Protein AF-0000000067246098 (afdb_homodimer)

pLDDT: mean 90.81, std 18.47, range [18.12, 98.94]

Radius of gyration: 33.05 Å; Cα contacts (8 Å, |Δi|>4): 2380; chains: 2; bounding box: 106×114×96 Å

Secondary structure (DSSP, 8-state):
-----------------------------------EEE---TTSPEEEE-SS--SS--SEEEHHHHHHHHT-SS--SEEEEEEETTS-TTSPPPPGGGTEEEEETTEEEEETHHHH-GGG-EEEEEEEEETTEEEE--TTSS-SSSEEHHHHHHHTTPEEEEES-STTBTBTT-HHHHHHHHT--SS-SEEEEE--TT----HHHHTS-TT----PPS-TT-HHHHHHHHHHHHHHHHHHHTT-EEEEE---GGGT-TTTT-GGGTEEEE-TTHHHHS-SS-EEEE---SSHHHHTT--HHHHHHHHTT--SEEEEGGGGGGGT--B-HHHH-EEETTTTEEEEE-BTTB-HHHHHHHHHHHT-SEEEEE--B-TTSPBPS-HHHHEEE-SSEEEE-GGG---HHHHHHHHHHHHHHSEEEE--HHHHHTTTT--EEEE-TTS-EEEEEEHHHHHHS-HHHHHHHHTT-SEEEEE--HHHHHHH---TGGG-EEE-/-----------------------------------EEE---TTSPEEEE-SS--SS--SEEEHHHHHHHHT-SS--SEEEEEEETTS-TTSPPPPGGGTEEEEETTEEEEETHHHH-GGG-EEEEEEEEETTEEEE--TTSS-SSSEEHHHHHHHTTPEEEEES-STTBTTB--HHHHHHHHT--SS-SEEEEE--TT----HHHHTS-TT----PPS-TT-HHHHHHHHHHHHHHHHHHHTT-EEEEE---GGGT-TTTT-GGGTEEEE-TTHHHHS-SS-EEEE---SSHHHHTT--HHHHHHHHTT--SEEEEGGGGGGGT--B-HHHH-EEETTTTEEEEE-BTTB-HHHHHHHHHHHT-SEEEEE--B-TTSPBPS-HHHHEEE-SSEEEE-GGG---HHHHHHHHHHHHHHSEEEE--HHHHHTTTT--EEEE-TTS-EEEEEEHHHHHHS-HHHHHHHHTT-SEEEEE--HHHHHHH---TGGG-EEE-

Sequence (992 aa):
MMLSANSAVAAAAPMLGAAWASGTLRALSSSAAVMESVSLGSDAPLLVRLSSRPWGASASLSKAEVLAAAGVKSAPSRIAVVRDCFASFDQPQRPLAQIVKPLGGSAVAVASELASAAEARAVVDSYKLAGDSYQLDKSGGLPAVAADLLSFLRAQQQRVALVSDVAAAGVDSATPVVGATKGVRQSTNEVLMVAPTAFGFNEQAAQDNSFMHAAAKPGEGSGLTREVLREFAGLHRALTDKGVQVHLFEHSLSHGTPDACFPNNWFSTHPAGEAAGGVSTSTLVLYPMKCPNRAAERRDDIKRVLATRGYGSVYDMTVHEPAKKYFEGTGVLVNDRVNGVAYVDISERADRGLAEEWTQRMGYKELVAFRSTDLRGKSVYHTNVMMAIGTGVAIVCADSVKDAKERQHLLSSLRRTHEVVEISLAQMDALCGNALEVEDGRGLPVMAMSTQAYNAFTEDQKRVMRRHVADLVHAPIDTLERVGGGGVRCTLAELFMMLSANSAVAAAAPMLGAAWASGTLRALSSSAAVMESVSLGSDAPLLVRLSSRPWGASASLSKAEVLAAAGVKSAPSRIAVVRDCFASFDQPQRPLAQIVKPLGGSAVAVASELASAAEARAVVDSYKLAGDSYQLDKSGGLPAVAADLLSFLRAQQQRVALVSDVAAAGVDSATPVVGATKGVRQSTNEVLMVAPTAFGFNEQAAQDNSFMHAAAKPGEGSGLTREVLREFAGLHRALTDKGVQVHLFEHSLSHGTPDACFPNNWFSTHPAGEAAGGVSTSTLVLYPMKCPNRAAERRDDIKRVLATRGYGSVYDMTVHEPAKKYFEGTGVLVNDRVNGVAYVDISERADRGLAEEWTQRMGYKELVAFRSTDLRGKSVYHTNVMMAIGTGVAIVCADSVKDAKERQHLLSSLRRTHEVVEISLAQMDALCGNALEVEDGRGLPVMAMSTQAYNAFTEDQKRVMRRHVADLVHAPIDTLERVGGGGVRCTLAELF

Organism: Chlamydomonas reinhardtii (NCBI:txid3055)

InterPro domains:
  IPR014541 Predicted amidinotransferase, FN0238 type [PTHR43224] (94-496)

Structure (mmCIF, N/CA/C/O backbone):
data_AF-0000000067246098-model_v1
#
loop_
_entity.id
_entity.type
_entity.pdbx_description
1 polymer Amidinotransferase
#
loop_
_atom_site.group_PDB
_atom_site.id
_atom_site.type_symbol
_atom_site.label_atom_id
_atom_site.label_alt_id
_atom_site.label_comp_id
_atom_site.label_asym_id
_atom_site.label_entity_id
_atom_site.label_seq_id
_atom_site.pdbx_PDB_ins_code
_atom_site.Cartn_x
_atom_site.Cartn_y
_atom_site.Cartn_z
_atom_site.occupancy
_atom_site.B_iso_or_equiv
_atom_site.auth_seq_id
_atom_site.auth_comp_id
_atom_site.auth_asym_id
_atom_site.auth_atom_id
_atom_site.pdbx_PDB_model_num
ATOM 1 N N . MET A 1 1 ? 65 14.531 66.188 1 18.3 1 MET A N 1
ATOM 2 C CA . MET A 1 1 ? 64.25 15.789 66.188 1 18.3 1 MET A CA 1
ATOM 3 C C . MET A 1 1 ? 63.906 16.203 64.75 1 18.3 1 MET A C 1
ATOM 5 O O . MET A 1 1 ? 64.625 15.828 63.812 1 18.3 1 MET A O 1
ATOM 9 N N . MET A 1 2 ? 62.906 17.156 64.438 1 18.12 2 MET A N 1
ATOM 10 C CA . MET A 1 2 ? 61.781 17.672 63.688 1 18.12 2 MET A CA 1
ATOM 11 C C . MET A 1 2 ? 62.25 18.531 62.531 1 18.12 2 MET A C 1
ATOM 13 O O . MET A 1 2 ? 61.562 18.688 61.531 1 18.12 2 MET A O 1
ATOM 17 N N . LEU A 1 3 ? 63.25 19.406 62.75 1 19.2 3 LEU A N 1
ATOM 18 C CA . LEU A 1 3 ? 63 20.766 62.281 1 19.2 3 LEU A CA 1
ATOM 19 C C . LEU A 1 3 ? 63.094 20.828 60.75 1 19.2 3 LEU A C 1
ATOM 21 O O . LEU A 1 3 ? 63.812 20.016 60.156 1 19.2 3 LEU A O 1
ATOM 25 N N . SER A 1 4 ? 62.406 21.844 60 1 18.95 4 SER A N 1
ATOM 26 C CA . SER A 1 4 ? 61.438 22.359 59.062 1 18.95 4 SER A CA 1
ATOM 27 C C . SER A 1 4 ? 62.125 23.031 57.875 1 18.95 4 SER A C 1
ATOM 29 O O . SER A 1 4 ? 61.469 23.578 57 1 18.95 4 SER A O 1
ATOM 31 N N . ALA A 1 5 ? 63.531 23.234 57.75 1 19.38 5 ALA A N 1
ATOM 32 C CA . ALA A 1 5 ? 63.906 24.516 57.188 1 19.38 5 ALA A CA 1
ATOM 33 C C . ALA A 1 5 ? 63.531 24.578 55.688 1 19.38 5 ALA A C 1
ATOM 35 O O . ALA A 1 5 ? 63.5 23.547 55 1 19.38 5 ALA A O 1
ATOM 36 N N . ASN A 1 6 ? 63.188 25.766 55.062 1 18.89 6 ASN A N 1
ATOM 37 C CA . ASN A 1 6 ? 62.438 26.688 54.25 1 18.89 6 ASN A CA 1
ATOM 38 C C . ASN A 1 6 ? 63 26.797 52.844 1 18.89 6 ASN A C 1
ATOM 40 O O . ASN A 1 6 ? 62.5 27.547 52 1 18.89 6 ASN A O 1
ATOM 44 N N . SER A 1 7 ? 64.312 26.297 52.5 1 20.12 7 SER A N 1
ATOM 45 C CA . SER A 1 7 ? 65 27.172 51.531 1 20.12 7 SER A CA 1
ATOM 46 C C . SER A 1 7 ? 64.25 27.172 50.188 1 20.12 7 SER A C 1
ATOM 48 O O . SER A 1 7 ? 63.688 26.156 49.812 1 20.12 7 SER A O 1
ATOM 50 N N . ALA A 1 8 ? 64 28.359 49.5 1 20.38 8 ALA A N 1
ATOM 51 C CA . ALA A 1 8 ? 63.344 29.203 48.5 1 20.38 8 ALA A CA 1
ATOM 52 C C . ALA A 1 8 ? 63.719 28.828 47.094 1 20.38 8 ALA A C 1
ATOM 54 O O . ALA A 1 8 ? 64.812 29.188 46.625 1 20.38 8 ALA A O 1
ATOM 55 N N . VAL A 1 9 ? 63.75 27.5 46.688 1 19.28 9 VAL A N 1
ATOM 56 C CA . VAL A 1 9 ? 64.375 27.219 45.406 1 19.28 9 VAL A CA 1
ATOM 57 C C . VAL A 1 9 ? 63.656 27.953 44.281 1 19.28 9 VAL A C 1
ATOM 59 O O . VAL A 1 9 ? 62.438 27.906 44.219 1 19.28 9 VAL A O 1
ATOM 62 N N . ALA A 1 10 ? 64.312 28.906 43.594 1 19.77 10 ALA A N 1
ATOM 63 C CA . ALA A 1 10 ? 64.125 29.891 42.531 1 19.77 10 ALA A CA 1
ATOM 64 C C . ALA A 1 10 ? 63.625 29.25 41.25 1 19.77 10 ALA A C 1
ATOM 66 O O . ALA A 1 10 ? 64.375 28.531 40.562 1 19.77 10 ALA A O 1
ATOM 67 N N . ALA A 1 11 ? 62.469 28.594 41.188 1 18.56 11 ALA A N 1
ATOM 68 C CA . ALA A 1 11 ? 62 27.844 40.031 1 18.56 11 ALA A CA 1
ATOM 69 C C . ALA A 1 11 ? 61.875 28.766 38.812 1 18.56 11 ALA A C 1
ATOM 71 O O . ALA A 1 11 ? 61.125 29.75 38.844 1 18.56 11 ALA A O 1
ATOM 72 N N . ALA A 1 12 ? 63 28.938 38.125 1 19.05 12 ALA A N 1
ATOM 73 C CA . ALA A 1 12 ? 63.125 29.766 36.906 1 19.05 12 ALA A CA 1
ATOM 74 C C . ALA A 1 12 ? 61.969 29.5 35.969 1 19.05 12 ALA A C 1
ATOM 76 O O . ALA A 1 12 ? 61.438 28.391 35.906 1 19.05 12 ALA A O 1
ATOM 77 N N . ALA A 1 13 ? 61.312 30.562 35.438 1 20.86 13 ALA A N 1
ATOM 78 C CA . ALA A 1 13 ? 60.156 30.984 34.625 1 20.86 13 ALA A CA 1
ATOM 79 C C . ALA A 1 13 ? 60.281 30.469 33.219 1 20.86 13 ALA A C 1
ATOM 81 O O . ALA A 1 13 ? 61.219 30.812 32.469 1 20.86 13 ALA A O 1
ATOM 82 N N . PRO A 1 14 ? 60.219 29.078 32.875 1 21.86 14 PRO A N 1
ATOM 83 C CA . PRO A 1 14 ? 60.5 28.75 31.484 1 21.86 14 PRO A CA 1
ATOM 84 C C . PRO A 1 14 ? 59.719 29.609 30.5 1 21.86 14 PRO A C 1
ATOM 86 O O . PRO A 1 14 ? 58.656 30.125 30.844 1 21.86 14 PRO A O 1
ATOM 89 N N . MET A 1 15 ? 60.406 30.25 29.547 1 22.28 15 MET A N 1
ATOM 90 C CA . MET A 1 15 ? 60.062 31.109 28.406 1 22.28 15 MET A CA 1
ATOM 91 C C . MET A 1 15 ? 59 30.453 27.547 1 22.28 15 MET A C 1
ATOM 93 O O . MET A 1 15 ? 59.094 29.266 27.219 1 22.28 15 MET A O 1
ATOM 97 N N . LEU A 1 16 ? 57.719 30.859 27.641 1 22.38 16 LEU A N 1
ATOM 98 C CA . LEU A 1 16 ? 56.5 30.531 26.891 1 22.38 16 LEU A CA 1
ATOM 99 C C . LEU A 1 16 ? 56.688 30.781 25.406 1 22.38 16 LEU A C 1
ATOM 101 O O . LEU A 1 16 ? 56.875 31.922 24.984 1 22.38 16 LEU A O 1
ATOM 105 N N . GLY A 1 17 ? 57.625 30 24.719 1 20.75 17 GLY A N 1
ATOM 106 C CA . GLY A 1 17 ? 57.75 30.219 23.281 1 20.75 17 GLY A CA 1
ATOM 107 C C . GLY A 1 17 ? 56.406 30.312 22.578 1 20.75 17 GLY A C 1
ATOM 108 O O . GLY A 1 17 ? 55.469 29.562 22.891 1 20.75 17 GLY A O 1
ATOM 109 N N . ALA A 1 18 ? 56.062 31.5 21.984 1 22.44 18 ALA A N 1
ATOM 110 C CA . ALA A 1 18 ? 54.938 31.953 21.172 1 22.44 18 ALA A CA 1
ATOM 111 C C . ALA A 1 18 ? 54.75 31.078 19.938 1 22.44 18 ALA A C 1
ATOM 113 O O . ALA A 1 18 ? 55.562 31.109 19.016 1 22.44 18 ALA A O 1
ATOM 114 N N . ALA A 1 19 ? 54.562 29.812 20.094 1 21.91 19 ALA A N 1
ATOM 115 C CA . ALA A 1 19 ? 54.344 29.094 18.828 1 21.91 19 ALA A CA 1
ATOM 116 C C . ALA A 1 19 ? 53.25 29.781 17.984 1 21.91 19 ALA A C 1
ATOM 118 O O . ALA A 1 19 ? 52.156 30 18.453 1 21.91 19 ALA A O 1
ATOM 119 N N . TRP A 1 20 ? 53.688 30.641 17.047 1 21.84 20 TRP A N 1
ATOM 120 C CA . TRP A 1 20 ? 52.875 31.219 15.984 1 21.84 20 TRP A CA 1
ATOM 121 C C . TRP A 1 20 ? 52.062 30.156 15.266 1 21.84 20 TRP A C 1
ATOM 123 O O . TRP A 1 20 ? 52.594 29.109 14.875 1 21.84 20 TRP A O 1
ATOM 133 N N . ALA A 1 21 ? 50.781 30.031 15.633 1 21.61 21 ALA A N 1
ATOM 134 C CA . ALA A 1 21 ? 49.688 29.266 15.031 1 21.61 21 ALA A CA 1
ATOM 135 C C . ALA A 1 21 ? 49.625 29.484 13.523 1 21.61 21 ALA A C 1
ATOM 137 O O . ALA A 1 21 ? 49.312 30.578 13.055 1 21.61 21 ALA A O 1
ATOM 138 N N . SER A 1 22 ? 50.656 29.016 12.773 1 25.3 22 SER A N 1
ATOM 139 C CA . SER A 1 22 ? 50.438 29.062 11.328 1 25.3 22 SER A CA 1
ATOM 140 C C . SER A 1 22 ? 49.062 28.484 10.961 1 25.3 22 SER A C 1
ATOM 142 O O . SER A 1 22 ? 48.781 27.312 11.219 1 25.3 22 SER A O 1
ATOM 144 N N . GLY A 1 23 ? 48 29.266 11.086 1 22.53 23 GLY A N 1
ATOM 145 C CA . GLY A 1 23 ? 46.656 28.969 10.609 1 22.53 23 GLY A CA 1
ATOM 146 C C . GLY A 1 23 ? 46.656 28.469 9.18 1 22.53 23 GLY A C 1
ATOM 147 O O . GLY A 1 23 ? 47 29.203 8.25 1 22.53 23 GLY A O 1
ATOM 148 N N . THR A 1 24 ? 47.188 27.266 8.891 1 26.39 24 THR A N 1
ATOM 149 C CA . THR A 1 24 ? 46.969 26.797 7.527 1 26.39 24 THR A CA 1
ATOM 150 C C . THR A 1 24 ? 45.5 26.953 7.133 1 26.39 24 THR A C 1
ATOM 152 O O . THR A 1 24 ? 44.625 26.422 7.805 1 26.39 24 THR A O 1
ATOM 155 N N . LEU A 1 25 ? 45.156 27.984 6.492 1 26.31 25 LEU A N 1
ATOM 156 C CA . LEU A 1 25 ? 43.906 28.125 5.738 1 26.31 25 LEU A CA 1
ATOM 157 C C . LEU A 1 25 ? 43.688 26.906 4.836 1 26.31 25 LEU A C 1
ATOM 159 O O . LEU A 1 25 ? 44.469 26.672 3.912 1 26.31 25 LEU A O 1
ATOM 163 N N . ARG A 1 26 ? 43.281 25.812 5.363 1 26.83 26 ARG A N 1
ATOM 164 C CA . ARG A 1 26 ? 42.781 24.844 4.387 1 26.83 26 ARG A CA 1
ATOM 165 C C . ARG A 1 26 ? 41.875 25.516 3.348 1 26.83 26 ARG A C 1
ATOM 167 O O . ARG A 1 26 ? 40.875 26.109 3.691 1 26.83 26 ARG A O 1
ATOM 174 N N . ALA A 1 27 ? 42.469 25.859 2.264 1 27.62 27 ALA A N 1
ATOM 175 C CA . ALA A 1 27 ? 41.719 26.234 1.065 1 27.62 27 ALA A CA 1
ATOM 176 C C . ALA A 1 27 ? 40.5 25.328 0.872 1 27.62 27 ALA A C 1
ATOM 178 O O . ALA A 1 27 ? 40.656 24.094 0.878 1 27.62 27 ALA A O 1
ATOM 179 N N . LEU A 1 28 ? 39.375 25.797 1.178 1 29.45 28 LEU A N 1
ATOM 180 C CA . LEU A 1 28 ? 38.125 25.188 0.692 1 29.45 28 LEU A CA 1
ATOM 181 C C . LEU A 1 28 ? 38.281 24.766 -0.764 1 29.45 28 LEU A C 1
ATOM 183 O O . LEU A 1 28 ? 38.562 25.594 -1.636 1 29.45 28 LEU A O 1
ATOM 187 N N . SER A 1 29 ? 39.031 23.688 -1.018 1 29.31 29 SER A N 1
ATOM 188 C CA . SER A 1 29 ? 39 23.156 -2.381 1 29.31 29 SER A CA 1
ATOM 189 C C . SER A 1 29 ? 37.656 23.469 -3.051 1 29.31 29 SER A C 1
ATOM 191 O O . SER A 1 29 ? 36.594 23.219 -2.475 1 29.31 29 SER A O 1
ATOM 193 N N . SER A 1 30 ? 37.625 24.5 -3.838 1 33.25 30 SER A N 1
ATOM 194 C CA . SER A 1 30 ? 36.562 24.688 -4.824 1 33.25 30 SER A CA 1
ATOM 195 C C . SER A 1 30 ? 36.156 23.359 -5.473 1 33.25 30 SER A C 1
ATOM 197 O O . SER A 1 30 ? 36.906 22.828 -6.309 1 33.25 30 SER A O 1
ATOM 199 N N . SER A 1 31 ? 35.781 22.375 -4.84 1 34.16 31 SER A N 1
ATOM 200 C CA . SER A 1 31 ? 35.281 21.188 -5.539 1 34.16 31 SER A CA 1
ATOM 201 C C . SER A 1 31 ? 34.469 21.578 -6.781 1 34.16 31 SER A C 1
ATOM 203 O O . SER A 1 31 ? 33.531 22.359 -6.695 1 34.16 31 SER A O 1
ATOM 205 N N . ALA A 1 32 ? 35.031 21.672 -7.93 1 37.69 32 ALA A N 1
ATOM 206 C CA . ALA A 1 32 ? 34.375 21.797 -9.219 1 37.69 32 ALA A CA 1
ATOM 207 C C . ALA A 1 32 ? 32.969 21.172 -9.172 1 37.69 32 ALA A C 1
ATOM 209 O O . ALA A 1 32 ? 32.812 20.078 -8.648 1 37.69 32 ALA A O 1
ATOM 210 N N . ALA A 1 33 ? 32 21.953 -9.312 1 47.5 33 ALA A N 1
ATOM 211 C CA . ALA A 1 33 ? 30.609 21.531 -9.375 1 47.5 33 ALA A CA 1
ATOM 212 C C . ALA A 1 33 ? 30.453 20.297 -10.258 1 47.5 33 ALA A C 1
ATOM 214 O O . ALA A 1 33 ? 30.812 20.312 -11.438 1 47.5 33 ALA A O 1
ATOM 215 N N . VAL A 1 34 ? 30.719 19.031 -9.797 1 57.12 34 VAL A N 1
ATOM 216 C CA . VAL A 1 34 ? 30.5 17.797 -10.539 1 57.12 34 VAL A CA 1
ATOM 217 C C . VAL A 1 34 ? 29.125 17.812 -11.18 1 57.12 34 VAL A C 1
ATOM 219 O O . VAL A 1 34 ? 28.109 18 -10.492 1 57.12 34 VAL A O 1
ATOM 222 N N . MET A 1 35 ? 29.156 18.062 -12.5 1 64.62 35 MET A N 1
ATOM 223 C CA . MET A 1 35 ? 27.953 17.938 -13.32 1 64.62 35 MET A CA 1
ATOM 224 C C . MET A 1 35 ? 27.328 16.562 -13.172 1 64.62 35 MET A C 1
ATOM 226 O O . MET A 1 35 ? 28.016 15.547 -13.328 1 64.62 35 MET A O 1
ATOM 230 N N . GLU A 1 36 ? 26.109 16.531 -12.641 1 87.94 36 GLU A N 1
ATOM 231 C CA . GLU A 1 36 ? 25.5 15.234 -12.367 1 87.94 36 GLU A CA 1
ATOM 232 C C . GLU A 1 36 ? 24.125 15.117 -13.008 1 87.94 36 GLU A C 1
ATOM 234 O O . GLU A 1 36 ? 23.141 15.648 -12.484 1 87.94 36 GLU A O 1
ATOM 239 N N . SER A 1 37 ? 24.109 14.594 -14.211 1 94.62 37 SER A N 1
ATOM 240 C CA . SER A 1 37 ? 22.828 14.281 -14.828 1 94.62 37 SER A CA 1
ATOM 241 C C . SER A 1 37 ? 22.828 12.883 -15.43 1 94.62 37 SER A C 1
ATOM 243 O O . SER A 1 37 ? 23.891 12.305 -15.68 1 94.62 37 SER A O 1
ATOM 245 N N . VAL A 1 38 ? 21.656 12.32 -15.539 1 94.94 38 VAL A N 1
ATOM 246 C CA . VAL A 1 38 ? 21.453 11.008 -16.141 1 94.94 38 VAL A CA 1
ATOM 247 C C . VAL A 1 38 ? 20.281 11.062 -17.125 1 94.94 38 VAL A C 1
ATOM 249 O O . VAL A 1 38 ? 19.188 11.484 -16.75 1 94.94 38 VAL A O 1
ATOM 252 N N . SER A 1 39 ? 20.516 10.703 -18.375 1 94.38 39 SER A N 1
ATOM 253 C CA . SER A 1 39 ? 19.453 10.602 -19.375 1 94.38 39 SER A CA 1
ATOM 254 C C . SER A 1 39 ? 18.828 9.203 -19.391 1 94.38 39 SER A C 1
ATOM 256 O O . SER A 1 39 ? 19.547 8.211 -19.5 1 94.38 39 SER A O 1
ATOM 258 N N . LEU A 1 40 ? 17.531 9.133 -19.328 1 93.44 40 LEU A N 1
ATOM 259 C CA . LEU A 1 40 ? 16.812 7.859 -19.359 1 93.44 40 LEU A CA 1
ATOM 260 C C . LEU A 1 40 ? 16.312 7.555 -20.766 1 93.44 40 LEU A C 1
ATOM 262 O O . LEU A 1 40 ? 15.664 6.523 -20.984 1 93.44 40 LEU A O 1
ATOM 266 N N . GLY A 1 41 ? 16.547 8.367 -21.672 1 88.06 41 GLY A N 1
ATOM 267 C CA . GLY A 1 41 ? 16.016 8.266 -23.016 1 88.06 41 GLY A CA 1
ATOM 268 C C . GLY A 1 41 ? 15.352 9.539 -23.5 1 88.06 41 GLY A C 1
ATOM 269 O O . GLY A 1 41 ? 15.172 10.484 -22.719 1 88.06 41 GLY A O 1
ATOM 270 N N . SER A 1 42 ? 14.93 9.602 -24.719 1 80.44 42 SER A N 1
ATOM 271 C CA . SER A 1 42 ? 14.547 10.852 -25.391 1 80.44 42 SER A CA 1
ATOM 272 C C . SER A 1 42 ? 13.219 11.375 -24.859 1 80.44 42 SER A C 1
ATOM 274 O O . SER A 1 42 ? 13 12.586 -24.812 1 80.44 42 SER A O 1
ATOM 276 N N . ASP A 1 43 ? 12.367 10.578 -24.375 1 87.44 43 ASP A N 1
ATOM 277 C CA . ASP A 1 43 ? 11.031 11.039 -24.016 1 87.44 43 ASP A CA 1
ATOM 278 C C . ASP A 1 43 ? 10.914 11.266 -22.516 1 87.44 43 ASP A C 1
ATOM 280 O O . ASP A 1 43 ? 9.93 11.844 -22.031 1 87.44 43 ASP A O 1
ATOM 284 N N . ALA A 1 44 ? 11.906 10.891 -21.781 1 92.75 44 ALA A N 1
ATOM 285 C CA . ALA A 1 44 ? 11.859 11.023 -20.328 1 92.75 44 ALA A CA 1
ATOM 286 C C . ALA A 1 44 ? 12.578 12.289 -19.859 1 92.75 44 ALA A C 1
ATOM 288 O O . ALA A 1 44 ? 13.492 12.773 -20.547 1 92.75 44 ALA A O 1
ATOM 289 N N . PRO A 1 45 ? 12.148 12.891 -18.75 1 95.94 45 PRO A N 1
ATOM 290 C CA . PRO A 1 45 ? 12.883 14.031 -18.203 1 95.94 45 PRO A CA 1
ATOM 291 C C . PRO A 1 45 ? 14.336 13.695 -17.859 1 95.94 45 PRO A C 1
ATOM 293 O O . PRO A 1 45 ? 14.625 12.562 -17.469 1 95.94 45 PRO A O 1
ATOM 296 N N . LEU A 1 46 ? 15.18 14.664 -18.047 1 96.56 46 LEU A N 1
ATOM 297 C CA . LEU A 1 46 ? 16.562 14.508 -17.625 1 96.56 46 LEU A CA 1
ATOM 298 C C . LEU A 1 46 ? 16.688 14.508 -16.109 1 96.56 46 LEU A C 1
ATOM 300 O O . LEU A 1 46 ? 16.203 15.43 -15.445 1 96.56 46 LEU A O 1
ATOM 304 N N . LEU A 1 47 ? 17.219 13.43 -15.539 1 97.44 47 LEU A N 1
ATOM 305 C CA . LEU A 1 47 ? 17.531 13.438 -14.109 1 97.44 47 LEU A CA 1
ATOM 306 C C . LEU A 1 47 ? 18.703 14.359 -13.812 1 97.44 47 LEU A C 1
ATOM 308 O O . LEU A 1 47 ? 19.734 14.297 -14.484 1 97.44 47 LEU A O 1
ATOM 312 N N . VAL A 1 48 ? 18.531 15.203 -12.781 1 96.69 48 VAL A N 1
ATOM 313 C CA . VAL A 1 48 ? 19.562 16.203 -12.5 1 96.69 48 VAL A CA 1
ATOM 314 C C . VAL A 1 48 ? 19.812 16.266 -10.992 1 96.69 48 VAL A C 1
ATOM 316 O O . VAL A 1 48 ? 18.891 16.156 -10.195 1 96.69 48 VAL A O 1
ATOM 319 N N . ARG A 1 49 ? 21.047 16.359 -10.633 1 94.5 49 ARG A N 1
ATOM 320 C CA . ARG A 1 49 ? 21.469 16.797 -9.305 1 94.5 49 ARG A CA 1
ATOM 321 C C . ARG A 1 49 ? 21.953 18.234 -9.336 1 94.5 49 ARG A C 1
ATOM 323 O O . ARG A 1 49 ? 22.906 18.562 -10.062 1 94.5 49 ARG A O 1
ATOM 330 N N . LEU A 1 50 ? 21.266 19.016 -8.562 1 92.94 50 LEU A N 1
ATOM 331 C CA . LEU A 1 50 ? 21.703 20.406 -8.531 1 92.94 50 LEU A CA 1
ATOM 332 C C . LEU A 1 50 ? 23.047 20.547 -7.836 1 92.94 50 LEU A C 1
ATOM 334 O O . LEU A 1 50 ? 23.422 19.703 -7.008 1 92.94 50 LEU A O 1
ATOM 338 N N . SER A 1 51 ? 23.734 21.594 -8.148 1 88.19 51 SER A N 1
ATOM 339 C CA . SER A 1 51 ? 25.078 21.812 -7.645 1 88.19 51 SER A CA 1
ATOM 340 C C . SER A 1 51 ? 25.078 22.047 -6.141 1 88.19 51 SER A C 1
ATOM 342 O O . SER A 1 51 ? 25.984 21.594 -5.434 1 88.19 51 SER A O 1
ATOM 344 N N . SER A 1 52 ? 24.109 22.766 -5.738 1 89.5 52 SER A N 1
ATOM 345 C CA . SER A 1 52 ? 23.891 22.953 -4.309 1 89.5 52 SER A CA 1
ATOM 346 C C . SER A 1 52 ? 22.688 22.156 -3.818 1 89.5 52 SER A C 1
ATOM 348 O O . SER A 1 52 ? 21.672 22.047 -4.52 1 89.5 52 SER A O 1
ATOM 350 N N . ARG A 1 53 ? 22.906 21.625 -2.646 1 89.81 53 ARG A N 1
ATOM 351 C CA . ARG A 1 53 ? 21.797 20.844 -2.078 1 89.81 53 ARG A CA 1
ATOM 352 C C . ARG A 1 53 ? 20.578 21.719 -1.883 1 89.81 53 ARG A C 1
ATOM 354 O O . ARG A 1 53 ? 20.625 22.719 -1.158 1 89.81 53 ARG A O 1
ATOM 361 N N . PRO A 1 54 ? 19.578 21.297 -2.549 1 91.31 54 PRO A N 1
ATOM 362 C CA . PRO A 1 54 ? 18.312 21.969 -2.24 1 91.31 54 PRO A CA 1
ATOM 363 C C . PRO A 1 54 ? 17.656 21.438 -0.973 1 91.31 54 PRO A C 1
ATOM 365 O O . PRO A 1 54 ? 17.797 20.266 -0.643 1 91.31 54 PRO A O 1
ATOM 368 N N . TRP A 1 55 ? 17 22.25 -0.18 1 95.88 55 TRP A N 1
ATOM 369 C CA . TRP A 1 55 ? 16.281 21.828 1.022 1 95.88 55 TRP A CA 1
ATOM 370 C C . TRP A 1 55 ? 14.797 21.672 0.747 1 95.88 55 TRP A C 1
ATOM 372 O O . TRP A 1 55 ? 13.961 22.016 1.586 1 95.88 55 TRP A O 1
ATOM 382 N N . GLY A 1 56 ? 14.43 21.297 -0.467 1 96.81 56 GLY A N 1
ATOM 383 C CA . GLY A 1 56 ? 13.086 21.109 -1.001 1 96.81 56 GLY A CA 1
ATOM 384 C C . GLY A 1 56 ? 12.945 21.578 -2.438 1 96.81 56 GLY A C 1
ATOM 385 O O . GLY A 1 56 ? 13.898 22.094 -3.027 1 96.81 56 GLY A O 1
ATOM 386 N N . ALA A 1 57 ? 11.805 21.328 -2.965 1 96.94 57 ALA A N 1
ATOM 387 C CA . ALA A 1 57 ? 11.523 21.797 -4.316 1 96.94 57 ALA A CA 1
ATOM 388 C C . ALA A 1 57 ? 11.445 23.328 -4.355 1 96.94 57 ALA A C 1
ATOM 390 O O . ALA A 1 57 ? 11.031 23.953 -3.381 1 96.94 57 ALA A O 1
ATOM 391 N N . SER A 1 58 ? 11.891 23.859 -5.457 1 96.62 58 SER A N 1
ATOM 392 C CA . SER A 1 58 ? 11.641 25.266 -5.766 1 96.62 58 SER A CA 1
ATOM 393 C C . SER A 1 58 ? 10.445 25.438 -6.691 1 96.62 58 SER A C 1
ATOM 395 O O . SER A 1 58 ? 10.141 24.547 -7.488 1 96.62 58 SER A O 1
ATOM 397 N N . ALA A 1 59 ? 9.844 26.594 -6.547 1 96.25 59 ALA A N 1
ATOM 398 C CA . ALA A 1 59 ? 8.719 26.859 -7.434 1 96.25 59 ALA A CA 1
ATOM 399 C C . ALA A 1 59 ? 9.172 26.953 -8.891 1 96.25 59 ALA A C 1
ATOM 401 O O . ALA A 1 59 ? 8.422 26.594 -9.805 1 96.25 59 ALA A O 1
ATOM 402 N N . SER A 1 60 ? 10.383 27.438 -9.008 1 96.31 60 SER A N 1
ATOM 403 C CA . SER A 1 60 ? 10.984 27.547 -10.336 1 96.31 60 SER A CA 1
ATOM 404 C C . SER A 1 60 ? 12.508 27.453 -10.258 1 96.31 60 SER A C 1
ATOM 406 O O . SER A 1 60 ? 13.102 27.688 -9.203 1 96.31 60 SER A O 1
ATOM 408 N N . LEU A 1 61 ? 13.062 27.031 -11.336 1 96.56 61 LEU A N 1
ATOM 409 C CA . LEU A 1 61 ? 14.508 26.984 -11.5 1 96.56 61 LEU A CA 1
ATOM 410 C C . LEU A 1 61 ? 14.938 27.734 -12.758 1 96.56 61 LEU A C 1
ATOM 412 O O . LEU A 1 61 ? 14.25 27.672 -13.781 1 96.56 61 LEU A O 1
ATOM 416 N N . SER A 1 62 ? 16.078 28.375 -12.664 1 94.81 62 SER A N 1
ATOM 417 C CA . SER A 1 62 ? 16.562 29.078 -13.852 1 94.81 62 SER A CA 1
ATOM 418 C C . SER A 1 62 ? 17.203 28.109 -14.836 1 94.81 62 SER A C 1
ATOM 420 O O . SER A 1 62 ? 17.781 27.109 -14.438 1 94.81 62 SER A O 1
ATOM 422 N N . LYS A 1 63 ? 17 28.469 -16.078 1 94.62 63 LYS A N 1
ATOM 423 C CA . LYS A 1 63 ? 17.656 27.703 -17.125 1 94.62 63 LYS A CA 1
ATOM 424 C C . LYS A 1 63 ? 19.156 27.594 -16.875 1 94.62 63 LYS A C 1
ATOM 426 O O . LYS A 1 63 ? 19.734 26.516 -17.047 1 94.62 63 LYS A O 1
ATOM 431 N N . ALA A 1 64 ? 19.75 28.625 -16.484 1 91.81 64 ALA A N 1
ATOM 432 C CA . ALA A 1 64 ? 21.188 28.688 -16.25 1 91.81 64 ALA A CA 1
ATOM 433 C C . ALA A 1 64 ? 21.609 27.719 -15.148 1 91.81 64 ALA A C 1
ATOM 435 O O . ALA A 1 64 ? 22.609 27.016 -15.289 1 91.81 64 ALA A O 1
ATOM 436 N N . GLU A 1 65 ? 20.891 27.688 -14.094 1 91.88 65 GLU A N 1
ATOM 437 C CA . GLU A 1 65 ? 21.188 26.797 -12.977 1 91.88 65 GLU A CA 1
ATOM 438 C C . GLU A 1 65 ? 21.125 25.328 -13.406 1 91.88 65 GLU A C 1
ATOM 440 O O . GLU A 1 65 ? 21.984 24.531 -13.016 1 91.88 65 GLU A O 1
ATOM 445 N N . VAL A 1 66 ? 20.125 25.031 -14.203 1 93.88 66 VAL A N 1
ATOM 446 C CA . VAL A 1 66 ? 19.938 23.656 -14.656 1 93.88 66 VAL A CA 1
ATOM 447 C C . VAL A 1 66 ? 21.047 23.266 -15.617 1 93.88 66 VAL A C 1
ATOM 449 O O . VAL A 1 66 ? 21.625 22.172 -15.508 1 93.88 66 VAL A O 1
ATOM 452 N N . LEU A 1 67 ? 21.344 24.141 -16.547 1 93.06 67 LEU A N 1
ATOM 453 C CA . LEU A 1 67 ? 22.406 23.859 -17.5 1 93.06 67 LEU A CA 1
ATOM 454 C C . LEU A 1 67 ? 23.734 23.672 -16.812 1 93.06 67 LEU A C 1
ATOM 456 O O . LEU A 1 67 ? 24.5 22.766 -17.156 1 93.06 67 LEU A O 1
ATOM 460 N N . ALA A 1 68 ? 23.969 24.406 -15.844 1 90.44 68 ALA A N 1
ATOM 461 C CA . ALA A 1 68 ? 25.219 24.312 -15.094 1 90.44 68 ALA A CA 1
ATOM 462 C C . ALA A 1 68 ? 25.297 22.984 -14.328 1 90.44 68 ALA A C 1
ATOM 464 O O . ALA A 1 68 ? 26.359 22.344 -14.305 1 90.44 68 ALA A O 1
ATOM 465 N N . ALA A 1 69 ? 24.281 22.625 -13.75 1 91.44 69 ALA A N 1
ATOM 466 C CA . ALA A 1 69 ? 24.234 21.422 -12.938 1 91.44 69 ALA A CA 1
ATOM 467 C C . ALA A 1 69 ? 24.281 20.172 -13.828 1 91.44 69 ALA A C 1
ATOM 469 O O . ALA A 1 69 ? 24.953 19.188 -13.492 1 91.44 69 ALA A O 1
ATOM 470 N N . ALA A 1 70 ? 23.562 20.219 -14.914 1 91 70 ALA A N 1
ATOM 471 C CA . ALA A 1 70 ? 23.391 19.047 -15.781 1 91 70 ALA A CA 1
ATOM 472 C C . ALA A 1 70 ? 24.594 18.859 -16.688 1 91 70 ALA A C 1
ATOM 474 O O . ALA A 1 70 ? 24.844 17.75 -17.188 1 91 70 ALA A O 1
ATOM 475 N N . GLY A 1 71 ? 25.281 19.891 -16.969 1 89.44 71 GLY A N 1
ATOM 476 C CA . GLY A 1 71 ? 26.406 19.812 -17.891 1 89.44 71 GLY A CA 1
ATOM 477 C C . GLY A 1 71 ? 26 19.578 -19.328 1 89.44 71 GLY A C 1
ATOM 478 O O . GLY A 1 71 ? 26.625 18.812 -20.047 1 89.44 71 GLY A O 1
ATOM 479 N N . VAL A 1 72 ? 24.891 20.109 -19.703 1 88.19 72 VAL A N 1
ATOM 480 C CA . VAL A 1 72 ? 24.391 19.953 -21.062 1 88.19 72 VAL A CA 1
ATOM 481 C C . VAL A 1 72 ? 24.391 21.297 -21.781 1 88.19 72 VAL A C 1
ATOM 483 O O . VAL A 1 72 ? 24.312 22.344 -21.141 1 88.19 72 VAL A O 1
ATOM 486 N N . LYS A 1 73 ? 24.438 21.25 -23.062 1 85.5 73 LYS A N 1
ATOM 487 C CA . LYS A 1 73 ? 24.547 22.453 -23.891 1 85.5 73 LYS A CA 1
ATOM 488 C C . LYS A 1 73 ? 23.172 23.016 -24.203 1 85.5 73 LYS A C 1
ATOM 490 O O . LYS A 1 73 ? 23 24.234 -24.328 1 85.5 73 LYS A O 1
ATOM 495 N N . SER A 1 74 ? 22.234 22.109 -24.406 1 90.31 74 SER A N 1
ATOM 496 C CA . SER A 1 74 ? 20.875 22.531 -24.719 1 90.31 74 SER A CA 1
ATOM 497 C C . SER A 1 74 ? 19.922 22.219 -23.562 1 90.31 74 SER A C 1
ATOM 499 O O . SER A 1 74 ? 20.031 21.172 -22.922 1 90.31 74 SER A O 1
ATOM 501 N N . ALA A 1 75 ? 19.047 23.156 -23.422 1 92.31 75 ALA A N 1
ATOM 502 C CA . ALA A 1 75 ? 18.125 23.031 -22.297 1 92.31 75 ALA A CA 1
ATOM 503 C C . ALA A 1 75 ? 17.109 21.922 -22.562 1 92.31 75 ALA A C 1
ATOM 505 O O . ALA A 1 75 ? 16.344 21.984 -23.531 1 92.31 75 ALA A O 1
ATOM 506 N N . PRO A 1 76 ? 17.031 20.953 -21.703 1 94.56 76 PRO A N 1
ATOM 507 C CA . PRO A 1 76 ? 15.992 19.938 -21.859 1 94.56 76 PRO A CA 1
ATOM 508 C C . PRO A 1 76 ? 14.594 20.5 -21.625 1 94.56 76 PRO A C 1
ATOM 510 O O . PRO A 1 76 ? 14.414 21.453 -20.859 1 94.56 76 PRO A O 1
ATOM 513 N N . SER A 1 77 ? 13.625 19.906 -22.266 1 95.31 77 SER A N 1
ATOM 514 C CA . SER A 1 77 ? 12.25 20.375 -22.125 1 95.31 77 SER A CA 1
ATOM 515 C C . SER A 1 77 ? 11.68 20.031 -20.75 1 95.31 77 SER A C 1
ATOM 517 O O . SER A 1 77 ? 10.828 20.75 -20.219 1 95.31 77 SER A O 1
ATOM 519 N N . ARG A 1 78 ? 12.07 18.906 -20.266 1 96.62 78 ARG A N 1
ATOM 520 C CA . ARG A 1 78 ? 11.656 18.453 -18.938 1 96.62 78 ARG A CA 1
ATOM 521 C C . ARG A 1 78 ? 12.844 17.953 -18.141 1 96.62 78 ARG A C 1
ATOM 523 O O . ARG A 1 78 ? 13.75 17.328 -18.688 1 96.62 78 ARG A O 1
ATOM 530 N N . ILE A 1 79 ? 12.836 18.234 -16.844 1 97.19 79 ILE A N 1
ATOM 531 C CA . ILE A 1 79 ? 13.875 17.719 -15.961 1 97.19 79 ILE A CA 1
ATOM 532 C C . ILE A 1 79 ? 13.242 17.188 -14.68 1 97.19 79 ILE A C 1
ATOM 534 O O . ILE A 1 79 ? 12.109 17.531 -14.344 1 97.19 79 ILE A O 1
ATOM 538 N N . ALA A 1 80 ? 13.906 16.312 -14.016 1 97.19 80 ALA A N 1
ATOM 539 C CA . ALA A 1 80 ? 13.57 15.781 -12.703 1 97.19 80 ALA A CA 1
ATOM 540 C C . ALA A 1 80 ? 14.75 15.906 -11.742 1 97.19 80 ALA A C 1
ATOM 542 O O . ALA A 1 80 ? 15.789 15.273 -11.93 1 97.19 80 ALA A O 1
ATOM 543 N N . VAL A 1 81 ? 14.625 16.766 -10.773 1 97.62 81 VAL A N 1
ATOM 544 C CA . VAL A 1 81 ? 15.688 16.969 -9.789 1 97.62 81 VAL A CA 1
ATOM 545 C C . VAL A 1 81 ? 15.617 15.883 -8.719 1 97.62 81 VAL A C 1
ATOM 547 O O . VAL A 1 81 ? 14.609 15.75 -8.023 1 97.62 81 VAL A O 1
ATOM 550 N N . VAL A 1 82 ? 16.703 15.109 -8.57 1 97.69 82 VAL A N 1
ATOM 551 C CA . VAL A 1 82 ? 16.766 14.008 -7.613 1 97.69 82 VAL A CA 1
ATOM 552 C C . VAL A 1 82 ? 17.312 14.516 -6.277 1 97.69 82 VAL A C 1
ATOM 554 O O . VAL A 1 82 ? 18.328 15.211 -6.234 1 97.69 82 VAL A O 1
ATOM 557 N N . ARG A 1 83 ? 16.641 14.133 -5.145 1 97 83 ARG A N 1
ATOM 558 C CA . ARG A 1 83 ? 17.078 14.555 -3.816 1 97 83 ARG A CA 1
ATOM 559 C C . ARG A 1 83 ? 17.141 13.367 -2.861 1 97 83 ARG A C 1
ATOM 561 O O . ARG A 1 83 ? 16.297 12.477 -2.9 1 97 83 ARG A O 1
ATOM 568 N N . ASP A 1 84 ? 18.188 13.359 -2.041 1 95.19 84 ASP A N 1
ATOM 569 C CA . ASP A 1 84 ? 18.234 12.547 -0.832 1 95.19 84 ASP A CA 1
ATOM 570 C C . ASP A 1 84 ? 17.609 13.289 0.353 1 95.19 84 ASP A C 1
ATOM 572 O O . ASP A 1 84 ? 18.219 14.211 0.901 1 95.19 84 ASP A O 1
ATOM 576 N N . CYS A 1 85 ? 16.469 12.828 0.773 1 94.88 85 CYS A N 1
ATOM 577 C CA . CYS A 1 85 ? 15.75 13.656 1.728 1 94.88 85 CYS A CA 1
ATOM 578 C C . CYS A 1 85 ? 15.953 13.156 3.152 1 94.88 85 CYS A C 1
ATOM 580 O O . CYS A 1 85 ? 15.555 13.82 4.113 1 94.88 85 CYS A O 1
ATOM 582 N N . PHE A 1 86 ? 16.609 12.023 3.332 1 97.19 86 PHE A N 1
ATOM 583 C CA . PHE A 1 86 ? 16.734 11.469 4.672 1 97.19 86 PHE A CA 1
ATOM 584 C C . PHE A 1 86 ? 18.203 11.375 5.078 1 97.19 86 PHE A C 1
ATOM 586 O O . PHE A 1 86 ? 18.594 10.484 5.836 1 97.19 86 PHE A O 1
ATOM 593 N N . ALA A 1 87 ? 19 12.258 4.512 1 95.25 87 ALA A N 1
ATOM 594 C CA . ALA A 1 87 ? 20.375 12.516 4.949 1 95.25 87 ALA A CA 1
ATOM 595 C C . ALA A 1 87 ? 20.453 13.781 5.789 1 95.25 87 ALA A C 1
ATOM 597 O O . ALA A 1 87 ? 19.812 14.789 5.469 1 95.25 87 ALA A O 1
ATOM 598 N N . SER A 1 88 ? 21.219 13.664 6.855 1 96.75 88 SER A N 1
ATOM 599 C CA . SER A 1 88 ? 21.391 14.844 7.691 1 96.75 88 SER A CA 1
ATOM 600 C C . SER A 1 88 ? 22.016 15.992 6.902 1 96.75 88 SER A C 1
ATOM 602 O O . SER A 1 88 ? 22.641 15.773 5.863 1 96.75 88 SER A O 1
ATOM 604 N N . PHE A 1 89 ? 21.828 17.188 7.414 1 96.62 89 PHE A N 1
ATOM 605 C CA . PHE A 1 89 ? 22.219 18.391 6.699 1 96.62 89 PHE A CA 1
ATOM 606 C C . PHE A 1 89 ? 23.719 18.375 6.379 1 96.62 89 PHE A C 1
ATOM 608 O O . PHE A 1 89 ? 24.156 19 5.418 1 96.62 89 PHE A O 1
ATOM 615 N N . ASP A 1 90 ? 24.5 17.625 7.133 1 95.62 90 ASP A N 1
ATOM 616 C CA . ASP A 1 90 ? 25.969 17.625 7 1 95.62 90 ASP A CA 1
ATOM 617 C C . ASP A 1 90 ? 26.438 16.453 6.141 1 95.62 90 ASP A C 1
ATOM 619 O O . ASP A 1 90 ? 27.641 16.281 5.918 1 95.62 90 ASP A O 1
ATOM 623 N N . GLN A 1 91 ? 25.547 15.703 5.711 1 94.12 91 GLN A N 1
ATOM 624 C CA . GLN A 1 91 ? 25.891 14.594 4.836 1 94.12 91 GLN A CA 1
ATOM 625 C C . GLN A 1 91 ? 25.703 14.961 3.367 1 94.12 91 GLN A C 1
ATOM 627 O O . GLN A 1 91 ? 24.688 15.578 3.006 1 94.12 91 GLN A O 1
ATOM 632 N N . PRO A 1 92 ? 26.703 14.656 2.6 1 91.19 92 PRO A N 1
ATOM 633 C CA . PRO A 1 92 ? 26.531 14.938 1.172 1 91.19 92 PRO A CA 1
ATOM 634 C C . PRO A 1 92 ? 25.453 14.078 0.522 1 91.19 92 PRO A C 1
ATOM 636 O O . PRO A 1 92 ? 25.141 12.992 1.015 1 91.19 92 PRO A O 1
ATOM 639 N N . GLN A 1 93 ? 24.859 14.625 -0.522 1 92.12 93 GLN A N 1
ATOM 640 C CA . GLN A 1 93 ? 23.969 13.812 -1.334 1 92.12 93 GLN A CA 1
ATOM 641 C C . GLN A 1 93 ? 24.734 12.742 -2.105 1 92.12 93 GLN A C 1
ATOM 643 O O . GLN A 1 93 ? 25.875 12.977 -2.529 1 92.12 93 GLN A O 1
ATOM 648 N N . ARG A 1 94 ? 24.141 11.688 -2.266 1 94.25 94 ARG A N 1
ATOM 649 C CA . ARG A 1 94 ? 24.781 10.625 -3.041 1 94.25 94 ARG A CA 1
ATOM 650 C C . ARG A 1 94 ? 24.891 11.016 -4.512 1 94.25 94 ARG A C 1
ATOM 652 O O . ARG A 1 94 ? 23.969 11.594 -5.082 1 94.25 94 ARG A O 1
ATOM 659 N N . PRO A 1 95 ? 26.062 10.633 -5.137 1 93.12 95 PRO A N 1
ATOM 660 C CA . PRO A 1 95 ? 26.141 10.844 -6.586 1 93.12 95 PRO A CA 1
ATOM 661 C C . PRO A 1 95 ? 25.078 10.047 -7.348 1 93.12 95 PRO A C 1
ATOM 663 O O . PRO A 1 95 ? 24.75 8.922 -6.969 1 93.12 95 PRO A O 1
ATOM 666 N N . LEU A 1 96 ? 24.547 10.648 -8.445 1 94.44 96 LEU A N 1
ATOM 667 C CA . LEU A 1 96 ? 23.516 9.977 -9.234 1 94.44 96 LEU A CA 1
ATOM 668 C C . LEU A 1 96 ? 24.016 8.633 -9.758 1 94.44 96 LEU A C 1
ATOM 670 O O . LEU A 1 96 ? 23.266 7.66 -9.805 1 94.44 96 LEU A O 1
ATOM 674 N N . ALA A 1 97 ? 25.297 8.57 -10.047 1 91.62 97 ALA A N 1
ATOM 675 C CA . ALA A 1 97 ? 25.891 7.363 -10.617 1 91.62 97 ALA A CA 1
ATOM 676 C C . ALA A 1 97 ? 25.875 6.215 -9.609 1 91.62 97 ALA A C 1
ATOM 678 O O . ALA A 1 97 ? 26.016 5.051 -9.984 1 91.62 97 ALA A O 1
ATOM 679 N N . GLN A 1 98 ? 25.656 6.566 -8.398 1 93.88 98 GLN A N 1
ATOM 680 C CA . GLN A 1 98 ? 25.609 5.539 -7.367 1 93.88 98 GLN A CA 1
ATOM 681 C C . GLN A 1 98 ? 24.172 5.047 -7.16 1 93.88 98 GLN A C 1
ATOM 683 O O . GLN A 1 98 ? 23.953 4.031 -6.504 1 93.88 98 GLN A O 1
ATOM 688 N N . ILE A 1 99 ? 23.234 5.766 -7.75 1 95.06 99 ILE A N 1
ATOM 689 C CA . ILE A 1 99 ? 21.875 5.391 -7.398 1 95.06 99 ILE A CA 1
ATOM 690 C C . ILE A 1 99 ? 21.125 4.934 -8.648 1 95.06 99 ILE A C 1
ATOM 692 O O . ILE A 1 99 ? 20.188 4.145 -8.562 1 95.06 99 ILE A O 1
ATOM 696 N N . VAL A 1 100 ? 21.547 5.438 -9.828 1 96.19 100 VAL A N 1
ATOM 697 C CA . VAL A 1 100 ? 20.828 5.094 -11.055 1 96.19 100 VAL A CA 1
ATOM 698 C C . VAL A 1 100 ? 21.812 5.039 -12.227 1 96.19 100 VAL A C 1
ATOM 700 O O . VAL A 1 100 ? 22.719 5.879 -12.328 1 96.19 100 VAL A O 1
ATOM 703 N N . LYS A 1 101 ? 21.656 4.074 -13.078 1 95.62 101 LYS A N 1
ATOM 704 C CA . LYS A 1 101 ? 22.484 3.922 -14.273 1 95.62 101 LYS A CA 1
ATOM 705 C C . LYS A 1 101 ? 21.672 3.391 -15.445 1 95.62 101 LYS A C 1
ATOM 707 O O . LYS A 1 101 ? 21.188 2.26 -15.406 1 95.62 101 LYS A O 1
ATOM 712 N N . PRO A 1 102 ? 21.5 4.188 -16.516 1 95.12 102 PRO A N 1
ATOM 713 C CA . PRO A 1 102 ? 20.844 3.654 -17.703 1 95.12 102 PRO A CA 1
ATOM 714 C C . PRO A 1 102 ? 21.594 2.459 -18.297 1 95.12 102 PRO A C 1
ATOM 716 O O . PRO A 1 102 ? 22.812 2.436 -18.312 1 95.12 102 PRO A O 1
ATOM 719 N N . LEU A 1 103 ? 20.844 1.492 -18.734 1 93.5 103 LEU A N 1
ATOM 720 C CA . LEU A 1 103 ? 21.422 0.272 -19.297 1 93.5 103 LEU A CA 1
ATOM 721 C C . LEU A 1 103 ? 21.156 0.186 -20.781 1 93.5 103 LEU A C 1
ATOM 723 O O . LEU A 1 103 ? 21.547 -0.788 -21.438 1 93.5 103 LEU A O 1
ATOM 727 N N . GLY A 1 104 ? 20.578 1.157 -21.359 1 89.75 104 GLY A N 1
ATOM 728 C CA . GLY A 1 104 ? 20.141 1.131 -22.734 1 89.75 104 GLY A CA 1
ATOM 729 C C . GLY A 1 104 ? 18.656 0.803 -22.891 1 89.75 104 GLY A C 1
ATOM 730 O O . GLY A 1 104 ? 18.094 0.056 -22.094 1 89.75 104 GLY A O 1
ATOM 731 N N . GLY A 1 105 ? 18.062 1.433 -23.922 1 88.81 105 GLY A N 1
ATOM 732 C CA . GLY A 1 105 ? 16.625 1.284 -24.094 1 88.81 105 GLY A CA 1
ATOM 733 C C . GLY A 1 105 ? 15.828 1.857 -22.938 1 88.81 105 GLY A C 1
ATOM 734 O O . GLY A 1 105 ? 16.062 2.99 -22.5 1 88.81 105 GLY A O 1
ATOM 735 N N . SER A 1 106 ? 14.828 1.135 -22.469 1 93.12 106 SER A N 1
ATOM 736 C CA . SER A 1 106 ? 13.992 1.562 -21.344 1 93.12 106 SER A CA 1
ATOM 737 C C . SER A 1 106 ? 14.344 0.797 -20.078 1 93.12 106 SER A C 1
ATOM 739 O O . SER A 1 106 ? 13.453 0.467 -19.281 1 93.12 106 SER A O 1
ATOM 741 N N . ALA A 1 107 ? 15.672 0.426 -19.984 1 95.25 107 ALA A N 1
ATOM 742 C CA . ALA A 1 107 ? 16.141 -0.297 -18.812 1 95.25 107 ALA A CA 1
ATOM 743 C C . ALA A 1 107 ? 17.078 0.565 -17.969 1 95.25 107 ALA A C 1
ATOM 745 O O . ALA A 1 107 ? 17.891 1.318 -18.516 1 95.25 107 ALA A O 1
ATOM 746 N N . VAL A 1 108 ? 16.984 0.438 -16.672 1 96.62 108 VAL A N 1
ATOM 747 C CA . VAL A 1 108 ? 17.828 1.22 -15.758 1 96.62 108 VAL A CA 1
ATOM 748 C C . VAL A 1 108 ? 18.203 0.375 -14.547 1 96.62 108 VAL A C 1
ATOM 750 O O . VAL A 1 108 ? 17.391 -0.396 -14.039 1 96.62 108 VAL A O 1
ATOM 753 N N . ALA A 1 109 ? 19.453 0.397 -14.141 1 96.88 109 ALA A N 1
ATOM 754 C CA . ALA A 1 109 ? 19.891 -0.175 -12.867 1 96.88 109 ALA A CA 1
ATOM 755 C C . ALA A 1 109 ? 19.719 0.825 -11.727 1 96.88 109 ALA A C 1
ATOM 757 O O . ALA A 1 109 ? 20.047 2.006 -11.875 1 96.88 109 ALA A O 1
ATOM 758 N N . VAL A 1 110 ? 19.156 0.41 -10.656 1 97.62 110 VAL A N 1
ATOM 759 C CA . VAL A 1 110 ? 18.938 1.265 -9.5 1 97.62 110 VAL A CA 1
ATOM 760 C C . VAL A 1 110 ? 19.438 0.565 -8.234 1 97.62 110 VAL A C 1
ATOM 762 O O . VAL A 1 110 ? 19.312 -0.656 -8.102 1 97.62 110 VAL A O 1
ATOM 765 N N . ALA A 1 111 ? 19.984 1.3 -7.355 1 97.25 111 ALA A N 1
ATOM 766 C CA . ALA A 1 111 ? 20.438 0.749 -6.082 1 97.25 111 ALA A CA 1
ATOM 767 C C . ALA A 1 111 ? 19.266 0.134 -5.309 1 97.25 111 ALA A C 1
ATOM 769 O O . ALA A 1 111 ? 18.266 0.803 -5.051 1 97.25 111 ALA A O 1
ATOM 770 N N . SER A 1 112 ? 19.438 -1.105 -4.836 1 97.19 112 SER A N 1
ATOM 771 C CA . SER A 1 112 ? 18.359 -1.857 -4.207 1 97.19 112 SER A CA 1
ATOM 772 C C . SER A 1 112 ? 17.906 -1.204 -2.9 1 97.19 112 SER A C 1
ATOM 774 O O . SER A 1 112 ? 16.75 -1.295 -2.52 1 97.19 112 SER A O 1
ATOM 776 N N . GLU A 1 113 ? 18.812 -0.553 -2.25 1 96.62 113 GLU A N 1
ATOM 777 C CA . GLU A 1 113 ? 18.5 0.048 -0.957 1 96.62 113 GLU A CA 1
ATOM 778 C C . GLU A 1 113 ? 17.453 1.148 -1.102 1 96.62 113 GLU A C 1
ATOM 780 O O . GLU A 1 113 ? 16.719 1.451 -0.15 1 96.62 113 GLU A O 1
ATOM 785 N N . LEU A 1 114 ? 17.375 1.798 -2.268 1 97.56 114 LEU A N 1
ATOM 786 C CA . LEU A 1 114 ? 16.359 2.818 -2.486 1 97.56 114 LEU A CA 1
ATOM 787 C C . LEU A 1 114 ? 14.961 2.234 -2.318 1 97.56 114 LEU A C 1
ATOM 789 O O . LEU A 1 114 ? 14.016 2.957 -1.99 1 97.56 114 LEU A O 1
ATOM 793 N N . ALA A 1 115 ? 14.859 0.922 -2.59 1 97.44 115 ALA A N 1
ATOM 794 C CA . ALA A 1 115 ? 13.57 0.245 -2.514 1 97.44 115 ALA A CA 1
ATOM 795 C C . ALA A 1 115 ? 13.359 -0.393 -1.144 1 97.44 115 ALA A C 1
ATOM 797 O O . ALA A 1 115 ? 12.266 -0.322 -0.577 1 97.44 115 ALA A O 1
ATOM 798 N N . SER A 1 116 ? 14.375 -0.942 -0.569 1 96.38 116 SER A N 1
ATOM 799 C CA . SER A 1 116 ? 14.219 -1.816 0.588 1 96.38 116 SER A CA 1
ATOM 800 C C . SER A 1 116 ? 14.375 -1.04 1.893 1 96.38 116 SER A C 1
ATOM 802 O O . SER A 1 116 ? 13.828 -1.438 2.926 1 96.38 116 SER A O 1
ATOM 804 N N . ALA A 1 117 ? 15.117 0.019 1.853 1 96.38 117 ALA A N 1
ATOM 805 C CA . ALA A 1 117 ? 15.383 0.792 3.062 1 96.38 117 ALA A CA 1
ATOM 806 C C . ALA A 1 117 ? 14.695 2.154 3.002 1 96.38 117 ALA A C 1
ATOM 808 O O . ALA A 1 117 ? 15.008 2.977 2.139 1 96.38 117 ALA A O 1
ATOM 809 N N . ALA A 1 118 ? 13.914 2.449 4.016 1 96.88 118 ALA A N 1
ATOM 810 C CA . ALA A 1 118 ? 13.156 3.695 4.035 1 96.88 118 ALA A CA 1
ATOM 811 C C . ALA A 1 118 ? 14.086 4.906 4.066 1 96.88 118 ALA A C 1
ATOM 813 O O . ALA A 1 118 ? 13.828 5.914 3.404 1 96.88 118 ALA A O 1
ATOM 814 N N . GLU A 1 119 ? 15.148 4.816 4.777 1 96.81 119 GLU A N 1
ATOM 815 C CA . GLU A 1 119 ? 16.047 5.949 4.98 1 96.81 119 GLU A CA 1
ATOM 816 C C . GLU A 1 119 ? 16.922 6.191 3.756 1 96.81 119 GLU A C 1
ATOM 818 O O . GLU A 1 119 ? 17.578 7.227 3.652 1 96.81 119 GLU A O 1
ATOM 823 N N . ALA A 1 120 ? 16.906 5.234 2.816 1 96.81 120 ALA A N 1
ATOM 824 C CA . ALA A 1 120 ? 17.734 5.375 1.624 1 96.81 120 ALA A CA 1
ATOM 825 C C . ALA A 1 120 ? 16.922 5.91 0.448 1 96.81 120 ALA A C 1
ATOM 827 O O . ALA A 1 120 ? 17.469 6.168 -0.627 1 96.81 120 ALA A O 1
ATOM 828 N N . ARG A 1 121 ? 15.641 6.109 0.637 1 96.94 121 ARG A N 1
ATOM 829 C CA . ARG A 1 121 ? 14.75 6.523 -0.439 1 96.94 121 ARG A CA 1
ATOM 830 C C . ARG A 1 121 ? 15.188 7.855 -1.037 1 96.94 121 ARG A C 1
ATOM 832 O O . ARG A 1 121 ? 15.641 8.742 -0.316 1 96.94 121 ARG A O 1
ATOM 839 N N . ALA A 1 122 ? 15.094 7.953 -2.361 1 97.44 122 ALA A N 1
ATOM 840 C CA . ALA A 1 122 ? 15.297 9.203 -3.086 1 97.44 122 ALA A CA 1
ATOM 841 C C . ALA A 1 122 ? 13.992 9.695 -3.709 1 97.44 122 ALA A C 1
ATOM 843 O O . ALA A 1 122 ? 13.109 8.891 -4.031 1 97.44 122 ALA A O 1
ATOM 844 N N . VAL A 1 123 ? 13.859 11.008 -3.811 1 97.94 123 VAL A N 1
ATOM 845 C CA . VAL A 1 123 ? 12.656 11.594 -4.395 1 97.94 123 VAL A CA 1
ATOM 846 C C . VAL A 1 123 ? 13.031 12.453 -5.598 1 97.94 123 VAL A C 1
ATOM 848 O O . VAL A 1 123 ? 14.211 12.75 -5.816 1 97.94 123 VAL A O 1
ATOM 851 N N . VAL A 1 124 ? 12.039 12.859 -6.395 1 97.5 124 VAL A N 1
ATOM 852 C CA . VAL A 1 124 ? 12.258 13.688 -7.578 1 97.5 124 VAL A CA 1
ATOM 853 C C . VAL A 1 124 ? 11.281 14.859 -7.582 1 97.5 124 VAL A C 1
ATOM 855 O O . VAL A 1 124 ? 10.117 14.703 -7.219 1 97.5 124 VAL A O 1
ATOM 858 N N . ASP A 1 125 ? 11.758 15.984 -7.867 1 98.06 125 ASP A N 1
ATOM 859 C CA . ASP A 1 125 ? 10.961 17.156 -8.211 1 98.06 125 ASP A CA 1
ATOM 860 C C . ASP A 1 125 ? 10.906 17.359 -9.727 1 98.06 125 ASP A C 1
ATOM 862 O O . ASP A 1 125 ? 11.953 17.5 -10.367 1 98.06 125 ASP A O 1
ATOM 866 N N . SER A 1 126 ? 9.734 17.406 -10.305 1 97.94 126 SER A N 1
ATOM 867 C CA . SER A 1 126 ? 9.578 17.438 -11.758 1 97.94 126 SER A CA 1
ATOM 868 C C . SER A 1 126 ? 9.32 18.859 -12.258 1 97.94 126 SER A C 1
ATOM 870 O O . SER A 1 126 ? 8.508 19.578 -11.688 1 97.94 126 SER A O 1
ATOM 872 N N . TYR A 1 127 ? 10.023 19.219 -13.336 1 97.62 127 TYR A N 1
ATOM 873 C CA . TYR A 1 127 ? 9.922 20.562 -13.906 1 97.62 127 TYR A CA 1
ATOM 874 C C . TYR A 1 127 ? 9.773 20.5 -15.414 1 97.62 127 TYR A C 1
ATOM 876 O O . TYR A 1 127 ? 10.25 19.562 -16.062 1 97.62 127 TYR A O 1
ATOM 884 N N . LYS A 1 128 ? 9.117 21.469 -16 1 97.25 128 LYS A N 1
ATOM 885 C CA . LYS A 1 128 ? 9 21.688 -17.438 1 97.25 128 LYS A CA 1
ATOM 886 C C . LYS A 1 128 ? 9.484 23.094 -17.812 1 97.25 128 LYS A C 1
ATOM 888 O O . LYS A 1 128 ? 9.25 24.047 -17.078 1 97.25 128 LYS A O 1
ATOM 893 N N . LEU A 1 129 ? 10.117 23.156 -18.953 1 96.69 129 LEU A N 1
ATOM 894 C CA . LEU A 1 129 ? 10.648 24.438 -19.422 1 96.69 129 LEU A CA 1
ATOM 895 C C . LEU A 1 129 ? 9.523 25.344 -19.906 1 96.69 129 LEU A C 1
ATOM 897 O O . LEU A 1 129 ? 8.68 24.922 -20.703 1 96.69 129 LEU A O 1
ATOM 901 N N . ALA A 1 130 ? 9.453 26.453 -19.359 1 94.94 130 ALA A N 1
ATOM 902 C CA . ALA A 1 130 ? 8.531 27.516 -19.766 1 94.94 130 ALA A CA 1
ATOM 903 C C . ALA A 1 130 ? 9.273 28.844 -19.938 1 94.94 130 ALA A C 1
ATOM 905 O O . ALA A 1 130 ? 9.555 29.531 -18.969 1 94.94 130 ALA A O 1
ATOM 906 N N . GLY A 1 131 ? 9.547 29.172 -21.219 1 92.62 131 GLY A N 1
ATOM 907 C CA . GLY A 1 131 ? 10.375 30.344 -21.453 1 92.62 131 GLY A CA 1
ATOM 908 C C . GLY A 1 131 ? 11.812 30.156 -21.016 1 92.62 131 GLY A C 1
ATOM 909 O O . GLY A 1 131 ? 12.5 29.25 -21.484 1 92.62 131 GLY A O 1
ATOM 910 N N . ASP A 1 132 ? 12.234 30.984 -20 1 92.69 132 ASP A N 1
ATOM 911 C CA . ASP A 1 132 ? 13.625 30.953 -19.562 1 92.69 132 ASP A CA 1
ATOM 912 C C . ASP A 1 132 ? 13.75 30.312 -18.188 1 92.69 132 ASP A C 1
ATOM 914 O O . ASP A 1 132 ? 14.766 30.469 -17.516 1 92.69 132 ASP A O 1
ATOM 918 N N . SER A 1 133 ? 12.672 29.656 -17.797 1 96.75 133 SER A N 1
ATOM 919 C CA . SER A 1 133 ? 12.703 29.031 -16.484 1 96.75 133 SER A CA 1
ATOM 920 C C . SER A 1 133 ? 11.977 27.688 -16.5 1 96.75 133 SER A C 1
ATOM 922 O O . SER A 1 133 ? 11.211 27.391 -17.422 1 96.75 133 SER A O 1
ATOM 924 N N . TYR A 1 134 ? 12.375 26.906 -15.617 1 97.31 134 TYR A N 1
ATOM 925 C CA . TYR A 1 134 ? 11.68 25.656 -15.367 1 97.31 134 TYR A CA 1
ATOM 926 C C . TYR A 1 134 ? 10.617 25.828 -14.289 1 97.31 134 TYR A C 1
ATOM 928 O O . TYR A 1 134 ? 10.891 26.359 -13.211 1 97.31 134 TYR A O 1
ATOM 936 N N . GLN A 1 135 ? 9.398 25.406 -14.609 1 97.44 135 GLN A N 1
ATOM 937 C CA . GLN A 1 135 ? 8.289 25.422 -13.664 1 97.44 135 GLN A CA 1
ATOM 938 C C . GLN A 1 135 ? 7.914 24.016 -13.227 1 97.44 135 GLN A C 1
ATOM 940 O O . GLN A 1 135 ? 8.133 23.047 -13.961 1 97.44 135 GLN A O 1
ATOM 945 N N . LEU A 1 136 ? 7.402 23.891 -12.008 1 97.25 136 LEU A N 1
ATOM 946 C CA . LEU A 1 136 ? 6.941 22.594 -11.531 1 97.25 136 LEU A CA 1
ATOM 947 C C . LEU A 1 136 ? 5.961 21.969 -12.523 1 97.25 136 LEU A C 1
ATOM 949 O O . LEU A 1 136 ? 5.055 22.656 -13.008 1 97.25 136 LEU A O 1
ATOM 953 N N . ASP A 1 137 ? 6.125 20.688 -12.844 1 95.5 137 ASP A N 1
ATOM 954 C CA . ASP A 1 137 ? 5.34 19.969 -13.836 1 95.5 137 ASP A CA 1
ATOM 955 C C . ASP A 1 137 ? 4.344 19.031 -13.164 1 95.5 137 ASP A C 1
ATOM 957 O O . ASP A 1 137 ? 4.715 17.953 -12.688 1 95.5 137 ASP A O 1
ATOM 961 N N . LYS A 1 138 ? 3.098 19.266 -13.234 1 88.75 138 LYS A N 1
ATOM 962 C CA . LYS A 1 138 ? 2.064 18.484 -12.562 1 88.75 138 LYS A CA 1
ATOM 963 C C . LYS A 1 138 ? 1.389 17.516 -13.539 1 88.75 138 LYS A C 1
ATOM 965 O O . LYS A 1 138 ? 0.362 16.922 -13.211 1 88.75 138 LYS A O 1
ATOM 970 N N . SER A 1 139 ? 1.868 17.359 -14.695 1 82.62 139 SER A N 1
ATOM 971 C CA . SER A 1 139 ? 1.167 16.641 -15.75 1 82.62 139 SER A CA 1
ATOM 972 C C . SER A 1 139 ? 1.48 15.156 -15.711 1 82.62 139 SER A C 1
ATOM 974 O O . SER A 1 139 ? 0.827 14.359 -16.391 1 82.62 139 SER A O 1
ATOM 976 N N . GLY A 1 140 ? 2.309 14.625 -14.977 1 75.88 140 GLY A N 1
ATOM 977 C CA . GLY A 1 140 ? 2.785 13.25 -15.086 1 75.88 140 GLY A CA 1
ATOM 978 C C . GLY A 1 140 ? 2.037 12.289 -14.188 1 75.88 140 GLY A C 1
ATOM 979 O O . GLY A 1 140 ? 2.436 11.125 -14.047 1 75.88 140 GLY A O 1
ATOM 980 N N . GLY A 1 141 ? 0.929 12.633 -13.555 1 80.44 141 GLY A N 1
ATOM 981 C CA . GLY A 1 141 ? 0.149 11.734 -12.719 1 80.44 141 GLY A CA 1
ATOM 982 C C . GLY A 1 141 ? 0.741 11.539 -11.336 1 80.44 141 GLY A C 1
ATOM 983 O O . GLY A 1 141 ? 0.141 10.883 -10.484 1 80.44 141 GLY A O 1
ATOM 984 N N . LEU A 1 142 ? 1.975 11.906 -11.156 1 89.19 142 LEU A N 1
ATOM 985 C CA . LEU A 1 142 ? 2.639 11.922 -9.859 1 89.19 142 LEU A CA 1
ATOM 986 C C . LEU A 1 142 ? 2.766 13.344 -9.328 1 89.19 142 LEU A C 1
ATOM 988 O O . LEU A 1 142 ? 2.688 14.312 -10.094 1 89.19 142 LEU A O 1
ATOM 992 N N . PRO A 1 143 ? 2.955 13.453 -8.016 1 92.38 143 PRO A N 1
ATOM 993 C CA . PRO A 1 143 ? 3.23 14.797 -7.504 1 92.38 143 PRO A CA 1
ATOM 994 C C . PRO A 1 143 ? 4.492 15.414 -8.109 1 92.38 143 PRO A C 1
ATOM 996 O O . PRO A 1 143 ? 5.484 14.719 -8.32 1 92.38 143 PRO A O 1
ATOM 999 N N . ALA A 1 144 ? 4.387 16.672 -8.398 1 95.5 144 ALA A N 1
ATOM 1000 C CA . ALA A 1 144 ? 5.555 17.359 -8.938 1 95.5 144 ALA A CA 1
ATOM 1001 C C . ALA A 1 144 ? 6.645 17.5 -7.875 1 95.5 144 ALA A C 1
ATOM 1003 O O . ALA A 1 144 ? 7.824 17.641 -8.203 1 95.5 144 ALA A O 1
ATOM 1004 N N . VAL A 1 145 ? 6.23 17.516 -6.625 1 97.88 145 VAL A N 1
ATOM 1005 C CA . VAL A 1 145 ? 7.145 17.734 -5.512 1 97.88 145 VAL A CA 1
ATOM 1006 C C . VAL A 1 145 ? 7.371 16.422 -4.766 1 97.88 145 VAL A C 1
ATOM 1008 O O . VAL A 1 145 ? 6.445 15.883 -4.156 1 97.88 145 VAL A O 1
ATOM 1011 N N . ALA A 1 146 ? 8.586 15.914 -4.836 1 98.12 146 ALA A N 1
ATOM 1012 C CA . ALA A 1 146 ? 9.102 14.82 -4.016 1 98.12 146 ALA A CA 1
ATOM 1013 C C . ALA A 1 146 ? 8.391 13.508 -4.34 1 98.12 146 ALA A C 1
ATOM 1015 O O . ALA A 1 146 ? 7.973 12.781 -3.436 1 98.12 146 ALA A O 1
ATOM 1016 N N . ALA A 1 147 ? 8.164 13.234 -5.605 1 97.5 147 ALA A N 1
ATOM 1017 C CA . ALA A 1 147 ? 7.707 11.906 -5.988 1 97.5 147 ALA A CA 1
ATOM 1018 C C . ALA A 1 147 ? 8.789 10.859 -5.723 1 97.5 147 ALA A C 1
ATOM 1020 O O . ALA A 1 147 ? 9.977 11.125 -5.891 1 97.5 147 ALA A O 1
ATOM 1021 N N . ASP A 1 148 ? 8.375 9.719 -5.246 1 97.31 148 ASP A N 1
ATOM 1022 C CA . ASP A 1 148 ? 9.312 8.609 -5.09 1 97.31 148 ASP A CA 1
ATOM 1023 C C . ASP A 1 148 ? 10.039 8.32 -6.402 1 97.31 148 ASP A C 1
ATOM 1025 O O . ASP A 1 148 ? 9.398 8.164 -7.445 1 97.31 148 ASP A O 1
ATOM 1029 N N . LEU A 1 149 ? 11.359 8.234 -6.359 1 97.94 149 LEU A N 1
ATOM 1030 C CA . LEU A 1 149 ? 12.156 8.039 -7.566 1 97.94 149 LEU A CA 1
ATOM 1031 C C . LEU A 1 149 ? 11.734 6.762 -8.289 1 97.94 149 LEU A C 1
ATOM 1033 O O . LEU A 1 149 ? 11.609 6.75 -9.516 1 97.94 149 LEU A O 1
ATOM 1037 N N . LEU A 1 150 ? 11.508 5.723 -7.559 1 97.94 150 LEU A N 1
ATOM 1038 C CA . LEU A 1 150 ? 11.164 4.445 -8.172 1 97.94 150 LEU A CA 1
ATOM 1039 C C . LEU A 1 150 ? 9.789 4.504 -8.812 1 97.94 150 LEU A C 1
ATOM 1041 O O . LEU A 1 150 ? 9.578 3.961 -9.898 1 97.94 150 LEU A O 1
ATOM 1045 N N . SER A 1 151 ? 8.852 5.16 -8.172 1 96.94 151 SER A N 1
ATOM 1046 C CA . SER A 1 151 ? 7.551 5.391 -8.789 1 96.94 151 SER A CA 1
ATOM 1047 C C . SER A 1 151 ? 7.68 6.242 -10.047 1 96.94 151 SER A C 1
ATOM 1049 O O . SER A 1 151 ? 6.984 6.004 -11.039 1 96.94 151 SER A O 1
ATOM 1051 N N . PHE A 1 152 ? 8.57 7.195 -9.961 1 97.38 152 PHE A N 1
ATOM 1052 C CA . PHE A 1 152 ? 8.828 8.062 -11.109 1 97.38 152 PHE A CA 1
ATOM 1053 C C . PHE A 1 152 ? 9.359 7.254 -12.281 1 97.38 152 PHE A C 1
ATOM 1055 O O . PHE A 1 152 ? 8.883 7.402 -13.414 1 97.38 152 PHE A O 1
ATOM 1062 N N . LEU A 1 153 ? 10.32 6.414 -12.039 1 97.25 153 LEU A N 1
ATOM 1063 C CA . LEU A 1 153 ? 10.891 5.586 -13.094 1 97.25 153 LEU A CA 1
ATOM 1064 C C . LEU A 1 153 ? 9.828 4.688 -13.719 1 97.25 153 LEU A C 1
ATOM 1066 O O . LEU A 1 153 ? 9.805 4.512 -14.938 1 97.25 153 LEU A O 1
ATOM 1070 N N . ARG A 1 154 ? 8.945 4.145 -12.922 1 96.06 154 ARG A N 1
ATOM 1071 C CA . ARG A 1 154 ? 7.836 3.342 -13.43 1 96.06 154 ARG A CA 1
ATOM 1072 C C . ARG A 1 154 ? 6.938 4.168 -14.344 1 96.06 154 ARG A C 1
ATOM 1074 O O . ARG A 1 154 ? 6.555 3.711 -15.422 1 96.06 154 ARG A O 1
ATOM 1081 N N . ALA A 1 155 ? 6.625 5.352 -13.898 1 95 155 ALA A N 1
ATOM 1082 C CA . ALA A 1 155 ? 5.766 6.242 -14.68 1 95 155 ALA A CA 1
ATOM 1083 C C . ALA A 1 155 ? 6.414 6.598 -16.016 1 95 155 ALA A C 1
ATOM 1085 O O . ALA A 1 155 ? 5.715 6.855 -17 1 95 155 ALA A O 1
ATOM 1086 N N . GLN A 1 156 ? 7.711 6.609 -16.016 1 95.12 156 GLN A N 1
ATOM 1087 C CA . GLN A 1 156 ? 8.445 6.875 -17.25 1 95.12 156 GLN A CA 1
ATOM 1088 C C . GLN A 1 156 ? 8.656 5.598 -18.062 1 95.12 156 GLN A C 1
ATOM 1090 O O . GLN A 1 156 ? 9.469 5.57 -18.984 1 95.12 156 GLN A O 1
ATOM 1095 N N . GLN A 1 157 ? 8.055 4.512 -17.688 1 93.75 157 GLN A N 1
ATOM 1096 C CA . GLN A 1 157 ? 8.031 3.225 -18.375 1 93.75 157 GLN A CA 1
ATOM 1097 C C . GLN A 1 157 ? 9.43 2.613 -18.438 1 93.75 157 GLN A C 1
ATOM 1099 O O . GLN A 1 157 ? 9.805 2.025 -19.453 1 93.75 157 GLN A O 1
ATOM 1104 N N . GLN A 1 158 ? 10.211 2.887 -17.359 1 95.75 158 GLN A N 1
ATOM 1105 C CA . GLN A 1 158 ? 11.523 2.258 -17.25 1 95.75 158 GLN A CA 1
ATOM 1106 C C . GLN A 1 158 ? 11.422 0.877 -16.609 1 95.75 158 GLN A C 1
ATOM 1108 O O . GLN A 1 158 ? 10.656 0.68 -15.664 1 95.75 158 GLN A O 1
ATOM 1113 N N . ARG A 1 159 ? 12.102 -0.14 -17.141 1 95.94 159 ARG A N 1
ATOM 1114 C CA . ARG A 1 159 ? 12.297 -1.424 -16.469 1 95.94 159 ARG A CA 1
ATOM 1115 C C . ARG A 1 159 ? 13.461 -1.362 -15.5 1 95.94 159 ARG A C 1
ATOM 1117 O O . ARG A 1 159 ? 14.617 -1.203 -15.906 1 95.94 159 ARG A O 1
ATOM 1124 N N . VAL A 1 160 ? 13.195 -1.525 -14.273 1 97.38 160 VAL A N 1
ATOM 1125 C CA . VAL A 1 160 ? 14.18 -1.289 -13.219 1 97.38 160 VAL A CA 1
ATOM 1126 C C . VAL A 1 160 ? 14.852 -2.605 -12.836 1 97.38 160 VAL A C 1
ATOM 1128 O O . VAL A 1 160 ? 14.172 -3.598 -12.555 1 97.38 160 VAL A O 1
ATOM 1131 N N . ALA A 1 161 ? 16.156 -2.662 -12.898 1 97.12 161 ALA A N 1
ATOM 1132 C CA . ALA A 1 161 ? 16.969 -3.711 -12.297 1 97.12 161 ALA A CA 1
ATOM 1133 C C . ALA A 1 161 ? 17.5 -3.275 -10.93 1 97.12 161 ALA A C 1
ATOM 1135 O O . ALA A 1 161 ? 18.328 -2.365 -10.844 1 97.12 161 ALA A O 1
ATOM 1136 N N . LEU A 1 162 ? 17.078 -3.893 -9.891 1 96.94 162 LEU A N 1
ATOM 1137 C CA . LEU A 1 162 ? 17.641 -3.621 -8.57 1 96.94 162 LEU A CA 1
ATOM 1138 C C . LEU A 1 162 ? 19 -4.297 -8.414 1 96.94 162 LEU A C 1
ATOM 1140 O O . LEU A 1 162 ? 19.125 -5.512 -8.609 1 96.94 162 LEU A O 1
ATOM 1144 N N . VAL A 1 163 ? 19.938 -3.467 -8.055 1 95.69 163 VAL A N 1
ATOM 1145 C CA . VAL A 1 163 ? 21.297 -3.994 -7.891 1 95.69 163 VAL A CA 1
ATOM 1146 C C . VAL A 1 163 ? 21.938 -3.398 -6.637 1 95.69 163 VAL A C 1
ATOM 1148 O O . VAL A 1 163 ? 21.578 -2.297 -6.215 1 95.69 163 VAL A O 1
ATOM 1151 N N . SER A 1 164 ? 22.891 -4.117 -6.047 1 92.25 164 SER A N 1
ATOM 1152 C CA . SER A 1 164 ? 23.578 -3.627 -4.859 1 92.25 164 SER A CA 1
ATOM 1153 C C . SER A 1 164 ? 24.641 -2.605 -5.227 1 92.25 164 SER A C 1
ATOM 1155 O O . SER A 1 164 ? 24.953 -1.706 -4.441 1 92.25 164 SER A O 1
ATOM 1157 N N . ASP A 1 165 ? 25.188 -2.756 -6.395 1 91.88 165 ASP A N 1
ATOM 1158 C CA . ASP A 1 165 ? 26.219 -1.863 -6.895 1 91.88 165 ASP A CA 1
ATOM 1159 C C . ASP A 1 165 ? 25.875 -1.327 -8.281 1 91.88 165 ASP A C 1
ATOM 1161 O O . ASP A 1 165 ? 26.109 -1.995 -9.289 1 91.88 165 ASP A O 1
ATOM 1165 N N . VAL A 1 166 ? 25.453 -0.124 -8.305 1 94.25 166 VAL A N 1
ATOM 1166 C CA . VAL A 1 166 ? 24.953 0.485 -9.531 1 94.25 166 VAL A CA 1
ATOM 1167 C C . VAL A 1 166 ? 26.109 0.732 -10.5 1 94.25 166 VAL A C 1
ATOM 1169 O O . VAL A 1 166 ? 25.969 0.505 -11.703 1 94.25 166 VAL A O 1
ATOM 1172 N N . ALA A 1 167 ? 27.203 1.148 -9.984 1 88.75 167 ALA A N 1
ATOM 1173 C CA . ALA A 1 167 ? 28.359 1.459 -10.82 1 88.75 167 ALA A CA 1
ATOM 1174 C C . ALA A 1 167 ? 28.844 0.226 -11.586 1 88.75 167 ALA A C 1
ATOM 1176 O O . ALA A 1 167 ? 29.281 0.331 -12.727 1 88.75 167 ALA A O 1
ATOM 1177 N N . ALA A 1 168 ? 28.641 -0.825 -11 1 86.75 168 ALA A N 1
ATOM 1178 C CA . ALA A 1 168 ? 29.109 -2.072 -11.594 1 86.75 168 ALA A CA 1
ATOM 1179 C C . ALA A 1 168 ? 28.062 -2.662 -12.531 1 86.75 168 ALA A C 1
ATOM 1181 O O . ALA A 1 168 ? 28.328 -3.652 -13.219 1 86.75 168 ALA A O 1
ATOM 1182 N N . ALA A 1 169 ? 26.922 -1.841 -12.484 1 85.12 169 ALA A N 1
ATOM 1183 C CA . ALA A 1 169 ? 25.828 -2.375 -13.297 1 85.12 169 ALA A CA 1
ATOM 1184 C C . ALA A 1 169 ? 26.125 -2.207 -14.789 1 85.12 169 ALA A C 1
ATOM 1186 O O . ALA A 1 169 ? 26.438 -1.105 -15.242 1 85.12 169 ALA A O 1
ATOM 1187 N N . GLY A 1 170 ? 26.344 -2.949 -15.641 1 71.94 170 GLY A N 1
ATOM 1188 C CA . GLY A 1 170 ? 26.641 -2.961 -17.062 1 71.94 170 GLY A CA 1
ATOM 1189 C C . GLY A 1 170 ? 27.406 -4.195 -17.5 1 71.94 170 GLY A C 1
ATOM 1190 O O . GLY A 1 170 ? 27.297 -4.617 -18.656 1 71.94 170 GLY A O 1
ATOM 1191 N N . VAL A 1 171 ? 28.562 -4.148 -16.75 1 57.53 171 VAL A N 1
ATOM 1192 C CA . VAL A 1 171 ? 29.391 -5.293 -17.125 1 57.53 171 VAL A CA 1
ATOM 1193 C C . VAL A 1 171 ? 28.547 -6.57 -17.094 1 57.53 171 VAL A C 1
ATOM 1195 O O . VAL A 1 171 ? 27.5 -6.617 -16.438 1 57.53 171 VAL A O 1
ATOM 1198 N N . ASP A 1 172 ? 28.828 -7.613 -17.281 1 54.91 172 ASP A N 1
ATOM 1199 C CA . ASP A 1 172 ? 28.156 -8.844 -17.688 1 54.91 172 ASP A CA 1
ATOM 1200 C C . ASP A 1 172 ? 27.031 -9.195 -16.719 1 54.91 172 ASP A C 1
ATOM 1202 O O . ASP A 1 172 ? 26.812 -8.492 -15.727 1 54.91 172 ASP A O 1
ATOM 1206 N N . SER A 1 173 ? 26.781 -10.188 -15.852 1 61.12 173 SER A N 1
ATOM 1207 C CA . SER A 1 173 ? 26.094 -11.469 -15.75 1 61.12 173 SER A CA 1
ATOM 1208 C C . SER A 1 173 ? 25.062 -11.453 -14.625 1 61.12 173 SER A C 1
ATOM 1210 O O . SER A 1 173 ? 24.453 -12.484 -14.312 1 61.12 173 SER A O 1
ATOM 1212 N N . ALA A 1 174 ? 24.672 -9.906 -14.273 1 87.62 174 ALA A N 1
ATOM 1213 C CA . ALA A 1 174 ? 23.719 -10.156 -13.188 1 87.62 174 ALA A CA 1
ATOM 1214 C C . ALA A 1 174 ? 22.312 -10.359 -13.719 1 87.62 174 ALA A C 1
ATOM 1216 O O . ALA A 1 174 ? 21.875 -9.648 -14.633 1 87.62 174 ALA A O 1
ATOM 1217 N N . THR A 1 175 ? 21.641 -11.203 -13.156 1 93 175 THR A N 1
ATOM 1218 C CA . THR A 1 175 ? 20.344 -11.648 -13.656 1 93 175 THR A CA 1
ATOM 1219 C C . THR A 1 175 ? 19.344 -10.492 -13.703 1 93 175 THR A C 1
ATOM 1221 O O . THR A 1 175 ? 18.609 -10.336 -14.68 1 93 175 THR A O 1
ATOM 1224 N N . PRO A 1 176 ? 19.359 -9.547 -12.719 1 94.69 176 PRO A N 1
ATOM 1225 C CA . PRO A 1 176 ? 18.422 -8.422 -12.805 1 94.69 176 PRO A CA 1
ATOM 1226 C C . PRO A 1 176 ? 18.703 -7.527 -14.016 1 94.69 176 PRO A C 1
ATOM 1228 O O . PRO A 1 176 ? 17.75 -7.047 -14.656 1 94.69 176 PRO A O 1
ATOM 1231 N N . VAL A 1 177 ? 19.906 -7.316 -14.344 1 94.69 177 VAL A N 1
ATOM 1232 C CA . VAL A 1 177 ? 20.297 -6.465 -15.469 1 94.69 177 VAL A CA 1
ATOM 1233 C C . VAL A 1 177 ? 19.906 -7.141 -16.781 1 94.69 177 VAL A C 1
ATOM 1235 O O . VAL A 1 177 ? 19.344 -6.5 -17.672 1 94.69 177 VAL A O 1
ATOM 1238 N N . VAL A 1 178 ? 20.172 -8.438 -16.828 1 92.56 178 VAL A N 1
ATOM 1239 C CA . VAL A 1 178 ? 19.828 -9.203 -18.031 1 92.56 178 VAL A CA 1
ATOM 1240 C C . VAL A 1 178 ? 18.312 -9.148 -18.25 1 92.56 178 VAL A C 1
ATOM 1242 O O . VAL A 1 1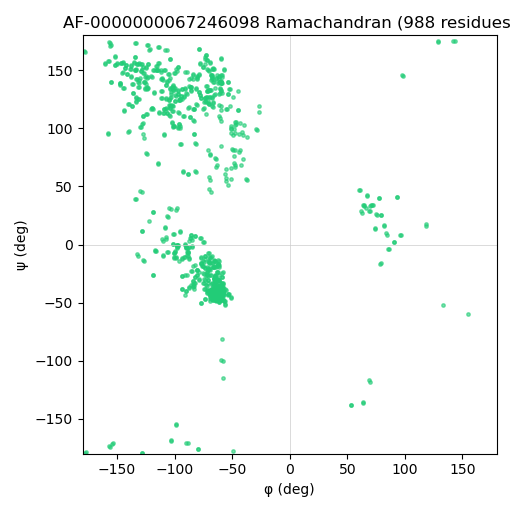78 ? 17.844 -8.867 -19.344 1 92.56 178 VAL A O 1
ATOM 1245 N N . GLY A 1 179 ? 17.578 -9.383 -17.203 1 93.44 179 GLY A N 1
ATOM 1246 C CA . GLY A 1 179 ? 16.125 -9.328 -17.297 1 93.44 179 GLY A CA 1
ATOM 1247 C C . GLY A 1 179 ? 15.617 -7.988 -17.781 1 93.44 179 GLY A C 1
ATOM 1248 O O . GLY A 1 179 ? 14.789 -7.926 -18.688 1 93.44 179 GLY A O 1
ATOM 1249 N N . ALA A 1 180 ? 16.109 -6.945 -17.234 1 93.56 180 ALA A N 1
ATOM 1250 C CA . ALA A 1 180 ? 15.648 -5.598 -17.562 1 93.56 180 ALA A CA 1
ATOM 1251 C C . ALA A 1 180 ? 16.016 -5.238 -19 1 93.56 180 ALA A C 1
ATOM 1253 O O . ALA A 1 180 ? 15.211 -4.648 -19.734 1 93.56 180 ALA A O 1
ATOM 1254 N N . THR A 1 181 ? 17.219 -5.555 -19.453 1 92.44 181 THR A N 1
ATOM 1255 C CA . THR A 1 181 ? 17.703 -5.141 -20.766 1 92.44 181 THR A CA 1
ATOM 1256 C C . THR A 1 181 ? 17.062 -5.969 -21.859 1 92.44 181 THR A C 1
ATOM 1258 O O . THR A 1 181 ? 16.766 -5.449 -22.938 1 92.44 181 THR A O 1
ATOM 1261 N N . LYS A 1 182 ? 16.781 -7.227 -21.562 1 90.62 182 LYS A N 1
ATOM 1262 C CA . LYS A 1 182 ? 16.219 -8.109 -22.594 1 90.62 182 LYS A CA 1
ATOM 1263 C C . LYS A 1 182 ? 14.688 -8.109 -22.531 1 90.62 182 LYS A C 1
ATOM 1265 O O . LYS A 1 182 ? 14.031 -8.648 -23.422 1 90.62 182 LYS A O 1
ATOM 1270 N N . GLY A 1 183 ? 14.18 -7.559 -21.469 1 90.44 183 GLY A N 1
ATOM 1271 C CA . GLY A 1 183 ? 12.734 -7.547 -21.328 1 90.44 183 GLY A CA 1
ATOM 1272 C C . GLY A 1 183 ? 12.164 -8.898 -20.922 1 90.44 183 GLY A C 1
ATOM 1273 O O . GLY A 1 183 ? 11.062 -9.258 -21.344 1 90.44 183 GLY A O 1
ATOM 1274 N N . VAL A 1 184 ? 12.922 -9.773 -20.266 1 92.75 184 VAL A N 1
ATOM 1275 C CA . VAL A 1 184 ? 12.461 -11.055 -19.766 1 92.75 184 VAL A CA 1
ATOM 1276 C C . VAL A 1 184 ? 12.102 -10.93 -18.281 1 92.75 184 VAL A C 1
ATOM 1278 O O . VAL A 1 184 ? 12.914 -10.484 -17.484 1 92.75 184 VAL A O 1
ATOM 1281 N N . ARG A 1 185 ? 10.961 -11.383 -17.953 1 94.31 185 ARG A N 1
ATOM 1282 C CA . ARG A 1 185 ? 10.461 -11.211 -16.594 1 94.31 185 ARG A CA 1
ATOM 1283 C C . ARG A 1 185 ? 10.609 -12.5 -15.797 1 94.31 185 ARG A C 1
ATOM 1285 O O . ARG A 1 185 ? 10.25 -13.578 -16.266 1 94.31 185 ARG A O 1
ATOM 1292 N N . GLN A 1 186 ? 11.094 -12.336 -14.57 1 97.56 186 GLN A N 1
ATOM 1293 C CA . GLN A 1 186 ? 11.133 -13.453 -13.625 1 97.56 186 GLN A CA 1
ATOM 1294 C C . GLN A 1 186 ? 9.797 -13.617 -12.906 1 97.56 186 GLN A C 1
ATOM 1296 O O . GLN A 1 186 ? 9.414 -14.734 -12.555 1 97.56 186 GLN A O 1
ATOM 1301 N N . SER A 1 187 ? 9.195 -12.531 -12.633 1 98.06 187 SER A N 1
ATOM 1302 C CA . SER A 1 187 ? 7.945 -12.5 -11.875 1 98.06 187 SER A CA 1
ATOM 1303 C C . SER A 1 187 ? 6.926 -11.57 -12.523 1 98.06 187 SER A C 1
ATOM 1305 O O . SER A 1 187 ? 7.215 -10.945 -13.547 1 98.06 187 SER A O 1
ATOM 1307 N N . THR A 1 188 ? 5.75 -11.555 -12.039 1 98.12 188 THR A N 1
ATOM 1308 C CA . THR A 1 188 ? 4.652 -10.766 -12.586 1 98.12 188 THR A CA 1
ATOM 1309 C C . THR A 1 188 ? 3.891 -10.055 -11.477 1 98.12 188 THR A C 1
ATOM 1311 O O . THR A 1 188 ? 4.059 -10.375 -10.297 1 98.12 188 THR A O 1
ATOM 1314 N N . ASN A 1 189 ? 3.156 -9.062 -11.875 1 97.94 189 ASN A N 1
ATOM 1315 C CA . ASN A 1 189 ? 2.336 -8.297 -10.938 1 97.94 189 ASN A CA 1
ATOM 1316 C C . ASN A 1 189 ? 0.929 -8.875 -10.828 1 97.94 189 ASN A C 1
ATOM 1318 O O . ASN A 1 189 ? 0.118 -8.398 -10.031 1 97.94 189 ASN A O 1
ATOM 1322 N N . GLU A 1 190 ? 0.62 -9.969 -11.555 1 98.25 190 GLU A N 1
ATOM 1323 C CA . GLU A 1 190 ? -0.719 -10.547 -11.57 1 98.25 190 GLU A CA 1
ATOM 1324 C C . GLU A 1 190 ? -0.689 -12.016 -11.156 1 98.25 190 GLU A C 1
ATOM 1326 O O . GLU A 1 190 ? 0.151 -12.781 -11.633 1 98.25 190 GLU A O 1
ATOM 1331 N N . VAL A 1 191 ? -1.651 -12.344 -10.289 1 98.75 191 VAL A N 1
ATOM 1332 C CA . VAL A 1 191 ? -1.75 -13.734 -9.852 1 98.75 191 VAL A CA 1
ATOM 1333 C C . VAL A 1 191 ? -3.215 -14.156 -9.805 1 98.75 191 VAL A C 1
ATOM 1335 O O . VAL A 1 191 ? -4.109 -13.32 -9.695 1 98.75 191 VAL A O 1
ATOM 1338 N N . LEU A 1 192 ? -3.441 -15.414 -10.008 1 98.88 192 LEU A N 1
ATOM 1339 C CA . LEU A 1 192 ? -4.734 -16.031 -9.742 1 98.88 192 LEU A CA 1
ATOM 1340 C C . LEU A 1 192 ? -4.723 -16.75 -8.398 1 98.88 192 LEU A C 1
ATOM 1342 O O . LEU A 1 192 ? -3.797 -17.516 -8.102 1 98.88 192 LEU A O 1
ATOM 1346 N N . MET A 1 193 ? -5.691 -16.453 -7.578 1 98.88 193 MET A N 1
ATOM 1347 C CA . MET A 1 193 ? -5.906 -17.125 -6.297 1 98.88 193 MET A CA 1
ATOM 1348 C C . MET A 1 193 ? -7.312 -17.719 -6.223 1 98.88 193 MET A C 1
ATOM 1350 O O . MET A 1 193 ? -8.211 -17.266 -6.934 1 98.88 193 MET A O 1
ATOM 1354 N N . VAL A 1 194 ? -7.496 -18.719 -5.422 1 98.88 194 VAL A N 1
ATOM 1355 C CA . VAL A 1 194 ? -8.797 -19.312 -5.141 1 98.88 194 VAL A CA 1
ATOM 1356 C C . VAL A 1 194 ? -9.047 -19.312 -3.635 1 98.88 194 VAL A C 1
ATOM 1358 O O . VAL A 1 194 ? -8.367 -20.016 -2.883 1 98.88 194 VAL A O 1
ATOM 1361 N N . ALA A 1 195 ? -10 -18.516 -3.238 1 98.75 195 ALA A N 1
ATOM 1362 C CA . ALA A 1 195 ? -10.328 -18.453 -1.817 1 98.75 195 ALA A CA 1
ATOM 1363 C C . ALA A 1 195 ? -10.789 -19.812 -1.305 1 98.75 195 ALA A C 1
ATOM 1365 O O . ALA A 1 195 ? -11.539 -20.516 -1.985 1 98.75 195 ALA A O 1
ATOM 1366 N N . PRO A 1 196 ? -10.383 -20.188 -0.111 1 98.38 196 PRO A N 1
ATOM 1367 C CA . PRO A 1 196 ? -10.695 -21.516 0.432 1 98.38 196 PRO A CA 1
ATOM 1368 C C . PRO A 1 196 ? -12.086 -21.578 1.048 1 98.38 196 PRO A C 1
ATOM 1370 O O . PRO A 1 196 ? -12.234 -21.969 2.211 1 98.38 196 PRO A O 1
ATOM 1373 N N . THR A 1 197 ? -13.07 -21.391 0.272 1 98.31 197 THR A N 1
ATOM 1374 C CA . THR A 1 197 ? -14.453 -21.25 0.718 1 98.31 197 THR A CA 1
ATOM 1375 C C . THR A 1 197 ? -15.055 -22.594 1.072 1 98.31 197 THR A C 1
ATOM 1377 O O . THR A 1 197 ? -16.094 -22.672 1.72 1 98.31 197 THR A O 1
ATOM 1380 N N . ALA A 1 198 ? -14.461 -23.688 0.676 1 98 198 ALA A N 1
ATOM 1381 C CA . ALA A 1 198 ? -14.844 -25.047 1.051 1 98 198 ALA A CA 1
ATOM 1382 C C . ALA A 1 198 ? -13.617 -25.875 1.438 1 98 198 ALA A C 1
ATOM 1384 O O . ALA A 1 198 ? -13.523 -27.047 1.087 1 98 198 ALA A O 1
ATOM 1385 N N . PHE A 1 199 ? -12.75 -25.266 2.096 1 97.69 199 PHE A N 1
ATOM 1386 C CA . PHE A 1 199 ? -11.492 -25.875 2.518 1 97.69 199 PHE A CA 1
ATOM 1387 C C . PHE A 1 199 ? -11.727 -26.906 3.621 1 97.69 199 PHE A C 1
ATOM 1389 O O . PHE A 1 199 ? -12.609 -26.719 4.465 1 97.69 199 PHE A O 1
ATOM 1396 N N . GLY A 1 200 ? -10.883 -27.891 3.643 1 95.5 200 GLY A N 1
ATOM 1397 C CA . GLY A 1 200 ? -10.789 -28.891 4.691 1 95.5 200 GLY A CA 1
ATOM 1398 C C . GLY A 1 200 ? -9.656 -29.875 4.473 1 95.5 200 GLY A C 1
ATOM 1399 O O . GLY A 1 200 ? -8.938 -29.797 3.475 1 95.5 200 GLY A O 1
ATOM 1400 N N . PHE A 1 201 ? -9.617 -30.766 5.414 1 95.12 201 PHE A N 1
ATOM 1401 C CA . PHE A 1 201 ? -8.555 -31.75 5.336 1 95.12 201 PHE A CA 1
ATOM 1402 C C . PHE A 1 201 ? -8.75 -32.688 4.133 1 95.12 201 PHE A C 1
ATOM 1404 O O . PHE A 1 201 ? -9.828 -33.25 3.949 1 95.12 201 PHE A O 1
ATOM 1411 N N . ASN A 1 202 ? -7.75 -32.781 3.316 1 93.94 202 ASN A N 1
ATOM 1412 C CA . ASN A 1 202 ? -7.758 -33.625 2.125 1 93.94 202 ASN A CA 1
ATOM 1413 C C . ASN A 1 202 ? -7.008 -34.938 2.359 1 93.94 202 ASN A C 1
ATOM 1415 O O . ASN A 1 202 ? -5.793 -35 2.16 1 93.94 202 ASN A O 1
ATOM 1419 N N . GLU A 1 203 ? -7.711 -35.969 2.572 1 89.44 203 GLU A N 1
ATOM 1420 C CA . GLU A 1 203 ? -7.129 -37.25 2.896 1 89.44 203 GLU A CA 1
ATOM 1421 C C . GLU A 1 203 ? -6.332 -37.812 1.718 1 89.44 203 GLU A C 1
ATOM 1423 O O . GLU A 1 203 ? -5.293 -38.438 1.908 1 89.44 203 GLU A O 1
ATOM 1428 N N . GLN A 1 204 ? -6.812 -37.562 0.556 1 88.56 204 GLN A N 1
ATOM 1429 C CA . GLN A 1 204 ? -6.133 -38.062 -0.63 1 88.56 204 GLN A CA 1
ATOM 1430 C C . GLN A 1 204 ? -4.746 -37.438 -0.776 1 88.56 204 GLN A C 1
ATOM 1432 O O . GLN A 1 204 ? -3.77 -38.156 -1.044 1 88.56 204 GLN A O 1
ATOM 1437 N N . ALA A 1 205 ? -4.613 -36.219 -0.55 1 86.19 205 ALA A N 1
ATOM 1438 C CA . ALA A 1 205 ? -3.357 -35.5 -0.75 1 86.19 205 ALA A CA 1
ATOM 1439 C C . ALA A 1 205 ? -2.402 -35.75 0.419 1 86.19 205 ALA A C 1
ATOM 1441 O O . ALA A 1 205 ? -1.184 -35.625 0.263 1 86.19 205 ALA A O 1
ATOM 1442 N N . ALA A 1 206 ? -2.924 -36.094 1.547 1 88.31 206 ALA A N 1
ATOM 1443 C CA . ALA A 1 206 ? -2.127 -36.25 2.766 1 88.31 206 ALA A CA 1
ATOM 1444 C C . ALA A 1 206 ? -1.245 -37.469 2.715 1 88.31 206 ALA A C 1
ATOM 1446 O O . ALA A 1 206 ? -0.304 -37.625 3.502 1 88.31 206 ALA A O 1
ATOM 1447 N N . GLN A 1 207 ? -1.468 -38.312 1.829 1 84.88 207 GLN A N 1
ATOM 1448 C CA . GLN A 1 207 ? -0.784 -39.594 1.78 1 84.88 207 GLN A CA 1
ATOM 1449 C C . GLN A 1 207 ? 0.712 -39.438 1.538 1 84.88 207 GLN A C 1
ATOM 1451 O O . GLN A 1 207 ? 1.528 -40.188 2.08 1 84.88 207 GLN A O 1
ATOM 1456 N N . ASP A 1 208 ? 1.092 -38.438 0.772 1 84.31 208 ASP A N 1
ATOM 1457 C CA . ASP A 1 208 ? 2.508 -38.25 0.469 1 84.31 208 ASP A CA 1
ATOM 1458 C C . ASP A 1 208 ? 2.959 -36.812 0.775 1 84.31 208 ASP A C 1
ATOM 1460 O O . ASP A 1 208 ? 3.982 -36.375 0.262 1 84.31 208 ASP A O 1
ATOM 1464 N N . ASN A 1 209 ? 2.156 -36.094 1.422 1 85.88 209 ASN A N 1
ATOM 1465 C CA . ASN A 1 209 ? 2.498 -34.75 1.871 1 85.88 209 ASN A CA 1
ATOM 1466 C C . ASN A 1 209 ? 2.68 -34.688 3.385 1 85.88 209 ASN A C 1
ATOM 1468 O O . ASN A 1 209 ? 1.724 -34.438 4.121 1 85.88 209 ASN A O 1
ATOM 1472 N N . SER A 1 210 ? 3.857 -34.812 3.82 1 83.5 210 SER A N 1
ATOM 1473 C CA . SER A 1 210 ? 4.18 -34.906 5.238 1 83.5 210 SER A CA 1
ATOM 1474 C C . SER A 1 210 ? 3.965 -33.594 5.961 1 83.5 210 SER A C 1
ATOM 1476 O O . SER A 1 210 ? 4.023 -33.531 7.191 1 83.5 210 SER A O 1
ATOM 1478 N N . PHE A 1 211 ? 3.693 -32.594 5.266 1 83.81 211 PHE A N 1
ATOM 1479 C CA . PHE A 1 211 ? 3.518 -31.266 5.859 1 83.81 211 PHE A CA 1
ATOM 1480 C C . PHE A 1 211 ? 2.074 -31.062 6.301 1 83.81 211 PHE A C 1
ATOM 1482 O O . PHE A 1 211 ? 1.762 -30.094 6.984 1 83.81 211 PHE A O 1
ATOM 1489 N N . MET A 1 212 ? 1.247 -31.891 5.895 1 85.31 212 MET A N 1
ATOM 1490 C CA . MET A 1 212 ? -0.166 -31.797 6.254 1 85.31 212 MET A CA 1
ATOM 1491 C C . MET A 1 212 ? -0.424 -32.438 7.613 1 85.31 212 MET A C 1
ATOM 1493 O O . MET A 1 212 ? 0.168 -33.469 7.941 1 85.31 212 MET A O 1
ATOM 1497 N N . HIS A 1 213 ? -1.369 -31.891 8.352 1 86.5 213 HIS A N 1
ATOM 1498 C CA . HIS A 1 213 ? -1.821 -32.438 9.625 1 86.5 213 HIS A CA 1
ATOM 1499 C C . HIS A 1 213 ? -3.33 -32.656 9.625 1 86.5 213 HIS A C 1
ATOM 1501 O O . HIS A 1 213 ? -4.086 -31.797 9.172 1 86.5 213 HIS A O 1
ATOM 1507 N N . ALA A 1 214 ? -3.711 -33.75 10.195 1 88.62 214 ALA A N 1
ATOM 1508 C CA . ALA A 1 214 ? -5.113 -34.156 10.164 1 88.62 214 ALA A CA 1
ATOM 1509 C C . ALA A 1 214 ? -6 -33.156 10.859 1 88.62 214 ALA A C 1
ATOM 1511 O O . ALA A 1 214 ? -5.621 -32.594 11.891 1 88.62 214 ALA A O 1
ATOM 1512 N N . ALA A 1 215 ? -7.18 -32.906 10.219 1 91.12 215 ALA A N 1
ATOM 1513 C CA . ALA A 1 215 ? -8.188 -31.953 10.703 1 91.12 215 ALA A CA 1
ATOM 1514 C C . ALA A 1 215 ? -9.57 -32.312 10.148 1 91.12 215 ALA A C 1
ATOM 1516 O O . ALA A 1 215 ? -9.766 -33.375 9.586 1 91.12 215 ALA A O 1
ATOM 1517 N N . ALA A 1 216 ? -10.523 -31.422 10.438 1 90.19 216 ALA A N 1
ATOM 1518 C CA . ALA A 1 216 ? -11.891 -31.672 10 1 90.19 216 ALA A CA 1
ATOM 1519 C C . ALA A 1 216 ? -12.008 -31.594 8.477 1 90.19 216 ALA A C 1
ATOM 1521 O O . ALA A 1 216 ? -11.359 -30.766 7.844 1 90.19 216 ALA A O 1
ATOM 1522 N N . LYS A 1 217 ? -12.859 -32.469 7.965 1 91.75 217 LYS A N 1
ATOM 1523 C CA . LYS A 1 217 ? -13.195 -32.406 6.543 1 91.75 217 LYS A CA 1
ATOM 1524 C C . LYS A 1 217 ? -14.109 -31.234 6.238 1 91.75 217 LYS A C 1
ATOM 1526 O O . LYS A 1 217 ? -14.734 -30.672 7.141 1 91.75 217 LYS A O 1
ATOM 1531 N N . PRO A 1 218 ? -14.133 -30.891 4.953 1 91.38 218 PRO A N 1
ATOM 1532 C CA . PRO A 1 218 ? -15.031 -29.781 4.613 1 91.38 218 PRO A CA 1
ATOM 1533 C C . PRO A 1 218 ? -16.5 -30.109 4.934 1 91.38 218 PRO A C 1
ATOM 1535 O O . PRO A 1 218 ? -16.922 -31.25 4.785 1 91.38 218 PRO A O 1
ATOM 1538 N N . GLY A 1 219 ? -17.188 -29.062 5.348 1 92.75 219 GLY A N 1
ATOM 1539 C CA . GLY A 1 219 ? -18.594 -29.219 5.656 1 92.75 219 GLY A CA 1
ATOM 1540 C C . GLY A 1 219 ? -19.266 -27.938 6.09 1 92.75 219 GLY A C 1
ATOM 1541 O O . GLY A 1 219 ? -18.594 -26.938 6.332 1 92.75 219 GLY A O 1
ATOM 1542 N N . GLU A 1 220 ? -20.578 -28.047 6.082 1 93.88 220 GLU A N 1
ATOM 1543 C CA . GLU A 1 220 ? -21.359 -26.891 6.527 1 93.88 220 GLU A CA 1
ATOM 1544 C C . GLU A 1 220 ? -21.016 -26.516 7.969 1 93.88 220 GLU A C 1
ATOM 1546 O O . GLU A 1 220 ? -20.828 -27.391 8.812 1 93.88 220 GLU A O 1
ATOM 1551 N N . GLY A 1 221 ? -20.922 -25.234 8.172 1 94.12 221 GLY A N 1
ATOM 1552 C CA . GLY A 1 221 ? -20.688 -24.75 9.516 1 94.12 221 GLY A CA 1
ATOM 1553 C C . GLY A 1 221 ? -19.266 -24.984 10 1 94.12 221 GLY A C 1
ATOM 1554 O O . GLY A 1 221 ? -18.984 -24.844 11.188 1 94.12 221 GLY A O 1
ATOM 1555 N N . SER A 1 222 ? -18.375 -25.297 9.172 1 95.69 222 SER A N 1
ATOM 1556 C CA . SER A 1 222 ? -17.016 -25.656 9.539 1 95.69 222 SER A CA 1
ATOM 1557 C C . SER A 1 222 ? -16.266 -24.453 10.109 1 95.69 222 SER A C 1
ATOM 1559 O O . SER A 1 222 ? -16 -23.484 9.398 1 95.69 222 SER A O 1
ATOM 1561 N N . GLY A 1 223 ? -15.836 -24.625 11.383 1 96.62 223 GLY A N 1
ATOM 1562 C CA . GLY A 1 223 ? -14.992 -23.609 11.992 1 96.62 223 GLY A CA 1
ATOM 1563 C C . GLY A 1 223 ? -13.617 -23.516 11.359 1 96.62 223 GLY A C 1
ATOM 1564 O O . GLY A 1 223 ? -13.047 -22.438 11.258 1 96.62 223 GLY A O 1
ATOM 1565 N N . LEU A 1 224 ? -13.109 -24.609 10.914 1 97.38 224 LEU A N 1
ATOM 1566 C CA . LEU A 1 224 ? -11.82 -24.656 10.234 1 97.38 224 LEU A CA 1
ATOM 1567 C C . LEU A 1 224 ? -11.844 -23.828 8.961 1 97.38 224 LEU A C 1
ATOM 1569 O O . LEU A 1 224 ? -10.953 -23.016 8.727 1 97.38 224 LEU A O 1
ATOM 1573 N N . THR A 1 225 ? -12.891 -24.047 8.172 1 97.75 225 THR A N 1
ATOM 1574 C CA . THR A 1 225 ? -13.023 -23.312 6.918 1 97.75 225 THR A CA 1
ATOM 1575 C C . THR A 1 225 ? -13.062 -21.812 7.18 1 97.75 225 THR A C 1
ATOM 1577 O O . THR A 1 225 ? -12.375 -21.031 6.504 1 97.75 225 THR A O 1
ATOM 1580 N N . ARG A 1 226 ? -13.742 -21.406 8.156 1 97.44 226 ARG A N 1
ATOM 1581 C CA . ARG A 1 226 ? -13.891 -19.984 8.469 1 97.44 226 ARG A CA 1
ATOM 1582 C C . ARG A 1 226 ? -12.578 -19.391 8.961 1 97.44 226 ARG A C 1
ATOM 1584 O O . ARG A 1 226 ? -12.227 -18.266 8.602 1 97.44 226 ARG A O 1
ATOM 1591 N N . GLU A 1 227 ? -11.891 -20.141 9.727 1 97.75 227 GLU A N 1
ATOM 1592 C CA . GLU A 1 227 ? -10.594 -19.688 10.211 1 97.75 227 GLU A CA 1
ATOM 1593 C C . GLU A 1 227 ? -9.609 -19.5 9.062 1 97.75 227 GLU A C 1
ATOM 1595 O O . GLU A 1 227 ? -8.93 -18.484 8.969 1 97.75 227 GLU A O 1
ATOM 1600 N N . VAL A 1 228 ? -9.523 -20.438 8.234 1 98.38 228 VAL A N 1
ATOM 1601 C CA . VAL A 1 228 ? -8.609 -20.406 7.094 1 98.38 228 VAL A CA 1
ATOM 1602 C C . VAL A 1 228 ? -8.992 -19.25 6.172 1 98.38 228 VAL A C 1
ATOM 1604 O O . VAL A 1 228 ? -8.117 -18.578 5.613 1 98.38 228 VAL A O 1
ATOM 1607 N N . LEU A 1 229 ? -10.258 -19.031 6.035 1 98.06 229 LEU A N 1
ATOM 1608 C CA . LEU A 1 229 ? -10.727 -17.938 5.199 1 98.06 229 LEU A CA 1
ATOM 1609 C C . LEU A 1 229 ? -10.266 -16.594 5.758 1 98.06 229 LEU A C 1
ATOM 1611 O O . LEU A 1 229 ? -9.867 -15.711 5.004 1 98.06 229 LEU A O 1
ATOM 1615 N N . ARG A 1 230 ? -10.289 -16.422 7.031 1 98 230 ARG A N 1
ATOM 1616 C CA . ARG A 1 230 ? -9.805 -15.203 7.656 1 98 230 ARG A CA 1
ATOM 1617 C C . ARG A 1 230 ? -8.312 -15.008 7.395 1 98 230 ARG A C 1
ATOM 1619 O O . ARG A 1 230 ? -7.875 -13.906 7.059 1 98 230 ARG A O 1
ATOM 1626 N N . GLU A 1 231 ? -7.57 -16.047 7.547 1 98.69 231 GLU A N 1
ATOM 1627 C CA . GLU A 1 231 ? -6.141 -16 7.258 1 98.69 231 GLU A CA 1
ATOM 1628 C C . GLU A 1 231 ? -5.879 -15.625 5.805 1 98.69 231 GLU A C 1
ATOM 1630 O O . GLU A 1 231 ? -5.062 -14.742 5.523 1 98.69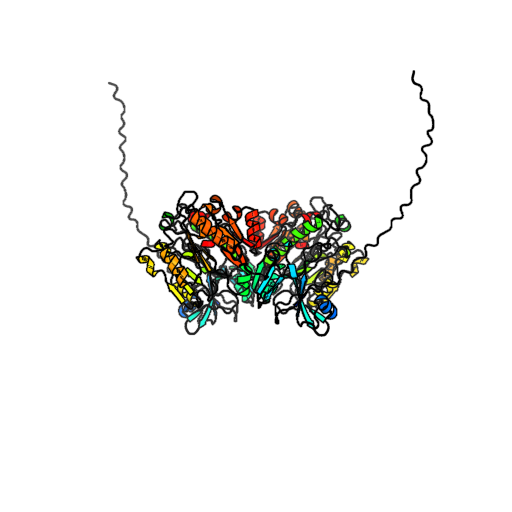 231 GLU A O 1
ATOM 1635 N N . PHE A 1 232 ? -6.656 -16.266 4.992 1 98.75 232 PHE A N 1
ATOM 1636 C CA . PHE A 1 232 ? -6.504 -16.062 3.553 1 98.75 232 PHE A CA 1
ATOM 1637 C C . PHE A 1 232 ? -6.871 -14.641 3.158 1 98.75 232 PHE A C 1
ATOM 1639 O O . PHE A 1 232 ? -6.215 -14.031 2.307 1 98.75 232 PHE A O 1
ATOM 1646 N N . ALA A 1 233 ? -7.875 -14.133 3.762 1 98.69 233 ALA A N 1
ATOM 1647 C CA . ALA A 1 233 ? -8.266 -12.742 3.525 1 98.69 233 ALA A CA 1
ATOM 1648 C C . ALA A 1 233 ? -7.137 -11.781 3.9 1 98.69 233 ALA A C 1
ATOM 1650 O O . ALA A 1 233 ? -6.887 -10.805 3.197 1 98.69 233 ALA A O 1
ATOM 1651 N N . GLY A 1 234 ? -6.473 -12.07 4.965 1 98.5 234 GLY A N 1
ATOM 1652 C CA . GLY A 1 234 ? -5.316 -11.281 5.359 1 98.5 234 GLY A CA 1
ATOM 1653 C C . GLY A 1 234 ? -4.188 -11.32 4.348 1 98.5 234 GLY A C 1
ATOM 1654 O O . GLY A 1 234 ? -3.553 -10.305 4.074 1 98.5 234 GLY A O 1
ATOM 1655 N N . LEU A 1 235 ? -3.971 -12.453 3.812 1 98.81 235 LEU A N 1
ATOM 1656 C CA . LEU A 1 235 ? -2.953 -12.609 2.779 1 98.81 235 LEU A CA 1
ATOM 1657 C C . LEU A 1 235 ? -3.322 -11.82 1.529 1 98.81 235 LEU A C 1
ATOM 1659 O O . LEU A 1 235 ? -2.482 -11.109 0.969 1 98.81 235 LEU A O 1
ATOM 1663 N N . HIS A 1 236 ? -4.566 -11.992 1.132 1 98.75 236 HIS A N 1
ATOM 1664 C CA . HIS A 1 236 ? -5.066 -11.234 -0.009 1 98.75 236 HIS A CA 1
ATOM 1665 C C . HIS A 1 236 ? -4.84 -9.742 0.178 1 98.75 236 HIS A C 1
ATOM 1667 O O . HIS A 1 236 ? -4.352 -9.062 -0.73 1 98.75 236 HIS A O 1
ATOM 1673 N N . ARG A 1 237 ? -5.094 -9.258 1.315 1 97.75 237 ARG A N 1
ATOM 1674 C CA . ARG A 1 237 ? -4.914 -7.844 1.625 1 97.75 237 ARG A CA 1
ATOM 1675 C C . ARG A 1 237 ? -3.441 -7.457 1.572 1 97.75 237 ARG A C 1
ATOM 1677 O O . ARG A 1 237 ? -3.086 -6.418 1.01 1 97.75 237 ARG A O 1
ATOM 1684 N N . ALA A 1 238 ? -2.627 -8.273 2.139 1 98.06 238 ALA A N 1
ATOM 1685 C CA . ALA A 1 238 ? -1.196 -7.98 2.158 1 98.06 238 ALA A CA 1
ATOM 1686 C C . ALA A 1 238 ? -0.647 -7.832 0.742 1 98.06 238 ALA A C 1
ATOM 1688 O O . ALA A 1 238 ? 0.17 -6.945 0.476 1 98.06 238 ALA A O 1
ATOM 1689 N N . LEU A 1 239 ? -1.1 -8.633 -0.122 1 98.5 239 LEU A N 1
ATOM 1690 C CA . LEU A 1 239 ? -0.634 -8.609 -1.505 1 98.5 239 LEU A CA 1
ATOM 1691 C C . LEU A 1 239 ? -1.195 -7.406 -2.246 1 98.5 239 LEU A C 1
ATOM 1693 O O . LEU A 1 239 ? -0.454 -6.684 -2.916 1 98.5 239 LEU A O 1
ATOM 1697 N N . THR A 1 240 ? -2.469 -7.176 -2.102 1 97.25 240 THR A N 1
ATOM 1698 C CA . THR A 1 240 ? -3.111 -6.105 -2.857 1 97.25 240 THR A CA 1
ATOM 1699 C C . THR A 1 240 ? -2.668 -4.738 -2.346 1 97.25 240 THR A C 1
ATOM 1701 O O . THR A 1 240 ? -2.566 -3.781 -3.117 1 97.25 240 THR A O 1
ATOM 1704 N N . ASP A 1 241 ? -2.35 -4.648 -1.071 1 95.31 241 ASP A N 1
ATOM 1705 C CA . ASP A 1 241 ? -1.823 -3.404 -0.515 1 95.31 241 ASP A CA 1
ATOM 1706 C C . ASP A 1 241 ? -0.488 -3.037 -1.157 1 95.31 241 ASP A C 1
ATOM 1708 O O . ASP A 1 241 ? -0.104 -1.865 -1.176 1 95.31 241 ASP A O 1
ATOM 1712 N N . LYS A 1 242 ? 0.195 -4.051 -1.683 1 96.62 242 LYS A N 1
ATOM 1713 C CA . LYS A 1 242 ? 1.469 -3.797 -2.35 1 96.62 242 LYS A CA 1
ATOM 1714 C C . LYS A 1 242 ? 1.267 -3.533 -3.838 1 96.62 242 LYS A C 1
ATOM 1716 O O . LYS A 1 242 ? 2.232 -3.314 -4.57 1 96.62 242 LYS A O 1
ATOM 1721 N N . GLY A 1 243 ? 0.078 -3.613 -4.281 1 96 243 GLY A N 1
ATOM 1722 C CA . GLY A 1 243 ? -0.226 -3.324 -5.676 1 96 243 GLY A CA 1
ATOM 1723 C C . GLY A 1 243 ? -0.281 -4.566 -6.543 1 96 243 GLY A C 1
ATOM 1724 O O . GLY A 1 243 ? -0.368 -4.469 -7.77 1 96 243 GLY A O 1
ATOM 1725 N N . VAL A 1 244 ? -0.227 -5.727 -5.957 1 98.06 244 VAL A N 1
ATOM 1726 C CA . VAL A 1 244 ? -0.399 -6.961 -6.711 1 98.06 244 VAL A CA 1
ATOM 1727 C C . VAL A 1 244 ? -1.853 -7.098 -7.156 1 98.06 244 VAL A C 1
ATOM 1729 O O . VAL A 1 244 ? -2.773 -6.871 -6.367 1 98.06 244 VAL A O 1
ATOM 1732 N N . GLN A 1 245 ? -2.027 -7.418 -8.414 1 97.75 245 GLN A N 1
ATOM 1733 C CA . GLN A 1 245 ? -3.369 -7.656 -8.938 1 97.75 245 GLN A CA 1
ATOM 1734 C C . GLN A 1 245 ? -3.777 -9.117 -8.758 1 97.75 245 GLN A C 1
ATOM 1736 O O . GLN A 1 245 ? -3.152 -10.016 -9.32 1 97.75 245 GLN A O 1
ATOM 1741 N N . VAL A 1 246 ? -4.797 -9.297 -8.008 1 98.5 246 VAL A N 1
ATOM 1742 C CA . VAL A 1 246 ? -5.207 -10.656 -7.691 1 98.5 246 VAL A CA 1
ATOM 1743 C C . VAL A 1 246 ? -6.512 -10.984 -8.414 1 98.5 246 VAL A C 1
ATOM 1745 O O . VAL A 1 246 ? -7.535 -10.344 -8.188 1 98.5 246 VAL A O 1
ATOM 1748 N N . HIS A 1 247 ? -6.496 -11.938 -9.312 1 98.44 247 HIS A N 1
ATOM 1749 C CA . HIS A 1 247 ? -7.68 -12.547 -9.898 1 98.44 247 HIS A CA 1
ATOM 1750 C C . HIS A 1 247 ? -8.242 -13.648 -9 1 98.44 247 HIS A C 1
ATOM 1752 O O . HIS A 1 247 ? -7.805 -14.797 -9.07 1 98.44 247 HIS A O 1
ATOM 1758 N N . LEU A 1 248 ? -9.219 -13.227 -8.203 1 98.75 248 LEU A N 1
ATOM 1759 C CA . LEU A 1 248 ? -9.68 -14.062 -7.102 1 98.75 248 LEU A CA 1
ATOM 1760 C C . LEU A 1 248 ? -10.898 -14.891 -7.516 1 98.75 248 LEU A C 1
ATOM 1762 O O . LEU A 1 248 ? -11.875 -14.344 -8.023 1 98.75 248 LEU A O 1
ATOM 1766 N N . PHE A 1 249 ? -10.812 -16.219 -7.352 1 98.75 249 PHE A N 1
ATOM 1767 C CA . PHE A 1 249 ? -11.906 -17.172 -7.516 1 98.75 249 PHE A CA 1
ATOM 1768 C C . PHE A 1 249 ? -12.25 -17.828 -6.184 1 98.75 249 PHE A C 1
ATOM 1770 O O . PHE A 1 249 ? -11.609 -17.562 -5.168 1 98.75 249 PHE A O 1
ATOM 1777 N N . GLU A 1 250 ? -13.312 -18.516 -6.168 1 98.25 250 GLU A N 1
ATOM 1778 C CA . GLU A 1 250 ? -13.758 -19.312 -5.023 1 98.25 250 GLU A CA 1
ATOM 1779 C C . GLU A 1 250 ? -14.07 -20.75 -5.434 1 98.25 250 GLU A C 1
ATOM 1781 O O . GLU A 1 250 ? -13.828 -21.141 -6.578 1 98.25 250 GLU A O 1
ATOM 1786 N N . HIS A 1 251 ? -14.508 -21.594 -4.469 1 97.88 251 HIS A N 1
ATOM 1787 C CA . HIS A 1 251 ? -14.977 -22.938 -4.77 1 97.88 251 HIS A CA 1
ATOM 1788 C C . HIS A 1 251 ? -16.031 -23.391 -3.768 1 97.88 251 HIS A C 1
ATOM 1790 O O . HIS A 1 251 ? -16.125 -22.844 -2.666 1 97.88 251 HIS A O 1
ATOM 1796 N N . SER A 1 252 ? -16.844 -24.312 -4.23 1 96.69 252 SER A N 1
ATOM 1797 C CA . SER A 1 252 ? -17.922 -24.859 -3.414 1 96.69 252 SER A CA 1
ATOM 1798 C C . SER A 1 252 ? -17.609 -26.281 -2.959 1 96.69 252 SER A C 1
ATOM 1800 O O . SER A 1 252 ? -16.672 -26.891 -3.459 1 96.69 252 SER A O 1
ATOM 1802 N N . LEU A 1 253 ? -18.422 -26.688 -2.021 1 96.69 253 LEU A N 1
ATOM 1803 C CA . LEU A 1 253 ? -18.297 -28.062 -1.564 1 96.69 253 LEU A CA 1
ATOM 1804 C C . LEU A 1 253 ? -18.562 -29.031 -2.707 1 96.69 253 LEU A C 1
ATOM 1806 O O . LEU A 1 253 ? -17.953 -30.109 -2.773 1 96.69 253 LEU A O 1
ATOM 1810 N N . SER A 1 254 ? -19.469 -28.703 -3.58 1 96.19 254 SER A N 1
ATOM 1811 C CA . SER A 1 254 ? -19.906 -29.578 -4.66 1 96.19 254 SER A CA 1
ATOM 1812 C C . SER A 1 254 ? -18.766 -29.828 -5.648 1 96.19 254 SER A C 1
ATOM 1814 O O . SER A 1 254 ? -18.812 -30.797 -6.418 1 96.19 254 SER A O 1
ATOM 1816 N N . HIS A 1 255 ? -17.75 -29.016 -5.688 1 96.88 255 HIS A N 1
ATOM 1817 C CA . HIS A 1 255 ? -16.609 -29.219 -6.562 1 96.88 255 HIS A CA 1
ATOM 1818 C C . HIS A 1 255 ? -15.75 -30.375 -6.086 1 96.88 255 HIS A C 1
ATOM 1820 O O . HIS A 1 255 ? -14.961 -30.938 -6.859 1 96.88 255 HIS A O 1
ATOM 1826 N N . GLY A 1 256 ? -15.805 -30.672 -4.781 1 97.06 256 GLY A N 1
ATOM 1827 C CA . GLY A 1 256 ? -15.039 -31.781 -4.227 1 97.06 256 GLY A CA 1
ATOM 1828 C C . GLY A 1 256 ? -13.547 -31.531 -4.23 1 97.06 256 GLY A C 1
ATOM 1829 O O . GLY A 1 256 ? -12.758 -32.438 -4.43 1 97.06 256 GLY A O 1
ATOM 1830 N N . THR A 1 257 ? -13.133 -30.312 -4.137 1 97.88 257 THR A N 1
ATOM 1831 C CA . THR A 1 257 ? -11.719 -29.938 -4.23 1 97.88 257 THR A CA 1
ATOM 1832 C C . THR A 1 257 ? -11.289 -29.156 -2.998 1 97.88 257 THR A C 1
ATOM 1834 O O . THR A 1 257 ? -11.062 -27.938 -3.078 1 97.88 257 THR A O 1
ATOM 1837 N N . PRO A 1 258 ? -11.031 -29.812 -1.866 1 97 258 PRO A N 1
ATOM 1838 C CA . PRO A 1 258 ? -10.727 -29.109 -0.623 1 97 258 PRO A CA 1
ATOM 1839 C C . PRO A 1 258 ? -9.43 -28.297 -0.708 1 97 258 PRO A C 1
ATOM 1841 O O . PRO A 1 258 ? -9.234 -27.344 0.06 1 97 258 PRO A O 1
ATOM 1844 N N . ASP A 1 259 ? -8.547 -28.625 -1.705 1 97.38 259 ASP A N 1
ATOM 1845 C CA . ASP A 1 259 ? -7.25 -27.969 -1.833 1 97.38 259 ASP A CA 1
ATOM 1846 C C . ASP A 1 259 ? -7.242 -26.984 -3.004 1 97.38 259 ASP A C 1
ATOM 1848 O O . ASP A 1 259 ? -6.18 -26.641 -3.52 1 97.38 259 ASP A O 1
ATOM 1852 N N . ALA A 1 260 ? -8.422 -26.5 -3.4 1 98.19 260 ALA A N 1
ATOM 1853 C CA . ALA A 1 260 ? -8.531 -25.641 -4.578 1 98.19 260 ALA A CA 1
ATOM 1854 C C . ALA A 1 260 ? -7.738 -24.344 -4.395 1 98.19 260 ALA A C 1
ATOM 1856 O O . ALA A 1 260 ? -7.418 -23.656 -5.367 1 98.19 260 ALA A O 1
ATOM 1857 N N . CYS A 1 261 ? -7.379 -24.016 -3.199 1 98.56 261 CYS A N 1
ATOM 1858 C CA . CYS A 1 261 ? -6.676 -22.766 -2.908 1 98.56 261 CYS A CA 1
ATOM 1859 C C . CYS A 1 261 ? -5.215 -22.844 -3.34 1 98.56 261 CYS A C 1
ATOM 1861 O O . CYS A 1 261 ? -4.465 -21.891 -3.184 1 98.56 261 CYS A O 1
ATOM 1863 N N . PHE A 1 262 ? -4.781 -23.953 -3.945 1 98.5 262 PHE A N 1
ATOM 1864 C CA . PHE A 1 262 ? -3.434 -24.094 -4.48 1 98.5 262 PHE A CA 1
ATOM 1865 C C . PHE A 1 262 ? -3.465 -24.234 -5.996 1 98.5 262 PHE A C 1
ATOM 1867 O O . PHE A 1 262 ? -3.023 -25.25 -6.539 1 98.5 262 PHE A O 1
ATOM 1874 N N . PRO A 1 263 ? -3.805 -23.172 -6.66 1 98.75 263 PRO A N 1
ATOM 1875 C CA . PRO A 1 263 ? -4.047 -23.266 -8.102 1 98.75 263 PRO A CA 1
ATOM 1876 C C . PRO A 1 263 ? -2.758 -23.391 -8.914 1 98.75 263 PRO A C 1
ATOM 1878 O O . PRO A 1 263 ? -2.797 -23.75 -10.086 1 98.75 263 PRO A O 1
ATOM 1881 N N . ASN A 1 264 ? -1.626 -23.125 -8.359 1 98.75 264 ASN A N 1
ATOM 1882 C CA . ASN A 1 264 ? -0.354 -23.125 -9.07 1 98.75 264 ASN A CA 1
ATOM 1883 C C . ASN A 1 264 ? 0.015 -24.531 -9.555 1 98.75 264 ASN A C 1
ATOM 1885 O O . ASN A 1 264 ? 0.882 -24.672 -10.422 1 98.75 264 ASN A O 1
ATOM 1889 N N . ASN A 1 265 ? -0.682 -25.531 -9.055 1 98.62 265 ASN A N 1
ATOM 1890 C CA . ASN A 1 265 ? -0.267 -26.906 -9.32 1 98.62 265 ASN A CA 1
ATOM 1891 C C . ASN A 1 265 ? -0.84 -27.422 -10.633 1 98.62 265 ASN A C 1
ATOM 1893 O O . ASN A 1 265 ? -0.325 -28.391 -11.203 1 98.62 265 ASN A O 1
ATOM 1897 N N . TRP A 1 266 ? -1.91 -26.828 -11.07 1 98.75 266 TRP A N 1
ATOM 1898 C CA . TRP A 1 266 ? -2.539 -27.484 -12.211 1 98.75 266 TRP A CA 1
ATOM 1899 C C . TRP A 1 266 ? -2.379 -26.656 -13.484 1 98.75 266 TRP A C 1
ATOM 1901 O O . TRP A 1 266 ? -2.662 -27.125 -14.586 1 98.75 266 TRP A O 1
ATOM 1911 N N . PHE A 1 267 ? -1.896 -25.406 -13.383 1 98.81 267 PHE A N 1
ATOM 1912 C CA . PHE A 1 267 ? -1.585 -24.656 -14.602 1 98.81 267 PHE A CA 1
ATOM 1913 C C . PHE A 1 267 ? -0.472 -23.656 -14.344 1 98.81 267 PHE A C 1
ATOM 1915 O O . PHE A 1 267 ? -0.167 -23.328 -13.195 1 98.81 267 PHE A O 1
ATOM 1922 N N . SER A 1 268 ? 0.177 -23.156 -15.344 1 98.69 268 SER A N 1
ATOM 1923 C CA . SER A 1 268 ? 1.097 -22.031 -15.367 1 98.69 268 SER A CA 1
ATOM 1924 C C . SER A 1 268 ? 0.981 -21.25 -16.672 1 98.69 268 SER A C 1
ATOM 1926 O O . SER A 1 268 ? 0.417 -21.75 -17.656 1 98.69 268 SER A O 1
ATOM 1928 N N . THR A 1 269 ? 1.368 -20 -16.656 1 98.56 269 THR A N 1
ATOM 1929 C CA . THR A 1 269 ? 1.366 -19.172 -17.859 1 98.56 269 THR A CA 1
ATOM 1930 C C . THR A 1 269 ? 2.773 -18.656 -18.172 1 98.56 269 THR A C 1
ATOM 1932 O O . THR A 1 269 ? 3.568 -18.422 -17.266 1 98.56 269 THR A O 1
ATOM 1935 N N . HIS A 1 270 ? 3.062 -18.562 -19.469 1 97.75 270 HIS A N 1
ATOM 1936 C CA . HIS A 1 270 ? 4.406 -18.25 -19.938 1 97.75 270 HIS A CA 1
ATOM 1937 C C . HIS A 1 270 ? 4.363 -17.234 -21.078 1 97.75 270 HIS A C 1
ATOM 1939 O O . HIS A 1 270 ? 3.732 -17.484 -22.109 1 97.75 270 HIS A O 1
ATOM 1945 N N . PRO A 1 271 ? 4.977 -16.062 -20.922 1 96.25 271 PRO A N 1
ATOM 1946 C CA . PRO A 1 271 ? 4.988 -15.062 -21.984 1 96.25 271 PRO A CA 1
ATOM 1947 C C . PRO A 1 271 ? 5.898 -15.461 -23.156 1 96.25 271 PRO A C 1
ATOM 1949 O O . PRO A 1 271 ? 6.816 -16.266 -22.969 1 96.25 271 PRO A O 1
ATOM 1952 N N . ALA A 1 272 ? 5.605 -14.836 -24.281 1 94.56 272 ALA A N 1
ATOM 1953 C CA . ALA A 1 272 ? 6.504 -15.016 -25.422 1 94.56 272 ALA A CA 1
ATOM 1954 C C . ALA A 1 272 ? 7.906 -14.523 -25.094 1 94.56 272 ALA A C 1
ATOM 1956 O O . ALA A 1 272 ? 8.07 -13.477 -24.453 1 94.56 272 ALA A O 1
ATOM 1957 N N . GLY A 1 273 ? 8.898 -15.305 -25.438 1 92 273 GLY A N 1
ATOM 1958 C CA . GLY A 1 273 ? 10.281 -14.898 -25.234 1 92 273 GLY A CA 1
ATOM 1959 C C . GLY A 1 273 ? 10.836 -15.312 -23.891 1 92 273 GLY A C 1
ATOM 1960 O O . GLY A 1 273 ? 12 -15.047 -23.578 1 92 273 GLY A O 1
ATOM 1961 N N . GLU A 1 274 ? 10.023 -16.031 -23.094 1 93 274 GLU A N 1
ATOM 1962 C CA . GLU A 1 274 ? 10.5 -16.516 -21.812 1 93 274 GLU A CA 1
ATOM 1963 C C . GLU A 1 274 ? 11.75 -17.375 -21.984 1 93 274 GLU A C 1
ATOM 1965 O O . GLU A 1 274 ? 11.969 -17.969 -23.047 1 93 274 GLU A O 1
ATOM 1970 N N . ALA A 1 275 ? 12.633 -17.391 -20.969 1 89.19 275 ALA A N 1
ATOM 1971 C CA . ALA A 1 275 ? 13.875 -18.172 -20.969 1 89.19 275 ALA A CA 1
ATOM 1972 C C . ALA A 1 275 ? 14.805 -17.719 -22.094 1 89.19 275 ALA A C 1
ATOM 1974 O O . ALA A 1 275 ? 15.602 -18.5 -22.609 1 89.19 275 ALA A O 1
ATOM 1975 N N . ALA A 1 276 ? 14.703 -16.406 -22.484 1 78.88 276 ALA A N 1
ATOM 1976 C CA . ALA A 1 276 ? 15.531 -15.75 -23.5 1 78.88 276 ALA A CA 1
ATOM 1977 C C . ALA A 1 276 ? 15.383 -16.438 -24.859 1 78.88 276 ALA A C 1
ATOM 1979 O O . ALA A 1 276 ? 16.375 -16.766 -25.5 1 78.88 276 ALA A O 1
ATOM 1980 N N . GLY A 1 277 ? 14.188 -16.672 -25.188 1 77.88 277 GLY A N 1
ATOM 1981 C CA . GLY A 1 277 ? 13.891 -17.234 -26.484 1 77.88 277 GLY A CA 1
ATOM 1982 C C . GLY A 1 277 ? 13.211 -18.594 -26.422 1 77.88 277 GLY A C 1
ATOM 1983 O O . GLY A 1 277 ? 13.258 -19.375 -27.375 1 77.88 277 GLY A O 1
ATOM 1984 N N . GLY A 1 278 ? 12.711 -18.875 -25.328 1 81.12 278 GLY A N 1
ATOM 1985 C CA . GLY A 1 278 ? 12 -20.141 -25.172 1 81.12 278 GLY A CA 1
ATOM 1986 C C . GLY A 1 278 ? 10.82 -20.266 -26.125 1 81.12 278 GLY A C 1
ATOM 1987 O O . GLY A 1 278 ? 11.008 -20.359 -27.344 1 81.12 278 GLY A O 1
ATOM 1988 N N . VAL A 1 279 ? 9.68 -20 -25.625 1 85.25 279 VAL A N 1
ATOM 1989 C CA . VAL A 1 279 ? 8.508 -20.172 -26.484 1 85.25 279 VAL A CA 1
ATOM 1990 C C . VAL A 1 279 ? 8.281 -18.906 -27.312 1 85.25 279 VAL A C 1
ATOM 1992 O O . VAL A 1 279 ? 8.477 -17.797 -26.812 1 85.25 279 VAL A O 1
ATOM 1995 N N . SER A 1 280 ? 7.863 -18.984 -28.547 1 90.56 280 SER A N 1
ATOM 1996 C CA . SER A 1 280 ? 7.652 -17.875 -29.469 1 90.56 280 SER A CA 1
ATOM 1997 C C . SER A 1 280 ? 6.312 -17.188 -29.203 1 90.56 280 SER A C 1
ATOM 1999 O O . SER A 1 280 ? 6.109 -16.047 -29.594 1 90.56 280 SER A O 1
ATOM 2001 N N . THR A 1 281 ? 5.473 -17.891 -28.609 1 94.88 281 THR A N 1
ATOM 2002 C CA . THR A 1 281 ? 4.164 -17.344 -28.297 1 94.88 281 THR A CA 1
ATOM 2003 C C . THR A 1 281 ? 3.816 -17.562 -26.828 1 94.88 281 THR A C 1
ATOM 2005 O O . THR A 1 281 ? 4.301 -18.5 -26.203 1 94.88 281 THR A O 1
ATOM 2008 N N . SER A 1 282 ? 3.041 -16.625 -26.281 1 96.56 282 SER A N 1
ATOM 2009 C CA . SER A 1 282 ? 2.551 -16.828 -24.922 1 96.56 282 SER A CA 1
ATOM 2010 C C . SER A 1 282 ? 1.835 -18.172 -24.797 1 96.56 282 SER A C 1
ATOM 2012 O O . SER A 1 282 ? 1.111 -18.578 -25.703 1 96.56 282 SER A O 1
ATOM 2014 N N . THR A 1 283 ? 2.057 -18.891 -23.656 1 98 283 THR A N 1
ATOM 2015 C CA . THR A 1 283 ? 1.614 -20.266 -23.562 1 98 283 THR A CA 1
ATOM 2016 C C . THR A 1 283 ? 0.957 -20.547 -22.219 1 98 283 THR A C 1
ATOM 2018 O O . THR A 1 283 ? 1.463 -20.125 -21.172 1 98 283 THR A O 1
ATOM 2021 N N . LEU A 1 284 ? -0.193 -21.141 -22.266 1 98.56 284 LEU A N 1
ATOM 2022 C CA . LEU A 1 284 ? -0.842 -21.734 -21.094 1 98.56 284 LEU A CA 1
ATOM 2023 C C . LEU A 1 284 ? -0.525 -23.234 -21 1 98.56 284 LEU A C 1
ATOM 2025 O O . LEU A 1 284 ? -0.716 -23.969 -21.953 1 98.56 284 LEU A O 1
ATOM 2029 N N . VAL A 1 285 ? 0.001 -23.703 -19.875 1 98.75 285 VAL A N 1
ATOM 2030 C CA . VAL A 1 285 ? 0.302 -25.109 -19.688 1 98.75 285 VAL A CA 1
ATOM 2031 C C . VAL A 1 285 ? -0.646 -25.703 -18.641 1 98.75 285 VAL A C 1
ATOM 2033 O O . VAL A 1 285 ? -0.871 -25.109 -17.578 1 98.75 285 VAL A O 1
ATOM 2036 N N . LEU A 1 286 ? -1.229 -26.828 -18.938 1 98.81 286 LEU A N 1
ATOM 2037 C CA . LEU A 1 286 ? -2.053 -27.594 -18.016 1 98.81 286 LEU A CA 1
ATOM 2038 C C . LEU A 1 286 ? -1.326 -28.859 -17.562 1 98.81 286 LEU A C 1
ATOM 2040 O O . LEU A 1 286 ? -0.731 -29.562 -18.391 1 98.81 286 LEU A O 1
ATOM 2044 N N . TYR A 1 287 ? -1.369 -29.203 -16.344 1 98.88 287 TYR A N 1
ATOM 2045 C CA . TYR A 1 287 ? -0.466 -30.203 -15.805 1 98.88 287 TYR A CA 1
ATOM 2046 C C . TYR A 1 287 ? -1.24 -31.438 -15.336 1 98.88 287 TYR A C 1
ATOM 2048 O O . TYR A 1 287 ? -2.385 -31.328 -14.891 1 98.88 287 TYR A O 1
ATOM 2056 N N . PRO A 1 288 ? -0.622 -32.625 -15.398 1 98.69 288 PRO A N 1
ATOM 2057 C CA . PRO A 1 288 ? -1.199 -33.844 -14.844 1 98.69 288 PRO A CA 1
ATOM 2058 C C . PRO A 1 288 ? -1.048 -33.938 -13.32 1 98.69 288 PRO A C 1
ATOM 2060 O O . PRO A 1 288 ? 0.055 -33.781 -12.797 1 98.69 288 PRO A O 1
ATOM 2063 N N . MET A 1 289 ? -2.145 -34.188 -12.672 1 98.31 289 MET A N 1
ATOM 2064 C CA . MET A 1 289 ? -2.201 -34.25 -11.211 1 98.31 289 MET A CA 1
ATOM 2065 C C . MET A 1 289 ? -2.301 -35.688 -10.711 1 98.31 289 MET A C 1
ATOM 2067 O O . MET A 1 289 ? -2.982 -36.5 -11.32 1 98.31 289 MET A O 1
ATOM 2071 N N . LYS A 1 290 ? -1.74 -36 -9.586 1 97.5 290 LYS A N 1
ATOM 2072 C CA . LYS A 1 290 ? -1.725 -37.344 -9.039 1 97.5 290 LYS A CA 1
ATOM 2073 C C . LYS A 1 290 ? -3.076 -37.688 -8.43 1 97.5 290 LYS A C 1
ATOM 2075 O O . LYS A 1 290 ? -3.627 -38.781 -8.711 1 97.5 290 LYS A O 1
ATOM 2080 N N . CYS A 1 291 ? -3.58 -36.812 -7.59 1 95.5 291 CYS A N 1
ATOM 2081 C CA . CYS A 1 291 ? -4.82 -37.094 -6.875 1 95.5 291 CYS A CA 1
ATOM 2082 C C . CYS A 1 291 ? -6.031 -36.656 -7.699 1 95.5 291 CYS A C 1
ATOM 2084 O O . CYS A 1 291 ? -6.07 -35.562 -8.234 1 95.5 291 CYS A O 1
ATOM 2086 N N . PRO A 1 292 ? -7.062 -37.531 -7.73 1 95.94 292 PRO A N 1
ATOM 2087 C CA . PRO A 1 292 ? -8.242 -37.219 -8.531 1 95.94 292 PRO A CA 1
ATOM 2088 C C . PRO A 1 292 ? -8.922 -35.906 -8.102 1 95.94 292 PRO A C 1
ATOM 2090 O O . PRO A 1 292 ? -9.367 -35.125 -8.945 1 95.94 292 PRO A O 1
ATOM 2093 N N . ASN A 1 293 ? -9 -35.625 -6.832 1 95.94 293 ASN A N 1
ATOM 2094 C CA . ASN A 1 293 ? -9.672 -34.406 -6.398 1 95.94 293 ASN A CA 1
ATOM 2095 C C . ASN A 1 293 ? -8.828 -33.188 -6.676 1 95.94 293 ASN A C 1
ATOM 2097 O O . ASN A 1 293 ? -9.359 -32.062 -6.781 1 95.94 293 ASN A O 1
ATOM 2101 N N . ARG A 1 294 ? -7.527 -33.375 -6.75 1 97.25 294 ARG A N 1
ATOM 2102 C CA . ARG A 1 294 ? -6.684 -32.281 -7.184 1 97.25 294 ARG A CA 1
ATOM 2103 C C . ARG A 1 294 ? -6.816 -32.031 -8.688 1 97.25 294 ARG A C 1
ATOM 2105 O O . ARG A 1 294 ? -6.793 -30.891 -9.148 1 97.25 294 ARG A O 1
ATOM 2112 N N . ALA A 1 295 ? -6.934 -33.094 -9.461 1 97.88 295 ALA A N 1
ATOM 2113 C CA . ALA A 1 295 ? -7.164 -32.969 -10.891 1 97.88 295 ALA A CA 1
ATOM 2114 C C . ALA A 1 295 ? -8.461 -32.219 -11.18 1 97.88 295 ALA A C 1
ATOM 2116 O O . ALA A 1 295 ? -8.547 -31.469 -12.141 1 97.88 295 ALA A O 1
ATOM 2117 N N . ALA A 1 296 ? -9.43 -32.406 -10.312 1 97.94 296 ALA A N 1
ATOM 2118 C CA . ALA A 1 296 ? -10.75 -31.797 -10.461 1 97.94 296 ALA A CA 1
ATOM 2119 C C . ALA A 1 296 ? -10.68 -30.281 -10.258 1 97.94 296 ALA A C 1
ATOM 2121 O O . ALA A 1 296 ? -11.633 -29.562 -10.578 1 97.94 296 ALA A O 1
ATOM 2122 N N . GLU A 1 297 ? -9.594 -29.781 -9.781 1 98.31 297 GLU A N 1
ATOM 2123 C CA . GLU A 1 297 ? -9.414 -28.344 -9.586 1 98.31 297 GLU A CA 1
ATOM 2124 C C . GLU A 1 297 ? -9.312 -27.609 -10.922 1 98.31 297 GLU A C 1
ATOM 2126 O O . GLU A 1 297 ? -9.469 -26.391 -10.984 1 98.31 297 GLU A O 1
ATOM 2131 N N . ARG A 1 298 ? -8.977 -28.359 -11.977 1 98.25 298 ARG A N 1
ATOM 2132 C CA . ARG A 1 298 ? -8.938 -27.797 -13.32 1 98.25 298 ARG A CA 1
ATOM 2133 C C . ARG A 1 298 ? -10.336 -27.453 -13.82 1 98.25 298 ARG A C 1
ATOM 2135 O O . ARG A 1 298 ? -10.844 -28.078 -14.75 1 98.25 298 ARG A O 1
ATOM 2142 N N . ARG A 1 299 ? -10.82 -26.406 -13.352 1 97.56 299 ARG A N 1
ATOM 2143 C CA . ARG A 1 299 ? -12.211 -26.031 -13.625 1 97.56 299 ARG A CA 1
ATOM 2144 C C . ARG A 1 299 ? -12.336 -25.375 -15 1 97.56 299 ARG A C 1
ATOM 2146 O O . ARG A 1 299 ? -11.516 -24.531 -15.375 1 97.56 299 ARG A O 1
ATOM 2153 N N . ASP A 1 300 ? -13.398 -25.656 -15.656 1 97.06 300 ASP A N 1
ATOM 2154 C CA . ASP A 1 300 ? -13.641 -25.125 -17 1 97.06 300 ASP A CA 1
ATOM 2155 C C . ASP A 1 300 ? -13.914 -23.625 -16.953 1 97.06 300 ASP A C 1
ATOM 2157 O O . ASP A 1 300 ? -13.531 -22.891 -17.875 1 97.06 300 ASP A O 1
ATOM 2161 N N . ASP A 1 301 ? -14.633 -23.172 -15.984 1 96.69 301 ASP A N 1
ATOM 2162 C CA . ASP A 1 301 ? -14.938 -21.75 -15.891 1 96.69 301 ASP A CA 1
ATOM 2163 C C . ASP A 1 301 ? -13.656 -20.922 -15.734 1 96.69 301 ASP A C 1
ATOM 2165 O O . ASP A 1 301 ? -13.516 -19.859 -16.344 1 96.69 301 ASP A O 1
ATOM 2169 N N . ILE A 1 302 ? -12.711 -21.406 -14.984 1 98.31 302 ILE A N 1
ATOM 2170 C CA . ILE A 1 302 ? -11.438 -20.703 -14.812 1 98.31 302 ILE A CA 1
ATOM 2171 C C . ILE A 1 302 ? -10.656 -20.734 -16.125 1 98.31 302 ILE A C 1
ATOM 2173 O O . ILE A 1 302 ? -10.102 -19.719 -16.547 1 98.31 302 ILE A O 1
ATOM 2177 N N . LYS A 1 303 ? -10.68 -21.922 -16.781 1 98.19 303 LYS A N 1
ATOM 2178 C CA . LYS A 1 303 ? -9.992 -22.047 -18.062 1 98.19 303 LYS A CA 1
ATOM 2179 C C . LYS A 1 303 ? -10.523 -21.031 -19.078 1 98.19 303 LYS A C 1
ATOM 2181 O O . LYS A 1 303 ? -9.758 -20.438 -19.844 1 98.19 303 LYS A O 1
ATOM 2186 N N . ARG A 1 304 ? -11.805 -20.875 -19.094 1 97.56 304 ARG A N 1
ATOM 2187 C CA . ARG A 1 304 ? -12.422 -19.938 -20.031 1 97.56 304 ARG A CA 1
ATOM 2188 C C . ARG A 1 304 ? -11.992 -18.5 -19.734 1 97.56 304 ARG A C 1
ATOM 2190 O O . ARG A 1 304 ? -11.766 -17.719 -20.656 1 97.56 304 ARG A O 1
ATOM 2197 N N . VAL A 1 305 ? -11.914 -18.156 -18.484 1 97.81 305 VAL A N 1
ATOM 2198 C CA . VAL A 1 305 ? -11.453 -16.828 -18.109 1 97.81 305 VAL A CA 1
ATOM 2199 C C . VAL A 1 305 ? -9.992 -16.656 -18.5 1 97.81 305 VAL A C 1
ATOM 2201 O O . VAL A 1 305 ? -9.609 -15.617 -19.047 1 97.81 305 VAL A O 1
ATOM 2204 N N . LEU A 1 306 ? -9.172 -17.672 -18.266 1 97.94 306 LEU A N 1
ATOM 2205 C CA . LEU A 1 306 ? -7.77 -17.625 -18.656 1 97.94 306 LEU A CA 1
ATOM 2206 C C . LEU A 1 306 ? -7.633 -17.438 -20.172 1 97.94 306 LEU A C 1
ATOM 2208 O O . LEU A 1 306 ? -6.75 -16.719 -20.641 1 97.94 306 LEU A O 1
ATOM 2212 N N . ALA A 1 307 ? -8.5 -18.031 -20.891 1 96.94 307 ALA A N 1
ATOM 2213 C CA . ALA A 1 307 ? -8.461 -17.953 -22.344 1 96.94 307 ALA A CA 1
ATOM 2214 C C . ALA A 1 307 ? -8.664 -16.531 -22.828 1 96.94 307 ALA A C 1
ATOM 2216 O O . ALA A 1 307 ? -8.148 -16.141 -23.891 1 96.94 307 ALA A O 1
ATOM 2217 N N . THR A 1 308 ? -9.398 -15.727 -22.094 1 95.56 308 THR A N 1
ATOM 2218 C CA . THR A 1 308 ? -9.664 -14.352 -22.484 1 95.56 308 THR A CA 1
ATOM 2219 C C . THR A 1 308 ? -8.391 -13.516 -22.422 1 95.56 308 THR A C 1
ATOM 2221 O O . THR A 1 308 ? -8.344 -12.406 -22.969 1 95.56 308 THR A O 1
ATOM 2224 N N . ARG A 1 309 ? -7.348 -14.039 -21.875 1 95 309 ARG A N 1
ATOM 2225 C CA . ARG A 1 309 ? -6.09 -13.305 -21.766 1 95 309 ARG A CA 1
ATOM 2226 C C . ARG A 1 309 ? -5.285 -13.422 -23.062 1 95 309 ARG A C 1
ATOM 2228 O O . ARG A 1 309 ? -4.312 -12.695 -23.266 1 95 309 ARG A O 1
ATOM 2235 N N . GLY A 1 310 ? -5.574 -14.359 -23.875 1 95.38 310 GLY A N 1
ATOM 2236 C CA . GLY A 1 310 ? -5.035 -14.375 -25.234 1 95.38 310 GLY A CA 1
ATOM 2237 C C . GLY A 1 310 ? -3.75 -15.164 -25.359 1 95.38 310 GLY A C 1
ATOM 2238 O O . GLY A 1 310 ? -2.824 -14.75 -26.062 1 95.38 310 GLY A O 1
ATOM 2239 N N . TYR A 1 311 ? -3.666 -16.312 -24.703 1 96.56 311 TYR A N 1
ATOM 2240 C CA . TYR A 1 311 ? -2.508 -17.188 -24.891 1 96.56 311 TYR A CA 1
ATOM 2241 C C . TYR A 1 311 ? -2.51 -17.812 -26.281 1 96.56 311 TYR A C 1
ATOM 2243 O O . TYR A 1 311 ? -3.477 -18.469 -26.672 1 96.56 311 TYR A O 1
ATOM 2251 N N . GLY A 1 312 ? -1.42 -17.672 -27.016 1 95.31 312 GLY A N 1
ATOM 2252 C CA . GLY A 1 312 ? -1.322 -18.141 -28.375 1 95.31 312 GLY A CA 1
ATOM 2253 C C . GLY A 1 312 ? -1.208 -19.656 -28.484 1 95.31 312 GLY A C 1
ATOM 2254 O O . GLY A 1 312 ? -1.443 -20.219 -29.562 1 95.31 312 GLY A O 1
ATOM 2255 N N . SER A 1 313 ? -0.814 -20.266 -27.406 1 96.31 313 SER A N 1
ATOM 2256 C CA . SER A 1 313 ? -0.668 -21.719 -27.391 1 96.31 313 SER A CA 1
ATOM 2257 C C . SER A 1 313 ? -1.13 -22.312 -26.062 1 96.31 313 SER A C 1
ATOM 2259 O O . SER A 1 313 ? -1.054 -21.641 -25.031 1 96.31 313 SER A O 1
ATOM 2261 N N . VAL A 1 314 ? -1.683 -23.516 -26.156 1 97.69 314 VAL A N 1
ATOM 2262 C CA . VAL A 1 314 ? -1.999 -24.297 -24.969 1 97.69 314 VAL A CA 1
ATOM 2263 C C . VAL A 1 314 ? -1.232 -25.625 -25 1 97.69 314 VAL A C 1
ATOM 2265 O O . VAL A 1 314 ? -1.354 -26.391 -25.953 1 97.69 314 VAL A O 1
ATOM 2268 N N . TYR A 1 315 ? -0.371 -25.844 -24.062 1 98.06 315 TYR A N 1
ATOM 2269 C CA . TYR A 1 315 ? 0.331 -27.109 -23.875 1 98.06 315 TYR A CA 1
ATOM 2270 C C . TYR A 1 315 ? -0.363 -27.969 -22.812 1 98.06 315 TYR A C 1
ATOM 2272 O O . TYR A 1 315 ? -0.187 -27.766 -21.609 1 98.06 315 TYR A O 1
ATOM 2280 N N . ASP A 1 316 ? -1.102 -28.922 -23.266 1 98.5 316 ASP A N 1
ATOM 2281 C CA . ASP A 1 316 ? -1.899 -29.75 -22.375 1 98.5 316 ASP A CA 1
ATOM 2282 C C . ASP A 1 316 ? -1.155 -31.047 -22 1 98.5 316 ASP A C 1
ATOM 2284 O O . ASP A 1 316 ? -1.225 -32.031 -22.734 1 98.5 316 ASP A O 1
ATOM 2288 N N . MET A 1 317 ? -0.563 -31.094 -20.859 1 98.75 317 MET A N 1
ATOM 2289 C CA . MET A 1 317 ? 0.202 -32.25 -20.422 1 98.75 317 MET A CA 1
ATOM 2290 C C . MET A 1 317 ? -0.692 -33.25 -19.688 1 98.75 317 MET A C 1
ATOM 2292 O O . MET A 1 317 ? -0.241 -34.344 -19.297 1 98.75 317 MET A O 1
ATOM 2296 N N . THR A 1 318 ? -1.938 -32.938 -19.5 1 98.31 318 THR A N 1
ATOM 2297 C CA . THR A 1 318 ? -2.842 -33.781 -18.75 1 98.31 318 THR A CA 1
ATOM 2298 C C . THR A 1 318 ? -3.049 -35.125 -19.453 1 98.31 318 THR A C 1
ATOM 2300 O O . THR A 1 318 ? -3.533 -36.094 -18.844 1 98.31 318 THR A O 1
ATOM 2303 N N . VAL A 1 319 ? -2.686 -35.25 -20.641 1 97.62 319 VAL A N 1
ATOM 2304 C CA . VAL A 1 319 ? -2.832 -36.469 -21.438 1 97.62 319 VAL A CA 1
ATOM 2305 C C . VAL A 1 319 ? -2.016 -37.594 -20.812 1 97.62 319 VAL A C 1
ATOM 2307 O O . VAL A 1 319 ? -2.229 -38.781 -21.125 1 97.62 319 VAL A O 1
ATOM 2310 N N . HIS A 1 320 ? -1.094 -37.25 -19.938 1 98.12 320 HIS A N 1
ATOM 2311 C CA . HIS A 1 320 ? -0.195 -38.25 -19.359 1 98.12 320 HIS A CA 1
ATOM 2312 C C . HIS A 1 320 ? -0.795 -38.875 -18.094 1 98.12 320 HIS A C 1
ATOM 2314 O O . HIS A 1 320 ? -0.296 -39.875 -17.594 1 98.12 320 HIS A O 1
ATOM 2320 N N . GLU A 1 321 ? -1.855 -38.344 -17.594 1 96.81 321 GLU A N 1
ATOM 2321 C CA . GLU A 1 321 ? -2.445 -38.781 -16.328 1 96.81 321 GLU A CA 1
ATOM 2322 C C . GLU A 1 321 ? -2.859 -40.25 -16.359 1 96.81 321 GLU A C 1
ATOM 2324 O O . GLU A 1 321 ? -2.602 -40.969 -15.414 1 96.81 321 GLU A O 1
ATOM 2329 N N . PRO A 1 322 ? -3.482 -40.719 -17.469 1 96.19 322 PRO A N 1
ATOM 2330 C CA . PRO A 1 322 ? -3.883 -42.125 -17.5 1 96.19 322 PRO A CA 1
ATOM 2331 C C . PRO A 1 322 ? -2.695 -43.062 -17.391 1 96.19 322 PRO A C 1
ATOM 2333 O O . PRO A 1 322 ? -2.85 -44.219 -16.938 1 96.19 322 PRO A O 1
ATOM 2336 N N . ALA A 1 323 ? -1.564 -42.625 -17.797 1 97.5 323 ALA A N 1
ATOM 2337 C CA . ALA A 1 323 ? -0.354 -43.438 -17.719 1 97.5 323 ALA A CA 1
ATOM 2338 C C . ALA A 1 323 ? 0.3 -43.312 -16.344 1 97.5 323 ALA A C 1
ATOM 2340 O O . ALA A 1 323 ? 1.423 -43.781 -16.141 1 97.5 323 ALA A O 1
ATOM 2341 N N . LYS A 1 324 ? -0.322 -42.594 -15.461 1 97.19 324 LYS A N 1
ATOM 2342 C CA . LYS A 1 324 ? 0.128 -42.406 -14.086 1 97.19 324 LYS A CA 1
ATOM 2343 C C . LYS A 1 324 ? 1.454 -41.625 -14.039 1 97.19 324 LYS A C 1
ATOM 2345 O O . LYS A 1 324 ? 2.344 -41.969 -13.258 1 97.19 324 LYS A O 1
ATOM 2350 N N . LYS A 1 325 ? 1.652 -40.781 -14.93 1 98.31 325 LYS A N 1
ATOM 2351 C CA . LYS A 1 325 ? 2.75 -39.812 -14.922 1 98.31 325 LYS A CA 1
ATOM 2352 C C . LYS A 1 325 ? 2.258 -38.438 -14.523 1 98.31 325 LYS A C 1
ATOM 2354 O O . LYS A 1 325 ? 1.353 -37.875 -15.156 1 98.31 325 LYS A O 1
ATOM 2359 N N . TYR A 1 326 ? 2.932 -37.906 -13.523 1 98.56 326 TYR A N 1
ATOM 2360 C CA . TYR A 1 326 ? 2.422 -36.656 -12.961 1 98.56 326 TYR A CA 1
ATOM 2361 C C . TYR A 1 326 ? 3.494 -35.562 -12.977 1 98.56 326 TYR A C 1
ATOM 2363 O O . TYR A 1 326 ? 4.691 -35.875 -13.008 1 98.56 326 TYR A O 1
ATOM 2371 N N . PHE A 1 327 ? 3.057 -34.344 -13.047 1 98.81 327 PHE A N 1
ATOM 2372 C CA . PHE A 1 327 ? 3.865 -33.125 -13.055 1 98.81 327 PHE A CA 1
ATOM 2373 C C . PHE A 1 327 ? 3.043 -31.938 -12.609 1 98.81 327 PHE A C 1
ATOM 2375 O O . PHE A 1 327 ? 2.4 -31.281 -13.438 1 98.81 327 PHE A O 1
ATOM 2382 N N . GLU A 1 328 ? 3.133 -31.625 -11.367 1 98.56 328 GLU A N 1
ATOM 2383 C CA . GLU A 1 328 ? 2.135 -30.75 -10.75 1 98.56 328 GLU A CA 1
ATOM 2384 C C . GLU A 1 328 ? 2.576 -29.297 -10.797 1 98.56 328 GLU A C 1
ATOM 2386 O O . GLU A 1 328 ? 2.777 -28.672 -9.758 1 98.56 328 GLU A O 1
ATOM 2391 N N . GLY A 1 329 ? 2.723 -28.734 -11.938 1 98.5 329 GLY A N 1
ATOM 2392 C CA . GLY A 1 329 ? 2.916 -27.328 -12.219 1 98.5 329 GLY A CA 1
ATOM 2393 C C . GLY A 1 329 ? 4.062 -26.719 -11.438 1 98.5 329 GLY A C 1
ATOM 2394 O O . GLY A 1 329 ? 5.141 -27.297 -11.344 1 98.5 329 GLY A O 1
ATOM 2395 N N . THR A 1 330 ? 3.834 -25.484 -10.922 1 98.75 330 THR A N 1
ATOM 2396 C CA . THR A 1 330 ? 4.906 -24.766 -10.242 1 98.75 330 THR A CA 1
ATOM 2397 C C . THR A 1 330 ? 5.023 -25.234 -8.789 1 98.75 330 THR A C 1
ATOM 2399 O O . THR A 1 330 ? 5.723 -24.609 -7.988 1 98.75 330 THR A O 1
ATOM 2402 N N . GLY A 1 331 ? 4.297 -26.266 -8.43 1 98.56 331 GLY A N 1
ATOM 2403 C CA . GLY A 1 331 ? 4.676 -27.031 -7.246 1 98.56 331 GLY A CA 1
ATOM 2404 C C . GLY A 1 331 ? 5.988 -27.766 -7.41 1 98.56 331 GLY A C 1
ATOM 2405 O O . GLY A 1 331 ? 6.891 -27.641 -6.578 1 98.56 331 GLY A O 1
ATOM 2406 N N . VAL A 1 332 ? 6.062 -28.438 -8.57 1 98.69 332 VAL A N 1
ATOM 2407 C CA . VAL A 1 332 ? 7.238 -29.266 -8.789 1 98.69 332 VAL A CA 1
ATOM 2408 C C . VAL A 1 332 ? 8.227 -28.547 -9.695 1 98.69 332 VAL A C 1
ATOM 2410 O O . VAL A 1 332 ? 9.375 -28.969 -9.852 1 98.69 332 VAL A O 1
ATOM 2413 N N . LEU A 1 333 ? 7.805 -27.453 -10.289 1 98.44 333 LEU A N 1
ATOM 2414 C CA . LEU A 1 333 ? 8.633 -26.641 -11.172 1 98.44 333 LEU A CA 1
ATOM 2415 C C . LEU A 1 333 ? 9.023 -25.328 -10.508 1 98.44 333 LEU A C 1
ATOM 2417 O O . LEU A 1 333 ? 8.156 -24.531 -10.156 1 98.44 333 LEU A O 1
ATOM 2421 N N . VAL A 1 334 ? 10.258 -25.078 -10.289 1 98.81 334 VAL A N 1
ATOM 2422 C CA . VAL A 1 334 ? 10.781 -23.766 -9.945 1 98.81 334 VAL A CA 1
ATOM 2423 C C . VAL A 1 334 ? 11.594 -23.203 -11.109 1 98.81 334 VAL A C 1
ATOM 2425 O O . VAL A 1 334 ? 12.648 -23.75 -11.453 1 98.81 334 VAL A O 1
ATOM 2428 N N . ASN A 1 335 ? 11.117 -22.141 -11.719 1 98.25 335 ASN A N 1
ATOM 2429 C CA . ASN A 1 335 ? 11.633 -21.672 -13 1 98.25 335 ASN A CA 1
ATOM 2430 C C . ASN A 1 335 ? 12.516 -20.438 -12.828 1 98.25 335 ASN A C 1
ATOM 2432 O O . ASN A 1 335 ? 12.07 -19.406 -12.305 1 98.25 335 ASN A O 1
ATOM 2436 N N . ASP A 1 336 ? 13.742 -20.578 -13.188 1 97.75 336 ASP A N 1
ATOM 2437 C CA . ASP A 1 336 ? 14.602 -19.422 -13.461 1 97.75 336 ASP A CA 1
ATOM 2438 C C . ASP A 1 336 ? 14.375 -18.906 -14.875 1 97.75 336 ASP A C 1
ATOM 2440 O O . ASP A 1 336 ? 15.125 -19.234 -15.797 1 97.75 336 ASP A O 1
ATOM 2444 N N . ARG A 1 337 ? 13.461 -18.094 -14.977 1 97.12 337 ARG A N 1
ATOM 2445 C CA . ARG A 1 337 ? 12.914 -17.719 -16.281 1 97.12 337 ARG A CA 1
ATOM 2446 C C . ARG A 1 337 ? 13.922 -16.906 -17.078 1 97.12 337 ARG A C 1
ATOM 2448 O O . ARG A 1 337 ? 14.023 -17.062 -18.297 1 97.12 337 ARG A O 1
ATOM 2455 N N . VAL A 1 338 ? 14.648 -16 -16.422 1 95.56 338 VAL A N 1
ATOM 2456 C CA . VAL A 1 338 ? 15.578 -15.109 -17.109 1 95.56 338 VAL A CA 1
ATOM 2457 C C . VAL A 1 338 ? 16.75 -15.922 -17.672 1 95.56 338 VAL A C 1
ATOM 2459 O O . VAL A 1 338 ? 17.172 -15.695 -18.812 1 95.56 338 VAL A O 1
ATOM 2462 N N . ASN A 1 339 ? 17.156 -16.891 -16.922 1 95.38 339 ASN A N 1
ATOM 2463 C CA . ASN A 1 339 ? 18.344 -17.625 -17.312 1 95.38 339 ASN A CA 1
ATOM 2464 C C . ASN A 1 339 ? 18 -18.938 -18.031 1 95.38 339 ASN A C 1
ATOM 2466 O O . ASN A 1 339 ? 18.875 -19.609 -18.578 1 95.38 339 ASN A O 1
ATOM 2470 N N . GLY A 1 340 ? 16.75 -19.359 -18 1 96.12 340 GLY A N 1
ATOM 2471 C CA . GLY A 1 340 ? 16.281 -20.531 -18.734 1 96.12 340 GLY A CA 1
ATOM 2472 C C . GLY A 1 340 ? 16.656 -21.844 -18.078 1 96.12 340 GLY A C 1
ATOM 2473 O O . GLY A 1 340 ? 17.078 -22.781 -18.75 1 96.12 340 GLY A O 1
ATOM 2474 N N . VAL A 1 341 ? 16.578 -21.906 -16.766 1 97.94 341 VAL A N 1
ATOM 2475 C CA . VAL A 1 341 ? 16.859 -23.125 -16.031 1 97.94 341 VAL A CA 1
ATOM 2476 C C . VAL A 1 341 ? 15.609 -23.578 -15.281 1 97.94 341 VAL A C 1
ATOM 2478 O O . VAL A 1 341 ? 14.953 -22.766 -14.617 1 97.94 341 VAL A O 1
ATOM 2481 N N . ALA A 1 342 ? 15.234 -24.828 -15.398 1 98.44 342 ALA A N 1
ATOM 2482 C CA . ALA A 1 342 ? 14.141 -25.438 -14.641 1 98.44 342 ALA A CA 1
ATOM 2483 C C . ALA A 1 342 ? 14.672 -26.344 -13.539 1 98.44 342 ALA A C 1
ATOM 2485 O O . ALA A 1 342 ? 15.5 -27.219 -13.789 1 98.44 342 ALA A O 1
ATOM 2486 N N . TYR A 1 343 ? 14.266 -26.094 -12.32 1 98.94 343 TYR A N 1
ATOM 2487 C CA . TYR A 1 343 ? 14.633 -26.938 -11.18 1 98.94 343 TYR A CA 1
ATOM 2488 C C . TYR A 1 343 ? 13.484 -27.844 -10.773 1 98.94 343 TYR A C 1
ATOM 2490 O O . TYR A 1 343 ? 12.352 -27.375 -10.578 1 98.94 343 TYR A O 1
ATOM 2498 N N . VAL A 1 344 ? 13.797 -29.156 -10.633 1 98.88 344 VAL A N 1
ATOM 2499 C CA . VAL A 1 344 ? 12.734 -30.125 -10.336 1 98.88 344 VAL A CA 1
ATOM 2500 C C . VAL A 1 344 ? 13.234 -31.141 -9.312 1 98.88 344 VAL A C 1
ATOM 2502 O O . VAL A 1 344 ? 14.234 -31.828 -9.555 1 98.88 344 VAL A O 1
ATOM 2505 N N . ASP A 1 345 ? 12.586 -31.234 -8.219 1 98.75 345 ASP A N 1
ATOM 2506 C CA . ASP A 1 345 ? 12.734 -32.312 -7.254 1 98.75 345 ASP A CA 1
ATOM 2507 C C . ASP A 1 345 ? 11.883 -33.531 -7.648 1 98.75 345 ASP A C 1
ATOM 2509 O O . ASP A 1 345 ? 10.656 -33.5 -7.508 1 98.75 345 ASP A O 1
ATOM 2513 N N . ILE A 1 346 ? 12.539 -34.531 -8.109 1 98.5 346 ILE A N 1
ATOM 2514 C CA . ILE A 1 346 ? 11.82 -35.719 -8.578 1 98.5 346 ILE A CA 1
ATOM 2515 C C . ILE A 1 346 ? 11.117 -36.406 -7.406 1 98.5 346 ILE A C 1
ATOM 2517 O O . ILE A 1 346 ? 11.711 -36.625 -6.352 1 98.5 346 ILE A O 1
ATOM 2521 N N . SER A 1 347 ? 9.836 -36.656 -7.582 1 97.56 347 SER A N 1
ATOM 2522 C CA . SER A 1 347 ? 8.969 -37.25 -6.57 1 97.56 347 SER A CA 1
ATOM 2523 C C . SER A 1 347 ? 7.805 -38 -7.207 1 97.56 347 SER A C 1
ATOM 2525 O O . SER A 1 347 ? 7.789 -38.219 -8.422 1 97.56 347 SER A O 1
ATOM 2527 N N . GLU A 1 348 ? 6.855 -38.406 -6.375 1 96.31 348 GLU A N 1
ATOM 2528 C CA . GLU A 1 348 ? 5.664 -39.062 -6.902 1 96.31 348 GLU A CA 1
ATOM 2529 C C . GLU A 1 348 ? 4.824 -38.094 -7.738 1 96.31 348 GLU A C 1
ATOM 2531 O O . GLU A 1 348 ? 4.016 -38.531 -8.562 1 96.31 348 GLU A O 1
ATOM 2536 N N . ARG A 1 349 ? 5.09 -36.812 -7.508 1 97.75 349 ARG A N 1
ATOM 2537 C CA . ARG A 1 349 ? 4.281 -35.781 -8.18 1 97.75 349 ARG A CA 1
ATOM 2538 C C . ARG A 1 349 ? 5.082 -35.094 -9.273 1 97.75 349 ARG A C 1
ATOM 2540 O O . ARG A 1 349 ? 4.617 -34.094 -9.852 1 97.75 349 ARG A O 1
ATOM 2547 N N . ALA A 1 350 ? 6.297 -35.562 -9.531 1 98.56 350 ALA A N 1
ATOM 2548 C CA . ALA A 1 350 ? 7.188 -35 -10.547 1 98.56 350 ALA A CA 1
ATOM 2549 C C . ALA A 1 350 ? 7.93 -36.094 -11.305 1 98.56 350 ALA A C 1
ATOM 2551 O O . ALA A 1 350 ? 9.023 -36.5 -10.906 1 98.56 350 ALA A O 1
ATOM 2552 N N . ASP A 1 351 ? 7.398 -36.406 -12.414 1 98.56 351 ASP A N 1
ATOM 2553 C CA . ASP A 1 351 ? 8.008 -37.438 -13.258 1 98.56 351 ASP A CA 1
ATOM 2554 C C . ASP A 1 351 ? 9.211 -36.875 -14.023 1 98.56 351 ASP A C 1
ATOM 2556 O O . ASP A 1 351 ? 9.117 -35.812 -14.633 1 98.56 351 ASP A O 1
ATOM 2560 N N . ARG A 1 352 ? 10.32 -37.562 -14 1 98.31 352 ARG A N 1
ATOM 2561 C CA . ARG A 1 352 ? 11.547 -37.094 -14.641 1 98.31 352 ARG A CA 1
ATOM 2562 C C . ARG A 1 352 ? 11.359 -36.938 -16.141 1 98.31 352 ARG A C 1
ATOM 2564 O O . ARG A 1 352 ? 11.852 -35.969 -16.734 1 98.31 352 ARG A O 1
ATOM 2571 N N . GLY A 1 353 ? 10.734 -37.906 -16.766 1 98.62 353 GLY A N 1
ATOM 2572 C CA . GLY A 1 353 ? 10.477 -37.812 -18.188 1 98.62 353 GLY A CA 1
ATOM 2573 C C . GLY A 1 353 ? 9.656 -36.594 -18.578 1 98.62 353 GLY A C 1
ATOM 2574 O O . GLY A 1 353 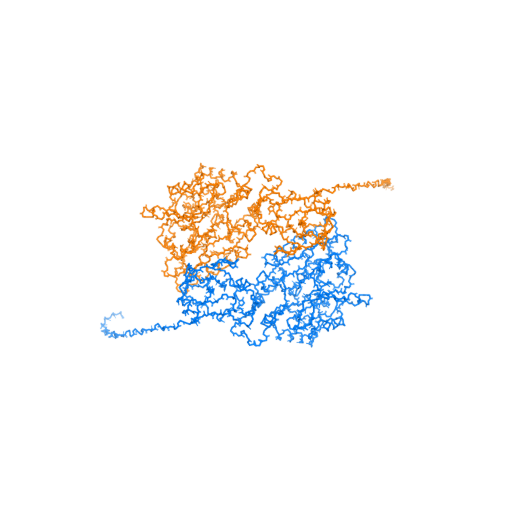? 9.945 -35.938 -19.578 1 98.62 353 GLY A O 1
ATOM 2575 N N . LEU A 1 354 ? 8.664 -36.312 -17.797 1 98.81 354 LEU A N 1
ATOM 2576 C CA . LEU A 1 354 ? 7.824 -35.125 -18.062 1 98.81 354 LEU A CA 1
ATOM 2577 C C . LEU A 1 354 ? 8.594 -33.844 -17.828 1 98.81 354 LEU A C 1
ATOM 2579 O O . LEU A 1 354 ? 8.383 -32.844 -18.531 1 98.81 354 LEU A O 1
ATOM 2583 N N . ALA A 1 355 ? 9.492 -33.875 -16.844 1 98.81 355 ALA A N 1
ATOM 2584 C CA . ALA A 1 355 ? 10.359 -32.719 -16.625 1 98.81 355 ALA A CA 1
ATOM 2585 C C . ALA A 1 355 ? 11.211 -32.438 -17.859 1 98.81 355 ALA A C 1
ATOM 2587 O O . ALA A 1 355 ? 11.344 -31.281 -18.281 1 98.81 355 ALA A O 1
ATOM 2588 N N . GLU A 1 356 ? 11.75 -33.438 -18.406 1 98.62 356 GLU A N 1
ATOM 2589 C CA . GLU A 1 356 ? 12.57 -33.344 -19.609 1 98.62 356 GLU A CA 1
ATOM 2590 C C . GLU A 1 356 ? 11.742 -32.844 -20.797 1 98.62 356 GLU A C 1
ATOM 2592 O O . GLU A 1 356 ? 12.172 -31.953 -21.531 1 98.62 356 GLU A O 1
ATOM 2597 N N . GLU A 1 357 ? 10.633 -33.438 -20.938 1 98.31 357 GLU A N 1
ATOM 2598 C CA . GLU A 1 357 ? 9.734 -33.031 -22.016 1 98.31 357 GLU A CA 1
ATOM 2599 C C . GLU A 1 357 ? 9.344 -31.578 -21.891 1 98.31 357 GLU A C 1
ATOM 2601 O O . GLU A 1 357 ? 9.367 -30.828 -22.875 1 98.31 357 GLU A O 1
ATOM 2606 N N . TRP A 1 358 ? 8.945 -31.172 -20.703 1 98.38 358 TRP A N 1
ATOM 2607 C CA . TRP A 1 358 ? 8.547 -29.797 -20.453 1 98.38 358 TRP A CA 1
ATOM 2608 C C . TRP A 1 358 ? 9.688 -28.828 -20.781 1 98.38 358 TRP A C 1
ATOM 2610 O O . TRP A 1 358 ? 9.484 -27.828 -21.469 1 98.38 358 TRP A O 1
ATOM 2620 N N . THR A 1 359 ? 10.883 -29.125 -20.312 1 98.06 359 THR A N 1
ATOM 2621 C CA . THR A 1 359 ? 12.062 -28.297 -20.516 1 98.06 359 THR A CA 1
ATOM 2622 C C . THR A 1 359 ? 12.328 -28.094 -22 1 98.06 359 THR A C 1
ATOM 2624 O O . THR A 1 359 ? 12.578 -26.969 -22.438 1 98.06 359 THR A O 1
ATOM 2627 N N . GLN A 1 360 ? 12.203 -29.141 -22.719 1 96.75 360 GLN A N 1
ATOM 2628 C CA . GLN A 1 360 ? 12.43 -29.094 -24.156 1 96.75 360 GLN A CA 1
ATOM 2629 C C . GLN A 1 360 ? 11.328 -28.281 -24.859 1 96.75 360 GLN A C 1
ATOM 2631 O O . GLN A 1 360 ? 11.617 -27.375 -25.641 1 96.75 360 GLN A O 1
ATOM 2636 N N . ARG A 1 361 ? 10.117 -28.578 -24.531 1 96.44 361 ARG A N 1
ATOM 2637 C CA . ARG A 1 361 ? 8.977 -27.953 -25.188 1 96.44 361 ARG A CA 1
ATOM 2638 C C . ARG A 1 361 ? 8.93 -26.469 -24.891 1 96.44 361 ARG A C 1
ATOM 2640 O O . ARG A 1 361 ? 8.555 -25.672 -25.75 1 96.44 361 ARG A O 1
ATOM 2647 N N . MET A 1 362 ? 9.297 -26.094 -23.703 1 97.31 362 MET A N 1
ATOM 2648 C CA . MET A 1 362 ? 9.188 -24.703 -23.281 1 97.31 362 MET A CA 1
ATOM 2649 C C . MET A 1 362 ? 10.453 -23.938 -23.625 1 97.31 362 MET A C 1
ATOM 2651 O O . MET A 1 362 ? 10.523 -22.719 -23.422 1 97.31 362 MET A O 1
ATOM 2655 N N . GLY A 1 363 ? 11.453 -24.641 -24.109 1 95.81 363 GLY A N 1
ATOM 2656 C CA . GLY A 1 363 ? 12.656 -24 -24.625 1 95.81 363 GLY A CA 1
ATOM 2657 C C . GLY A 1 363 ? 13.609 -23.562 -23.531 1 95.81 363 GLY A C 1
ATOM 2658 O O . GLY A 1 363 ? 14.32 -22.562 -23.688 1 95.81 363 GLY A O 1
ATOM 2659 N N . TYR A 1 364 ? 13.539 -24.203 -22.422 1 97.19 364 TYR A N 1
ATOM 2660 C CA . TYR A 1 364 ? 14.516 -23.922 -21.375 1 97.19 364 TYR A CA 1
ATOM 2661 C C . TYR A 1 364 ? 15.867 -24.547 -21.703 1 97.19 364 TYR A C 1
ATOM 2663 O O . TYR A 1 364 ? 15.938 -25.578 -22.375 1 97.19 364 TYR A O 1
ATOM 2671 N N . LYS A 1 365 ? 16.969 -23.969 -21.203 1 95.94 365 LYS A N 1
ATOM 2672 C CA . LYS A 1 365 ? 18.328 -24.328 -21.562 1 95.94 365 LYS A CA 1
ATOM 2673 C C . LYS A 1 365 ? 18.812 -25.516 -20.734 1 95.94 365 LYS A C 1
ATOM 2675 O O . LYS A 1 365 ? 19.656 -26.297 -21.188 1 95.94 365 LYS A O 1
ATOM 2680 N N . GLU A 1 366 ? 18.312 -25.562 -19.562 1 97.25 366 GLU A N 1
ATOM 2681 C CA . GLU A 1 366 ? 18.844 -26.578 -18.656 1 97.25 366 GLU A CA 1
ATOM 2682 C C . GLU A 1 366 ? 17.781 -27.078 -17.703 1 97.25 366 GLU A C 1
ATOM 2684 O O . GLU A 1 366 ? 16.953 -26.297 -17.219 1 97.25 366 GLU A O 1
ATOM 2689 N N . LEU A 1 367 ? 17.781 -28.391 -17.5 1 98.56 367 LEU A N 1
ATOM 2690 C CA . LEU A 1 367 ? 17.031 -29.016 -16.422 1 98.56 367 LEU A CA 1
ATOM 2691 C C . LEU A 1 367 ? 17.969 -29.453 -15.297 1 98.56 367 LEU A C 1
ATOM 2693 O O . LEU A 1 367 ? 18.906 -30.203 -15.523 1 98.56 367 LEU A O 1
ATOM 2697 N N . VAL A 1 368 ? 17.766 -28.922 -14.117 1 98.88 368 VAL A N 1
ATOM 2698 C CA . VAL A 1 368 ? 18.438 -29.391 -12.914 1 98.88 368 VAL A CA 1
ATOM 2699 C C . VAL A 1 368 ? 17.5 -30.266 -12.094 1 98.88 368 VAL A C 1
ATOM 2701 O O . VAL A 1 368 ? 16.625 -29.75 -11.383 1 98.88 368 VAL A O 1
ATOM 2704 N N . ALA A 1 369 ? 17.672 -31.578 -12.203 1 98.75 369 ALA A N 1
ATOM 2705 C CA . ALA A 1 369 ? 16.844 -32.531 -11.492 1 98.75 369 ALA A CA 1
ATOM 2706 C C . ALA A 1 369 ? 17.578 -33.125 -10.297 1 98.75 369 ALA A C 1
ATOM 2708 O O . ALA A 1 369 ? 18.781 -33.406 -10.375 1 98.75 369 ALA A O 1
ATOM 2709 N N . PHE A 1 370 ? 16.922 -33.375 -9.203 1 98.81 370 PHE A N 1
ATOM 2710 C CA . PHE A 1 370 ? 17.469 -33.938 -7.977 1 98.81 370 PHE A CA 1
ATOM 2711 C C . PHE A 1 370 ? 16.375 -34.594 -7.148 1 98.81 370 PHE A C 1
ATOM 2713 O O . PHE A 1 370 ? 15.203 -34.562 -7.543 1 98.81 370 PHE A O 1
ATOM 2720 N N . ARG A 1 371 ? 16.766 -35.219 -6.109 1 98.31 371 ARG A N 1
ATOM 2721 C CA . ARG A 1 371 ? 15.859 -35.781 -5.113 1 98.31 371 ARG A CA 1
ATOM 2722 C C . ARG A 1 371 ? 16.172 -35.25 -3.721 1 98.31 371 ARG A C 1
ATOM 2724 O O . ARG A 1 371 ? 17.344 -35.094 -3.357 1 98.31 371 ARG A O 1
ATOM 2731 N N . SER A 1 372 ? 15.094 -34.844 -3.01 1 97.81 372 SER A N 1
ATOM 2732 C CA . SER A 1 372 ? 15.289 -34.312 -1.67 1 97.81 372 SER A CA 1
ATOM 2733 C C . SER A 1 372 ? 14.398 -35 -0.651 1 97.81 372 SER A C 1
ATOM 2735 O O . SER A 1 372 ? 13.438 -35.688 -1.021 1 97.81 372 SER A O 1
ATOM 2737 N N . THR A 1 373 ? 14.82 -34.969 0.585 1 97.06 373 THR A N 1
ATOM 2738 C CA . THR A 1 373 ? 14.062 -35.5 1.702 1 97.06 373 THR A CA 1
ATOM 2739 C C . THR A 1 373 ? 13.914 -34.469 2.82 1 97.06 373 THR A C 1
ATOM 2741 O O . THR A 1 373 ? 14.742 -33.594 2.951 1 97.06 373 THR A O 1
ATOM 2744 N N . ASP A 1 374 ? 12.805 -34.656 3.559 1 93.94 374 ASP A N 1
ATOM 2745 C CA . ASP A 1 374 ? 12.562 -33.719 4.66 1 93.94 374 ASP A CA 1
ATOM 2746 C C . ASP A 1 374 ? 13.195 -34.219 5.953 1 93.94 374 ASP A C 1
ATOM 2748 O O . ASP A 1 374 ? 14.016 -35.156 5.93 1 93.94 374 ASP A O 1
ATOM 2752 N N . LEU A 1 375 ? 12.883 -33.562 7.062 1 90.88 375 LEU A N 1
ATOM 2753 C CA . LEU A 1 375 ? 13.469 -33.844 8.367 1 90.88 375 LEU A CA 1
ATOM 2754 C C . LEU A 1 375 ? 13.141 -35.25 8.812 1 90.88 375 LEU A C 1
ATOM 2756 O O . LEU A 1 375 ? 13.875 -35.844 9.609 1 90.88 375 LEU A O 1
ATOM 2760 N N . ARG A 1 376 ? 12.18 -35.781 8.219 1 90.88 376 ARG A N 1
ATOM 2761 C CA . ARG A 1 376 ? 11.711 -37.125 8.609 1 90.88 376 ARG A CA 1
ATOM 2762 C C . ARG A 1 376 ? 12.211 -38.188 7.645 1 90.88 376 ARG A C 1
ATOM 2764 O O . ARG A 1 376 ? 11.82 -39.344 7.742 1 90.88 376 ARG A O 1
ATOM 2771 N N . GLY A 1 377 ? 12.938 -37.781 6.688 1 92.38 377 GLY A N 1
ATOM 2772 C CA . GLY A 1 377 ? 13.477 -38.719 5.711 1 92.38 377 GLY A CA 1
ATOM 2773 C C . GLY A 1 377 ? 12.508 -39.031 4.586 1 92.38 377 GLY A C 1
ATOM 2774 O O . GLY A 1 377 ? 12.734 -39.938 3.797 1 92.38 377 GLY A O 1
ATOM 2775 N N . LYS A 1 378 ? 11.492 -38.344 4.57 1 94 378 LYS A N 1
ATOM 2776 C CA . LYS A 1 378 ? 10.492 -38.531 3.531 1 94 378 LYS A CA 1
ATOM 2777 C C . LYS A 1 378 ? 10.773 -37.656 2.312 1 94 378 LYS A C 1
ATOM 2779 O O . LYS A 1 378 ? 11.273 -36.562 2.445 1 94 378 LYS A O 1
ATOM 2784 N N . SER A 1 379 ? 10.383 -38.219 1.207 1 95.75 379 SER A N 1
ATOM 2785 C CA . SER A 1 379 ? 10.562 -37.5 -0.04 1 95.75 379 SER A CA 1
ATOM 2786 C C . SER A 1 379 ? 9.797 -36.156 -0.016 1 95.75 379 SER A C 1
ATOM 2788 O O . SER A 1 379 ? 8.641 -36.125 0.411 1 95.75 379 SER A O 1
ATOM 2790 N N . VAL A 1 380 ? 10.461 -35.125 -0.404 1 95.69 380 VAL A N 1
ATOM 2791 C CA . VAL A 1 380 ? 9.773 -33.875 -0.583 1 95.69 380 VAL A CA 1
ATOM 2792 C C . VAL A 1 380 ? 8.922 -33.906 -1.849 1 95.69 380 VAL A C 1
ATOM 2794 O O . VAL A 1 380 ? 9.438 -34.156 -2.941 1 95.69 380 VAL A O 1
ATOM 2797 N N . TYR A 1 381 ? 7.711 -33.625 -1.734 1 94.5 381 TYR A N 1
ATOM 2798 C CA . TYR A 1 381 ? 6.754 -33.906 -2.799 1 94.5 381 TYR A CA 1
ATOM 2799 C C . TYR A 1 381 ? 6.781 -32.812 -3.857 1 94.5 381 TYR A C 1
ATOM 2801 O O . TYR A 1 381 ? 6.438 -33.031 -5.016 1 94.5 381 TYR A O 1
ATOM 2809 N N . HIS A 1 382 ? 7.043 -31.562 -3.447 1 97.94 382 HIS A N 1
ATOM 2810 C CA . HIS A 1 382 ? 7.07 -30.391 -4.316 1 97.94 382 HIS A CA 1
ATOM 2811 C C . HIS A 1 382 ? 8.391 -29.641 -4.18 1 97.94 382 HIS A C 1
ATOM 2813 O O . HIS A 1 382 ? 8.859 -29.406 -3.062 1 97.94 382 HIS A O 1
ATOM 2819 N N . THR A 1 383 ? 8.961 -29.266 -5.332 1 98.75 383 THR A N 1
ATOM 2820 C CA . THR A 1 383 ? 10.219 -28.531 -5.379 1 98.75 383 THR A CA 1
ATOM 2821 C C . THR A 1 383 ? 10.102 -27.203 -4.617 1 98.75 383 THR A C 1
ATOM 2823 O O . THR A 1 383 ? 11.023 -26.812 -3.902 1 98.75 383 THR A O 1
ATOM 2826 N N . ASN A 1 384 ? 8.945 -26.531 -4.664 1 98.62 384 ASN A N 1
ATOM 2827 C CA . ASN A 1 384 ? 8.781 -25.188 -4.121 1 98.62 384 ASN A CA 1
ATOM 2828 C C . ASN A 1 384 ? 8.641 -25.203 -2.602 1 98.62 384 ASN A C 1
ATOM 2830 O O . ASN A 1 384 ? 8.438 -24.156 -1.978 1 98.62 384 ASN A O 1
ATOM 2834 N N . VAL A 1 385 ? 8.797 -26.359 -2.018 1 96.88 385 VAL A N 1
ATOM 2835 C CA . VAL A 1 385 ? 8.867 -26.469 -0.565 1 96.88 385 VAL A CA 1
ATOM 2836 C C . VAL A 1 385 ? 10.305 -26.234 -0.099 1 96.88 385 VAL A C 1
ATOM 2838 O O . VAL A 1 385 ? 10.523 -25.625 0.958 1 96.88 385 VAL A O 1
ATOM 2841 N N . MET A 1 386 ? 11.188 -26.672 -0.907 1 98.12 386 MET A N 1
ATOM 2842 C CA . MET A 1 386 ? 12.57 -26.656 -0.435 1 98.12 386 MET A CA 1
ATOM 2843 C C . MET A 1 386 ? 13.359 -25.547 -1.12 1 98.12 386 MET A C 1
ATOM 2845 O O . MET A 1 386 ? 14.492 -25.25 -0.726 1 98.12 386 MET A O 1
ATOM 2849 N N . MET A 1 387 ? 12.758 -24.875 -2.098 1 98.81 387 MET A N 1
ATOM 2850 C CA . MET A 1 387 ? 13.516 -23.812 -2.736 1 98.81 387 MET A CA 1
ATOM 2851 C C . MET A 1 387 ? 12.586 -22.797 -3.4 1 98.81 387 MET A C 1
ATOM 2853 O O . MET A 1 387 ? 11.422 -23.109 -3.676 1 98.81 387 MET A O 1
ATOM 2857 N N . ALA A 1 388 ? 13.039 -21.641 -3.607 1 98.88 388 ALA A N 1
ATOM 2858 C CA . ALA A 1 388 ? 12.422 -20.547 -4.355 1 98.88 388 ALA A CA 1
ATOM 2859 C C . ALA A 1 388 ? 13.469 -19.75 -5.125 1 98.88 388 ALA A C 1
ATOM 2861 O O . ALA A 1 388 ? 14.633 -19.703 -4.727 1 98.88 388 ALA A O 1
ATOM 2862 N N . ILE A 1 389 ? 13.031 -19.172 -6.223 1 98.5 389 ILE A N 1
ATOM 2863 C CA . ILE A 1 389 ? 13.945 -18.375 -7.031 1 98.5 389 ILE A CA 1
ATOM 2864 C C . ILE A 1 389 ? 13.32 -17.031 -7.359 1 98.5 389 ILE A C 1
ATOM 2866 O O . ILE A 1 389 ? 12.164 -16.969 -7.789 1 98.5 389 ILE A O 1
ATOM 2870 N N . GLY A 1 390 ? 14 -15.938 -7.043 1 98.38 390 GLY A N 1
ATOM 2871 C CA . GLY A 1 390 ? 13.703 -14.602 -7.523 1 98.38 390 GLY A CA 1
ATOM 2872 C C . GLY A 1 390 ? 14.641 -14.141 -8.625 1 98.38 390 GLY A C 1
ATOM 2873 O O . GLY A 1 390 ? 15.383 -14.945 -9.195 1 98.38 390 GLY A O 1
ATOM 2874 N N . THR A 1 391 ? 14.578 -12.914 -8.914 1 97.69 391 THR A N 1
ATOM 2875 C CA . THR A 1 391 ? 15.414 -12.375 -9.984 1 97.69 391 THR A CA 1
ATOM 2876 C C . THR A 1 391 ? 16.891 -12.414 -9.602 1 97.69 391 THR A C 1
ATOM 2878 O O . THR A 1 391 ? 17.719 -12.906 -10.367 1 97.69 391 THR A O 1
ATOM 2881 N N . GLY A 1 392 ? 17.141 -11.977 -8.422 1 97 392 GLY A N 1
ATOM 2882 C CA . GLY A 1 392 ? 18.547 -11.875 -8.047 1 97 392 GLY A CA 1
ATOM 2883 C C . GLY A 1 392 ? 18.922 -12.781 -6.887 1 97 392 GLY A C 1
ATOM 2884 O O . GLY A 1 392 ? 20.109 -12.891 -6.539 1 97 392 GLY A O 1
ATOM 2885 N N . VAL A 1 393 ? 17.953 -13.445 -6.309 1 98.38 393 VAL A N 1
ATOM 2886 C CA . VAL A 1 393 ? 18.203 -14.242 -5.117 1 98.38 393 VAL A CA 1
ATOM 2887 C C . VAL A 1 393 ? 17.453 -15.57 -5.215 1 98.38 393 VAL A C 1
ATOM 2889 O O . VAL A 1 393 ? 16.359 -15.633 -5.789 1 98.38 393 VAL A O 1
ATOM 2892 N N . ALA A 1 394 ? 18.109 -16.625 -4.664 1 98.81 394 ALA A N 1
ATOM 2893 C CA . ALA A 1 394 ? 17.484 -17.953 -4.566 1 98.81 394 ALA A CA 1
ATOM 2894 C C . ALA A 1 394 ? 17.531 -18.469 -3.135 1 98.81 394 ALA A C 1
ATOM 2896 O O . ALA A 1 394 ? 18.516 -18.266 -2.424 1 98.81 394 ALA A O 1
ATOM 2897 N N . ILE A 1 395 ? 16.516 -19.062 -2.709 1 98.94 395 ILE A N 1
ATOM 2898 C CA . ILE A 1 395 ? 16.406 -19.766 -1.437 1 98.94 395 ILE A CA 1
ATOM 2899 C C . ILE A 1 395 ? 16.469 -21.281 -1.677 1 98.94 395 ILE A C 1
ATOM 2901 O O . ILE A 1 395 ? 15.812 -21.797 -2.58 1 98.94 395 ILE A O 1
ATOM 2905 N N . VAL A 1 396 ? 17.297 -22 -0.841 1 98.94 396 VAL A N 1
ATOM 2906 C CA . VAL A 1 396 ? 17.375 -23.422 -1.11 1 98.94 396 VAL A CA 1
ATOM 2907 C C . VAL A 1 396 ? 17.781 -24.172 0.16 1 98.94 396 VAL A C 1
ATOM 2909 O O . VAL A 1 396 ? 18.609 -23.688 0.934 1 98.94 396 VAL A O 1
ATOM 2912 N N . CYS A 1 397 ? 17.188 -25.281 0.383 1 98.81 397 CYS A N 1
ATOM 2913 C CA . CYS A 1 397 ? 17.641 -26.234 1.393 1 98.81 397 CYS A CA 1
ATOM 2914 C C . CYS A 1 397 ? 18.531 -27.297 0.773 1 98.81 397 CYS A C 1
ATOM 2916 O O . CYS A 1 397 ? 18.094 -28.422 0.521 1 98.81 397 CYS A O 1
ATOM 2918 N N . ALA A 1 398 ? 19.766 -27.016 0.674 1 98.56 398 ALA A N 1
ATOM 2919 C CA . ALA A 1 398 ? 20.703 -27.922 0.02 1 98.56 398 ALA A CA 1
ATOM 2920 C C . ALA A 1 398 ? 20.844 -29.219 0.792 1 98.56 398 ALA A C 1
ATOM 2922 O O . ALA A 1 398 ? 21 -30.297 0.196 1 98.56 398 ALA A O 1
ATOM 2923 N N . ASP A 1 399 ? 20.656 -29.141 2.061 1 97.88 399 ASP A N 1
ATOM 2924 C CA . ASP A 1 399 ? 20.844 -30.312 2.928 1 97.88 399 ASP A CA 1
ATOM 2925 C C . ASP A 1 399 ? 19.75 -31.344 2.688 1 97.88 399 ASP A C 1
ATOM 2927 O O . ASP A 1 399 ? 19.875 -32.5 3.098 1 97.88 399 ASP A O 1
ATOM 2931 N N . SER A 1 400 ? 18.734 -30.922 2.064 1 98.56 400 SER A N 1
ATOM 2932 C CA . SER A 1 400 ? 17.656 -31.859 1.775 1 98.56 400 SER A CA 1
ATOM 2933 C C . SER A 1 400 ? 18.031 -32.781 0.618 1 98.56 400 SER A C 1
ATOM 2935 O O . SER A 1 400 ? 17.391 -33.812 0.41 1 98.56 400 SER A O 1
ATOM 2937 N N . VAL A 1 401 ? 19 -32.406 -0.141 1 98.75 401 VAL A N 1
ATOM 2938 C CA . VAL A 1 401 ? 19.5 -33.25 -1.235 1 98.75 401 VAL A CA 1
ATOM 2939 C C . VAL A 1 401 ? 20.656 -34.094 -0.741 1 98.75 401 VAL A C 1
ATOM 2941 O O . VAL A 1 401 ? 21.781 -33.625 -0.586 1 98.75 401 VAL A O 1
ATOM 2944 N N . LYS A 1 402 ? 20.453 -35.375 -0.634 1 97.5 402 LYS A N 1
ATOM 2945 C CA . LYS A 1 402 ? 21.406 -36.281 0.028 1 97.5 402 LYS A CA 1
ATOM 2946 C C . LYS A 1 402 ? 22.516 -36.688 -0.927 1 97.5 402 LYS A C 1
ATOM 2948 O O . LYS A 1 402 ? 23.656 -36.906 -0.503 1 97.5 402 LYS A O 1
ATOM 2953 N N . ASP A 1 403 ? 22.156 -36.844 -2.207 1 98.06 403 ASP A N 1
ATOM 2954 C CA . ASP A 1 403 ? 23.188 -37.156 -3.191 1 98.06 403 ASP A CA 1
ATOM 2955 C C . ASP A 1 403 ? 24.156 -36 -3.385 1 98.06 403 ASP A C 1
ATOM 2957 O O . ASP A 1 403 ? 23.766 -34.906 -3.783 1 98.06 403 ASP A O 1
ATOM 2961 N N . ALA A 1 404 ? 25.391 -36.219 -3.176 1 98 404 ALA A N 1
ATOM 2962 C CA . ALA A 1 404 ? 26.406 -35.188 -3.172 1 98 404 ALA A CA 1
ATOM 2963 C C . ALA A 1 404 ? 26.562 -34.562 -4.555 1 98 404 ALA A C 1
ATOM 2965 O O . ALA A 1 404 ? 26.766 -33.344 -4.676 1 98 404 ALA A O 1
ATOM 2966 N N . LYS A 1 405 ? 26.516 -35.375 -5.52 1 98.25 405 LYS A N 1
ATOM 2967 C CA . LYS A 1 405 ? 26.672 -34.875 -6.883 1 98.25 405 LYS A CA 1
ATOM 2968 C C . LYS A 1 405 ? 25.484 -33.969 -7.277 1 98.25 405 LYS A C 1
ATOM 2970 O O . LYS A 1 405 ? 25.672 -32.906 -7.863 1 98.25 405 LYS A O 1
ATOM 2975 N N . GLU A 1 406 ? 24.297 -34.438 -6.973 1 98.38 406 GLU A N 1
ATOM 2976 C CA . GLU A 1 406 ? 23.094 -33.656 -7.246 1 98.38 406 GLU A CA 1
ATOM 2977 C C . GLU A 1 406 ? 23.109 -32.344 -6.484 1 98.38 406 GLU A C 1
ATOM 2979 O O . GLU A 1 406 ? 22.781 -31.281 -7.039 1 98.38 406 GLU A O 1
ATOM 2984 N N . ARG A 1 407 ? 23.516 -32.375 -5.246 1 98.69 407 ARG A N 1
ATOM 2985 C CA . ARG A 1 407 ? 23.578 -31.203 -4.395 1 98.69 407 ARG A CA 1
ATOM 2986 C C . ARG A 1 407 ? 24.562 -30.188 -4.953 1 98.69 407 ARG A C 1
ATOM 2988 O O . ARG A 1 407 ? 24.25 -28.984 -5.02 1 98.69 407 ARG A O 1
ATOM 2995 N N . GLN A 1 408 ? 25.703 -30.656 -5.312 1 98.5 408 GLN A N 1
ATOM 2996 C CA . GLN A 1 408 ? 26.734 -29.781 -5.867 1 98.5 408 GLN A CA 1
ATOM 2997 C C . GLN A 1 408 ? 26.25 -29.125 -7.164 1 98.5 408 GLN A C 1
ATOM 2999 O O . GLN A 1 408 ? 26.469 -27.938 -7.383 1 98.5 408 GLN A O 1
ATOM 3004 N N . HIS A 1 409 ? 25.656 -29.938 -8 1 98.62 409 HIS A N 1
ATOM 3005 C CA . HIS A 1 409 ? 25.141 -29.406 -9.258 1 98.62 409 HIS A CA 1
ATOM 3006 C C . HIS A 1 409 ? 24.078 -28.344 -9.023 1 98.62 409 HIS A C 1
ATOM 3008 O O . HIS A 1 409 ? 24.094 -27.281 -9.664 1 98.62 409 HIS A O 1
ATOM 3014 N N . LEU A 1 410 ? 23.141 -28.625 -8.125 1 98.75 410 LEU A N 1
ATOM 3015 C CA . LEU A 1 410 ? 22.094 -27.688 -7.762 1 98.75 410 LEU A CA 1
ATOM 3016 C C . LEU A 1 410 ? 22.688 -26.359 -7.281 1 98.75 410 LEU A C 1
ATOM 3018 O O . LEU A 1 410 ? 22.344 -25.297 -7.809 1 98.75 410 LEU A O 1
ATOM 3022 N N . LEU A 1 411 ? 23.578 -26.406 -6.367 1 98.69 411 LEU A N 1
ATOM 3023 C CA . LEU A 1 411 ? 24.188 -25.219 -5.773 1 98.69 411 LEU A CA 1
ATOM 3024 C C . LEU A 1 411 ? 25 -24.453 -6.805 1 98.69 411 LEU A C 1
ATOM 3026 O O . LEU A 1 411 ? 24.938 -23.219 -6.855 1 98.69 411 LEU A O 1
ATOM 3030 N N . SER A 1 412 ? 25.766 -25.188 -7.586 1 98.44 412 SER A N 1
ATOM 3031 C CA . SER A 1 412 ? 26.578 -24.547 -8.609 1 98.44 412 SER A CA 1
ATOM 3032 C C . SER A 1 412 ? 25.703 -23.812 -9.625 1 98.44 412 SER A C 1
ATOM 3034 O O . SER A 1 412 ? 26.031 -22.688 -10.031 1 98.44 412 SER A O 1
ATOM 3036 N N . SER A 1 413 ? 24.641 -24.469 -10.031 1 98.38 413 SER A N 1
ATOM 3037 C CA . SER A 1 413 ? 23.719 -23.859 -10.969 1 98.38 413 SER A CA 1
ATOM 3038 C C . SER A 1 413 ? 23.125 -22.562 -10.398 1 98.38 413 SER A C 1
ATOM 3040 O O . SER A 1 413 ? 23.078 -21.547 -11.086 1 98.38 413 SER A O 1
ATOM 3042 N N . LEU A 1 414 ? 22.703 -22.578 -9.164 1 98.31 414 LEU A N 1
ATOM 3043 C CA . LEU A 1 414 ? 22.078 -21.422 -8.523 1 98.31 414 LEU A CA 1
ATOM 3044 C C . LEU A 1 414 ? 23.094 -20.297 -8.328 1 98.31 414 LEU A C 1
ATOM 3046 O O . LEU A 1 414 ? 22.797 -19.125 -8.594 1 98.31 414 LEU A O 1
ATOM 3050 N N . ARG A 1 415 ? 24.297 -20.609 -7.91 1 97.56 415 ARG A N 1
ATOM 3051 C CA . ARG A 1 415 ? 25.312 -19.625 -7.57 1 97.56 415 ARG A CA 1
ATOM 3052 C C . ARG A 1 415 ? 25.859 -18.938 -8.82 1 97.56 415 ARG A C 1
ATOM 3054 O O . ARG A 1 415 ? 26.438 -17.859 -8.742 1 97.56 415 ARG A O 1
ATOM 3061 N N . ARG A 1 416 ? 25.641 -19.609 -9.914 1 95.38 416 ARG A N 1
ATOM 3062 C CA . ARG A 1 416 ? 26.109 -19.016 -11.172 1 95.38 416 ARG A CA 1
ATOM 3063 C C . ARG A 1 416 ? 25.391 -17.703 -11.453 1 95.38 416 ARG A C 1
ATOM 3065 O O . ARG A 1 416 ? 25.984 -16.781 -12.016 1 95.38 416 ARG A O 1
ATOM 3072 N N . THR A 1 417 ? 24.141 -17.609 -11 1 95.12 417 THR A N 1
ATOM 3073 C CA . THR A 1 417 ? 23.359 -16.469 -11.484 1 95.12 417 THR A CA 1
ATOM 3074 C C . THR A 1 417 ? 22.641 -15.773 -10.328 1 95.12 417 THR A C 1
ATOM 3076 O O . THR A 1 417 ? 22.078 -14.695 -10.508 1 95.12 417 THR A O 1
ATOM 3079 N N . HIS A 1 418 ? 22.656 -16.312 -9.141 1 96.81 418 HIS A N 1
ATOM 3080 C CA . HIS A 1 418 ? 21.922 -15.742 -8.016 1 96.81 418 HIS A CA 1
ATOM 3081 C C . HIS A 1 418 ? 22.781 -15.695 -6.762 1 96.81 418 HIS A C 1
ATOM 3083 O O . HIS A 1 418 ? 23.719 -16.484 -6.613 1 96.81 418 HIS A O 1
ATOM 3089 N N . GLU A 1 419 ? 22.484 -14.672 -5.914 1 97.38 419 GLU A N 1
ATOM 3090 C CA . GLU A 1 419 ? 22.891 -14.852 -4.523 1 97.38 419 GLU A CA 1
ATOM 3091 C C . GLU A 1 419 ? 22.031 -15.891 -3.816 1 97.38 419 GLU A C 1
ATOM 3093 O O . GLU A 1 419 ? 20.797 -15.852 -3.922 1 97.38 419 GLU A O 1
ATOM 3098 N N . VAL A 1 420 ? 22.703 -16.844 -3.096 1 98.62 420 VAL A N 1
ATOM 3099 C CA . VAL A 1 420 ? 21.953 -17.984 -2.588 1 98.62 420 VAL A CA 1
ATOM 3100 C C . VAL A 1 420 ? 21.781 -17.859 -1.078 1 98.62 420 VAL A C 1
ATOM 3102 O O . VAL A 1 420 ? 22.75 -17.625 -0.347 1 98.62 420 VAL A O 1
ATOM 3105 N N . VAL A 1 421 ? 20.562 -17.922 -0.626 1 98.88 421 VAL A N 1
ATOM 3106 C CA . VAL A 1 421 ? 20.203 -18.062 0.781 1 98.88 421 VAL A CA 1
ATOM 3107 C C . VAL A 1 421 ? 19.953 -19.531 1.103 1 98.88 421 VAL A C 1
ATOM 3109 O O . VAL A 1 421 ? 18.891 -20.078 0.764 1 98.88 421 VAL A O 1
ATOM 3112 N N . GLU A 1 422 ? 20.875 -20.141 1.736 1 98.81 422 GLU A N 1
ATOM 3113 C CA . GLU A 1 422 ? 20.688 -21.531 2.158 1 98.81 422 GLU A CA 1
ATOM 3114 C C . GLU A 1 422 ? 19.875 -21.609 3.447 1 98.81 422 GLU A C 1
ATOM 3116 O O . GLU A 1 422 ? 20.156 -20.891 4.406 1 98.81 422 GLU A O 1
ATOM 3121 N N . ILE A 1 423 ? 18.938 -22.5 3.451 1 98.88 423 ILE A N 1
ATOM 3122 C CA . ILE A 1 423 ? 18.094 -22.672 4.637 1 98.88 423 ILE A CA 1
ATOM 3123 C C . ILE A 1 423 ? 18.312 -24.062 5.211 1 98.88 423 ILE A C 1
ATOM 3125 O O . ILE A 1 423 ? 18.719 -24.984 4.496 1 98.88 423 ILE A O 1
ATOM 3129 N N . SER A 1 424 ? 18.062 -24.172 6.527 1 98.5 424 SER A N 1
ATOM 3130 C CA . SER A 1 424 ? 18.156 -25.469 7.203 1 98.5 424 SER A CA 1
ATOM 3131 C C . SER A 1 424 ? 16.922 -26.312 6.953 1 98.5 424 SER A C 1
ATOM 3133 O O . SER A 1 424 ? 15.93 -25.828 6.41 1 98.5 424 SER A O 1
ATOM 3135 N N . LEU A 1 425 ? 17.078 -27.594 7.344 1 98 425 LEU A N 1
ATOM 3136 C CA . LEU A 1 425 ? 15.914 -28.484 7.273 1 98 425 LEU A CA 1
ATOM 3137 C C . LEU A 1 425 ? 14.773 -27.953 8.133 1 98 425 LEU A C 1
ATOM 3139 O O . LEU A 1 425 ? 13.602 -28.062 7.754 1 98 425 LEU A O 1
ATOM 3143 N N . ALA A 1 426 ? 15.109 -27.375 9.281 1 98 426 ALA A N 1
ATOM 3144 C CA . ALA A 1 426 ? 14.094 -26.797 10.164 1 98 426 ALA A CA 1
ATOM 3145 C C . ALA A 1 426 ? 13.398 -25.609 9.508 1 98 426 ALA A C 1
ATOM 3147 O O . ALA A 1 426 ? 12.18 -25.453 9.617 1 98 426 ALA A O 1
ATOM 3148 N N . GLN A 1 427 ? 14.164 -24.75 8.867 1 98.56 427 GLN A N 1
ATOM 3149 C CA . GLN A 1 427 ? 13.602 -23.609 8.141 1 98.56 427 GLN A CA 1
ATOM 3150 C C . GLN A 1 427 ? 12.727 -24.078 6.98 1 98.56 427 GLN A C 1
ATOM 3152 O O . GLN A 1 427 ? 11.703 -23.469 6.68 1 98.56 427 GLN A O 1
ATOM 3157 N N . MET A 1 428 ? 13.156 -25.156 6.305 1 98.19 428 MET A N 1
ATOM 3158 C CA . MET A 1 428 ? 12.328 -25.75 5.258 1 98.19 428 MET A CA 1
ATOM 3159 C C . MET A 1 428 ? 11 -26.25 5.828 1 98.19 428 MET A C 1
ATOM 3161 O O . MET A 1 428 ? 9.945 -26.047 5.223 1 98.19 428 MET A O 1
ATOM 3165 N N . ASP A 1 429 ? 11.062 -26.828 7 1 96.88 429 ASP A N 1
ATOM 3166 C CA . ASP A 1 429 ? 9.859 -27.312 7.664 1 96.88 429 ASP A CA 1
ATOM 3167 C C . ASP A 1 429 ? 8.93 -26.156 8.031 1 96.88 429 ASP A C 1
ATOM 3169 O O . ASP A 1 429 ? 7.719 -26.344 8.156 1 96.88 429 ASP A O 1
ATOM 3173 N N . ALA A 1 430 ? 9.523 -25.031 8.203 1 97.75 430 ALA A N 1
ATOM 3174 C CA . ALA A 1 430 ? 8.758 -23.828 8.469 1 97.75 430 ALA A CA 1
ATOM 3175 C C . ALA A 1 430 ? 8.32 -23.156 7.172 1 97.75 430 ALA A C 1
ATOM 3177 O O . ALA A 1 430 ? 7.828 -22.016 7.188 1 97.75 430 ALA A O 1
ATOM 3178 N N . LEU A 1 431 ? 8.578 -23.797 6.035 1 97.94 431 LEU A N 1
ATOM 3179 C CA . LEU A 1 431 ? 8.125 -23.422 4.699 1 97.94 431 LEU A CA 1
ATOM 3180 C C . LEU A 1 431 ? 8.867 -22.188 4.199 1 97.94 431 LEU A C 1
ATOM 3182 O O . LEU A 1 431 ? 8.312 -21.406 3.434 1 97.94 431 LEU A O 1
ATOM 3186 N N . CYS A 1 432 ? 10.133 -22.031 4.559 1 98.75 432 CYS A N 1
ATOM 3187 C CA . CYS A 1 432 ? 10.969 -20.938 4.062 1 98.75 432 CYS A CA 1
ATOM 3188 C C . CYS A 1 432 ? 11.211 -21.078 2.564 1 98.75 432 CYS A C 1
ATOM 3190 O O . CYS A 1 432 ? 11.422 -20.078 1.871 1 98.75 432 CYS A O 1
ATOM 3192 N N . GLY A 1 433 ? 11.195 -22.297 2.098 1 98.69 433 GLY A N 1
ATOM 3193 C CA . GLY A 1 433 ? 11.375 -22.5 0.668 1 98.69 433 GLY A CA 1
ATOM 3194 C C . GLY A 1 433 ? 10.141 -22.156 -0.142 1 98.69 433 GLY A C 1
ATOM 3195 O O . GLY A 1 433 ? 10.219 -21.969 -1.359 1 98.69 433 GLY A O 1
ATOM 3196 N N . ASN A 1 434 ? 9 -22.094 0.485 1 98.69 434 ASN A N 1
ATOM 3197 C CA . ASN A 1 434 ? 7.73 -21.812 -0.179 1 98.69 434 ASN A CA 1
ATOM 3198 C C . ASN A 1 434 ? 7.449 -20.312 -0.253 1 98.69 434 ASN A C 1
ATOM 3200 O O . ASN A 1 434 ? 6.441 -19.844 0.275 1 98.69 434 ASN A O 1
ATOM 3204 N N . ALA A 1 435 ? 8.336 -19.594 -0.927 1 98.88 435 ALA A N 1
ATOM 3205 C CA . ALA A 1 435 ? 8.25 -18.172 -1.181 1 98.88 435 ALA A CA 1
ATOM 3206 C C . ALA A 1 435 ? 8.18 -17.875 -2.678 1 98.88 435 ALA A C 1
ATOM 3208 O O . ALA A 1 435 ? 8.672 -18.656 -3.49 1 98.88 435 ALA A O 1
ATOM 3209 N N . LEU A 1 436 ? 7.527 -16.812 -3.051 1 98.94 436 LEU A N 1
ATOM 3210 C CA . LEU A 1 436 ? 7.402 -16.438 -4.457 1 98.94 436 LEU A CA 1
ATOM 3211 C C . LEU A 1 436 ? 7.699 -14.961 -4.664 1 98.94 436 LEU A C 1
ATOM 3213 O O . LEU A 1 436 ? 7.148 -14.109 -3.959 1 98.94 436 LEU A O 1
ATOM 3217 N N . GLU A 1 437 ? 8.594 -14.68 -5.555 1 98.88 437 GLU A N 1
ATOM 3218 C CA . GLU A 1 437 ? 8.75 -13.297 -6 1 98.88 437 GLU A CA 1
ATOM 3219 C C . GLU A 1 437 ? 7.582 -12.867 -6.883 1 98.88 437 GLU A C 1
ATOM 3221 O O . GLU A 1 437 ? 7.215 -13.57 -7.824 1 98.88 437 GLU A O 1
ATOM 3226 N N . VAL A 1 438 ? 6.941 -11.773 -6.566 1 98.81 438 VAL A N 1
ATOM 3227 C CA . VAL A 1 438 ? 5.973 -11.086 -7.418 1 98.81 438 VAL A CA 1
ATOM 3228 C C . VAL A 1 438 ? 6.402 -9.633 -7.617 1 98.81 438 VAL A C 1
ATOM 3230 O O . VAL A 1 438 ? 7.398 -9.188 -7.043 1 98.81 438 VAL A O 1
ATOM 3233 N N . GLU A 1 439 ? 5.691 -8.961 -8.508 1 98.44 439 GLU A N 1
ATOM 3234 C CA . GLU A 1 439 ? 5.969 -7.539 -8.711 1 98.44 439 GLU A CA 1
ATOM 3235 C C . GLU A 1 439 ? 4.945 -6.664 -8 1 98.44 439 GLU A C 1
ATOM 3237 O O . GLU A 1 439 ? 3.744 -6.938 -8.055 1 98.44 439 GLU A O 1
ATOM 3242 N N . ASP A 1 440 ? 5.445 -5.641 -7.27 1 97.75 440 ASP A N 1
ATOM 3243 C CA . ASP A 1 440 ? 4.531 -4.703 -6.621 1 97.75 440 ASP A CA 1
ATOM 3244 C C . ASP A 1 440 ? 4.012 -3.668 -7.617 1 97.75 440 ASP A C 1
ATOM 3246 O O . ASP A 1 440 ? 4.238 -3.787 -8.82 1 97.75 440 ASP A O 1
ATOM 3250 N N . GLY A 1 441 ? 3.238 -2.689 -7.164 1 95.25 441 GLY A N 1
ATOM 3251 C CA . GLY A 1 441 ? 2.607 -1.691 -8.016 1 95.25 441 GLY A CA 1
ATOM 3252 C C . GLY A 1 441 ? 3.605 -0.832 -8.766 1 95.25 441 GLY A C 1
ATOM 3253 O O . GLY A 1 441 ? 3.246 -0.152 -9.727 1 95.25 441 GLY A O 1
ATOM 3254 N N . ARG A 1 442 ? 4.922 -0.88 -8.367 1 94.81 442 ARG A N 1
ATOM 3255 C CA . ARG A 1 442 ? 5.969 -0.1 -9.023 1 94.81 442 ARG A CA 1
ATOM 3256 C C . ARG A 1 442 ? 6.723 -0.944 -10.047 1 94.81 442 ARG A C 1
ATOM 3258 O O . ARG A 1 442 ? 7.672 -0.469 -10.672 1 94.81 442 ARG A O 1
ATOM 3265 N N . GLY A 1 443 ? 6.316 -2.172 -10.109 1 96.69 443 GLY A N 1
ATOM 3266 C CA . GLY A 1 443 ? 7.027 -3.082 -10.992 1 96.69 443 GLY A CA 1
ATOM 3267 C C . GLY A 1 443 ? 8.297 -3.643 -10.383 1 96.69 443 GLY A C 1
ATOM 3268 O O . GLY A 1 443 ? 9.188 -4.105 -11.094 1 96.69 443 GLY A O 1
ATOM 3269 N N . LEU A 1 444 ? 8.422 -3.549 -9.117 1 98.25 444 LEU A N 1
ATOM 3270 C CA . LEU A 1 444 ? 9.609 -4.023 -8.414 1 98.25 444 LEU A CA 1
ATOM 3271 C C . LEU A 1 444 ? 9.359 -5.387 -7.777 1 98.25 444 LEU A C 1
ATOM 3273 O O . LEU A 1 444 ? 8.25 -5.66 -7.309 1 98.25 444 LEU A O 1
ATOM 3277 N N . PRO A 1 445 ? 10.406 -6.18 -7.711 1 98.56 445 PRO A N 1
ATOM 3278 C CA . PRO A 1 445 ? 10.242 -7.492 -7.078 1 98.56 445 PRO A CA 1
ATOM 3279 C C . PRO A 1 445 ? 10 -7.395 -5.574 1 98.56 445 PRO A C 1
ATOM 3281 O O . PRO A 1 445 ? 10.68 -6.625 -4.887 1 98.56 445 PRO A O 1
ATOM 3284 N N . VAL A 1 446 ? 9.031 -8.109 -5.109 1 98.69 446 VAL A N 1
ATOM 3285 C CA . VAL A 1 446 ? 8.82 -8.359 -3.688 1 98.69 446 VAL A CA 1
ATOM 3286 C C . VAL A 1 446 ? 8.703 -9.867 -3.441 1 98.69 446 VAL A C 1
ATOM 3288 O O . VAL A 1 446 ? 8.227 -10.609 -4.301 1 98.69 446 VAL A O 1
ATOM 3291 N N . MET A 1 447 ? 9.164 -10.289 -2.297 1 98.88 447 MET A N 1
ATOM 3292 C CA . MET A 1 447 ? 9.125 -11.711 -1.963 1 98.88 447 MET A CA 1
ATOM 3293 C C . MET A 1 447 ? 7.973 -12.023 -1.013 1 98.88 447 MET A C 1
ATOM 3295 O O . MET A 1 447 ? 7.941 -11.523 0.113 1 98.88 447 MET A O 1
ATOM 3299 N N . ALA A 1 448 ? 7.035 -12.797 -1.492 1 98.94 448 ALA A N 1
ATOM 3300 C CA . ALA A 1 448 ? 5.867 -13.172 -0.699 1 98.94 448 ALA A CA 1
ATOM 3301 C C . ALA A 1 448 ? 6.098 -14.5 0.018 1 98.94 448 ALA A C 1
ATOM 3303 O O . ALA A 1 448 ? 6.582 -15.461 -0.583 1 98.94 448 ALA A O 1
ATOM 3304 N N . MET A 1 449 ? 5.766 -14.555 1.3 1 98.94 449 MET A N 1
ATOM 3305 C CA . MET A 1 449 ? 5.922 -15.75 2.121 1 98.94 449 MET A CA 1
ATOM 3306 C C . MET A 1 449 ? 4.957 -15.734 3.301 1 98.94 449 MET A C 1
ATOM 3308 O O . MET A 1 449 ? 4.227 -14.758 3.494 1 98.94 449 MET A O 1
ATOM 3312 N N . SER A 1 450 ? 4.898 -16.844 4.004 1 98.88 450 SER A N 1
ATOM 3313 C CA . SER A 1 450 ? 4.094 -16.859 5.223 1 98.88 450 SER A CA 1
ATOM 3314 C C . SER A 1 450 ? 4.828 -16.172 6.371 1 98.88 450 SER A C 1
ATOM 3316 O O . SER A 1 450 ? 6.055 -16.078 6.359 1 98.88 450 SER A O 1
ATOM 3318 N N . THR A 1 451 ? 4.031 -15.688 7.328 1 98.81 451 THR A N 1
ATOM 3319 C CA . THR A 1 451 ? 4.645 -15.125 8.523 1 98.81 451 THR A CA 1
ATOM 3320 C C . THR A 1 451 ? 5.496 -16.172 9.242 1 98.81 451 THR A C 1
ATOM 3322 O O . THR A 1 451 ? 6.551 -15.844 9.789 1 98.81 451 THR A O 1
ATOM 3325 N N . GLN A 1 452 ? 5.059 -17.375 9.234 1 98.56 452 GLN A N 1
ATOM 3326 C CA . GLN A 1 452 ? 5.852 -18.453 9.789 1 98.56 452 GLN A CA 1
ATOM 3327 C C . GLN A 1 452 ? 7.223 -18.547 9.125 1 98.56 452 GLN A C 1
ATOM 3329 O O . GLN A 1 452 ? 8.242 -18.609 9.812 1 98.56 452 GLN A O 1
ATOM 3334 N N . ALA A 1 453 ? 7.223 -18.531 7.852 1 98.88 453 ALA A N 1
ATOM 3335 C CA . ALA A 1 453 ? 8.484 -18.547 7.121 1 98.88 453 ALA A CA 1
ATOM 3336 C C . ALA A 1 453 ? 9.328 -17.312 7.445 1 98.88 453 ALA A C 1
ATOM 3338 O O . ALA A 1 453 ? 10.508 -17.422 7.785 1 98.88 453 ALA A O 1
ATOM 3339 N N . TYR A 1 454 ? 8.695 -16.125 7.371 1 98.88 454 TYR A N 1
ATOM 3340 C CA . TYR A 1 454 ? 9.383 -14.875 7.656 1 98.88 454 TYR A CA 1
ATOM 3341 C C . TYR A 1 454 ? 10.109 -14.938 8.992 1 98.88 454 TYR A C 1
ATOM 3343 O O . TYR A 1 454 ? 11.273 -14.562 9.094 1 98.88 454 TYR A O 1
ATOM 3351 N N . ASN A 1 455 ? 9.398 -15.453 9.953 1 98.75 455 ASN A N 1
ATOM 3352 C CA . ASN A 1 455 ? 9.93 -15.5 11.312 1 98.75 455 ASN A CA 1
ATOM 3353 C C . ASN A 1 455 ? 11.047 -16.531 11.438 1 98.75 455 ASN A C 1
ATOM 3355 O O . ASN A 1 455 ? 11.906 -16.422 12.312 1 98.75 455 ASN A O 1
ATOM 3359 N N . ALA A 1 456 ? 11.062 -17.469 10.609 1 98.81 456 ALA A N 1
ATOM 3360 C CA . ALA A 1 456 ? 12.047 -18.547 10.68 1 98.81 456 ALA A CA 1
ATOM 3361 C C . ALA A 1 456 ? 13.367 -18.125 10.039 1 98.81 456 ALA A C 1
ATOM 3363 O O . ALA A 1 456 ? 14.43 -18.656 10.383 1 98.81 456 ALA A O 1
ATOM 3364 N N . PHE A 1 457 ? 13.328 -17.25 9.117 1 98.94 457 PHE A N 1
ATOM 3365 C CA . PHE A 1 457 ? 14.57 -16.734 8.539 1 98.94 457 PHE A CA 1
ATOM 3366 C C . PHE A 1 457 ? 15.383 -15.977 9.586 1 98.94 457 PHE A C 1
ATOM 3368 O O . PHE A 1 457 ? 14.82 -15.258 10.406 1 98.94 457 PHE A O 1
ATOM 3375 N N . THR A 1 458 ? 16.703 -16.125 9.5 1 98.81 458 THR A N 1
ATOM 3376 C CA . THR A 1 458 ? 17.562 -15.273 10.312 1 98.81 458 THR A CA 1
ATOM 3377 C C . THR A 1 458 ? 17.578 -13.844 9.773 1 98.81 458 THR A C 1
ATOM 3379 O O . THR A 1 458 ? 17.234 -13.609 8.617 1 98.81 458 THR A O 1
ATOM 3382 N N . GLU A 1 459 ? 18.031 -12.922 10.602 1 98.19 459 GLU A N 1
ATOM 3383 C CA . GLU A 1 459 ? 18.125 -11.539 10.156 1 98.19 459 GLU A CA 1
ATOM 3384 C C . GLU A 1 459 ? 19.125 -11.406 9.008 1 98.19 459 GLU A C 1
ATOM 3386 O O . GLU A 1 459 ? 18.953 -10.578 8.117 1 98.19 459 GLU A O 1
ATOM 3391 N N . ASP A 1 460 ? 20.141 -12.164 9.047 1 98.44 460 ASP A N 1
ATOM 3392 C CA . ASP A 1 460 ? 21.141 -12.133 7.973 1 98.44 460 ASP A CA 1
ATOM 3393 C C . ASP A 1 460 ? 20.531 -12.617 6.656 1 98.44 460 ASP A C 1
ATOM 3395 O O . ASP A 1 460 ? 20.766 -12.023 5.602 1 98.44 460 ASP A O 1
ATOM 3399 N N . GLN A 1 461 ? 19.781 -13.703 6.719 1 98.81 461 GLN A N 1
ATOM 3400 C CA . GLN A 1 461 ? 19.109 -14.211 5.527 1 98.81 461 GLN A CA 1
ATOM 3401 C C . GLN A 1 461 ? 18.141 -13.172 4.957 1 98.81 461 GLN A C 1
ATOM 3403 O O . GLN A 1 461 ? 18.078 -12.984 3.74 1 98.81 461 GLN A O 1
ATOM 3408 N N . LYS A 1 462 ? 17.438 -12.516 5.801 1 98.69 462 LYS A N 1
ATOM 3409 C CA . LYS A 1 462 ? 16.531 -11.461 5.363 1 98.69 462 LYS A CA 1
ATOM 3410 C C . LYS A 1 462 ? 17.281 -10.312 4.719 1 98.69 462 LYS A C 1
ATOM 3412 O O . LYS A 1 462 ? 16.844 -9.75 3.713 1 98.69 462 LYS A O 1
ATOM 3417 N N . ARG A 1 463 ? 18.391 -9.938 5.273 1 97.5 463 ARG A N 1
ATOM 3418 C CA . ARG A 1 463 ? 19.219 -8.867 4.719 1 97.5 463 ARG A CA 1
ATOM 3419 C C . ARG A 1 463 ? 19.703 -9.211 3.314 1 97.5 463 ARG A C 1
ATOM 3421 O O . ARG A 1 463 ? 19.703 -8.359 2.428 1 97.5 463 ARG A O 1
ATOM 3428 N N . VAL A 1 464 ? 20.078 -10.43 3.143 1 98 464 VAL A N 1
ATOM 3429 C CA . VAL A 1 464 ? 20.516 -10.867 1.82 1 98 464 VAL A CA 1
ATOM 3430 C C . VAL A 1 464 ? 19.359 -10.727 0.824 1 98 464 VAL A C 1
ATOM 3432 O O . VAL A 1 464 ? 19.547 -10.18 -0.266 1 98 464 VAL A O 1
ATOM 3435 N N . MET A 1 465 ? 18.203 -11.188 1.173 1 98.44 465 MET A N 1
ATOM 3436 C CA . MET A 1 465 ? 17.047 -11.094 0.282 1 98.44 465 MET A CA 1
ATOM 3437 C C . MET A 1 465 ? 16.719 -9.633 -0.037 1 98.44 465 MET A C 1
ATOM 3439 O O . MET A 1 465 ? 16.422 -9.297 -1.184 1 98.44 465 MET A O 1
ATOM 3443 N N . ARG A 1 466 ? 16.875 -8.75 0.905 1 97.44 466 ARG A N 1
ATOM 3444 C CA . ARG A 1 466 ? 16.516 -7.344 0.753 1 97.44 466 ARG A CA 1
ATOM 3445 C C . ARG A 1 466 ? 17.469 -6.633 -0.203 1 97.44 466 ARG A C 1
ATOM 3447 O O . ARG A 1 466 ? 17.172 -5.539 -0.686 1 97.44 466 ARG A O 1
ATOM 3454 N N . ARG A 1 467 ? 18.562 -7.23 -0.496 1 97 467 ARG A N 1
ATOM 3455 C CA . ARG A 1 467 ? 19.469 -6.672 -1.501 1 97 467 ARG A CA 1
ATOM 3456 C C . ARG A 1 467 ? 18.906 -6.867 -2.906 1 97 467 ARG A C 1
ATOM 3458 O O . ARG A 1 467 ? 19.406 -6.281 -3.867 1 97 467 ARG A O 1
ATOM 3465 N N . HIS A 1 468 ? 17.812 -7.684 -2.963 1 97.69 468 HIS A N 1
ATOM 3466 C CA . HIS A 1 468 ? 17.359 -8.062 -4.297 1 97.69 468 HIS A CA 1
ATOM 3467 C C . HIS A 1 468 ? 15.875 -7.762 -4.477 1 97.69 468 HIS A C 1
ATOM 3469 O O . HIS A 1 468 ? 15.359 -7.812 -5.598 1 97.69 468 HIS A O 1
ATOM 3475 N N . VAL A 1 469 ? 15.219 -7.5 -3.4 1 98.38 469 VAL A N 1
ATOM 3476 C CA . VAL A 1 469 ? 13.781 -7.246 -3.492 1 98.38 469 VAL A CA 1
ATOM 3477 C C . VAL A 1 469 ? 13.438 -5.969 -2.732 1 98.38 469 VAL A C 1
ATOM 3479 O O . VAL A 1 469 ? 14.148 -5.574 -1.809 1 98.38 469 VAL A O 1
ATOM 3482 N N . ALA A 1 470 ? 12.328 -5.363 -3.133 1 97.94 470 ALA A N 1
ATOM 3483 C CA . ALA A 1 470 ? 11.891 -4.105 -2.529 1 97.94 470 ALA A CA 1
ATOM 3484 C C . ALA A 1 470 ? 11.312 -4.34 -1.139 1 97.94 470 ALA A C 1
ATOM 3486 O O . ALA A 1 470 ? 11.32 -3.443 -0.294 1 97.94 470 ALA A O 1
ATOM 3487 N N . ASP A 1 471 ? 10.727 -5.539 -0.959 1 97.81 471 ASP A N 1
ATOM 3488 C CA . ASP A 1 471 ? 10.094 -5.844 0.32 1 97.81 471 ASP A CA 1
ATOM 3489 C C . ASP A 1 471 ? 9.922 -7.352 0.506 1 97.81 471 ASP A C 1
ATOM 3491 O O . ASP A 1 471 ? 9.961 -8.109 -0.466 1 97.81 471 ASP A O 1
ATOM 3495 N N . LEU A 1 472 ? 9.844 -7.742 1.788 1 98.62 472 LEU A N 1
ATOM 3496 C CA . LEU A 1 472 ? 9.383 -9.07 2.184 1 98.62 472 LEU A CA 1
ATOM 3497 C C . LEU A 1 472 ? 7.945 -9.016 2.68 1 98.62 472 LEU A C 1
ATOM 3499 O O . LEU A 1 472 ? 7.684 -8.539 3.789 1 98.62 472 LEU A O 1
ATOM 3503 N N . VAL A 1 473 ? 7.012 -9.5 1.838 1 98.56 473 VAL A N 1
ATOM 3504 C CA . VAL A 1 473 ? 5.586 -9.438 2.143 1 98.56 473 VAL A CA 1
ATOM 3505 C C . VAL A 1 473 ? 5.141 -10.75 2.789 1 98.56 473 VAL A C 1
ATOM 3507 O O . VAL A 1 473 ? 5.418 -11.828 2.27 1 98.56 473 VAL A O 1
ATOM 3510 N N . HIS A 1 474 ? 4.488 -10.648 3.938 1 98.69 474 HIS A N 1
ATOM 3511 C CA . HIS A 1 474 ? 4.082 -11.883 4.59 1 98.69 474 HIS A CA 1
ATOM 3512 C C . HIS A 1 474 ? 2.756 -11.711 5.324 1 98.69 474 HIS A C 1
ATOM 3514 O O . HIS A 1 474 ? 2.354 -10.586 5.629 1 98.69 474 HIS A O 1
ATOM 3520 N N . ALA A 1 475 ? 2.088 -12.734 5.527 1 98.62 475 ALA A N 1
ATOM 3521 C CA . ALA A 1 475 ? 0.852 -12.828 6.297 1 98.62 475 ALA A CA 1
ATOM 3522 C C . ALA A 1 475 ? 0.763 -14.164 7.031 1 98.62 475 ALA A C 1
ATOM 3524 O O . ALA A 1 475 ? 1.311 -15.172 6.574 1 98.62 475 ALA A O 1
ATOM 3525 N N . PRO A 1 476 ? 0.12 -14.141 8.203 1 98.69 476 PRO A N 1
ATOM 3526 C CA . PRO A 1 476 ? -0.053 -15.398 8.922 1 98.69 476 PRO A CA 1
ATOM 3527 C C . PRO A 1 476 ? -1.116 -16.297 8.297 1 98.69 476 PRO A C 1
ATOM 3529 O O . PRO A 1 476 ? -2.279 -15.898 8.188 1 98.69 476 PRO A O 1
ATOM 3532 N N . ILE A 1 477 ? -0.697 -17.406 7.863 1 98.69 477 ILE A N 1
ATOM 3533 C CA . ILE A 1 477 ? -1.631 -18.406 7.348 1 98.69 477 ILE A CA 1
ATOM 3534 C C . ILE A 1 477 ? -1.357 -19.75 8 1 98.69 477 ILE A C 1
ATOM 3536 O O . ILE A 1 477 ? -1.319 -20.781 7.324 1 98.69 477 ILE A O 1
ATOM 3540 N N . ASP A 1 478 ? -1.196 -19.781 9.242 1 98.19 478 ASP A N 1
ATOM 3541 C CA . ASP A 1 478 ? -0.714 -20.922 10.016 1 98.19 478 ASP A CA 1
ATOM 3542 C C . ASP A 1 478 ? -1.652 -22.125 9.883 1 98.19 478 ASP A C 1
ATOM 3544 O O . ASP A 1 478 ? -1.2 -23.25 9.68 1 98.19 478 ASP A O 1
ATOM 3548 N N . THR A 1 479 ? -2.941 -21.891 10.008 1 98.19 479 THR A N 1
ATOM 3549 C CA . THR A 1 479 ? -3.902 -22.984 9.93 1 98.19 479 THR A CA 1
ATOM 3550 C C . THR A 1 479 ? -3.918 -23.594 8.531 1 98.19 479 THR A C 1
ATOM 3552 O O . THR A 1 479 ? -3.939 -24.812 8.383 1 98.19 479 THR A O 1
ATOM 3555 N N . LEU A 1 480 ? -3.873 -22.719 7.551 1 98.12 480 LEU A N 1
ATOM 3556 C CA . LEU A 1 480 ? -3.842 -23.188 6.168 1 98.12 480 LEU A CA 1
ATOM 3557 C C . LEU A 1 480 ? -2.613 -24.047 5.914 1 98.12 480 LEU A C 1
ATOM 3559 O O . LEU A 1 480 ? -2.717 -25.125 5.301 1 98.12 480 LEU A O 1
ATOM 3563 N N . GLU A 1 481 ? -1.456 -23.625 6.414 1 97.44 481 GLU A N 1
ATOM 3564 C CA . GLU A 1 481 ? -0.215 -24.375 6.227 1 97.44 481 GLU A CA 1
ATOM 3565 C C . GLU A 1 481 ? -0.26 -25.719 6.957 1 97.44 481 GLU A C 1
ATOM 3567 O O . GLU A 1 481 ? 0.143 -26.734 6.406 1 97.44 481 GLU A O 1
ATOM 3572 N N . ARG A 1 482 ? -0.785 -25.672 8.117 1 96.5 482 ARG A N 1
ATOM 3573 C CA . ARG A 1 482 ? -0.813 -26.859 8.953 1 96.5 482 ARG A CA 1
ATOM 3574 C C . ARG A 1 482 ? -1.723 -27.922 8.344 1 96.5 482 ARG A C 1
ATOM 3576 O O . ARG A 1 482 ? -1.378 -29.109 8.336 1 96.5 482 ARG A O 1
ATOM 3583 N N . VAL A 1 483 ? -2.838 -27.5 7.852 1 96.25 483 VAL A N 1
ATOM 3584 C CA . VAL A 1 483 ? -3.846 -28.438 7.391 1 96.25 483 VAL A CA 1
ATOM 3585 C C . VAL A 1 483 ? -3.623 -28.766 5.914 1 96.25 483 VAL A C 1
ATOM 3587 O O . VAL A 1 483 ? -3.723 -29.922 5.5 1 96.25 483 VAL A O 1
ATOM 3590 N N . GLY A 1 484 ? -3.271 -27.781 5.125 1 94.44 484 GLY A N 1
ATOM 3591 C CA . GLY A 1 484 ? -3.152 -27.938 3.686 1 94.44 484 GLY A CA 1
ATOM 3592 C C . GLY A 1 484 ? -1.759 -28.344 3.244 1 94.44 484 GLY A C 1
ATOM 3593 O O . GLY A 1 484 ? -1.579 -28.875 2.143 1 94.44 484 GLY A O 1
ATOM 3594 N N . GLY A 1 485 ? -0.801 -28 4.02 1 92.5 485 GLY A N 1
ATOM 3595 C CA . GLY A 1 485 ? 0.56 -28.422 3.73 1 92.5 485 GLY A CA 1
ATOM 3596 C C . GLY A 1 485 ? 1.283 -27.5 2.768 1 92.5 485 GLY A C 1
ATOM 3597 O O . GLY A 1 485 ? 2.445 -27.734 2.432 1 92.5 485 GLY A O 1
ATOM 3598 N N . GLY A 1 486 ? 0.622 -26.531 2.271 1 93.44 486 GLY A N 1
ATOM 3599 C CA . GLY A 1 486 ? 1.233 -25.562 1.385 1 93.44 486 GLY A CA 1
ATOM 3600 C C . GLY A 1 486 ? 1.277 -24.156 1.974 1 93.44 486 GLY A C 1
ATOM 3601 O O . GLY A 1 486 ? 0.395 -23.781 2.746 1 93.44 486 GLY A O 1
ATOM 3602 N N . GLY A 1 487 ? 2.299 -23.406 1.557 1 97.25 487 GLY A N 1
ATOM 3603 C CA . GLY A 1 487 ? 2.447 -22.031 2.018 1 97.25 487 GLY A CA 1
ATOM 3604 C C . GLY A 1 487 ? 1.933 -21 1.021 1 97.25 487 GLY A C 1
ATOM 3605 O O . GLY A 1 487 ? 1.019 -21.297 0.245 1 97.25 487 GLY A O 1
ATOM 3606 N N . VAL A 1 488 ? 2.479 -19.781 1.1 1 98.81 488 VAL A N 1
ATOM 3607 C CA . VAL A 1 488 ? 2.016 -18.641 0.325 1 98.81 488 VAL A CA 1
ATOM 3608 C C . VAL A 1 488 ? 2.281 -18.875 -1.159 1 98.81 488 VAL A C 1
ATOM 3610 O O . VAL A 1 488 ? 1.414 -18.625 -2 1 98.81 488 VAL A O 1
ATOM 3613 N N . ARG A 1 489 ? 3.422 -19.375 -1.511 1 98.75 489 ARG A N 1
ATOM 3614 C CA . ARG A 1 489 ? 3.746 -19.625 -2.912 1 98.75 489 ARG A CA 1
ATOM 3615 C C . ARG A 1 489 ? 2.703 -20.516 -3.568 1 98.75 489 ARG A C 1
ATOM 3617 O O . ARG A 1 489 ? 2.316 -20.297 -4.719 1 98.75 489 ARG A O 1
ATOM 3624 N N . CYS A 1 490 ? 2.211 -21.5 -2.889 1 98.56 490 CYS A N 1
ATOM 3625 C CA . CYS A 1 490 ? 1.282 -22.469 -3.439 1 98.56 490 CYS A CA 1
ATOM 3626 C C . CYS A 1 490 ? -0.084 -21.844 -3.695 1 98.56 490 CYS A C 1
ATOM 3628 O O . CYS A 1 490 ? -0.868 -22.359 -4.492 1 98.56 490 CYS A O 1
ATOM 3630 N N . THR A 1 491 ? -0.353 -20.75 -3.016 1 98.81 491 THR A N 1
ATOM 3631 C CA . THR A 1 491 ? -1.654 -20.109 -3.18 1 98.81 491 THR A CA 1
ATOM 3632 C C . THR A 1 491 ? -1.649 -19.172 -4.383 1 98.81 491 THR A C 1
ATOM 3634 O O . THR A 1 491 ? -2.684 -18.609 -4.738 1 98.81 491 THR A O 1
ATOM 3637 N N . LEU A 1 492 ? -0.524 -19.047 -5.055 1 98.88 492 LEU A N 1
ATOM 3638 C CA . LEU A 1 492 ? -0.369 -18.031 -6.094 1 98.88 492 LEU A CA 1
ATOM 3639 C C . LEU A 1 492 ? -0.056 -18.672 -7.438 1 98.88 492 LEU A C 1
ATOM 3641 O O . LEU A 1 492 ? 0.974 -19.344 -7.59 1 98.88 492 LEU A O 1
ATOM 3645 N N . ALA A 1 493 ? -0.916 -18.516 -8.359 1 98.94 493 ALA A N 1
ATOM 3646 C CA . ALA A 1 493 ? -0.603 -18.875 -9.742 1 98.94 493 ALA A CA 1
ATOM 3647 C C . ALA A 1 493 ? -0.274 -17.641 -10.562 1 98.94 493 ALA A C 1
ATOM 3649 O O . ALA A 1 493 ? -1.12 -16.75 -10.734 1 98.94 493 ALA A O 1
ATOM 3650 N N . GLU A 1 494 ? 0.859 -17.562 -11.07 1 98.75 494 GLU A N 1
ATOM 3651 C CA . GLU A 1 494 ? 1.335 -16.375 -11.773 1 98.75 494 GLU A CA 1
ATOM 3652 C C . GLU A 1 494 ? 0.645 -16.219 -13.125 1 98.75 494 GLU A C 1
ATOM 3654 O O . GLU A 1 494 ? 0.515 -17.188 -13.875 1 98.75 494 GLU A O 1
ATOM 3659 N N . LEU A 1 495 ? 0.253 -15.031 -13.414 1 98.38 495 LEU A N 1
ATOM 3660 C CA . LEU A 1 495 ? -0.321 -14.68 -14.703 1 98.38 495 LEU A CA 1
ATOM 3661 C C . LEU A 1 495 ? 0.6 -13.734 -15.469 1 98.38 495 LEU A C 1
ATOM 3663 O O . LEU A 1 495 ? 0.79 -12.586 -15.07 1 98.38 495 LEU A O 1
ATOM 3667 N N . PHE A 1 496 ? 1.146 -14.281 -16.594 1 96.75 496 PHE A N 1
ATOM 3668 C CA . PHE A 1 496 ? 2.006 -13.484 -17.453 1 96.75 496 PHE A CA 1
ATOM 3669 C C . PHE A 1 496 ? 1.259 -13.055 -18.719 1 96.75 496 PHE A C 1
ATOM 3671 O O . PHE A 1 496 ? 0.412 -13.797 -19.219 1 96.75 496 PHE A O 1
ATOM 3678 N N . MET B 1 1 ? -28.562 -71.75 58.625 1 20.59 1 MET B N 1
ATOM 3679 C CA . MET B 1 1 ? -29.625 -72 57.625 1 20.59 1 MET B CA 1
ATOM 3680 C C . MET B 1 1 ? -30.078 -70.688 57 1 20.59 1 MET B C 1
ATOM 3682 O O . MET B 1 1 ? -31.141 -70.625 56.375 1 20.59 1 MET B O 1
ATOM 3686 N N . MET B 1 2 ? -29.375 -69.625 57.375 1 23 2 MET B N 1
ATOM 3687 C CA . MET B 1 2 ? -29.672 -68.188 57.375 1 23 2 MET B CA 1
ATOM 3688 C C . MET B 1 2 ? -29.703 -67.625 55.969 1 23 2 MET B C 1
ATOM 3690 O O . MET B 1 2 ? -28.688 -67.688 55.281 1 23 2 MET B O 1
ATOM 3694 N N . LEU B 1 3 ? -30.828 -67.812 55.281 1 22.8 3 LEU B N 1
ATOM 3695 C CA . LEU B 1 3 ? -31.406 -67.75 53.938 1 22.8 3 LEU B CA 1
ATOM 3696 C C . LEU B 1 3 ? -31.406 -66.375 53.375 1 22.8 3 LEU B C 1
ATOM 3698 O O . LEU B 1 3 ? -32.094 -65.5 53.875 1 22.8 3 LEU B O 1
ATOM 3702 N N . SER B 1 4 ? -30.234 -65.812 52.938 1 20.94 4 SER B N 1
ATOM 3703 C CA . SER B 1 4 ? -29.781 -64.5 52.531 1 20.94 4 SER B CA 1
ATOM 3704 C C . SER B 1 4 ? -30.547 -64 51.312 1 20.94 4 SER B C 1
ATOM 3706 O O . SER B 1 4 ? -30.984 -64.812 50.469 1 20.94 4 SER B O 1
ATOM 3708 N N . ALA B 1 5 ? -31.125 -62.719 51.312 1 25.14 5 ALA B N 1
ATOM 3709 C CA . ALA B 1 5 ? -32.125 -61.781 50.812 1 25.14 5 ALA B CA 1
ATOM 3710 C C . ALA B 1 5 ? -31.844 -61.406 49.375 1 25.14 5 ALA B C 1
ATOM 3712 O O . ALA B 1 5 ? -31.031 -60.531 49.094 1 25.14 5 ALA B O 1
ATOM 3713 N N . ASN B 1 6 ? -31.531 -62.375 48.312 1 20.33 6 ASN B N 1
ATOM 3714 C CA . ASN B 1 6 ? -31.016 -62.156 46.969 1 20.33 6 ASN B CA 1
ATOM 3715 C C . ASN B 1 6 ? -32.031 -61.469 46.062 1 20.33 6 ASN B C 1
ATOM 3717 O O . ASN B 1 6 ? -33 -62.125 45.625 1 20.33 6 ASN B O 1
ATOM 3721 N N . SER B 1 7 ? -32.594 -60.219 46.469 1 21.69 7 SER B N 1
ATOM 3722 C CA . SER B 1 7 ? -33.75 -59.625 45.812 1 21.69 7 SER B CA 1
ATOM 3723 C C . SER B 1 7 ? -33.469 -59.375 44.312 1 21.69 7 SER B C 1
ATOM 3725 O O . SER B 1 7 ? -32.406 -58.812 43.969 1 21.69 7 SER B O 1
ATOM 3727 N N . ALA B 1 8 ? -33.969 -60.094 43.312 1 20.89 8 ALA B N 1
ATOM 3728 C CA . ALA B 1 8 ? -33.938 -60.344 41.875 1 20.89 8 ALA B CA 1
ATOM 3729 C C . ALA B 1 8 ? -34.562 -59.156 41.125 1 20.89 8 ALA B C 1
ATOM 3731 O O . ALA B 1 8 ? -35.781 -59 41.094 1 20.89 8 ALA B O 1
ATOM 3732 N N . VAL B 1 9 ? -34.062 -57.938 41.281 1 21.12 9 VAL B N 1
ATOM 3733 C CA . VAL B 1 9 ? -34.781 -56.781 40.719 1 21.12 9 VAL B CA 1
ATOM 3734 C C . VAL B 1 9 ? -34.875 -56.938 39.219 1 21.12 9 VAL B C 1
ATOM 3736 O O . VAL B 1 9 ? -33.875 -57.156 38.531 1 21.12 9 VAL B O 1
ATOM 3739 N N . ALA B 1 10 ? -36.062 -57.188 38.625 1 20.73 10 ALA B N 1
ATOM 3740 C CA . ALA B 1 10 ? -36.562 -57.438 37.281 1 20.73 10 ALA B CA 1
ATOM 3741 C C . ALA B 1 10 ? -36.281 -56.25 36.375 1 20.73 10 ALA B C 1
ATOM 3743 O O . ALA B 1 10 ? -36.562 -55.094 36.719 1 20.73 10 ALA B O 1
ATOM 3744 N N . ALA B 1 11 ? -35.344 -56.375 35.406 1 19.36 11 ALA B N 1
ATOM 3745 C CA . ALA B 1 11 ? -34.719 -55.594 34.344 1 19.36 11 ALA B CA 1
ATOM 3746 C C . ALA B 1 11 ? -35.719 -55.188 33.312 1 19.36 11 ALA B C 1
ATOM 3748 O O . ALA B 1 11 ? -36.25 -56 32.562 1 19.36 11 ALA B O 1
ATOM 3749 N N . ALA B 1 12 ? -36.719 -54.25 33.656 1 21.31 12 ALA B N 1
ATOM 3750 C CA . ALA B 1 12 ? -37.781 -53.781 32.781 1 21.31 12 ALA B CA 1
ATOM 3751 C C . ALA B 1 12 ? -37.219 -53.406 31.391 1 21.31 12 ALA B C 1
ATOM 3753 O O . ALA B 1 12 ? -36.281 -52.594 31.297 1 21.31 12 ALA B O 1
ATOM 3754 N N . ALA B 1 13 ? -37.438 -54.219 30.359 1 20.78 13 ALA B N 1
ATOM 3755 C CA . ALA B 1 13 ? -37.031 -54.188 28.953 1 20.78 13 ALA B CA 1
ATOM 3756 C C . ALA B 1 13 ? -37.656 -53 28.25 1 20.78 13 ALA B C 1
ATOM 3758 O O . ALA B 1 13 ? -38.875 -52.875 28.156 1 20.78 13 ALA B O 1
ATOM 3759 N N . PRO B 1 14 ? -37.219 -51.75 28.453 1 23.05 14 PRO B N 1
ATOM 3760 C CA . PRO B 1 14 ? -37.969 -50.625 27.859 1 23.05 14 PRO B CA 1
ATOM 3761 C C . PRO B 1 14 ? -38.219 -50.812 26.359 1 23.05 14 PRO B C 1
ATOM 3763 O O . PRO B 1 14 ? -37.438 -51.5 25.688 1 23.05 14 PRO B O 1
ATOM 3766 N N . MET B 1 15 ? -39.531 -50.875 25.938 1 23.2 15 MET B N 1
ATOM 3767 C CA . MET B 1 15 ? -40.125 -50.938 24.609 1 23.2 15 MET B CA 1
ATOM 3768 C C . MET B 1 15 ? -39.531 -49.906 23.672 1 23.2 15 MET B C 1
ATOM 3770 O O . MET B 1 15 ? -39.375 -48.75 24.047 1 23.2 15 MET B O 1
ATOM 3774 N N . LEU B 1 16 ? -38.625 -50.281 22.75 1 23.83 16 LEU B N 1
ATOM 3775 C CA . LEU B 1 16 ? -37.938 -49.594 21.672 1 23.83 16 LEU B CA 1
ATOM 3776 C C . LEU B 1 16 ? -38.938 -48.938 20.703 1 23.83 16 LEU B C 1
ATOM 3778 O O . LEU B 1 16 ? -39.656 -49.625 19.984 1 23.83 16 LEU B O 1
ATOM 3782 N N . GLY B 1 17 ? -39.875 -48.062 21.234 1 21.31 17 GLY B N 1
ATOM 3783 C CA . GLY B 1 17 ? -40.812 -47.469 20.297 1 21.31 17 GLY B CA 1
ATOM 3784 C C . GLY B 1 17 ? -40.156 -46.969 19.031 1 21.31 17 GLY B C 1
ATOM 3785 O O . GLY B 1 17 ? -39.062 -46.406 19.078 1 21.31 17 GLY B O 1
ATOM 3786 N N . ALA B 1 18 ? -40.531 -47.594 17.859 1 24.44 18 ALA B N 1
ATOM 3787 C CA . ALA B 1 18 ? -40.219 -47.344 16.453 1 24.44 18 ALA B CA 1
ATOM 3788 C C . ALA B 1 18 ? -40.531 -45.906 16.062 1 24.44 18 ALA B C 1
ATOM 3790 O O . ALA B 1 18 ? -41.688 -45.531 15.898 1 24.44 18 ALA B O 1
ATOM 3791 N N . ALA B 1 19 ? -40.094 -44.906 16.75 1 23.22 19 ALA B N 1
ATOM 3792 C CA . ALA B 1 19 ? -40.469 -43.594 16.266 1 23.22 19 ALA B CA 1
ATOM 3793 C C . ALA B 1 19 ? -40.156 -43.438 14.781 1 23.22 19 ALA B C 1
ATOM 3795 O O . ALA B 1 19 ? -39.031 -43.625 14.352 1 23.22 19 ALA B O 1
ATOM 3796 N N . TRP B 1 20 ? -41.188 -43.594 13.922 1 23.95 20 TRP B N 1
ATOM 3797 C CA . TRP B 1 20 ? -41.219 -43.281 12.5 1 23.95 20 TRP B CA 1
ATOM 3798 C C . TRP B 1 20 ? -40.719 -41.844 12.242 1 23.95 20 TRP B C 1
ATOM 3800 O O . TRP B 1 20 ? -41.188 -40.906 12.883 1 23.95 20 TRP B O 1
ATOM 3810 N N . ALA B 1 21 ? -39.438 -41.75 11.82 1 23.53 21 ALA B N 1
ATOM 3811 C CA . ALA B 1 21 ? -38.719 -40.562 11.352 1 23.53 21 ALA B CA 1
ATOM 3812 C C . ALA B 1 21 ? -39.5 -39.812 10.273 1 23.53 21 ALA B C 1
ATOM 3814 O O . ALA B 1 21 ? -39.656 -40.312 9.156 1 23.53 21 ALA B O 1
ATOM 3815 N N . SER B 1 22 ? -40.688 -39.219 10.617 1 26.14 22 SER B N 1
ATOM 3816 C CA . SER B 1 22 ? -41.281 -38.344 9.609 1 26.14 22 SER B CA 1
ATOM 3817 C C . SER B 1 22 ? -40.25 -37.344 9.094 1 26.14 22 SER B C 1
ATOM 3819 O O . SER B 1 22 ? -39.719 -36.531 9.859 1 26.14 22 SER B O 1
ATOM 3821 N N . GLY B 1 23 ? -39.438 -37.781 8.156 1 23.78 23 GLY B N 1
ATOM 3822 C CA . GLY B 1 23 ? -38.5 -36.938 7.414 1 23.78 23 GLY B CA 1
ATOM 3823 C C . GLY B 1 23 ? -39.156 -35.656 6.867 1 23.78 23 GLY B C 1
ATOM 3824 O O . GLY B 1 23 ? -40.031 -35.719 6.02 1 23.78 23 GLY B O 1
ATOM 3825 N N . THR B 1 24 ? -39.531 -34.688 7.742 1 25.64 24 THR B N 1
ATOM 3826 C CA . THR B 1 24 ? -39.969 -33.438 7.148 1 25.64 24 THR B CA 1
ATOM 3827 C C . THR B 1 24 ? -38.969 -32.938 6.105 1 25.64 24 THR B C 1
ATOM 3829 O O . THR B 1 24 ? -37.781 -32.781 6.406 1 25.64 24 THR B O 1
ATOM 3832 N N . LEU B 1 25 ? -39.188 -33.25 4.883 1 24.09 25 LEU B N 1
ATOM 3833 C CA . LEU B 1 25 ? -38.562 -32.5 3.779 1 24.09 25 LEU B CA 1
ATOM 3834 C C . LEU B 1 25 ? -38.75 -31.016 3.973 1 24.09 25 LEU B C 1
ATOM 3836 O O . LEU B 1 25 ? -39.844 -30.5 3.961 1 24.09 25 LEU B O 1
ATOM 3840 N N . ARG B 1 26 ? -37.938 -30.453 4.77 1 29.56 26 ARG B N 1
ATOM 3841 C CA . ARG B 1 26 ? -37.938 -28.984 4.699 1 29.56 26 ARG B CA 1
ATOM 3842 C C . ARG B 1 26 ? -37.969 -28.516 3.25 1 29.56 26 ARG B C 1
ATOM 3844 O O . ARG B 1 26 ? -37.094 -28.875 2.451 1 29.56 26 ARG B O 1
ATOM 3851 N N . ALA B 1 27 ? -39.094 -28.078 2.873 1 30.2 27 ALA B N 1
ATOM 3852 C CA . ALA B 1 27 ? -39.25 -27.328 1.634 1 30.2 27 ALA B CA 1
ATOM 3853 C C . ALA B 1 27 ? -38.094 -26.359 1.435 1 30.2 27 ALA B C 1
ATOM 3855 O O . ALA B 1 27 ? -37.812 -25.516 2.295 1 30.2 27 ALA B O 1
ATOM 3856 N N . LEU B 1 28 ? -37.125 -26.781 0.737 1 29.3 28 LEU B N 1
ATOM 3857 C CA . LEU B 1 28 ? -36.219 -25.797 0.188 1 29.3 28 LEU B CA 1
ATOM 3858 C C . LEU B 1 28 ? -36.969 -24.594 -0.377 1 29.3 28 LEU B C 1
ATOM 3860 O O . LEU B 1 28 ? -37.781 -24.75 -1.293 1 29.3 28 LEU B O 1
ATOM 3864 N N . SER B 1 29 ? -37.594 -23.797 0.522 1 30.12 29 SER B N 1
ATOM 3865 C CA . SER B 1 29 ? -38.188 -22.562 0.022 1 30.12 29 SER B CA 1
ATOM 3866 C C . SER B 1 29 ? -37.438 -22.031 -1.19 1 30.12 29 SER B C 1
ATOM 3868 O O . SER B 1 29 ? -36.219 -21.953 -1.177 1 30.12 29 SER B O 1
ATOM 3870 N N . SER B 1 30 ? -37.938 -22.281 -2.355 1 33.62 30 SER B N 1
ATOM 3871 C CA . SER B 1 30 ? -37.625 -21.516 -3.551 1 33.62 30 SER B CA 1
ATOM 3872 C C . SER B 1 30 ? -37.469 -20.031 -3.232 1 33.62 30 SER B C 1
ATOM 3874 O O . SER B 1 30 ? -38.469 -19.328 -3.062 1 33.62 30 SER B O 1
ATOM 3876 N N . SER B 1 31 ? -36.688 -19.594 -2.391 1 33.88 31 SER B N 1
ATOM 3877 C CA . SER B 1 31 ? -36.5 -18.156 -2.229 1 33.88 31 SER B CA 1
ATOM 3878 C C . SER B 1 31 ? -36.438 -17.453 -3.58 1 33.88 31 SER B C 1
ATOM 3880 O O . SER B 1 31 ? -35.688 -17.844 -4.465 1 33.88 31 SER B O 1
ATOM 3882 N N . ALA B 1 32 ? -37.531 -16.875 -4.102 1 37.91 32 ALA B N 1
ATOM 3883 C CA . ALA B 1 32 ? -37.562 -15.984 -5.254 1 37.91 32 ALA B CA 1
ATOM 3884 C C . ALA B 1 32 ? -36.25 -15.242 -5.441 1 37.91 32 ALA B C 1
ATOM 3886 O O . ALA B 1 32 ? -35.688 -14.719 -4.477 1 37.91 32 ALA B O 1
ATOM 3887 N N . ALA B 1 33 ? -35.594 -15.406 -6.523 1 47.16 33 ALA B N 1
ATOM 3888 C CA . ALA B 1 33 ? -34.375 -14.719 -6.922 1 47.16 33 ALA B CA 1
ATOM 3889 C C . ALA B 1 33 ? -34.469 -13.227 -6.637 1 47.16 33 ALA B C 1
ATOM 3891 O O . ALA B 1 33 ? -35.344 -12.531 -7.184 1 47.16 33 ALA B O 1
ATOM 3892 N N . VAL B 1 34 ? -34.281 -12.695 -5.395 1 56.78 34 VAL B N 1
ATOM 3893 C CA . VAL B 1 34 ? -34.25 -11.273 -5.078 1 56.78 34 VAL B CA 1
ATOM 3894 C C . VAL B 1 34 ? -33.344 -10.539 -6.059 1 56.78 34 VAL B C 1
ATOM 3896 O O . VAL B 1 34 ? -32.156 -10.883 -6.188 1 56.78 34 VAL B O 1
ATOM 3899 N N . MET B 1 35 ? -34 -9.828 -6.961 1 63.72 35 MET B N 1
ATOM 3900 C CA . MET B 1 35 ? -33.312 -8.93 -7.871 1 63.72 35 MET B CA 1
ATOM 3901 C C . MET B 1 35 ? -32.469 -7.922 -7.098 1 63.72 35 MET B C 1
ATOM 3903 O O . MET B 1 35 ? -32.969 -7.258 -6.188 1 63.72 35 MET B O 1
ATOM 3907 N N . GLU B 1 36 ? -31.156 -8.016 -7.332 1 87.75 36 GLU B N 1
ATOM 3908 C CA . GLU B 1 36 ? -30.297 -7.137 -6.539 1 87.75 36 GLU B CA 1
ATOM 3909 C C . GLU B 1 36 ? -29.359 -6.34 -7.434 1 87.75 36 GLU B C 1
ATOM 3911 O O . GLU B 1 36 ? -28.375 -6.883 -7.953 1 87.75 36 GLU B O 1
ATOM 3916 N N . SER B 1 37 ? -29.781 -5.137 -7.75 1 94.56 37 SER B N 1
ATOM 3917 C CA . SER B 1 37 ? -28.859 -4.234 -8.438 1 94.56 37 SER B CA 1
ATOM 3918 C C . SER B 1 37 ? -28.859 -2.85 -7.805 1 94.56 37 SER B C 1
ATOM 3920 O O . SER B 1 37 ? -29.797 -2.498 -7.074 1 94.56 37 SER B O 1
ATOM 3922 N N . VAL B 1 38 ? -27.781 -2.15 -7.984 1 94.94 38 VAL B N 1
ATOM 3923 C CA . VAL B 1 38 ? -27.625 -0.782 -7.504 1 94.94 38 VAL B CA 1
ATOM 3924 C C . VAL B 1 38 ? -27.031 0.086 -8.609 1 94.94 38 VAL B C 1
ATOM 3926 O O . VAL B 1 38 ? -25.984 -0.246 -9.172 1 94.94 38 VAL B O 1
ATOM 3929 N N . SER B 1 39 ? -27.703 1.165 -8.977 1 94.38 39 SER B N 1
ATOM 3930 C CA . SER B 1 39 ? -27.188 2.133 -9.938 1 94.38 39 SER B CA 1
ATOM 3931 C C . SER B 1 39 ? -26.391 3.229 -9.25 1 94.38 39 SER B C 1
ATOM 3933 O O . SER B 1 39 ? -26.875 3.854 -8.305 1 94.38 39 SER B O 1
ATOM 3935 N N . LEU B 1 40 ? -25.203 3.5 -9.742 1 93.44 40 LEU B N 1
ATOM 3936 C CA . LEU B 1 40 ? -24.328 4.539 -9.195 1 93.44 40 LEU B CA 1
ATOM 3937 C C . LEU B 1 40 ? -24.453 5.828 -10 1 93.44 40 LEU B C 1
ATOM 3939 O O . LEU B 1 40 ? -23.797 6.824 -9.688 1 93.44 40 LEU B O 1
ATOM 3943 N N . GLY B 1 41 ? -25.219 5.84 -10.969 1 88 41 GLY B N 1
ATOM 3944 C CA . GLY B 1 41 ? -25.344 6.957 -11.891 1 88 41 GLY B CA 1
ATOM 3945 C C . GLY B 1 41 ? -25.219 6.539 -13.344 1 88 41 GLY B C 1
ATOM 3946 O O . GLY B 1 41 ? -24.906 5.383 -13.641 1 88 41 GLY B O 1
ATOM 3947 N N . SER B 1 42 ? -25.422 7.434 -14.281 1 80.31 42 SER B N 1
ATOM 3948 C CA . SER B 1 42 ? -25.625 7.105 -15.688 1 80.31 42 SER B CA 1
ATOM 3949 C C . SER B 1 42 ? -24.328 6.641 -16.344 1 80.31 42 SER B C 1
ATOM 3951 O O . SER B 1 42 ? -24.344 5.809 -17.25 1 80.31 42 SER B O 1
ATOM 3953 N N . ASP B 1 43 ? -23.203 7.023 -15.898 1 87.5 43 ASP B N 1
ATOM 3954 C CA . ASP B 1 43 ? -21.953 6.715 -16.609 1 87.5 43 ASP B CA 1
ATOM 3955 C C . ASP B 1 43 ? -21.234 5.535 -15.961 1 87.5 43 ASP B C 1
ATOM 3957 O O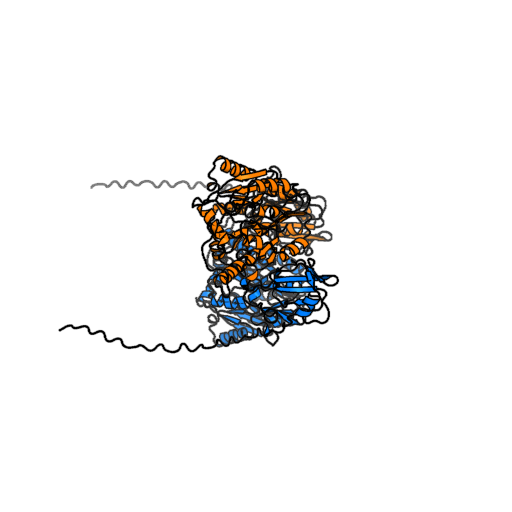 . ASP B 1 43 ? -20.281 4.996 -16.531 1 87.5 43 ASP B O 1
ATOM 3961 N N . ALA B 1 44 ? -21.719 5.094 -14.844 1 92.88 44 ALA B N 1
ATOM 3962 C CA . ALA B 1 44 ? -21.047 4.004 -14.141 1 92.88 44 ALA B CA 1
ATOM 3963 C C . ALA B 1 44 ? -21.734 2.666 -14.438 1 92.88 44 ALA B C 1
ATOM 3965 O O . ALA B 1 44 ? -22.922 2.621 -14.758 1 92.88 44 ALA B O 1
ATOM 3966 N N . PRO B 1 45 ? -20.984 1.562 -14.406 1 95.94 45 PRO B N 1
ATOM 3967 C CA . PRO B 1 45 ? -21.609 0.246 -14.562 1 95.94 45 PRO B CA 1
ATOM 3968 C C . PRO B 1 45 ? -22.656 -0.044 -13.492 1 95.94 45 PRO B C 1
ATOM 3970 O O . PRO B 1 45 ? -22.516 0.409 -12.352 1 95.94 45 PRO B O 1
ATOM 3973 N N . LEU B 1 46 ? -23.672 -0.757 -13.906 1 96.56 46 LEU B N 1
ATOM 3974 C CA . LEU B 1 46 ? -24.672 -1.211 -12.953 1 96.56 46 LEU B CA 1
ATOM 3975 C C . LEU B 1 46 ? -24.094 -2.285 -12.031 1 96.56 46 LEU B C 1
ATOM 3977 O O . LEU B 1 46 ? -23.562 -3.293 -12.508 1 96.56 46 LEU B O 1
ATOM 3981 N N . LEU B 1 47 ? -24.109 -2.041 -10.719 1 97.44 47 LEU B N 1
ATOM 3982 C CA . LEU B 1 47 ? -23.75 -3.098 -9.781 1 97.44 47 LEU B CA 1
ATOM 3983 C C . LEU B 1 47 ? -24.828 -4.18 -9.734 1 97.44 47 LEU B C 1
ATOM 3985 O O . LEU B 1 47 ? -26.016 -3.873 -9.617 1 97.44 47 LEU B O 1
ATOM 3989 N N . VAL B 1 48 ? -24.391 -5.434 -9.812 1 96.75 48 VAL B N 1
ATOM 3990 C CA . VAL B 1 48 ? -25.359 -6.527 -9.891 1 96.75 48 VAL B CA 1
ATOM 3991 C C . VAL B 1 48 ? -24.922 -7.664 -8.969 1 96.75 48 VAL B C 1
ATOM 3993 O O . VAL B 1 48 ? -23.734 -7.965 -8.859 1 96.75 48 VAL B O 1
ATOM 3996 N N . ARG B 1 49 ? -25.859 -8.227 -8.289 1 94.62 49 ARG B N 1
ATOM 3997 C CA . ARG B 1 49 ? -25.719 -9.531 -7.648 1 94.62 49 ARG B CA 1
ATOM 3998 C C . ARG B 1 49 ? -26.453 -10.609 -8.453 1 94.62 49 ARG B C 1
ATOM 4000 O O . ARG B 1 49 ? -27.656 -10.523 -8.672 1 94.62 49 ARG B O 1
ATOM 4007 N N . LEU B 1 50 ? -25.656 -11.539 -8.852 1 93.19 50 LEU B N 1
ATOM 4008 C CA . LEU B 1 50 ? -26.281 -12.609 -9.609 1 93.19 50 LEU B CA 1
ATOM 4009 C C . LEU B 1 50 ? -27.188 -13.453 -8.719 1 93.19 50 LEU B C 1
ATOM 4011 O O . LEU B 1 50 ? -26.969 -13.523 -7.504 1 93.19 50 LEU B O 1
ATOM 4015 N N . SER B 1 51 ? -28.141 -14.109 -9.32 1 88.44 51 SER B N 1
ATOM 4016 C CA . SER B 1 51 ? -29.141 -14.875 -8.586 1 88.44 51 SER B CA 1
ATOM 4017 C C . SER B 1 51 ? -28.516 -16.078 -7.891 1 88.44 51 SER B C 1
ATOM 4019 O O . SER B 1 51 ? -28.891 -16.438 -6.773 1 88.44 51 SER B O 1
ATOM 4021 N N . SER B 1 52 ? -27.625 -16.656 -8.594 1 89.88 52 SER B N 1
ATOM 4022 C CA . SER B 1 52 ? -26.828 -17.734 -8.008 1 89.88 52 SER B CA 1
ATOM 4023 C C . SER B 1 52 ? -25.406 -17.297 -7.703 1 89.88 52 SER B C 1
ATOM 4025 O O . SER B 1 52 ? -24.812 -16.531 -8.477 1 89.88 52 SER B O 1
ATOM 4027 N N . ARG B 1 53 ? -24.969 -17.766 -6.566 1 90.19 53 ARG B N 1
ATOM 4028 C CA . ARG B 1 53 ? -23.594 -17.406 -6.199 1 90.19 53 ARG B CA 1
ATOM 4029 C C . ARG B 1 53 ? -22.594 -17.906 -7.242 1 90.19 53 ARG B C 1
ATOM 4031 O O . ARG B 1 53 ? -22.516 -19.109 -7.504 1 90.19 53 ARG B O 1
ATOM 4038 N N . PRO B 1 54 ? -21.953 -16.953 -7.766 1 91.62 54 PRO B N 1
ATOM 4039 C CA . PRO B 1 54 ? -20.844 -17.391 -8.617 1 91.62 54 PRO B CA 1
ATOM 4040 C C . PRO B 1 54 ? -19.594 -17.766 -7.82 1 91.62 54 PRO B C 1
ATOM 4042 O O . PRO B 1 54 ? -19.359 -17.219 -6.738 1 91.62 54 PRO B O 1
ATOM 4045 N N . TRP B 1 55 ? -18.828 -18.75 -8.227 1 95.94 55 TRP B N 1
ATOM 4046 C CA . TRP B 1 55 ? -17.594 -19.156 -7.562 1 95.94 55 TRP B CA 1
ATOM 4047 C C . TRP B 1 55 ? -16.375 -18.562 -8.266 1 95.94 55 TRP B C 1
ATOM 4049 O O . TRP B 1 55 ? -15.336 -19.203 -8.375 1 95.94 55 TRP B O 1
ATOM 4059 N N . GLY B 1 56 ? -16.516 -17.406 -8.883 1 97 56 GLY B N 1
ATOM 4060 C CA . GLY B 1 56 ? -15.547 -16.641 -9.648 1 97 56 GLY B CA 1
ATOM 4061 C C . GLY B 1 56 ? -16.156 -15.93 -10.844 1 97 56 GLY B C 1
ATOM 4062 O O . GLY B 1 56 ? -17.344 -16.062 -11.109 1 97 56 GLY B O 1
ATOM 4063 N N . ALA B 1 57 ? -15.336 -15.172 -11.477 1 97.19 57 ALA B N 1
ATOM 4064 C CA . ALA B 1 57 ? -15.781 -14.508 -12.695 1 97.19 57 ALA B CA 1
ATOM 4065 C C . ALA B 1 57 ? -16.031 -15.516 -13.812 1 97.19 57 ALA B C 1
ATOM 4067 O O . ALA B 1 57 ? -15.359 -16.547 -13.883 1 97.19 57 ALA B O 1
ATOM 4068 N N . SER B 1 58 ? -17.016 -15.227 -14.617 1 96.81 58 SER B N 1
ATOM 4069 C CA . SER B 1 58 ? -17.203 -15.93 -15.875 1 96.81 58 SER B CA 1
ATOM 4070 C C . SER B 1 58 ? -16.609 -15.164 -17.047 1 96.81 58 SER B C 1
ATOM 4072 O O . SER B 1 58 ? -16.516 -13.938 -17 1 96.81 58 SER B O 1
ATOM 4074 N N . ALA B 1 59 ? -16.25 -15.945 -18.031 1 96.62 59 ALA B N 1
ATOM 4075 C CA . ALA B 1 59 ? -15.703 -15.289 -19.219 1 96.62 59 ALA B CA 1
ATOM 4076 C C . ALA B 1 59 ? -16.766 -14.438 -19.891 1 96.62 59 ALA B C 1
ATOM 4078 O O . ALA B 1 59 ? -16.453 -13.414 -20.516 1 96.62 59 ALA B O 1
ATOM 4079 N N . SER B 1 60 ? -17.984 -14.922 -19.766 1 96.5 60 SER B N 1
ATOM 4080 C CA . SER B 1 60 ? -19.109 -14.195 -20.328 1 96.5 60 SER B CA 1
ATOM 4081 C C . SER B 1 60 ? -20.391 -14.477 -19.547 1 96.5 60 SER B C 1
ATOM 4083 O O . SER B 1 60 ? -20.5 -15.5 -18.859 1 96.5 60 SER B O 1
ATOM 4085 N N . LEU B 1 61 ? -21.281 -13.555 -19.609 1 96.69 61 LEU B N 1
ATOM 4086 C CA . LEU B 1 61 ? -22.609 -13.688 -19.047 1 96.69 61 LEU B CA 1
ATOM 4087 C C . LEU B 1 61 ? -23.688 -13.422 -20.094 1 96.69 61 LEU B C 1
ATOM 4089 O O . LEU B 1 61 ? -23.531 -12.539 -20.938 1 96.69 61 LEU B O 1
ATOM 4093 N N . SER B 1 62 ? -24.766 -14.141 -19.969 1 94.88 62 SER B N 1
ATOM 4094 C CA . SER B 1 62 ? -25.859 -13.898 -20.922 1 94.88 62 SER B CA 1
ATOM 4095 C C . SER B 1 62 ? -26.656 -12.664 -20.531 1 94.88 62 SER B C 1
ATOM 4097 O O . SER B 1 62 ? -26.797 -12.359 -19.344 1 94.88 62 SER B O 1
ATOM 4099 N N . LYS B 1 63 ? -27.109 -12.023 -21.562 1 94.62 63 LYS B N 1
ATOM 4100 C CA . LYS B 1 63 ? -28 -10.883 -21.344 1 94.62 63 LYS B CA 1
ATOM 4101 C C . LYS B 1 63 ? -29.188 -11.281 -20.453 1 94.62 63 LYS B C 1
ATOM 4103 O O . LYS B 1 63 ? -29.547 -10.539 -19.547 1 94.62 63 LYS B O 1
ATOM 4108 N N . ALA B 1 64 ? -29.719 -12.383 -20.688 1 91.88 64 ALA B N 1
ATOM 4109 C CA . ALA B 1 64 ? -30.891 -12.875 -19.969 1 91.88 64 ALA B CA 1
ATOM 4110 C C . ALA B 1 64 ? -30.578 -13.047 -18.484 1 91.88 64 ALA B C 1
ATOM 4112 O O . ALA B 1 64 ? -31.375 -12.664 -17.625 1 91.88 64 ALA B O 1
ATOM 4113 N N . GLU B 1 65 ? -29.469 -13.625 -18.188 1 91.94 65 GLU B N 1
ATOM 4114 C CA . GLU B 1 65 ? -29.062 -13.844 -16.797 1 91.94 65 GLU B CA 1
ATOM 4115 C C . GLU B 1 65 ? -28.906 -12.523 -16.047 1 91.94 65 GLU B C 1
ATOM 4117 O O . GLU B 1 65 ? -29.328 -12.406 -14.898 1 91.94 65 GLU B O 1
ATOM 4122 N N . VAL B 1 66 ? -28.312 -11.555 -16.719 1 94 66 VAL B N 1
ATOM 4123 C CA . VAL B 1 66 ? -28.078 -10.25 -16.109 1 94 66 VAL B CA 1
ATOM 4124 C C . VAL B 1 66 ? -29.406 -9.531 -15.883 1 94 66 VAL B C 1
ATOM 4126 O O . VAL B 1 66 ? -29.641 -8.969 -14.812 1 94 66 VAL B O 1
ATOM 4129 N N . LEU B 1 67 ? -30.25 -9.555 -16.891 1 93.25 67 LEU B N 1
ATOM 4130 C CA . LEU B 1 67 ? -31.547 -8.898 -16.781 1 93.25 67 LEU B CA 1
ATOM 4131 C C . LEU B 1 67 ? -32.375 -9.516 -15.656 1 93.25 67 LEU B C 1
ATOM 4133 O O . LEU B 1 67 ? -33.031 -8.805 -14.891 1 93.25 67 LEU B O 1
ATOM 4137 N N . ALA B 1 68 ? -32.281 -10.75 -15.539 1 90.62 68 ALA B N 1
ATOM 4138 C CA . ALA B 1 68 ? -33.031 -11.461 -14.492 1 90.62 68 ALA B CA 1
ATOM 4139 C C . ALA B 1 68 ? -32.5 -11.094 -13.109 1 90.62 68 ALA B C 1
ATOM 4141 O O . ALA B 1 68 ? -33.281 -10.883 -12.18 1 90.62 68 ALA B O 1
ATOM 4142 N N . ALA B 1 69 ? -31.281 -11.039 -12.984 1 91.88 69 ALA B N 1
ATOM 4143 C CA . ALA B 1 69 ? -30.641 -10.75 -11.695 1 91.88 69 ALA B CA 1
ATOM 4144 C C . ALA B 1 69 ? -30.828 -9.289 -11.312 1 91.88 69 ALA B C 1
ATOM 4146 O O . ALA B 1 69 ? -31.078 -8.977 -10.141 1 91.88 69 ALA B O 1
ATOM 4147 N N . ALA B 1 70 ? -30.703 -8.406 -12.281 1 91.25 70 ALA B N 1
ATOM 4148 C CA . ALA B 1 70 ? -30.703 -6.969 -12.031 1 91.25 70 ALA B CA 1
ATOM 4149 C C . ALA B 1 70 ? -32.125 -6.441 -11.867 1 91.25 70 ALA B C 1
ATOM 4151 O O . ALA B 1 70 ? -32.344 -5.387 -11.273 1 91.25 70 ALA B O 1
ATOM 4152 N N . GLY B 1 71 ? -33.031 -7.09 -12.438 1 89.69 71 GLY B N 1
ATOM 4153 C CA . GLY B 1 71 ? -34.406 -6.625 -12.398 1 89.69 71 GLY B CA 1
ATOM 4154 C C . GLY B 1 71 ? -34.656 -5.383 -13.234 1 89.69 71 GLY B C 1
ATOM 4155 O O . GLY B 1 71 ? -35.375 -4.477 -12.82 1 89.69 71 GLY B O 1
ATOM 4156 N N . VAL B 1 72 ? -33.969 -5.27 -14.32 1 88.44 72 VAL B N 1
ATOM 4157 C CA . VAL B 1 72 ? -34.094 -4.109 -15.195 1 88.44 72 VAL B CA 1
ATOM 4158 C C . VAL B 1 72 ? -34.688 -4.543 -16.531 1 88.44 72 VAL B C 1
ATOM 4160 O O . VAL B 1 72 ? -34.531 -5.699 -16.938 1 88.44 72 VAL B O 1
ATOM 4163 N N . LYS B 1 73 ? -35.281 -3.617 -17.203 1 85.44 73 LYS B N 1
ATOM 4164 C CA . LYS B 1 73 ? -35.969 -3.896 -18.469 1 85.44 73 LYS B CA 1
ATOM 4165 C C . LYS B 1 73 ? -35 -3.805 -19.641 1 85.44 73 LYS B C 1
ATOM 4167 O O . LYS B 1 73 ? -35.156 -4.539 -20.625 1 85.44 73 LYS B O 1
ATOM 4172 N N . SER B 1 74 ? -34.094 -2.854 -19.547 1 90.44 74 SER B N 1
ATOM 4173 C CA . SER B 1 74 ? -33.125 -2.664 -20.625 1 90.44 74 SER B CA 1
ATOM 4174 C C . SER B 1 74 ? -31.719 -3.07 -20.172 1 90.44 74 SER B C 1
ATOM 4176 O O . SER B 1 74 ? -31.328 -2.807 -19.031 1 90.44 74 SER B O 1
ATOM 4178 N N . ALA B 1 75 ? -31.094 -3.654 -21.125 1 92.5 75 ALA B N 1
ATOM 4179 C CA . ALA B 1 75 ? -29.75 -4.156 -20.812 1 92.5 75 ALA B CA 1
ATOM 4180 C C . ALA B 1 75 ? -28.766 -3.012 -20.641 1 92.5 75 ALA B C 1
ATOM 4182 O O . ALA B 1 75 ? -28.547 -2.23 -21.578 1 92.5 75 ALA B O 1
ATOM 4183 N N . PRO B 1 76 ? -28.156 -2.92 -19.516 1 94.62 76 PRO B N 1
ATOM 4184 C CA . PRO B 1 76 ? -27.094 -1.907 -19.359 1 94.62 76 PRO B CA 1
ATOM 4185 C C . PRO B 1 76 ? -25.891 -2.18 -20.234 1 94.62 76 PRO B C 1
ATOM 4187 O O . PRO B 1 76 ? -25.578 -3.338 -20.531 1 94.62 76 PRO B O 1
ATOM 4190 N N . SER B 1 77 ? -25.188 -1.145 -20.625 1 95.31 77 SER B N 1
ATOM 4191 C CA . SER B 1 77 ? -24.016 -1.298 -21.484 1 95.31 77 SER B CA 1
ATOM 4192 C C . SER B 1 77 ? -22.844 -1.9 -20.719 1 95.31 77 SER B C 1
ATOM 4194 O O . SER B 1 77 ? -22.016 -2.594 -21.297 1 95.31 77 SER B O 1
ATOM 4196 N N . ARG B 1 78 ? -22.75 -1.546 -19.484 1 96.62 78 ARG B N 1
ATOM 4197 C CA . ARG B 1 78 ? -21.703 -2.07 -18.609 1 96.62 78 ARG B CA 1
ATOM 4198 C C . ARG B 1 78 ? -22.297 -2.512 -17.266 1 96.62 78 ARG B C 1
ATOM 4200 O O . ARG B 1 78 ? -23.219 -1.875 -16.75 1 96.62 78 ARG B O 1
ATOM 4207 N N . ILE B 1 79 ? -21.781 -3.6 -16.734 1 97.19 79 ILE B N 1
ATOM 4208 C CA . ILE B 1 79 ? -22.203 -4.059 -15.422 1 97.19 79 ILE B CA 1
ATOM 4209 C C . ILE B 1 79 ? -20.984 -4.457 -14.602 1 97.19 79 ILE B C 1
ATOM 4211 O O . ILE B 1 79 ? -19.906 -4.711 -15.156 1 97.19 79 ILE B O 1
ATOM 4215 N N . ALA B 1 80 ? -21.094 -4.441 -13.328 1 97.25 80 ALA B N 1
ATOM 4216 C CA . ALA B 1 80 ? -20.109 -4.918 -12.359 1 97.25 80 ALA B CA 1
ATOM 4217 C C . ALA B 1 80 ? -20.75 -5.91 -11.383 1 97.25 80 ALA B C 1
ATOM 4219 O O . ALA B 1 80 ? -21.609 -5.543 -10.594 1 97.25 80 ALA B O 1
ATOM 4220 N N . VAL B 1 81 ? -20.375 -7.148 -11.484 1 97.69 81 VAL B N 1
ATOM 4221 C CA . VAL B 1 81 ? -20.906 -8.188 -10.602 1 97.69 81 VAL B CA 1
ATOM 4222 C C . VAL B 1 81 ? -20.172 -8.156 -9.266 1 97.69 81 VAL B C 1
ATOM 4224 O O . VAL B 1 81 ? -18.953 -8.352 -9.227 1 97.69 81 VAL B O 1
ATOM 4227 N N . VAL B 1 82 ? -20.891 -7.938 -8.164 1 97.69 82 VAL B N 1
ATOM 4228 C CA . VAL B 1 82 ? -20.297 -7.852 -6.832 1 97.69 82 VAL B CA 1
ATOM 4229 C C . VAL B 1 82 ? -20.281 -9.234 -6.188 1 97.69 82 VAL B C 1
ATOM 4231 O O . VAL B 1 82 ? -21.297 -9.938 -6.195 1 97.69 82 VAL B O 1
ATOM 4234 N N . ARG B 1 83 ? -19.141 -9.633 -5.566 1 97 83 ARG B N 1
ATOM 4235 C CA . ARG B 1 83 ? -19 -10.93 -4.914 1 97 83 ARG B CA 1
ATOM 4236 C C . ARG B 1 83 ? -18.422 -10.789 -3.516 1 97 83 ARG B C 1
ATOM 4238 O O . ARG B 1 83 ? -17.516 -9.977 -3.297 1 97 83 ARG B O 1
ATOM 4245 N N . ASP B 1 84 ? -18.969 -11.555 -2.582 1 95.31 84 ASP B N 1
ATOM 4246 C CA . ASP B 1 84 ? -18.312 -11.844 -1.312 1 95.31 84 ASP B CA 1
ATOM 4247 C C . ASP B 1 84 ? -17.391 -13.055 -1.429 1 95.31 84 ASP B C 1
ATOM 4249 O O . ASP B 1 84 ? -17.859 -14.195 -1.495 1 95.31 84 ASP B O 1
ATOM 4253 N N . CYS B 1 85 ? -16.109 -12.797 -1.377 1 95.12 85 CYS B N 1
ATOM 4254 C CA . CYS B 1 85 ? -15.219 -13.891 -1.73 1 95.12 85 CYS B CA 1
ATOM 4255 C C . CYS B 1 85 ? -14.664 -14.57 -0.483 1 95.12 85 CYS B C 1
ATOM 4257 O O . CYS B 1 85 ? -14.023 -15.609 -0.574 1 95.12 85 CYS B O 1
ATOM 4259 N N . PHE B 1 86 ? -14.938 -14.039 0.695 1 97.19 86 PHE B N 1
ATOM 4260 C CA . PHE B 1 86 ? -14.352 -14.609 1.903 1 97.19 86 PHE B CA 1
ATOM 4261 C C . PHE B 1 86 ? -15.438 -15.109 2.846 1 97.19 86 PHE B C 1
ATOM 4263 O O . PHE B 1 86 ? -15.273 -15.07 4.066 1 97.19 86 PHE B O 1
ATOM 4270 N N . ALA B 1 87 ? -16.562 -15.492 2.266 1 95.25 87 ALA B N 1
ATOM 4271 C CA . ALA B 1 87 ? -17.609 -16.25 2.941 1 95.25 87 ALA B CA 1
ATOM 4272 C C . ALA B 1 87 ? -17.562 -17.734 2.566 1 95.25 87 ALA B C 1
ATOM 4274 O O . ALA B 1 87 ? -17.344 -18.078 1.4 1 95.25 87 ALA B O 1
ATOM 4275 N N . SER B 1 88 ? -17.719 -18.547 3.6 1 96.75 88 SER B N 1
ATOM 4276 C CA . SER B 1 88 ? -17.719 -19.969 3.326 1 96.75 88 SER B CA 1
ATOM 4277 C C . SER B 1 88 ? -18.844 -20.344 2.361 1 96.75 88 SER B C 1
ATOM 4279 O O . SER B 1 88 ? -19.812 -19.609 2.203 1 96.75 88 SER B O 1
ATOM 4281 N N . PHE B 1 89 ? -18.688 -21.5 1.742 1 96.69 89 PHE B N 1
ATOM 4282 C CA . PHE B 1 89 ? -19.594 -21.922 0.671 1 96.69 89 PHE B CA 1
ATOM 4283 C C . PHE B 1 89 ? -21.031 -21.984 1.163 1 96.69 89 PHE B C 1
ATOM 4285 O O . PHE B 1 89 ? -21.969 -21.844 0.375 1 96.69 89 PHE B O 1
ATOM 4292 N N . ASP B 1 90 ? -21.234 -22.156 2.443 1 95.69 90 ASP B N 1
ATOM 4293 C CA . ASP B 1 90 ? -22.562 -22.359 3.008 1 95.69 90 ASP B CA 1
ATOM 4294 C C . ASP B 1 90 ? -23.141 -21.047 3.545 1 95.69 90 ASP B C 1
ATOM 4296 O O . ASP B 1 90 ? -24.266 -21.016 4.066 1 95.69 90 ASP B O 1
ATOM 4300 N N . GLN B 1 91 ? -22.422 -20.031 3.434 1 94.19 91 GLN B N 1
ATOM 4301 C CA . GLN B 1 91 ? -22.891 -18.719 3.869 1 94.19 91 GLN B CA 1
ATOM 4302 C C . GLN B 1 91 ? -23.453 -17.922 2.697 1 94.19 91 GLN B C 1
ATOM 4304 O O . GLN B 1 91 ? -22.859 -17.906 1.615 1 94.19 91 GLN B O 1
ATOM 4309 N N . PRO B 1 92 ? -24.594 -17.359 2.916 1 91.31 92 PRO B N 1
ATOM 4310 C CA . PRO B 1 92 ? -25.141 -16.531 1.844 1 91.31 92 PRO B CA 1
ATOM 4311 C C . PRO B 1 92 ? -24.297 -15.266 1.594 1 91.31 92 PRO B C 1
ATOM 4313 O O . PRO B 1 92 ? -23.594 -14.805 2.492 1 91.31 92 PRO B O 1
ATOM 4316 N N . GLN B 1 93 ? -24.344 -14.82 0.347 1 92.25 93 GLN B N 1
ATOM 4317 C CA . GLN B 1 93 ? -23.766 -13.508 0.063 1 92.25 93 GLN B CA 1
ATOM 4318 C C . GLN B 1 93 ? -24.578 -12.391 0.708 1 92.25 93 GLN B C 1
ATOM 4320 O O . GLN B 1 93 ? -25.797 -12.484 0.797 1 92.25 93 GLN B O 1
ATOM 4325 N N . ARG B 1 94 ? -23.922 -11.422 1.103 1 94.19 94 ARG B N 1
ATOM 4326 C CA . ARG B 1 94 ? -24.625 -10.273 1.676 1 94.19 94 ARG B CA 1
ATOM 4327 C C . ARG B 1 94 ? -25.453 -9.555 0.617 1 94.19 94 ARG B C 1
ATOM 4329 O O . ARG B 1 94 ? -25 -9.375 -0.515 1 94.19 94 ARG B O 1
ATOM 4336 N N . PRO B 1 95 ? -26.672 -9.078 1.047 1 93.19 95 PRO B N 1
ATOM 4337 C CA . PRO B 1 95 ? -27.406 -8.242 0.107 1 93.19 95 PRO B CA 1
ATOM 4338 C C . PRO B 1 95 ? -26.672 -6.949 -0.241 1 93.19 95 PRO B C 1
ATOM 4340 O O . PRO B 1 95 ? -26 -6.363 0.616 1 93.19 95 PRO B O 1
ATOM 4343 N N . LEU B 1 96 ? -26.828 -6.496 -1.516 1 94.44 96 LEU B N 1
ATOM 4344 C CA . LEU B 1 96 ? -26.156 -5.277 -1.953 1 94.44 96 LEU B CA 1
ATOM 4345 C C . LEU B 1 96 ? -26.562 -4.09 -1.088 1 94.44 96 LEU B C 1
ATOM 4347 O O . LEU B 1 96 ? -25.734 -3.232 -0.775 1 94.44 96 LEU B O 1
ATOM 4351 N N . ALA B 1 97 ? -27.797 -4.086 -0.646 1 92 97 ALA B N 1
ATOM 4352 C CA . ALA B 1 97 ? -28.328 -2.977 0.135 1 92 97 ALA B CA 1
ATOM 4353 C C . ALA B 1 97 ? -27.641 -2.871 1.489 1 92 97 ALA B C 1
ATOM 4355 O O . ALA B 1 97 ? -27.719 -1.832 2.15 1 92 97 ALA B O 1
ATOM 4356 N N . GLN B 1 98 ? -26.984 -3.922 1.844 1 94.06 98 GLN B N 1
ATOM 4357 C CA . GLN B 1 98 ? -26.266 -3.91 3.117 1 94.06 98 GLN B CA 1
ATOM 4358 C C . GLN B 1 98 ? -24.828 -3.434 2.939 1 94.06 98 GLN B C 1
ATOM 4360 O O . GLN B 1 98 ? -24.141 -3.141 3.92 1 94.06 98 GLN B O 1
ATOM 4365 N N . ILE B 1 99 ? -24.422 -3.336 1.689 1 95.12 99 ILE B N 1
ATOM 4366 C CA . ILE B 1 99 ? -23 -3.049 1.549 1 95.12 99 ILE B CA 1
ATOM 4367 C C . ILE B 1 99 ? -22.812 -1.72 0.821 1 95.12 99 ILE B C 1
ATOM 4369 O O . ILE B 1 99 ? -21.797 -1.051 0.99 1 95.12 99 ILE B O 1
ATOM 4373 N N . VAL B 1 100 ? -23.797 -1.329 -0.006 1 96.38 100 VAL B N 1
ATOM 4374 C CA . VAL B 1 100 ? -23.656 -0.098 -0.778 1 96.38 100 VAL B CA 1
ATOM 4375 C C . VAL B 1 100 ? -25.031 0.557 -0.961 1 96.38 100 VAL B C 1
ATOM 4377 O O . VAL B 1 100 ? -26.016 -0.128 -1.207 1 96.38 100 VAL B O 1
ATOM 4380 N N . LYS B 1 101 ? -25.078 1.853 -0.848 1 95.75 101 LYS B N 1
ATOM 4381 C CA . LYS B 1 101 ? -26.297 2.627 -1.051 1 95.75 101 LYS B CA 1
ATOM 4382 C C . LYS B 1 101 ? -25.984 3.969 -1.713 1 95.75 101 LYS B C 1
ATOM 4384 O O . LYS B 1 101 ? -25.328 4.82 -1.122 1 95.75 101 LYS B O 1
ATOM 4389 N N . PRO B 1 102 ? -26.484 4.18 -2.941 1 95.12 102 PRO B N 1
ATOM 4390 C CA . PRO B 1 102 ? -26.328 5.508 -3.537 1 95.12 102 PRO B CA 1
ATOM 4391 C C . PRO B 1 102 ? -27 6.605 -2.713 1 95.12 102 PRO B C 1
ATOM 4393 O O . PRO B 1 102 ? -28.078 6.395 -2.154 1 95.12 102 PRO B O 1
ATOM 4396 N N . LEU B 1 103 ? -26.344 7.727 -2.604 1 93.69 103 LEU B N 1
ATOM 4397 C CA . LEU B 1 103 ? -26.844 8.852 -1.817 1 93.69 103 LEU B CA 1
ATOM 4398 C C . LEU B 1 103 ? -27.266 10 -2.723 1 93.69 103 LEU B C 1
ATOM 4400 O O . LEU B 1 103 ? -27.703 11.047 -2.24 1 93.69 103 LEU B O 1
ATOM 4404 N N . GLY B 1 104 ? -27.203 9.836 -3.98 1 89.56 104 GLY B N 1
ATOM 4405 C CA . GLY B 1 104 ? -27.438 10.906 -4.941 1 89.56 104 GLY B CA 1
ATOM 4406 C C . GLY B 1 104 ? -26.141 11.531 -5.461 1 89.56 104 GLY B C 1
ATOM 4407 O O . GLY B 1 104 ? -25.156 11.594 -4.738 1 89.56 104 GLY B O 1
ATOM 4408 N N . GLY B 1 105 ? -26.203 11.914 -6.75 1 88.75 105 GLY B N 1
ATOM 4409 C CA . GLY B 1 105 ? -25 12.414 -7.383 1 88.75 105 GLY B CA 1
ATOM 4410 C C . GLY B 1 105 ? -23.906 11.367 -7.48 1 88.75 105 GLY B C 1
ATOM 4411 O O . GLY B 1 105 ? -24.141 10.242 -7.914 1 88.75 105 GLY B O 1
ATOM 4412 N N . SER B 1 106 ? -22.672 11.742 -7.172 1 93.12 106 SER B N 1
ATOM 4413 C CA . SER B 1 106 ? -21.531 10.836 -7.203 1 93.12 106 SER B CA 1
ATOM 4414 C C . SER B 1 106 ? -21.125 10.406 -5.801 1 93.12 106 SER B C 1
ATOM 4416 O O . SER B 1 106 ? -19.938 10.242 -5.516 1 93.12 106 SER B O 1
ATOM 4418 N N . ALA B 1 107 ? -22.172 10.359 -4.902 1 95.25 107 ALA B N 1
ATOM 4419 C CA . ALA B 1 107 ? -21.922 9.953 -3.523 1 95.25 107 ALA B CA 1
ATOM 4420 C C . ALA B 1 107 ? -22.547 8.586 -3.232 1 95.25 107 ALA B C 1
ATOM 4422 O O . ALA B 1 107 ? -23.641 8.281 -3.701 1 95.25 107 ALA B O 1
ATOM 4423 N N . VAL B 1 108 ? -21.859 7.785 -2.432 1 96.69 108 VAL B N 1
ATOM 4424 C CA . VAL B 1 108 ? -22.344 6.453 -2.094 1 96.69 108 VAL B CA 1
ATOM 4425 C C . VAL B 1 108 ? -21.969 6.117 -0.65 1 96.69 108 VAL B C 1
ATOM 4427 O O . VAL B 1 108 ? -20.875 6.461 -0.19 1 96.69 108 VAL B O 1
ATOM 4430 N N . ALA B 1 109 ? -22.891 5.57 0.114 1 97 109 ALA B N 1
ATOM 4431 C CA . ALA B 1 109 ? -22.594 5 1.426 1 97 109 ALA B CA 1
ATOM 4432 C C . ALA B 1 109 ? -22.141 3.549 1.304 1 97 109 ALA B C 1
ATOM 4434 O O . ALA B 1 109 ? -22.719 2.77 0.544 1 97 109 ALA B O 1
ATOM 4435 N N . VAL B 1 110 ? -21.094 3.197 1.958 1 97.81 110 VAL B N 1
ATOM 4436 C CA . VAL B 1 110 ? -20.547 1.845 1.925 1 97.81 110 VAL B CA 1
ATOM 4437 C C . VAL B 1 110 ? -20.281 1.356 3.348 1 97.81 110 VAL B C 1
ATOM 4439 O O . VAL B 1 110 ? -19.875 2.137 4.215 1 97.81 110 VAL B O 1
ATOM 4442 N N . ALA B 1 111 ? -20.531 0.136 3.576 1 97.44 111 ALA B N 1
ATOM 4443 C CA . ALA B 1 111 ? -20.25 -0.455 4.883 1 97.44 111 ALA B CA 1
ATOM 4444 C C . ALA B 1 111 ? -18.766 -0.336 5.23 1 97.44 111 ALA B C 1
ATOM 4446 O O . ALA B 1 111 ? -17.906 -0.781 4.469 1 97.44 111 ALA B O 1
ATOM 4447 N N . SER B 1 112 ? -18.453 0.159 6.434 1 97.25 112 SER B N 1
ATOM 4448 C CA . SER B 1 112 ? -17.078 0.458 6.832 1 97.25 112 SER B CA 1
ATOM 4449 C C . SER B 1 112 ? -16.25 -0.813 6.926 1 97.25 112 SER B C 1
ATOM 4451 O O . SER B 1 112 ? -15.039 -0.786 6.688 1 97.25 112 SER B O 1
ATOM 4453 N N . GLU B 1 113 ? -16.875 -1.896 7.246 1 96.62 113 GLU B N 1
ATOM 4454 C CA . GLU B 1 113 ? -16.141 -3.146 7.422 1 96.62 113 GLU B CA 1
ATOM 4455 C C . GLU B 1 113 ? -15.508 -3.602 6.113 1 96.62 113 GLU B C 1
ATOM 4457 O O . GLU B 1 113 ? -14.508 -4.324 6.121 1 96.62 113 GLU B O 1
ATOM 4462 N N . LEU B 1 114 ? -16.094 -3.225 4.973 1 97.56 114 LEU B N 1
ATOM 4463 C CA . LEU B 1 114 ? -15.492 -3.578 3.688 1 97.56 114 LEU B CA 1
ATOM 4464 C C . LEU B 1 114 ? -14.078 -3.016 3.57 1 97.56 114 LEU B C 1
ATOM 4466 O O . LEU B 1 114 ? -13.25 -3.559 2.838 1 97.56 114 LEU B O 1
ATOM 4470 N N . ALA B 1 115 ? -13.852 -1.909 4.277 1 97.44 115 ALA B N 1
ATOM 4471 C CA . ALA B 1 115 ? -12.555 -1.236 4.219 1 97.44 115 ALA B CA 1
ATOM 4472 C C . ALA B 1 115 ? -11.641 -1.705 5.348 1 97.44 115 ALA B C 1
ATOM 4474 O O . ALA B 1 115 ? -10.453 -1.932 5.133 1 97.44 115 ALA B O 1
ATOM 4475 N N . SER B 1 116 ? -12.172 -1.918 6.504 1 96.31 116 SER B N 1
ATOM 4476 C CA . SER B 1 116 ? -11.344 -2.086 7.699 1 96.31 116 SER B CA 1
ATOM 4477 C C . SER B 1 116 ? -11.055 -3.559 7.965 1 96.31 116 SER B C 1
ATOM 4479 O O . SER B 1 116 ? -10.039 -3.893 8.586 1 96.31 116 SER B O 1
ATOM 4481 N N . ALA B 1 117 ? -11.922 -4.414 7.527 1 96.31 117 ALA B N 1
ATOM 4482 C CA . ALA B 1 117 ? -11.773 -5.844 7.793 1 96.31 117 ALA B CA 1
ATOM 4483 C C . ALA B 1 117 ? -11.469 -6.609 6.508 1 96.31 117 ALA B C 1
ATOM 4485 O O . ALA B 1 117 ? -12.289 -6.641 5.586 1 96.31 117 ALA B O 1
ATOM 4486 N N . ALA B 1 118 ? -10.398 -7.367 6.539 1 96.81 118 ALA B N 1
ATOM 4487 C CA . ALA B 1 118 ? -9.977 -8.094 5.348 1 96.81 118 ALA B CA 1
ATOM 4488 C C . ALA B 1 118 ? -11.016 -9.133 4.938 1 96.81 118 ALA B C 1
ATOM 4490 O O . ALA B 1 118 ? -11.281 -9.312 3.748 1 96.81 118 ALA B O 1
ATOM 4491 N N . GLU B 1 119 ? -11.609 -9.766 5.875 1 96.81 119 GLU B N 1
ATOM 4492 C CA . GLU B 1 119 ? -12.523 -10.867 5.602 1 96.81 119 GLU B CA 1
ATOM 4493 C C . GLU B 1 119 ? -13.883 -10.359 5.129 1 96.81 119 GLU B C 1
ATOM 4495 O O . GLU B 1 119 ? -14.703 -11.133 4.641 1 96.81 119 GLU B O 1
ATOM 4500 N N . ALA B 1 120 ? -14.102 -9.055 5.262 1 96.75 120 ALA B N 1
ATOM 4501 C CA . ALA B 1 120 ? -15.383 -8.484 4.855 1 96.75 120 ALA B CA 1
ATOM 4502 C C . ALA B 1 120 ? -15.297 -7.879 3.459 1 96.75 120 ALA B C 1
ATOM 4504 O O . ALA B 1 120 ? -16.297 -7.422 2.912 1 96.75 120 ALA B O 1
ATOM 4505 N N . ARG B 1 121 ? -14.141 -7.895 2.85 1 96.94 121 ARG B N 1
ATOM 4506 C CA . ARG B 1 121 ? -13.914 -7.254 1.559 1 96.94 121 ARG B CA 1
ATOM 4507 C C . ARG B 1 121 ? -14.82 -7.852 0.485 1 96.94 121 ARG B C 1
ATOM 4509 O O . ARG B 1 121 ? -15.062 -9.062 0.475 1 96.94 121 ARG B O 1
ATOM 4516 N N . ALA B 1 122 ? -15.344 -6.984 -0.376 1 97.5 122 ALA B N 1
ATOM 4517 C CA . ALA B 1 122 ? -16.078 -7.391 -1.568 1 97.5 122 ALA B CA 1
ATOM 4518 C C . ALA B 1 122 ? -15.305 -7.039 -2.838 1 97.5 122 ALA B C 1
ATOM 4520 O O . ALA B 1 122 ? -14.523 -6.086 -2.852 1 97.5 122 ALA B O 1
ATOM 4521 N N . VAL B 1 123 ? -15.508 -7.852 -3.871 1 97.94 123 VAL B N 1
ATOM 4522 C CA . VAL B 1 123 ? -14.82 -7.617 -5.141 1 97.94 123 VAL B CA 1
ATOM 4523 C C . VAL B 1 123 ? -15.852 -7.457 -6.258 1 97.94 123 VAL B C 1
ATOM 4525 O O . VAL B 1 123 ? -17.031 -7.742 -6.066 1 97.94 123 VAL B O 1
ATOM 4528 N N . VAL B 1 124 ? -15.406 -6.98 -7.43 1 97.56 124 VAL B N 1
ATOM 4529 C CA . VAL B 1 124 ? -16.281 -6.773 -8.57 1 97.56 124 VAL B CA 1
ATOM 4530 C C . VAL B 1 124 ? -15.664 -7.391 -9.82 1 97.56 124 VAL B C 1
ATOM 4532 O O . VAL B 1 124 ? -14.453 -7.309 -10.023 1 97.56 124 VAL B O 1
ATOM 4535 N N . ASP B 1 125 ? -16.438 -8.062 -10.555 1 98.12 125 ASP B N 1
ATOM 4536 C CA . ASP B 1 125 ? -16.125 -8.477 -11.914 1 98.12 125 ASP B CA 1
ATOM 4537 C C . ASP B 1 125 ? -16.781 -7.555 -12.938 1 98.12 125 ASP B C 1
ATOM 4539 O O . ASP B 1 125 ? -18.016 -7.418 -12.945 1 98.12 125 ASP B O 1
ATOM 4543 N N . SER B 1 126 ? -16.016 -6.953 -13.828 1 98 126 SER B N 1
ATOM 4544 C CA . SER B 1 126 ? -16.531 -5.934 -14.734 1 98 126 SER B CA 1
ATOM 4545 C C . SER B 1 126 ? -16.812 -6.516 -16.125 1 98 126 SER B C 1
ATOM 4547 O O . SER B 1 126 ? -15.984 -7.258 -16.656 1 98 126 SER B O 1
ATOM 4549 N N . TYR B 1 127 ? -17.969 -6.168 -16.672 1 97.69 127 TYR B N 1
ATOM 4550 C CA . TYR B 1 127 ? -18.391 -6.68 -17.969 1 97.69 127 TYR B CA 1
ATOM 4551 C C . TYR B 1 127 ? -18.922 -5.559 -18.844 1 97.69 127 TYR B C 1
ATOM 4553 O O . TYR B 1 127 ? -19.438 -4.555 -18.359 1 97.69 127 TYR B O 1
ATOM 4561 N N . LYS B 1 128 ? -18.781 -5.691 -20.156 1 97.31 128 LYS B N 1
ATOM 4562 C CA . LYS B 1 128 ? -19.359 -4.824 -21.172 1 97.31 128 LYS B CA 1
ATOM 4563 C C . LYS B 1 128 ? -20.219 -5.621 -22.141 1 97.31 128 LYS B C 1
ATOM 4565 O O . LYS B 1 128 ? -19.891 -6.75 -22.5 1 97.31 128 LYS B O 1
ATOM 4570 N N . LEU B 1 129 ? -21.281 -5.008 -22.562 1 96.75 129 LEU B N 1
ATOM 4571 C CA . LEU B 1 129 ? -22.203 -5.668 -23.469 1 96.75 129 LEU B CA 1
ATOM 4572 C C . LEU B 1 129 ? -21.625 -5.742 -24.875 1 96.75 129 LEU B C 1
ATOM 4574 O O . LEU B 1 129 ? -21.156 -4.73 -25.422 1 96.75 129 LEU B O 1
ATOM 4578 N N . ALA B 1 130 ? -21.516 -6.852 -25.375 1 94.94 130 ALA B N 1
ATOM 4579 C CA . ALA B 1 130 ? -21.109 -7.133 -26.75 1 94.94 130 ALA B CA 1
ATOM 4580 C C . ALA B 1 130 ? -22.094 -8.078 -27.438 1 94.94 130 ALA B C 1
ATOM 4582 O O . ALA B 1 130 ? -22.031 -9.289 -27.25 1 94.94 130 ALA B O 1
ATOM 4583 N N . GLY B 1 131 ? -22.969 -7.48 -28.266 1 92.56 131 GLY B N 1
ATOM 4584 C CA . GLY B 1 131 ? -24.016 -8.297 -28.859 1 92.56 131 GLY B CA 1
ATOM 4585 C C . GLY B 1 131 ? -25.047 -8.75 -27.828 1 92.56 131 GLY B C 1
ATOM 4586 O O . GLY B 1 131 ? -25.672 -7.922 -27.156 1 92.56 131 GLY B O 1
ATOM 4587 N N . ASP B 1 132 ? -25.141 -10.102 -27.656 1 92.62 132 ASP B N 1
ATOM 4588 C CA . ASP B 1 132 ? -26.172 -10.633 -26.75 1 92.62 132 ASP B CA 1
ATOM 4589 C C . ASP B 1 132 ? -25.547 -11.18 -25.469 1 92.62 132 ASP B C 1
ATOM 4591 O O . ASP B 1 132 ? -26.172 -11.953 -24.75 1 92.62 132 ASP B O 1
ATOM 4595 N N . SER B 1 133 ? -24.297 -10.797 -25.281 1 96.81 133 SER B N 1
ATOM 4596 C CA . SER B 1 133 ? -23.625 -11.281 -24.094 1 96.81 133 SER B CA 1
ATOM 4597 C C . SER B 1 133 ? -22.719 -10.203 -23.484 1 96.81 133 SER B C 1
ATOM 4599 O O . SER B 1 133 ? -22.406 -9.211 -24.141 1 96.81 133 SER B O 1
ATOM 4601 N N . TYR B 1 134 ? -22.531 -10.359 -22.266 1 97.38 134 TYR B N 1
ATOM 4602 C CA . TYR B 1 134 ? -21.578 -9.523 -21.562 1 97.38 134 TYR B CA 1
ATOM 4603 C C . TYR B 1 134 ? -20.203 -10.18 -21.531 1 97.38 134 TYR B C 1
ATOM 4605 O O . TYR B 1 134 ? -20.062 -11.359 -21.172 1 97.38 134 TYR B O 1
ATOM 4613 N N . GLN B 1 135 ? -19.188 -9.43 -21.969 1 97.56 135 GLN B N 1
ATOM 4614 C CA . GLN B 1 135 ? -17.797 -9.891 -21.938 1 97.56 135 GLN B CA 1
ATOM 4615 C C . GLN B 1 135 ? -17 -9.141 -20.875 1 97.56 135 GLN B C 1
ATOM 4617 O O . GLN B 1 135 ? -17.328 -8 -20.531 1 97.56 135 GLN B O 1
ATOM 4622 N N . LEU B 1 136 ? -16 -9.805 -20.312 1 97.31 136 LEU B N 1
ATOM 4623 C CA . LEU B 1 136 ? -15.133 -9.148 -19.344 1 97.31 136 LEU B CA 1
ATOM 4624 C C . LEU B 1 136 ? -14.586 -7.84 -19.906 1 97.31 136 LEU B C 1
ATOM 4626 O O . LEU B 1 136 ? -14.133 -7.797 -21.062 1 97.31 136 LEU B O 1
ATOM 4630 N N . ASP B 1 137 ? -14.625 -6.758 -19.141 1 95.62 137 ASP B N 1
ATOM 4631 C CA . ASP B 1 137 ? -14.227 -5.41 -19.547 1 95.62 137 ASP B CA 1
ATOM 4632 C C . ASP B 1 137 ? -12.867 -5.035 -18.953 1 95.62 137 ASP B C 1
ATOM 4634 O O . ASP B 1 137 ? -12.773 -4.691 -17.766 1 95.62 137 ASP B O 1
ATOM 4638 N N . LYS B 1 138 ? -11.867 -4.922 -19.703 1 88.94 138 LYS B N 1
ATOM 4639 C CA . LYS B 1 138 ? -10.508 -4.645 -19.25 1 88.94 138 LYS B CA 1
ATOM 4640 C C . LYS B 1 138 ? -10.156 -3.176 -19.438 1 88.94 138 LYS B C 1
ATOM 4642 O O . LYS B 1 138 ? -8.992 -2.789 -19.297 1 88.94 138 LYS B O 1
ATOM 4647 N N . SER B 1 139 ? -11.047 -2.344 -19.766 1 82.5 139 SER B N 1
ATOM 4648 C CA . SER B 1 139 ? -10.758 -0.976 -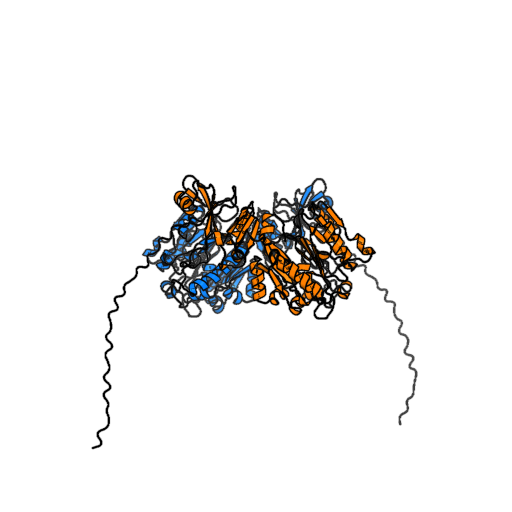20.172 1 82.5 139 SER B CA 1
ATOM 4649 C C . SER B 1 139 ? -10.719 -0.032 -18.984 1 82.5 139 SER B C 1
ATOM 4651 O O . SER B 1 139 ? -10.281 1.115 -19.109 1 82.5 139 SER B O 1
ATOM 4653 N N . GLY B 1 140 ? -11.023 -0.339 -17.828 1 75.44 140 GLY B N 1
ATOM 4654 C CA . GLY B 1 140 ? -11.219 0.596 -16.734 1 75.44 140 GLY B CA 1
ATOM 4655 C C . GLY B 1 140 ? -9.977 0.784 -15.875 1 75.44 140 GLY B C 1
ATOM 4656 O O . GLY B 1 140 ? -10.031 1.396 -14.805 1 75.44 140 GLY B O 1
ATOM 4657 N N . GLY B 1 141 ? -8.781 0.324 -16.25 1 80.38 141 GLY B N 1
ATOM 4658 C CA . GLY B 1 141 ? -7.555 0.515 -15.5 1 80.38 141 GLY B CA 1
ATOM 4659 C C . GLY B 1 141 ? -7.426 -0.431 -14.32 1 80.38 141 GLY B C 1
ATOM 4660 O O . GLY B 1 141 ? -6.391 -0.463 -13.656 1 80.38 141 GLY B O 1
ATOM 4661 N N . LEU B 1 142 ? -8.516 -1.04 -13.922 1 89.5 142 LEU B N 1
ATOM 4662 C CA . LEU B 1 142 ? -8.523 -2.082 -12.898 1 89.5 142 LEU B CA 1
ATOM 4663 C C . LEU B 1 142 ? -8.68 -3.461 -13.523 1 89.5 142 LEU B C 1
ATOM 4665 O O . LEU B 1 142 ? -9.141 -3.578 -14.664 1 89.5 142 LEU B O 1
ATOM 4669 N N . PRO B 1 143 ? -8.289 -4.48 -12.773 1 92.69 143 PRO B N 1
ATOM 4670 C CA . PRO B 1 143 ? -8.57 -5.824 -13.289 1 92.69 143 PRO B CA 1
ATOM 4671 C C . PRO B 1 143 ? -10.055 -6.078 -13.5 1 92.69 143 PRO B C 1
ATOM 4673 O O . PRO B 1 143 ? -10.883 -5.641 -12.695 1 92.69 143 PRO B O 1
ATOM 4676 N N . ALA B 1 144 ? -10.344 -6.719 -14.594 1 95.88 144 ALA B N 1
ATOM 4677 C CA . ALA B 1 144 ? -11.742 -7.055 -14.867 1 95.88 144 ALA B CA 1
ATOM 4678 C C . ALA B 1 144 ? -12.25 -8.109 -13.883 1 95.88 144 ALA B C 1
ATOM 4680 O O . ALA B 1 144 ? -13.453 -8.203 -13.641 1 95.88 144 ALA B O 1
ATOM 4681 N N . VAL B 1 145 ? -11.336 -8.906 -13.367 1 97.94 145 VAL B N 1
ATOM 4682 C CA . VAL B 1 145 ? -11.688 -10.008 -12.484 1 97.94 145 VAL B CA 1
ATOM 4683 C C . VAL B 1 145 ? -11.305 -9.664 -11.047 1 97.94 145 VAL B C 1
ATOM 4685 O O . VAL B 1 145 ? -10.117 -9.539 -10.727 1 97.94 145 VAL B O 1
ATOM 4688 N N . ALA B 1 146 ? -12.297 -9.5 -10.188 1 98.19 146 ALA B N 1
ATOM 4689 C CA . ALA B 1 146 ? -12.172 -9.414 -8.734 1 98.19 146 ALA B CA 1
ATOM 4690 C C . ALA B 1 146 ? -11.438 -8.141 -8.32 1 98.19 146 ALA B C 1
ATOM 4692 O O . ALA B 1 146 ? -10.531 -8.18 -7.488 1 98.19 146 ALA B O 1
ATOM 4693 N N . ALA B 1 147 ? -11.742 -7.027 -8.953 1 97.56 147 ALA B N 1
ATOM 4694 C CA . ALA B 1 147 ? -11.25 -5.746 -8.445 1 97.56 147 ALA B CA 1
ATOM 4695 C C . ALA B 1 147 ? -11.875 -5.418 -7.09 1 97.56 147 ALA B C 1
ATOM 4697 O O . ALA B 1 147 ? -13.039 -5.727 -6.844 1 97.56 147 ALA B O 1
ATOM 4698 N N . ASP B 1 148 ? -11.078 -4.887 -6.211 1 97.25 148 ASP B N 1
ATOM 4699 C CA . ASP B 1 148 ? -11.617 -4.414 -4.938 1 97.25 148 ASP B CA 1
ATOM 4700 C C . ASP B 1 148 ? -12.773 -3.443 -5.156 1 97.25 148 ASP B C 1
ATOM 4702 O O . ASP B 1 148 ? -12.648 -2.484 -5.922 1 97.25 148 ASP B O 1
ATOM 4706 N N . LEU B 1 149 ? -13.898 -3.668 -4.492 1 97.88 149 LEU B N 1
ATOM 4707 C CA . LEU B 1 149 ? -15.086 -2.848 -4.688 1 97.88 149 LEU B CA 1
ATOM 4708 C C . LEU B 1 149 ? -14.789 -1.381 -4.398 1 97.88 149 LEU B C 1
ATOM 4710 O O . LEU B 1 149 ? -15.227 -0.497 -5.141 1 97.88 149 LEU B O 1
ATOM 4714 N N . LEU B 1 150 ? -14.07 -1.118 -3.365 1 97.94 150 LEU B N 1
ATOM 4715 C CA . LEU B 1 150 ? -13.781 0.26 -2.977 1 97.94 150 LEU B CA 1
ATOM 4716 C C . LEU B 1 150 ? -12.875 0.937 -3.996 1 97.94 150 LEU B C 1
ATOM 4718 O O . LEU B 1 150 ? -13.07 2.107 -4.328 1 97.94 150 LEU B O 1
ATOM 4722 N N . SER B 1 151 ? -11.906 0.217 -4.496 1 96.94 151 SER B N 1
ATOM 4723 C CA . SER B 1 151 ? -11.086 0.741 -5.582 1 96.94 151 SER B CA 1
ATOM 4724 C C . SER B 1 151 ? -11.914 0.997 -6.832 1 96.94 151 SER B C 1
ATOM 4726 O O . SER B 1 151 ? -11.703 1.985 -7.539 1 96.94 151 SER B O 1
ATOM 4728 N N . PHE B 1 152 ? -12.844 0.103 -7.051 1 97.38 152 PHE B N 1
ATOM 4729 C CA . PHE B 1 152 ? -13.742 0.247 -8.188 1 97.38 152 PHE B CA 1
ATOM 4730 C C . PHE B 1 152 ? -14.578 1.518 -8.062 1 97.38 152 PHE B C 1
ATOM 4732 O O . PHE B 1 152 ? -14.68 2.293 -9.016 1 97.38 152 PHE B O 1
ATOM 4739 N N . LEU B 1 153 ? -15.141 1.745 -6.914 1 97.19 153 LEU B N 1
ATOM 4740 C CA . LEU B 1 153 ? -15.945 2.938 -6.684 1 97.19 153 LEU B CA 1
ATOM 4741 C C . LEU B 1 153 ? -15.117 4.203 -6.887 1 97.19 153 LEU B C 1
ATOM 4743 O O . LEU B 1 153 ? -15.602 5.176 -7.469 1 97.19 153 LEU B O 1
ATOM 4747 N N . ARG B 1 154 ? -13.891 4.195 -6.453 1 96 154 ARG B N 1
ATOM 4748 C CA . ARG B 1 154 ? -12.992 5.324 -6.672 1 96 154 ARG B CA 1
ATOM 4749 C C . ARG B 1 154 ? -12.766 5.562 -8.156 1 96 154 ARG B C 1
ATOM 4751 O O . ARG B 1 154 ? -12.82 6.703 -8.625 1 96 154 ARG B O 1
ATOM 4758 N N . ALA B 1 155 ? -12.516 4.5 -8.867 1 94.94 155 ALA B N 1
ATOM 4759 C CA . ALA B 1 155 ? -12.289 4.59 -10.305 1 94.94 155 ALA B CA 1
ATOM 4760 C C . ALA B 1 155 ? -13.508 5.145 -11.023 1 94.94 155 ALA B C 1
ATOM 4762 O O . ALA B 1 155 ? -13.383 5.785 -12.07 1 94.94 155 ALA B O 1
ATOM 4763 N N . GLN B 1 156 ? -14.656 4.879 -10.469 1 95 156 GLN B N 1
ATOM 4764 C CA . GLN B 1 156 ? -15.898 5.402 -11.031 1 95 156 GLN B CA 1
ATOM 4765 C C . GLN B 1 156 ? -16.188 6.805 -10.508 1 95 156 GLN B C 1
ATOM 4767 O O . GLN B 1 156 ? -17.297 7.309 -10.656 1 95 156 GLN B O 1
ATOM 4772 N N . GLN B 1 157 ? -15.273 7.418 -9.805 1 93.69 157 GLN B N 1
ATOM 4773 C CA . GLN B 1 157 ? -15.312 8.789 -9.312 1 93.69 157 GLN B CA 1
ATOM 4774 C C . GLN B 1 157 ? -16.453 8.984 -8.312 1 93.69 157 GLN B C 1
ATOM 4776 O O . GLN B 1 157 ? -17.125 10.023 -8.312 1 93.69 157 GLN B O 1
ATOM 4781 N N . GLN B 1 158 ? -16.719 7.902 -7.539 1 95.81 158 GLN B N 1
ATOM 4782 C CA . GLN B 1 158 ? -17.688 8 -6.461 1 95.81 158 GLN B CA 1
ATOM 4783 C C . GLN B 1 158 ? -17.047 8.531 -5.184 1 95.81 158 GLN B C 1
ATOM 4785 O O . GLN B 1 158 ? -15.914 8.172 -4.852 1 95.81 158 GLN B O 1
ATOM 4790 N N . ARG B 1 159 ? -17.688 9.477 -4.48 1 95.81 159 ARG B N 1
ATOM 4791 C CA . ARG B 1 159 ? -17.297 9.859 -3.123 1 95.81 159 ARG B CA 1
ATOM 4792 C C . ARG B 1 159 ? -17.906 8.906 -2.096 1 95.81 159 ARG B C 1
ATOM 4794 O O . ARG B 1 159 ? -19.125 8.852 -1.928 1 95.81 159 ARG B O 1
ATOM 4801 N N . VAL B 1 160 ? -17.094 8.227 -1.406 1 97.44 160 VAL B N 1
ATOM 4802 C CA . VAL B 1 160 ? -17.531 7.141 -0.539 1 97.44 160 VAL B CA 1
ATOM 4803 C C . VAL B 1 160 ? -17.688 7.656 0.891 1 97.44 160 VAL B C 1
ATOM 4805 O O . VAL B 1 160 ? -16.781 8.281 1.438 1 97.44 160 VAL B O 1
ATOM 4808 N N . ALA B 1 161 ? -18.844 7.48 1.472 1 97.19 161 ALA B N 1
ATOM 4809 C CA . ALA B 1 161 ? -19.078 7.629 2.904 1 97.19 161 ALA B CA 1
ATOM 4810 C C . ALA B 1 161 ? -19.031 6.277 3.611 1 97.19 161 ALA B C 1
ATOM 4812 O O . ALA B 1 161 ? -19.906 5.426 3.4 1 97.19 161 ALA B O 1
ATOM 4813 N N . LEU B 1 162 ? -18.078 6.059 4.453 1 97.12 162 LEU B N 1
ATOM 4814 C CA . LEU B 1 162 ? -18.047 4.848 5.262 1 97.12 162 LEU B CA 1
ATOM 4815 C C . LEU B 1 162 ? -19.031 4.938 6.422 1 97.12 162 LEU B C 1
ATOM 4817 O O . LEU B 1 162 ? -18.984 5.891 7.203 1 97.12 162 LEU B O 1
ATOM 4821 N N . VAL B 1 163 ? -19.859 3.926 6.473 1 95.81 163 VAL B N 1
ATOM 4822 C CA . VAL B 1 163 ? -20.859 3.912 7.531 1 95.81 163 VAL B CA 1
ATOM 4823 C C . VAL B 1 163 ? -20.984 2.504 8.109 1 95.81 163 VAL B C 1
ATOM 4825 O O . VAL B 1 163 ? -20.688 1.518 7.43 1 95.81 163 VAL B O 1
ATOM 4828 N N . SER B 1 164 ? -21.422 2.414 9.375 1 92.56 164 SER B N 1
ATOM 4829 C CA . SER B 1 164 ? -21.594 1.116 10.016 1 92.56 164 SER B CA 1
ATOM 4830 C C . SER B 1 164 ? -22.891 0.448 9.562 1 92.56 164 SER B C 1
ATOM 4832 O O . SER B 1 164 ? -22.984 -0.78 9.516 1 92.56 164 SER B O 1
ATOM 4834 N N . ASP B 1 165 ? -23.859 1.249 9.258 1 92.06 165 ASP B N 1
ATOM 4835 C CA . ASP B 1 165 ? -25.156 0.775 8.812 1 92.06 165 ASP B CA 1
ATOM 4836 C C . ASP B 1 165 ? -25.562 1.439 7.5 1 92.06 165 ASP B C 1
ATOM 4838 O O . ASP B 1 165 ? -26.078 2.559 7.5 1 92.06 165 ASP B O 1
ATOM 4842 N N . VAL B 1 166 ? -25.453 0.686 6.469 1 94.44 166 VAL B N 1
ATOM 4843 C CA . VAL B 1 166 ? -25.672 1.22 5.129 1 94.44 166 VAL B CA 1
ATOM 4844 C C . VAL B 1 166 ? -27.156 1.496 4.922 1 94.44 166 VAL B C 1
ATOM 4846 O O . VAL B 1 166 ? -27.516 2.518 4.336 1 94.44 166 VAL B O 1
ATOM 4849 N N . ALA B 1 167 ? -27.969 0.643 5.418 1 88.94 167 ALA B N 1
ATOM 4850 C CA . ALA B 1 167 ? -29.422 0.776 5.242 1 88.94 167 ALA B CA 1
ATOM 4851 C C . ALA B 1 167 ? -29.938 2.068 5.871 1 88.94 167 ALA B C 1
ATOM 4853 O O . ALA B 1 167 ? -30.844 2.707 5.336 1 88.94 167 ALA B O 1
ATOM 4854 N N . ALA B 1 168 ? -29.328 2.465 6.871 1 86.94 168 ALA B N 1
ATOM 4855 C CA . ALA B 1 168 ? -29.766 3.643 7.609 1 86.94 168 ALA B CA 1
ATOM 4856 C C . ALA B 1 168 ? -29.156 4.914 7.035 1 86.94 168 ALA B C 1
ATOM 4858 O O . ALA B 1 168 ? -29.5 6.023 7.453 1 86.94 168 ALA B O 1
ATOM 4859 N N . ALA B 1 169 ? -28.328 4.625 6.031 1 85.62 169 ALA B N 1
ATOM 4860 C CA . ALA B 1 169 ? -27.625 5.781 5.484 1 85.62 169 ALA B CA 1
ATOM 4861 C C . ALA B 1 169 ? -28.578 6.676 4.695 1 85.62 169 ALA B C 1
ATOM 4863 O O . ALA B 1 169 ? -29.297 6.203 3.82 1 85.62 169 ALA B O 1
ATOM 4864 N N . GLY B 1 170 ? -28.781 7.961 4.941 1 74.38 170 GLY B N 1
ATOM 4865 C CA . GLY B 1 170 ? -29.641 8.898 4.238 1 74.38 170 GLY B CA 1
ATOM 4866 C C . GLY B 1 170 ? -30.5 9.734 5.168 1 74.38 170 GLY B C 1
ATOM 4867 O O . GLY B 1 170 ? -30.844 10.867 4.848 1 74.38 170 GLY B O 1
ATOM 4868 N N . VAL B 1 171 ? -31.219 8.914 6.09 1 58.66 171 VAL B N 1
ATOM 4869 C CA . VAL B 1 171 ? -32.156 9.617 6.949 1 58.66 171 VAL B CA 1
ATOM 4870 C C . VAL B 1 171 ? -31.422 10.664 7.777 1 58.66 171 VAL B C 1
ATOM 4872 O O . VAL B 1 171 ? -31.797 11.844 7.762 1 58.66 171 VAL B O 1
ATOM 4875 N N . ASP B 1 172 ? -30.797 10.078 8.914 1 59.44 172 ASP B N 1
ATOM 4876 C CA . ASP B 1 172 ? -30.109 10.875 9.93 1 59.44 172 ASP B CA 1
ATOM 4877 C C . ASP B 1 172 ? -28.672 11.18 9.516 1 59.44 172 ASP B C 1
ATOM 4879 O O . ASP B 1 172 ? -28.062 10.414 8.773 1 59.44 172 ASP B O 1
ATOM 4883 N N . SER B 1 173 ? -28.234 12.5 9.289 1 70.12 173 SER B N 1
ATOM 4884 C CA . SER B 1 173 ? -27.156 13.344 8.773 1 70.12 173 SER B CA 1
ATOM 4885 C C . SER B 1 173 ? -25.812 12.945 9.367 1 70.12 173 SER B C 1
ATOM 4887 O O . SER B 1 173 ? -25.141 13.75 10.016 1 70.12 173 SER B O 1
ATOM 4889 N N . ALA B 1 174 ? -25.516 11.617 9.148 1 88.06 174 ALA B N 1
ATOM 4890 C CA . ALA B 1 174 ? -24.156 11.289 9.609 1 88.06 174 ALA B CA 1
ATOM 4891 C C . ALA B 1 174 ? -23.125 12.102 8.852 1 88.06 174 ALA B C 1
ATOM 4893 O O . ALA B 1 174 ? -23.266 12.336 7.648 1 88.06 174 ALA B O 1
ATOM 4894 N N . THR B 1 175 ? -22.125 12.477 9.594 1 93 175 THR B N 1
ATOM 4895 C CA . THR B 1 175 ? -21.125 13.391 9.055 1 93 175 THR B CA 1
ATOM 4896 C C . THR B 1 175 ? -20.5 12.82 7.793 1 93 175 THR B C 1
ATOM 4898 O O . THR B 1 175 ? -20.312 13.539 6.805 1 93 175 THR B O 1
ATOM 4901 N N . PRO B 1 176 ? -20.219 11.477 7.758 1 94.69 176 PRO B N 1
ATOM 4902 C CA . PRO B 1 176 ? -19.672 10.938 6.512 1 94.69 176 PRO B CA 1
ATOM 4903 C C . PRO B 1 176 ? -20.609 11.102 5.324 1 94.69 176 PRO B C 1
ATOM 4905 O O . PRO B 1 176 ? -20.172 11.406 4.215 1 94.69 176 PRO B O 1
ATOM 4908 N N . VAL B 1 177 ? -21.859 10.945 5.551 1 94.88 177 VAL B N 1
ATOM 4909 C CA . VAL B 1 177 ? -22.844 11.062 4.492 1 94.88 177 VAL B CA 1
ATOM 4910 C C . VAL B 1 177 ? -22.969 12.516 4.043 1 94.88 177 VAL B C 1
ATOM 4912 O O . VAL B 1 177 ? -22.984 12.805 2.846 1 94.88 177 VAL B O 1
ATOM 4915 N N . VAL B 1 178 ? -22.984 13.398 5.027 1 92.62 178 VAL B N 1
ATOM 4916 C CA . VAL B 1 178 ? -23.047 14.82 4.727 1 92.62 178 VAL B CA 1
ATOM 4917 C C . VAL B 1 178 ? -21.828 15.234 3.904 1 92.62 178 VAL B C 1
ATOM 4919 O O . VAL B 1 178 ? -21.969 15.898 2.871 1 92.62 178 VAL B O 1
ATOM 4922 N N . GLY B 1 179 ? -20.688 14.82 4.336 1 93.44 179 GLY B N 1
ATOM 4923 C CA . GLY B 1 179 ? -19.469 15.141 3.602 1 93.44 179 GLY B CA 1
ATOM 4924 C C . GLY B 1 179 ? -19.5 14.648 2.166 1 93.44 179 GLY B C 1
ATOM 4925 O O . GLY B 1 179 ? -19.188 15.406 1.241 1 93.44 179 GLY B O 1
ATOM 4926 N N . ALA B 1 180 ? -19.875 13.445 1.979 1 93.56 180 ALA B N 1
ATOM 4927 C CA . ALA B 1 180 ? -19.891 12.836 0.649 1 93.56 180 ALA B CA 1
ATOM 4928 C C . ALA B 1 180 ? -20.922 13.516 -0.252 1 93.56 180 ALA B C 1
ATOM 4930 O O . ALA B 1 180 ? -20.656 13.773 -1.427 1 93.56 180 ALA B O 1
ATOM 4931 N N . THR B 1 181 ? -22.109 13.805 0.252 1 92.44 181 THR B N 1
ATOM 4932 C CA . THR B 1 181 ? -23.188 14.336 -0.557 1 92.44 181 THR B CA 1
ATOM 4933 C C . THR B 1 181 ? -22.938 15.805 -0.905 1 92.44 181 THR B C 1
ATOM 4935 O O . THR B 1 181 ? -23.266 16.25 -2.01 1 92.44 181 THR B O 1
ATOM 4938 N N . LYS B 1 182 ? -22.312 16.531 0.001 1 90.5 182 LYS B N 1
ATOM 4939 C CA . LYS B 1 182 ? -22.109 17.953 -0.221 1 90.5 182 LYS B CA 1
ATOM 4940 C C . LYS B 1 182 ? -20.75 18.219 -0.866 1 90.5 182 LYS B C 1
ATOM 4942 O O . LYS B 1 182 ? -20.453 19.328 -1.293 1 90.5 182 LYS B O 1
ATOM 4947 N N . GLY B 1 183 ? -19.938 17.188 -0.875 1 90.44 183 GLY B N 1
ATOM 4948 C CA . GLY B 1 183 ? -18.609 17.359 -1.438 1 90.44 183 GLY B CA 1
ATOM 4949 C C . GLY B 1 183 ? -17.672 18.141 -0.53 1 90.44 183 GLY B C 1
ATOM 4950 O O . GLY B 1 183 ? -16.812 18.891 -1.008 1 90.44 183 GLY B O 1
ATOM 4951 N N . VAL B 1 184 ? -17.875 18.141 0.79 1 92.62 184 VAL B N 1
ATOM 4952 C CA . VAL B 1 184 ? -17 18.766 1.766 1 92.62 184 VAL B CA 1
ATOM 4953 C C . VAL B 1 184 ? -16.062 17.734 2.365 1 92.62 184 VAL B C 1
ATOM 4955 O O . VAL B 1 184 ? -16.5 16.703 2.873 1 92.62 184 VAL B O 1
ATOM 4958 N N . ARG B 1 185 ? -14.82 18.031 2.371 1 94.12 185 ARG B N 1
ATOM 4959 C CA . ARG B 1 185 ? -13.812 17.062 2.807 1 94.12 185 ARG B CA 1
ATOM 4960 C C . ARG B 1 185 ? -13.336 17.375 4.223 1 94.12 185 ARG B C 1
ATOM 4962 O O . ARG B 1 185 ? -13.016 18.516 4.539 1 94.12 185 ARG B O 1
ATOM 4969 N N . GLN B 1 186 ? -13.25 16.328 5.016 1 97.5 186 GLN B N 1
ATOM 4970 C CA . GLN B 1 186 ? -12.656 16.422 6.344 1 97.5 186 GLN B CA 1
ATOM 4971 C C . GLN B 1 186 ? -11.133 16.312 6.277 1 97.5 186 GLN B C 1
ATOM 4973 O O . GLN B 1 186 ? -10.422 16.922 7.082 1 97.5 186 GLN B O 1
ATOM 4978 N N . SER B 1 187 ? -10.695 15.477 5.414 1 98 187 SER B N 1
ATOM 4979 C CA . SER B 1 187 ? -9.273 15.18 5.27 1 98 187 SER B CA 1
ATOM 4980 C C . SER B 1 187 ? -8.859 15.188 3.805 1 98 187 SER B C 1
ATOM 4982 O O . SER B 1 187 ? -9.68 15.414 2.918 1 98 187 SER B O 1
ATOM 4984 N N . THR B 1 188 ? -7.617 15.078 3.547 1 98.12 188 THR B N 1
ATOM 4985 C CA . THR B 1 188 ? -7.055 15.133 2.201 1 98.12 188 THR B CA 1
ATOM 4986 C C . THR B 1 188 ? -6.031 14.016 2.002 1 98.12 188 THR B C 1
ATOM 4988 O O . THR B 1 188 ? -5.598 13.383 2.967 1 98.12 188 THR B O 1
ATOM 4991 N N . ASN B 1 189 ? -5.762 13.75 0.759 1 97.88 189 ASN B N 1
ATOM 4992 C CA . ASN B 1 189 ? -4.777 12.734 0.396 1 97.88 189 ASN B CA 1
ATOM 4993 C C . ASN B 1 189 ? -3.383 13.328 0.24 1 97.88 189 ASN B C 1
ATOM 4995 O O . ASN B 1 189 ? -2.416 12.609 0.001 1 97.88 189 ASN B O 1
ATOM 4999 N N . GLU B 1 190 ? -3.221 14.656 0.444 1 98.25 190 GLU B N 1
ATOM 5000 C CA . GLU B 1 190 ? -1.943 15.336 0.246 1 98.25 190 GLU B CA 1
ATOM 5001 C C . GLU B 1 190 ? -1.498 16.062 1.515 1 98.25 190 GLU B C 1
ATOM 5003 O O . GLU B 1 190 ? -2.293 16.75 2.152 1 98.25 190 GLU B O 1
ATOM 5008 N N . VAL B 1 191 ? -0.209 15.867 1.812 1 98.75 191 VAL B N 1
ATOM 5009 C CA . VAL B 1 191 ? 0.344 16.547 2.98 1 98.75 191 VAL B CA 1
ATOM 5010 C C . VAL B 1 191 ? 1.73 17.094 2.652 1 98.75 191 VAL B C 1
ATOM 5012 O O . VAL B 1 191 ? 2.393 16.609 1.73 1 98.75 191 VAL B O 1
ATOM 5015 N N . LEU B 1 192 ? 2.082 18.156 3.299 1 98.81 192 LEU B N 1
ATOM 5016 C CA . LEU B 1 192 ? 3.451 18.656 3.309 1 98.81 192 LEU B CA 1
ATOM 5017 C C . LEU B 1 192 ? 4.18 18.219 4.574 1 98.81 192 LEU B C 1
ATOM 5019 O O . LEU B 1 192 ? 3.648 18.359 5.68 1 98.81 192 LEU B O 1
ATOM 5023 N N . MET B 1 193 ? 5.34 17.625 4.41 1 98.88 193 MET B N 1
ATOM 5024 C CA . MET B 1 193 ? 6.227 17.25 5.504 1 98.88 193 MET B CA 1
ATOM 5025 C C . MET B 1 193 ? 7.605 17.875 5.332 1 98.88 193 MET B C 1
ATOM 5027 O O . MET B 1 193 ? 7.992 18.234 4.219 1 98.88 193 MET B O 1
ATOM 5031 N N . VAL B 1 194 ? 8.312 18.047 6.398 1 98.88 194 VAL B N 1
ATOM 5032 C CA . VAL B 1 194 ? 9.695 18.516 6.395 1 98.88 194 VAL B CA 1
ATOM 5033 C C . VAL B 1 194 ? 10.586 17.516 7.133 1 98.88 194 VAL B C 1
ATOM 5035 O O . VAL B 1 194 ? 10.461 17.344 8.352 1 98.88 194 VAL B O 1
ATOM 5038 N N . ALA B 1 195 ? 11.438 16.875 6.383 1 98.75 195 ALA B N 1
ATOM 5039 C CA . ALA B 1 195 ? 12.352 15.914 7 1 98.75 195 ALA B CA 1
ATOM 5040 C C . ALA B 1 195 ? 13.242 16.594 8.031 1 98.75 195 ALA B C 1
ATOM 5042 O O . ALA B 1 195 ? 13.734 17.703 7.805 1 98.75 195 ALA B O 1
ATOM 5043 N N . PRO B 1 196 ? 13.484 15.945 9.148 1 98.38 196 PRO B N 1
ATOM 5044 C CA . PRO B 1 196 ? 14.258 16.547 10.234 1 98.38 196 PRO B CA 1
ATOM 5045 C C . PRO B 1 196 ? 15.766 16.453 10.016 1 98.38 196 PRO B C 1
ATOM 5047 O O . PRO B 1 196 ? 16.484 15.945 10.883 1 98.38 196 PRO B O 1
ATOM 5050 N N . THR B 1 197 ? 16.234 17.047 9.008 1 98.31 197 THR B N 1
ATOM 5051 C CA . THR B 1 197 ? 17.609 16.906 8.547 1 98.31 197 THR B CA 1
ATOM 5052 C C . THR B 1 197 ? 18.562 17.719 9.422 1 98.31 197 THR B C 1
ATOM 5054 O O . THR B 1 197 ? 19.781 17.516 9.383 1 98.31 197 THR B O 1
ATOM 5057 N N . ALA B 1 198 ? 18.094 18.625 10.203 1 98.06 198 ALA B N 1
ATOM 5058 C CA . ALA B 1 198 ? 18.859 19.375 11.195 1 98.06 198 ALA B CA 1
ATOM 5059 C C . ALA B 1 198 ? 18.125 19.438 12.531 1 98.06 198 ALA B C 1
ATOM 5061 O O . ALA B 1 198 ? 18.109 20.484 13.195 1 98.06 198 ALA B O 1
ATOM 5062 N N . PHE B 1 199 ? 17.531 18.391 12.875 1 97.75 199 PHE B N 1
ATOM 5063 C CA . PHE B 1 199 ? 16.734 18.281 14.094 1 97.75 199 PHE B CA 1
ATOM 5064 C C . PHE B 1 199 ? 17.625 18.266 15.328 1 97.75 199 PHE B C 1
ATOM 5066 O O . PHE B 1 199 ? 18.734 17.719 15.289 1 97.75 199 PHE B O 1
ATOM 5073 N N . GLY B 1 200 ? 17.094 18.75 16.391 1 95.56 200 GLY B N 1
ATOM 5074 C CA . GLY B 1 200 ? 17.672 18.703 17.734 1 95.56 200 GLY B CA 1
ATOM 5075 C C . GLY B 1 200 ? 16.781 19.312 18.797 1 95.56 200 GLY B C 1
ATOM 5076 O O . GLY B 1 200 ? 15.688 19.797 18.5 1 95.56 200 GLY B O 1
ATOM 5077 N N . PHE B 1 201 ? 17.344 19.266 19.969 1 95.19 201 PHE B N 1
ATOM 5078 C CA . PHE B 1 201 ? 16.562 19.812 21.078 1 95.19 201 PHE B CA 1
ATOM 5079 C C . PHE B 1 201 ? 16.391 21.312 20.953 1 95.19 201 PHE B C 1
ATOM 5081 O O . PHE B 1 201 ? 17.375 22.047 20.75 1 95.19 201 PHE B O 1
ATOM 5088 N N . ASN B 1 202 ? 15.18 21.781 21 1 94 202 ASN B N 1
ATOM 5089 C CA . ASN B 1 202 ? 14.828 23.188 20.906 1 94 202 ASN B CA 1
ATOM 5090 C C . ASN B 1 202 ? 14.539 23.781 22.281 1 94 202 ASN B C 1
ATOM 5092 O O . ASN B 1 202 ? 13.398 23.734 22.75 1 94 202 ASN B O 1
ATOM 5096 N N . GLU B 1 203 ? 15.438 24.469 22.797 1 89.62 203 GLU B N 1
ATOM 5097 C CA . GLU B 1 203 ? 15.328 25.031 24.141 1 89.62 203 GLU B CA 1
ATOM 5098 C C . GLU B 1 203 ? 14.219 26.078 24.219 1 89.62 203 GLU B C 1
ATOM 5100 O O . GLU B 1 203 ? 13.523 26.172 25.234 1 89.62 203 GLU B O 1
ATOM 5105 N N . GLN B 1 204 ? 14.062 26.797 23.172 1 88.75 204 GLN B N 1
ATOM 5106 C CA . GLN B 1 204 ? 13.039 27.844 23.156 1 88.75 204 GLN B CA 1
ATOM 5107 C C . GLN B 1 204 ? 11.641 27.25 23.266 1 88.75 204 GLN B C 1
ATOM 5109 O O . GLN B 1 204 ? 10.812 27.734 24.047 1 88.75 204 GLN B O 1
ATOM 5114 N N . ALA B 1 205 ? 11.398 26.219 22.609 1 86.19 205 ALA B N 1
ATOM 5115 C CA . ALA B 1 205 ? 10.062 25.609 22.562 1 86.19 205 ALA B CA 1
ATOM 5116 C C . ALA B 1 205 ? 9.797 24.766 23.797 1 86.19 205 ALA B C 1
ATOM 5118 O O . ALA B 1 205 ? 8.641 24.562 24.188 1 86.19 205 ALA B O 1
ATOM 5119 N N . ALA B 1 206 ? 10.828 24.344 24.453 1 88.5 206 ALA B N 1
ATOM 5120 C CA . ALA B 1 206 ? 10.703 23.438 25.578 1 88.5 206 ALA B CA 1
ATOM 5121 C C . ALA B 1 206 ? 10.156 24.156 26.812 1 88.5 206 ALA B C 1
ATOM 5123 O O . ALA B 1 206 ? 9.711 23.531 27.766 1 88.5 206 ALA B O 1
ATOM 5124 N N . GLN B 1 207 ? 10.117 25.391 26.781 1 85 207 GLN B N 1
ATOM 5125 C CA . GLN B 1 207 ? 9.742 26.188 27.953 1 85 207 GLN B CA 1
ATOM 5126 C C . GLN B 1 207 ? 8.289 25.938 28.344 1 85 207 GLN B C 1
ATOM 5128 O O . GLN B 1 207 ? 7.957 25.938 29.531 1 85 207 GLN B O 1
ATOM 5133 N N . ASP B 1 208 ? 7.43 25.719 27.391 1 84.31 208 ASP B N 1
ATOM 5134 C CA . ASP B 1 208 ? 6.02 25.531 27.719 1 84.31 208 ASP B CA 1
ATOM 5135 C C . ASP B 1 208 ? 5.477 24.25 27.094 1 84.31 208 ASP B C 1
ATOM 5137 O O . ASP B 1 208 ? 4.266 24.078 26.953 1 84.31 208 ASP B O 1
ATOM 5141 N N . ASN B 1 209 ? 6.32 23.438 26.594 1 85.94 209 ASN B N 1
ATOM 5142 C CA . ASN B 1 209 ? 5.953 22.125 26.078 1 85.94 209 ASN B CA 1
ATOM 5143 C C . ASN B 1 209 ? 6.457 21 26.984 1 85.94 209 ASN B C 1
ATOM 5145 O O . ASN B 1 209 ? 7.566 20.5 26.781 1 85.94 209 ASN B O 1
ATOM 5149 N N . SER B 1 210 ? 5.652 20.562 27.844 1 83.62 210 SER B N 1
ATOM 5150 C CA . SER B 1 210 ? 6.027 19.594 28.859 1 83.62 210 SER B CA 1
ATOM 5151 C C . SER B 1 210 ? 6.27 18.219 28.25 1 83.62 210 SER B C 1
ATOM 5153 O O . SER B 1 210 ? 6.766 17.312 28.938 1 83.62 210 SER B O 1
ATOM 5155 N N . PHE B 1 211 ? 5.996 18.031 27.047 1 83.81 211 PHE B N 1
ATOM 5156 C CA . PHE B 1 211 ? 6.152 16.75 26.391 1 83.81 211 PHE B CA 1
ATOM 5157 C C . PHE B 1 211 ? 7.57 16.578 25.844 1 83.81 211 PHE B C 1
ATOM 5159 O O . PHE B 1 211 ? 7.949 15.484 25.422 1 83.81 211 PHE B O 1
ATOM 5166 N N . MET B 1 212 ? 8.281 17.594 25.828 1 85.62 212 MET B N 1
ATOM 5167 C CA . MET B 1 212 ? 9.656 17.562 25.344 1 85.62 212 MET B CA 1
ATOM 5168 C C . MET B 1 212 ? 10.609 17.109 26.438 1 85.62 212 MET B C 1
ATOM 5170 O O . MET B 1 212 ? 10.438 17.484 27.609 1 85.62 212 MET B O 1
ATOM 5174 N N . HIS B 1 213 ? 11.656 16.391 26.062 1 87.06 213 HIS B N 1
ATOM 5175 C CA . HIS B 1 213 ? 12.719 15.977 26.953 1 87.06 213 HIS B CA 1
ATOM 5176 C C . HIS B 1 213 ? 14.086 16.422 26.438 1 87.06 213 HIS B C 1
ATOM 5178 O O . HIS B 1 213 ? 14.375 16.281 25.25 1 87.06 213 HIS B O 1
ATOM 5184 N N . ALA B 1 214 ? 14.867 16.875 27.344 1 88.75 214 ALA B N 1
ATOM 5185 C CA . ALA B 1 214 ? 16.172 17.453 27 1 88.75 214 ALA B CA 1
ATOM 5186 C C . ALA B 1 214 ? 17.047 16.422 26.281 1 88.75 214 ALA B C 1
ATOM 5188 O O . ALA B 1 214 ? 17.062 15.25 26.656 1 88.75 214 ALA B O 1
ATOM 5189 N N . ALA B 1 215 ? 17.75 16.938 25.234 1 91.38 215 ALA B N 1
ATOM 5190 C CA . ALA B 1 215 ? 18.672 16.156 24.422 1 91.38 215 ALA B CA 1
ATOM 5191 C C . ALA B 1 215 ? 19.703 17.047 23.734 1 91.38 215 ALA B C 1
ATOM 5193 O O . ALA B 1 215 ? 19.828 18.219 24.062 1 91.38 215 ALA B O 1
ATOM 5194 N N . ALA B 1 216 ? 20.484 16.422 22.875 1 90.06 216 ALA B N 1
ATOM 5195 C CA . ALA B 1 216 ? 21.547 17.172 22.188 1 90.06 216 ALA B CA 1
ATOM 5196 C C . ALA B 1 216 ? 20.953 18.188 21.219 1 90.06 216 ALA B C 1
ATOM 5198 O O . ALA B 1 216 ? 19.938 17.922 20.562 1 90.06 216 ALA B O 1
ATOM 5199 N N . LYS B 1 217 ? 21.656 19.328 21.141 1 91.56 217 LYS B N 1
ATOM 5200 C CA . LYS B 1 217 ? 21.312 20.344 20.156 1 91.56 217 LYS B CA 1
ATOM 5201 C C . LYS B 1 217 ? 21.734 19.922 18.75 1 91.56 217 LYS B C 1
ATOM 5203 O O . LYS B 1 217 ? 22.562 19.016 18.594 1 91.56 217 LYS B O 1
ATOM 5208 N N . PRO B 1 218 ? 21.109 20.562 17.781 1 91.19 218 PRO B N 1
ATOM 5209 C CA . PRO B 1 218 ? 21.531 20.219 16.422 1 91.19 218 PRO B CA 1
ATOM 5210 C C . PRO B 1 218 ? 23.016 20.484 16.172 1 91.19 218 PRO B C 1
ATOM 5212 O O . PRO B 1 218 ? 23.562 21.469 16.688 1 91.19 218 PRO B O 1
ATOM 5215 N N . GLY B 1 219 ? 23.609 19.609 15.383 1 92.75 219 GLY B N 1
ATOM 5216 C CA . GLY B 1 219 ? 25.016 19.781 15.055 1 92.75 219 GLY B CA 1
ATOM 5217 C C . GLY B 1 219 ? 25.531 18.719 14.109 1 92.75 219 GLY B C 1
ATOM 5218 O O . GLY B 1 219 ? 24.859 17.719 13.844 1 92.75 219 GLY B O 1
ATOM 5219 N N . GLU B 1 220 ? 26.703 19.062 13.578 1 93.75 220 GLU B N 1
ATOM 5220 C CA . GLU B 1 220 ? 27.344 18.094 12.688 1 93.75 220 GLU B CA 1
ATOM 5221 C C . GLU B 1 220 ? 27.609 16.766 13.398 1 93.75 220 GLU B C 1
ATOM 5223 O O . GLU B 1 220 ? 28 16.766 14.57 1 93.75 220 GLU B O 1
ATOM 5228 N N . GLY B 1 221 ? 27.359 15.742 12.672 1 94 221 GLY B N 1
ATOM 5229 C CA . GLY B 1 221 ? 27.656 14.422 13.203 1 94 221 GLY B CA 1
ATOM 5230 C C . GLY B 1 221 ? 26.672 13.969 14.266 1 94 221 GLY B C 1
ATOM 5231 O O . GLY B 1 221 ? 26.922 12.984 14.961 1 94 221 GLY B O 1
ATOM 5232 N N . SER B 1 222 ? 25.594 14.594 14.422 1 95.62 222 SER B N 1
ATOM 5233 C CA . SER B 1 222 ? 24.625 14.32 15.484 1 95.62 222 SER B CA 1
ATOM 5234 C C . SER B 1 222 ? 23.984 12.945 15.305 1 95.62 222 SER B C 1
ATOM 5236 O O . SER B 1 222 ? 23.266 12.711 14.336 1 95.62 222 SER B O 1
ATOM 5238 N N . GLY B 1 223 ? 24.219 12.086 16.328 1 96.69 223 GLY B N 1
ATOM 5239 C CA . GLY B 1 223 ? 23.547 10.797 16.344 1 96.69 223 GLY B CA 1
ATOM 5240 C C . GLY B 1 223 ? 22.047 10.906 16.531 1 96.69 223 GLY B C 1
ATOM 5241 O O . GLY B 1 223 ? 21.281 10.109 15.977 1 96.69 223 GLY B O 1
ATOM 5242 N N . LEU B 1 224 ? 21.625 11.875 17.266 1 97.38 224 LEU B N 1
ATOM 5243 C CA . LEU B 1 224 ? 20.203 12.141 17.484 1 97.38 224 LEU B CA 1
ATOM 5244 C C . LEU B 1 224 ? 19.5 12.461 16.172 1 97.38 224 LEU B C 1
ATOM 5246 O O . LEU B 1 224 ? 18.453 11.875 15.875 1 97.38 224 LEU B O 1
ATOM 5250 N N . THR B 1 225 ? 20.109 13.352 15.414 1 97.75 225 THR B N 1
ATOM 5251 C CA . THR B 1 225 ? 19.516 13.742 14.133 1 97.75 225 THR B CA 1
ATOM 5252 C C . THR B 1 225 ? 19.375 12.523 13.219 1 97.75 225 THR B C 1
ATOM 5254 O O . THR B 1 225 ? 18.312 12.328 12.609 1 97.75 225 THR B O 1
ATOM 5257 N N . ARG B 1 226 ? 20.328 11.711 13.18 1 97.5 226 ARG B N 1
ATOM 5258 C CA . ARG B 1 226 ? 20.312 10.539 12.305 1 97.5 226 ARG B CA 1
ATOM 5259 C C . ARG B 1 226 ? 19.266 9.531 12.758 1 97.5 226 ARG B C 1
ATOM 5261 O O . ARG B 1 226 ? 18.594 8.922 11.922 1 97.5 226 ARG B O 1
ATOM 5268 N N . GLU B 1 227 ? 19.156 9.375 14.023 1 97.81 227 GLU B N 1
ATOM 5269 C CA . GLU B 1 227 ? 18.156 8.469 14.555 1 97.81 227 GLU B CA 1
ATOM 5270 C C . GLU B 1 227 ? 16.734 8.945 14.219 1 97.81 227 GLU B C 1
ATOM 5272 O O . GLU B 1 227 ? 15.906 8.164 13.758 1 97.81 227 GLU B O 1
ATOM 5277 N N . VAL B 1 228 ? 16.484 10.156 14.438 1 98.38 228 VAL B N 1
ATOM 5278 C CA . VAL B 1 228 ? 15.172 10.734 14.172 1 98.38 228 VAL B CA 1
ATOM 5279 C C . VAL B 1 228 ? 14.867 10.656 12.68 1 98.38 228 VAL B C 1
ATOM 5281 O O . VAL B 1 228 ? 13.719 10.406 12.281 1 98.38 228 VAL B O 1
ATOM 5284 N N . LEU B 1 229 ? 15.867 10.852 11.891 1 98.12 229 LEU B N 1
ATOM 5285 C CA . LEU B 1 229 ? 15.688 10.758 10.445 1 98.12 229 LEU B CA 1
ATOM 5286 C C . LEU B 1 229 ? 15.266 9.352 10.031 1 98.12 229 LEU B C 1
ATOM 5288 O O . LEU B 1 229 ? 14.414 9.18 9.156 1 98.12 229 LEU B O 1
ATOM 5292 N N . ARG B 1 230 ? 15.828 8.352 10.633 1 98.06 230 ARG B N 1
ATOM 5293 C CA . ARG B 1 230 ? 15.43 6.977 10.352 1 98.06 230 ARG B CA 1
ATOM 5294 C C . ARG B 1 230 ? 13.977 6.734 10.727 1 98.06 230 ARG B C 1
ATOM 5296 O O . ARG B 1 230 ? 13.227 6.121 9.969 1 98.06 230 ARG B O 1
ATOM 5303 N N . GLU B 1 231 ? 13.594 7.199 11.867 1 98.69 231 GLU B N 1
ATOM 5304 C CA . GLU B 1 231 ? 12.211 7.09 12.305 1 98.69 231 GLU B CA 1
ATOM 5305 C C . GLU B 1 231 ? 11.266 7.785 11.328 1 98.69 231 GLU B C 1
ATOM 5307 O O . GLU B 1 231 ? 10.25 7.211 10.93 1 98.69 231 GLU B O 1
ATOM 5312 N N . PHE B 1 232 ? 11.719 8.945 10.969 1 98.75 232 PHE B N 1
ATOM 5313 C CA . PHE B 1 232 ? 10.906 9.781 10.094 1 98.75 232 PHE B CA 1
ATOM 5314 C C . PHE B 1 232 ? 10.766 9.141 8.711 1 98.75 232 PHE B C 1
ATOM 5316 O O . PHE B 1 232 ? 9.695 9.188 8.102 1 98.75 232 PHE B O 1
ATOM 5323 N N . ALA B 1 233 ? 11.812 8.57 8.25 1 98.75 233 ALA B N 1
ATOM 5324 C CA . ALA B 1 233 ? 11.773 7.848 6.98 1 98.75 233 ALA B CA 1
ATOM 5325 C C . ALA B 1 233 ? 10.766 6.703 7.031 1 98.75 233 ALA B C 1
ATOM 5327 O O . ALA B 1 233 ? 10.039 6.465 6.062 1 98.75 233 ALA B O 1
ATOM 5328 N N . GLY B 1 234 ? 10.711 6.031 8.125 1 98.56 234 GLY B N 1
ATOM 5329 C CA . GLY B 1 234 ? 9.719 4.98 8.312 1 98.56 234 GLY B CA 1
ATOM 5330 C C . GLY B 1 234 ? 8.297 5.496 8.273 1 98.56 234 GLY B C 1
ATOM 5331 O O . GLY B 1 234 ? 7.414 4.852 7.691 1 98.56 234 GLY B O 1
ATOM 5332 N N . LEU B 1 235 ? 8.086 6.602 8.852 1 98.81 235 LEU B N 1
ATOM 5333 C CA . LEU B 1 235 ? 6.77 7.23 8.828 1 98.81 235 LEU B CA 1
ATOM 5334 C C . LEU B 1 235 ? 6.383 7.621 7.406 1 98.81 235 LEU B C 1
ATOM 5336 O O . LEU B 1 235 ? 5.258 7.359 6.969 1 98.81 235 LEU B O 1
ATOM 5340 N N . HIS B 1 236 ? 7.336 8.266 6.75 1 98.75 236 HIS B N 1
ATOM 5341 C CA . HIS B 1 236 ? 7.117 8.633 5.355 1 98.75 236 HIS B CA 1
ATOM 5342 C C . HIS B 1 236 ? 6.711 7.426 4.523 1 98.75 236 HIS B C 1
ATOM 5344 O O . HIS B 1 236 ? 5.75 7.488 3.752 1 98.75 236 HIS B O 1
ATOM 5350 N N . ARG B 1 237 ? 7.344 6.352 4.727 1 97.75 237 ARG B N 1
ATOM 5351 C CA . ARG B 1 237 ? 7.043 5.121 4 1 97.75 237 ARG B CA 1
ATOM 5352 C C . ARG B 1 237 ? 5.652 4.602 4.355 1 97.75 237 ARG B C 1
ATOM 5354 O O . ARG B 1 237 ? 4.891 4.203 3.473 1 97.75 237 ARG B O 1
ATOM 5361 N N . ALA B 1 238 ? 5.352 4.605 5.598 1 98.12 238 ALA B N 1
ATOM 5362 C CA . ALA B 1 238 ? 4.051 4.109 6.039 1 98.12 238 ALA B CA 1
ATOM 5363 C C . ALA B 1 238 ? 2.916 4.883 5.375 1 98.12 238 ALA B C 1
ATOM 5365 O O . ALA B 1 238 ? 1.911 4.293 4.973 1 98.12 238 ALA B O 1
ATOM 5366 N N . LEU B 1 239 ? 3.088 6.133 5.25 1 98.56 239 LEU B N 1
ATOM 5367 C CA . LEU B 1 239 ? 2.062 6.984 4.656 1 98.56 239 LEU B CA 1
ATOM 5368 C C . LEU B 1 239 ? 1.988 6.773 3.146 1 98.56 239 LEU B C 1
ATOM 5370 O O . LEU B 1 239 ? 0.901 6.586 2.596 1 98.56 239 LEU B O 1
ATOM 5374 N N . THR B 1 240 ? 3.125 6.762 2.504 1 97.31 240 THR B N 1
ATOM 5375 C CA . THR B 1 240 ? 3.143 6.676 1.048 1 97.31 240 THR B CA 1
ATOM 5376 C C . THR B 1 240 ? 2.713 5.285 0.586 1 97.31 240 THR B C 1
ATOM 5378 O O . THR B 1 240 ? 2.094 5.141 -0.471 1 97.31 240 THR B O 1
ATOM 5381 N N . ASP B 1 241 ? 2.98 4.277 1.382 1 95.44 241 ASP B N 1
ATOM 5382 C CA . ASP B 1 241 ? 2.525 2.928 1.064 1 95.44 241 ASP B CA 1
ATOM 5383 C C . ASP B 1 241 ? 1 2.855 1.035 1 95.44 241 ASP B C 1
ATOM 5385 O O . ASP B 1 241 ? 0.426 1.981 0.381 1 95.44 241 ASP B O 1
ATOM 5389 N N . LYS B 1 242 ? 0.367 3.781 1.745 1 96.62 242 LYS B N 1
ATOM 5390 C CA . LYS B 1 242 ? -1.092 3.814 1.755 1 96.62 242 LYS B CA 1
ATOM 5391 C C . LYS B 1 242 ? -1.629 4.703 0.637 1 96.62 242 LYS B C 1
ATOM 5393 O O . LYS B 1 242 ? -2.844 4.863 0.494 1 96.62 242 LYS B O 1
ATOM 5398 N N . GLY B 1 243 ? -0.776 5.312 -0.079 1 96.06 243 GLY B N 1
ATOM 5399 C CA . GLY B 1 243 ? -1.186 6.137 -1.205 1 96.06 243 GLY B CA 1
ATOM 5400 C C . GLY B 1 243 ? -1.277 7.613 -0.862 1 96.06 243 GLY B C 1
ATOM 5401 O O . GLY B 1 243 ? -1.761 8.414 -1.665 1 96.06 243 GLY B O 1
ATOM 5402 N N . VAL B 1 244 ? -0.831 8 0.305 1 98.06 244 VAL B N 1
ATOM 5403 C CA . VAL B 1 244 ? -0.772 9.414 0.657 1 98.06 244 VAL B CA 1
ATOM 5404 C C . VAL B 1 244 ? 0.329 10.102 -0.147 1 98.06 244 VAL B C 1
ATOM 5406 O O . VAL B 1 244 ? 1.44 9.578 -0.262 1 98.06 244 VAL B O 1
ATOM 5409 N N . GLN B 1 245 ? -0.016 11.227 -0.715 1 97.75 245 GLN B N 1
ATOM 5410 C CA . GLN B 1 245 ? 0.974 12.023 -1.439 1 97.75 245 GLN B CA 1
ATOM 5411 C C . GLN B 1 245 ? 1.699 12.984 -0.504 1 97.75 245 GLN B C 1
ATOM 5413 O O . GLN B 1 245 ? 1.079 13.875 0.08 1 97.75 245 GLN B O 1
ATOM 5418 N N . VAL B 1 246 ? 2.959 12.789 -0.41 1 98.5 246 VAL B N 1
ATOM 5419 C CA . VAL B 1 246 ? 3.727 13.602 0.533 1 98.5 246 VAL B CA 1
ATOM 5420 C C . VAL B 1 246 ? 4.609 14.586 -0.228 1 98.5 246 VAL B C 1
ATOM 5422 O O . VAL B 1 246 ? 5.488 14.18 -0.995 1 98.5 246 VAL B O 1
ATOM 5425 N N . HIS B 1 247 ? 4.383 15.859 -0.062 1 98.38 247 HIS B N 1
ATOM 5426 C CA . HIS B 1 247 ? 5.277 16.922 -0.499 1 98.38 247 HIS B CA 1
ATOM 5427 C C . HIS B 1 247 ? 6.383 17.172 0.522 1 98.38 247 HIS B C 1
ATOM 5429 O O . HIS B 1 247 ? 6.199 17.922 1.476 1 98.38 247 HIS B O 1
ATOM 5435 N N . LEU B 1 248 ? 7.512 16.516 0.249 1 98.69 248 LEU B N 1
ATOM 5436 C CA . LEU B 1 248 ? 8.57 16.422 1.251 1 98.69 248 LEU B CA 1
ATOM 5437 C C . LEU B 1 248 ? 9.617 17.516 1.049 1 98.69 248 LEU B C 1
ATOM 5439 O O . LEU B 1 248 ? 10.141 17.672 -0.055 1 98.69 248 LEU B O 1
ATOM 5443 N N . PHE B 1 249 ? 9.875 18.312 2.098 1 98.75 249 PHE B N 1
ATOM 5444 C CA . PHE B 1 249 ? 10.945 19.297 2.188 1 98.75 249 PHE B CA 1
ATOM 5445 C C . PHE B 1 249 ? 11.969 18.891 3.244 1 98.75 249 PHE B C 1
ATOM 5447 O O . PHE B 1 249 ? 11.797 17.875 3.926 1 98.75 249 PHE B O 1
ATOM 5454 N N . GLU B 1 250 ? 13.047 19.562 3.275 1 98.25 250 GLU B N 1
ATOM 5455 C CA . GLU B 1 250 ? 14.094 19.406 4.273 1 98.25 250 GLU B CA 1
ATOM 5456 C C . GLU B 1 250 ? 14.469 20.75 4.906 1 98.25 250 GLU B C 1
ATOM 5458 O O . GLU B 1 250 ? 13.812 21.75 4.656 1 98.25 250 GLU B O 1
ATOM 5463 N N . HIS B 1 251 ? 15.445 20.75 5.836 1 97.75 251 HIS B N 1
ATOM 5464 C CA . HIS B 1 251 ? 15.992 21.984 6.391 1 97.75 251 HIS B CA 1
ATOM 5465 C C . HIS B 1 251 ? 17.453 21.797 6.801 1 97.75 251 HIS B C 1
ATOM 5467 O O . HIS B 1 251 ? 17.906 20.672 6.992 1 97.75 251 HIS B O 1
ATOM 5473 N N . SER B 1 252 ? 18.125 22.906 6.824 1 96.69 252 SER B N 1
ATOM 5474 C CA . SER B 1 252 ? 19.547 22.922 7.188 1 96.69 252 SER B CA 1
ATOM 5475 C C . SER B 1 252 ? 19.75 23.547 8.562 1 96.69 252 SER B C 1
ATOM 5477 O O . SER B 1 252 ? 18.844 24.141 9.133 1 96.69 252 SER B O 1
ATOM 5479 N N . LEU B 1 253 ? 20.969 23.328 9.023 1 96.69 253 LEU B N 1
ATOM 5480 C CA . LEU B 1 253 ? 21.344 23.938 10.289 1 96.69 253 LEU B CA 1
ATOM 5481 C C . LEU B 1 253 ? 21.266 25.469 10.195 1 96.69 253 LEU B C 1
ATOM 5483 O O . LEU B 1 253 ? 20.922 26.125 11.164 1 96.69 253 LEU B O 1
ATOM 5487 N N . SER B 1 254 ? 21.594 26.016 9.062 1 96.19 254 SER B N 1
ATOM 5488 C CA . SER B 1 254 ? 21.672 27.453 8.867 1 96.19 254 SER B CA 1
ATOM 5489 C C . SER B 1 254 ? 20.281 28.094 8.984 1 96.19 254 SER B C 1
ATOM 5491 O O . SER B 1 254 ? 20.172 29.312 9.203 1 96.19 254 SER B O 1
ATOM 5493 N N . HIS B 1 255 ? 19.219 27.344 8.852 1 96.81 255 HIS B N 1
ATOM 5494 C CA . HIS B 1 255 ? 17.875 27.859 9.008 1 96.81 255 HIS B CA 1
ATOM 5495 C C . HIS B 1 255 ? 17.562 28.188 10.469 1 96.81 255 HIS B C 1
ATOM 5497 O O . HIS B 1 255 ? 16.656 28.953 10.766 1 96.81 255 HIS B O 1
ATOM 5503 N N . GLY B 1 256 ? 18.234 27.484 11.375 1 97.06 256 GLY B N 1
ATOM 5504 C CA . GLY B 1 256 ? 18.031 27.719 12.797 1 97.06 256 GLY B CA 1
ATOM 5505 C C . GLY B 1 256 ? 16.672 27.266 13.289 1 97.06 256 GLY B C 1
ATOM 5506 O O . GLY B 1 256 ? 16.094 27.891 14.172 1 97.06 256 GLY B O 1
ATOM 5507 N N . THR B 1 257 ? 16.109 26.281 12.68 1 97.94 257 THR B N 1
ATOM 5508 C CA . THR B 1 257 ? 14.758 25.828 12.992 1 97.94 257 THR B CA 1
ATOM 5509 C C . THR B 1 257 ? 14.766 24.328 13.336 1 97.94 257 THR B C 1
ATOM 5511 O O . THR B 1 257 ? 14.297 23.516 12.547 1 97.94 257 THR B O 1
ATOM 5514 N N . PRO B 1 258 ? 15.164 23.953 14.555 1 97 258 PRO B N 1
ATOM 5515 C CA . PRO B 1 258 ? 15.305 22.531 14.898 1 97 258 PRO B CA 1
ATOM 5516 C C . PRO B 1 258 ? 13.977 21.781 14.859 1 97 258 PRO B C 1
ATOM 5518 O O . PRO B 1 258 ? 13.961 20.562 14.719 1 97 258 PRO B O 1
ATOM 5521 N N . ASP B 1 259 ? 12.836 22.531 14.914 1 97.38 259 ASP B N 1
ATOM 5522 C CA . ASP B 1 259 ? 11.516 21.906 14.961 1 97.38 259 ASP B CA 1
ATOM 5523 C C . ASP B 1 259 ? 10.797 22.047 13.625 1 97.38 259 ASP B C 1
ATOM 5525 O O . ASP B 1 259 ? 9.57 21.953 13.555 1 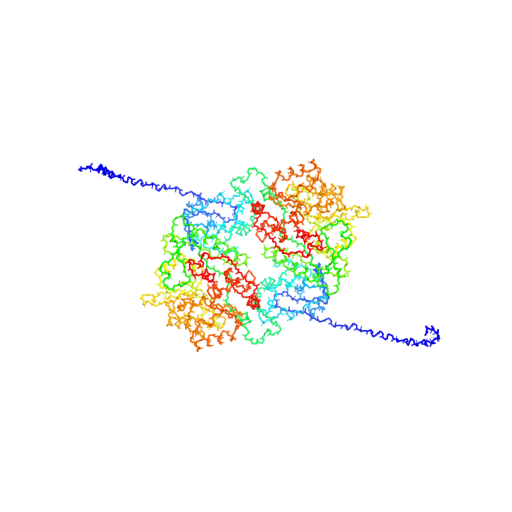97.38 259 ASP B O 1
ATOM 5529 N N . ALA B 1 260 ? 11.555 22.219 12.531 1 98.12 260 ALA B N 1
ATOM 5530 C CA . ALA B 1 260 ? 10.961 22.453 11.219 1 98.12 260 ALA B CA 1
ATOM 5531 C C . ALA B 1 260 ? 10.094 21.281 10.781 1 98.12 260 ALA B C 1
ATOM 5533 O O . ALA B 1 260 ? 9.242 21.422 9.898 1 98.12 260 ALA B O 1
ATOM 5534 N N . CYS B 1 261 ? 10.242 20.141 11.383 1 98.56 261 CYS B N 1
ATOM 5535 C CA . CYS B 1 261 ? 9.516 18.938 11 1 98.56 261 CYS B CA 1
ATOM 5536 C C . CYS B 1 261 ? 8.062 19.016 11.461 1 98.56 261 CYS B C 1
ATOM 5538 O O . CYS B 1 261 ? 7.285 18.078 11.234 1 98.56 261 CYS B O 1
ATOM 5540 N N . PHE B 1 262 ? 7.629 20.109 12.078 1 98.56 262 PHE B N 1
ATOM 5541 C CA . PHE B 1 262 ? 6.242 20.328 12.477 1 98.56 262 PHE B CA 1
ATOM 5542 C C . PHE B 1 262 ? 5.629 21.484 11.703 1 98.56 262 PHE B C 1
ATOM 5544 O O . PHE B 1 262 ? 5.203 22.484 12.297 1 98.56 262 PHE B O 1
ATOM 5551 N N . PRO B 1 263 ? 5.418 21.266 10.43 1 98.75 263 PRO B N 1
ATOM 5552 C CA . PRO B 1 263 ? 5.012 22.375 9.57 1 98.75 263 PRO B CA 1
ATOM 5553 C C . PRO B 1 263 ? 3.553 22.781 9.773 1 98.75 263 PRO B C 1
ATOM 5555 O O . PRO B 1 263 ? 3.137 23.859 9.336 1 98.75 263 PRO B O 1
ATOM 5558 N N . ASN B 1 264 ? 2.756 21.984 10.406 1 98.75 264 ASN B N 1
ATOM 5559 C CA . ASN B 1 264 ? 1.327 22.234 10.562 1 98.75 264 ASN B CA 1
ATOM 5560 C C . ASN B 1 264 ? 1.063 23.469 11.422 1 98.75 264 ASN B C 1
ATOM 5562 O O . ASN B 1 264 ? -0.047 24 11.422 1 98.75 264 ASN B O 1
ATOM 5566 N N . ASN B 1 265 ? 2.09 23.938 12.109 1 98.62 265 ASN B N 1
ATOM 5567 C CA . ASN B 1 265 ? 1.881 25 13.094 1 98.62 265 ASN B CA 1
ATOM 5568 C C . ASN B 1 265 ? 1.899 26.375 12.445 1 98.62 265 ASN B C 1
ATOM 5570 O O . ASN B 1 265 ? 1.382 27.344 13.016 1 98.62 265 ASN B O 1
ATOM 5574 N N . TRP B 1 266 ? 2.52 26.484 11.305 1 98.75 266 TRP B N 1
ATOM 5575 C CA . TRP B 1 266 ? 2.695 27.844 10.836 1 98.75 266 TRP B CA 1
ATOM 5576 C C . TRP B 1 266 ? 1.831 28.125 9.609 1 98.75 266 TRP B C 1
ATOM 5578 O O . TRP B 1 266 ? 1.687 29.266 9.188 1 98.75 266 TRP B O 1
ATOM 5588 N N . PHE B 1 267 ? 1.203 27.109 9.016 1 98.75 267 PHE B N 1
ATOM 5589 C CA . PHE B 1 267 ? 0.248 27.375 7.949 1 98.75 267 PHE B CA 1
ATOM 5590 C C . PHE B 1 267 ? -0.811 26.281 7.883 1 98.75 267 PHE B C 1
ATOM 5592 O O . PHE B 1 267 ? -0.628 25.188 8.445 1 98.75 267 PHE B O 1
ATOM 5599 N N . SER B 1 268 ? -1.917 26.5 7.266 1 98.69 268 SER B N 1
ATOM 5600 C CA . SER B 1 268 ? -2.955 25.562 6.871 1 98.69 268 SER B CA 1
ATOM 5601 C C . SER B 1 268 ? -3.584 25.953 5.539 1 98.69 268 SER B C 1
ATOM 5603 O O . SER B 1 268 ? -3.422 27.078 5.078 1 98.69 268 SER B O 1
ATOM 5605 N N . THR B 1 269 ? -4.164 25 4.848 1 98.5 269 THR B N 1
ATOM 5606 C CA . THR B 1 269 ? -4.855 25.25 3.59 1 98.5 269 THR B CA 1
ATOM 5607 C C . THR B 1 269 ? -6.324 24.844 3.689 1 98.5 269 THR B C 1
ATOM 5609 O O . THR B 1 269 ? -6.664 23.891 4.398 1 98.5 269 THR B O 1
ATOM 5612 N N . HIS B 1 270 ? -7.176 25.609 3.021 1 97.75 270 HIS B N 1
ATOM 5613 C CA . HIS B 1 270 ? -8.625 25.469 3.131 1 97.75 270 HIS B CA 1
ATOM 5614 C C . HIS B 1 270 ? -9.289 25.562 1.762 1 97.75 270 HIS B C 1
ATOM 5616 O O . HIS B 1 270 ? -9.148 26.562 1.062 1 97.75 270 HIS B O 1
ATOM 5622 N N . PRO B 1 271 ? -9.992 24.516 1.318 1 96.12 271 PRO B N 1
ATOM 5623 C CA . PRO B 1 271 ? -10.68 24.562 0.024 1 96.12 271 PRO B CA 1
ATOM 5624 C C . PRO B 1 271 ? -11.914 25.469 0.044 1 96.12 271 PRO B C 1
ATOM 5626 O O . PRO B 1 271 ? -12.477 25.719 1.111 1 96.12 271 PRO B O 1
ATOM 5629 N N . ALA B 1 272 ? -12.281 25.875 -1.17 1 94.44 272 ALA B N 1
ATOM 5630 C CA . ALA B 1 272 ? -13.539 26.609 -1.292 1 94.44 272 ALA B CA 1
ATOM 5631 C C . ALA B 1 272 ? -14.719 25.766 -0.82 1 94.44 272 ALA B C 1
ATOM 5633 O O . ALA B 1 272 ? -14.781 24.562 -1.106 1 94.44 272 ALA B O 1
ATOM 5634 N N . GLY B 1 273 ? -15.57 26.344 -0.041 1 91.75 273 GLY B N 1
ATOM 5635 C CA . GLY B 1 273 ? -16.766 25.656 0.41 1 91.75 273 GLY B CA 1
ATOM 5636 C C . GLY B 1 273 ? -16.578 24.906 1.714 1 91.75 273 GLY B C 1
ATOM 5637 O O . GLY B 1 273 ? -17.516 24.297 2.227 1 91.75 273 GLY B O 1
ATOM 5638 N N . GLU B 1 274 ? -15.383 25.016 2.285 1 92.81 274 GLU B N 1
ATOM 5639 C CA . GLU B 1 274 ? -15.133 24.375 3.574 1 92.81 274 GLU B CA 1
ATOM 5640 C C . GLU B 1 274 ? -16.125 24.844 4.629 1 92.81 274 GLU B C 1
ATOM 5642 O O . GLU B 1 274 ? -16.672 25.953 4.52 1 92.81 274 GLU B O 1
ATOM 5647 N N . ALA B 1 275 ? -16.438 23.984 5.629 1 88.62 275 ALA B N 1
ATOM 5648 C CA . ALA B 1 275 ? -17.359 24.297 6.715 1 88.62 275 ALA B CA 1
ATOM 5649 C C . ALA B 1 275 ? -18.766 24.562 6.18 1 88.62 275 ALA B C 1
ATOM 5651 O O . ALA B 1 275 ? -19.547 25.281 6.797 1 88.62 275 ALA B O 1
ATOM 5652 N N . ALA B 1 276 ? -19.109 23.953 5 1 78 276 ALA B N 1
ATOM 5653 C CA . ALA B 1 276 ? -20.422 24.031 4.336 1 78 276 ALA B CA 1
ATOM 5654 C C . ALA B 1 276 ? -20.766 25.469 3.973 1 78 276 ALA B C 1
ATOM 5656 O O . ALA B 1 276 ? -21.859 25.938 4.27 1 78 276 ALA B O 1
ATOM 5657 N N . GLY B 1 277 ? -19.812 26.078 3.404 1 77.19 277 GLY B N 1
ATOM 5658 C CA . GLY B 1 277 ? -20.031 27.438 2.908 1 77.19 277 GLY B CA 1
ATOM 5659 C C . GLY B 1 277 ? -19.141 28.469 3.582 1 77.19 277 GLY B C 1
ATOM 5660 O O . GLY B 1 277 ? -19.469 29.656 3.59 1 77.19 277 GLY B O 1
ATOM 5661 N N . GLY B 1 278 ? -18.172 28.016 4.195 1 80.69 278 GLY B N 1
ATOM 5662 C CA . GLY B 1 278 ? -17.234 28.938 4.824 1 80.69 278 GLY B CA 1
ATOM 5663 C C . GLY B 1 278 ? -16.609 29.906 3.846 1 80.69 278 GLY B C 1
ATOM 5664 O O . GLY B 1 278 ? -17.281 30.766 3.285 1 80.69 278 GLY B O 1
ATOM 5665 N N . VAL B 1 279 ? -15.43 29.609 3.459 1 84.75 279 VAL B N 1
ATOM 5666 C CA . VAL B 1 279 ? -14.75 30.547 2.57 1 84.75 279 VAL B CA 1
ATOM 5667 C C . VAL B 1 279 ? -15.164 30.281 1.125 1 84.75 279 VAL B C 1
ATOM 5669 O O . VAL B 1 279 ? -15.336 29.125 0.724 1 84.75 279 VAL B O 1
ATOM 5672 N N . SER B 1 280 ? -15.336 31.266 0.299 1 90.19 280 SER B N 1
ATOM 5673 C CA . SER B 1 280 ? -15.781 31.172 -1.089 1 90.19 280 SER B CA 1
ATOM 5674 C C . SER B 1 280 ? -14.633 30.781 -2.01 1 90.19 280 SER B C 1
ATOM 5676 O O . SER B 1 280 ? -14.852 30.312 -3.123 1 90.19 280 SER B O 1
ATOM 5678 N N . THR B 1 281 ? -13.477 31.031 -1.548 1 94.75 281 THR B N 1
ATOM 5679 C CA . THR B 1 281 ? -12.305 30.672 -2.342 1 94.75 281 THR B CA 1
ATOM 5680 C C . THR B 1 281 ? -11.305 29.875 -1.509 1 94.75 281 THR B C 1
ATOM 5682 O O . THR B 1 281 ? -11.273 30 -0.284 1 94.75 281 THR B O 1
ATOM 5685 N N . SER B 1 282 ? -10.578 29 -2.197 1 96.5 282 SER B N 1
ATOM 5686 C CA . SER B 1 282 ? -9.5 28.297 -1.501 1 96.5 282 SER B CA 1
ATOM 5687 C C . SER B 1 282 ? -8.555 29.281 -0.816 1 96.5 282 SER B C 1
ATOM 5689 O O . SER B 1 282 ? -8.242 30.344 -1.367 1 96.5 282 SER B O 1
ATOM 5691 N N . THR B 1 283 ? -8.102 28.953 0.423 1 97.94 283 THR B N 1
ATOM 5692 C CA . THR B 1 283 ? -7.402 29.938 1.236 1 97.94 283 THR B CA 1
ATOM 5693 C C . THR B 1 283 ? -6.172 29.328 1.9 1 97.94 283 THR B C 1
ATOM 5695 O O . THR B 1 283 ? -6.238 28.203 2.432 1 97.94 283 THR B O 1
ATOM 5698 N N . LEU B 1 284 ? -5.066 29.984 1.781 1 98.56 284 LEU B N 1
ATOM 5699 C CA . LEU B 1 284 ? -3.867 29.719 2.562 1 98.56 284 LEU B CA 1
ATOM 5700 C C . LEU B 1 284 ? -3.805 30.609 3.795 1 98.56 284 LEU B C 1
ATOM 5702 O O . LEU B 1 284 ? -3.92 31.844 3.684 1 98.56 284 LEU B O 1
ATOM 5706 N N . VAL B 1 285 ? -3.67 30.047 4.996 1 98.75 285 VAL B N 1
ATOM 5707 C CA . VAL B 1 285 ? -3.568 30.844 6.223 1 98.75 285 VAL B CA 1
ATOM 5708 C C . VAL B 1 285 ? -2.162 30.719 6.801 1 98.75 285 VAL B C 1
ATOM 5710 O O . VAL B 1 285 ? -1.613 29.609 6.883 1 98.75 285 VAL B O 1
ATOM 5713 N N . LEU B 1 286 ? -1.571 31.812 7.141 1 98.81 286 LEU B N 1
ATOM 5714 C CA . LEU B 1 286 ? -0.29 31.859 7.836 1 98.81 286 LEU B CA 1
ATOM 5715 C C . LEU B 1 286 ? -0.478 32.281 9.289 1 98.81 286 LEU B C 1
ATOM 5717 O O . LEU B 1 286 ? -1.226 33.219 9.578 1 98.81 286 LEU B O 1
ATOM 5721 N N . TYR B 1 287 ? 0.179 31.672 10.195 1 98.88 287 TYR B N 1
ATOM 5722 C CA . TYR B 1 287 ? -0.176 31.828 11.602 1 98.88 287 TYR B CA 1
ATOM 5723 C C . TYR B 1 287 ? 0.951 32.5 12.375 1 98.88 287 TYR B C 1
ATOM 5725 O O . TYR B 1 287 ? 2.127 32.344 12.039 1 98.88 287 TYR B O 1
ATOM 5733 N N . PRO B 1 288 ? 0.608 33.25 13.445 1 98.69 288 PRO B N 1
ATOM 5734 C CA . PRO B 1 288 ? 1.601 33.812 14.359 1 98.69 288 PRO B CA 1
ATOM 5735 C C . PRO B 1 288 ? 2.158 32.812 15.344 1 98.69 288 PRO B C 1
ATOM 5737 O O . PRO B 1 288 ? 1.394 32.094 16 1 98.69 288 PRO B O 1
ATOM 5740 N N . MET B 1 289 ? 3.463 32.75 15.406 1 98.31 289 MET B N 1
ATOM 5741 C CA . MET B 1 289 ? 4.168 31.766 16.234 1 98.31 289 MET B CA 1
ATOM 5742 C C . MET B 1 289 ? 4.758 32.438 17.469 1 98.31 289 MET B C 1
ATOM 5744 O O . MET B 1 289 ? 5.254 33.562 17.406 1 98.31 289 MET B O 1
ATOM 5748 N N . LYS B 1 290 ? 4.828 31.75 18.578 1 97.5 290 LYS B N 1
ATOM 5749 C CA . LYS B 1 290 ? 5.324 32.312 19.844 1 97.5 290 LYS B CA 1
ATOM 5750 C C . LYS B 1 290 ? 6.848 32.406 19.828 1 97.5 290 LYS B C 1
ATOM 5752 O O . LYS B 1 290 ? 7.414 33.438 20.156 1 97.5 290 LYS B O 1
ATOM 5757 N N . CYS B 1 291 ? 7.48 31.297 19.469 1 95.5 291 CYS B N 1
ATOM 5758 C CA . CYS B 1 291 ? 8.938 31.234 19.516 1 95.5 291 CYS B CA 1
ATOM 5759 C C . CYS B 1 291 ? 9.547 31.766 18.219 1 95.5 291 CYS B C 1
ATOM 5761 O O . CYS B 1 291 ? 9.125 31.375 17.141 1 95.5 291 CYS B O 1
ATOM 5763 N N . PRO B 1 292 ? 10.602 32.594 18.344 1 95.94 292 PRO B N 1
ATOM 5764 C CA . PRO B 1 292 ? 11.211 33.156 17.141 1 95.94 292 PRO B CA 1
ATOM 5765 C C . PRO B 1 292 ? 11.75 32.094 16.188 1 95.94 292 PRO B C 1
ATOM 5767 O O . PRO B 1 292 ? 11.609 32.219 14.969 1 95.94 292 PRO B O 1
ATOM 5770 N N . ASN B 1 293 ? 12.32 31.031 16.672 1 95.88 293 ASN B N 1
ATOM 5771 C CA . ASN B 1 293 ? 12.867 30.031 15.781 1 95.88 293 ASN B CA 1
ATOM 5772 C C . ASN B 1 293 ? 11.766 29.188 15.133 1 95.88 293 ASN B C 1
ATOM 5774 O O . ASN B 1 293 ? 11.969 28.594 14.07 1 95.88 293 ASN B O 1
ATOM 5778 N N . ARG B 1 294 ? 10.641 29.125 15.805 1 97.25 294 ARG B N 1
ATOM 5779 C CA . ARG B 1 294 ? 9.492 28.484 15.164 1 97.25 294 ARG B CA 1
ATOM 5780 C C . ARG B 1 294 ? 8.898 29.391 14.086 1 97.25 294 ARG B C 1
ATOM 5782 O O . ARG B 1 294 ? 8.453 28.922 13.047 1 97.25 294 ARG B O 1
ATOM 5789 N N . ALA B 1 295 ? 8.852 30.703 14.344 1 97.88 295 ALA B N 1
ATOM 5790 C CA . ALA B 1 295 ? 8.398 31.656 13.344 1 97.88 295 ALA B CA 1
ATOM 5791 C C . ALA B 1 295 ? 9.258 31.594 12.086 1 97.88 295 ALA B C 1
ATOM 5793 O O . ALA B 1 295 ? 8.758 31.75 10.969 1 97.88 295 ALA B O 1
ATOM 5794 N N . ALA B 1 296 ? 10.531 31.297 12.273 1 97.94 296 ALA B N 1
ATOM 5795 C CA . ALA B 1 296 ? 11.492 31.234 11.18 1 97.94 296 ALA B CA 1
ATOM 5796 C C . ALA B 1 296 ? 11.234 30.031 10.281 1 97.94 296 ALA B C 1
ATOM 5798 O O . ALA B 1 296 ? 11.773 29.953 9.172 1 97.94 296 ALA B O 1
ATOM 5799 N N . GLU B 1 297 ? 10.391 29.141 10.688 1 98.31 297 GLU B N 1
ATOM 5800 C CA . GLU B 1 297 ? 10.031 27.969 9.883 1 98.31 297 GLU B CA 1
ATOM 5801 C C . GLU B 1 297 ? 9.219 28.375 8.656 1 98.31 297 GLU B C 1
ATOM 5803 O O . GLU B 1 297 ? 9.086 27.609 7.707 1 98.31 297 GLU B O 1
ATOM 5808 N N . ARG B 1 298 ? 8.594 29.562 8.727 1 98.19 298 ARG B N 1
ATOM 5809 C CA . ARG B 1 298 ? 7.855 30.094 7.59 1 98.19 298 ARG B CA 1
ATOM 5810 C C . ARG B 1 298 ? 8.797 30.484 6.453 1 98.19 298 ARG B C 1
ATOM 5812 O O . ARG B 1 298 ? 8.961 31.656 6.145 1 98.19 298 ARG B O 1
ATOM 5819 N N . ARG B 1 299 ? 9.219 29.516 5.766 1 97.56 299 ARG B N 1
ATOM 5820 C CA . ARG B 1 299 ? 10.234 29.719 4.738 1 97.56 299 ARG B CA 1
ATOM 5821 C C . ARG B 1 299 ? 9.617 30.25 3.447 1 97.56 299 ARG B C 1
ATOM 5823 O O . ARG B 1 299 ? 8.562 29.766 3.02 1 97.56 299 ARG B O 1
ATOM 5830 N N . ASP B 1 300 ? 10.305 31.109 2.797 1 97 300 ASP B N 1
ATOM 5831 C CA . ASP B 1 300 ? 9.828 31.719 1.564 1 97 300 ASP B CA 1
ATOM 5832 C C . ASP B 1 300 ? 9.789 30.703 0.424 1 97 300 ASP B C 1
ATOM 5834 O O . ASP B 1 300 ? 8.906 30.766 -0.434 1 97 300 ASP B O 1
ATOM 5838 N N . ASP B 1 301 ? 10.758 29.859 0.337 1 96.69 301 ASP B N 1
ATOM 5839 C CA . ASP B 1 301 ? 10.781 28.875 -0.735 1 96.69 301 ASP B CA 1
ATOM 5840 C C . ASP B 1 301 ? 9.578 27.938 -0.648 1 96.69 301 ASP B C 1
ATOM 5842 O O . ASP B 1 301 ? 8.969 27.609 -1.668 1 96.69 301 ASP B O 1
ATOM 5846 N N . ILE B 1 302 ? 9.18 27.562 0.529 1 98.31 302 ILE B N 1
ATOM 5847 C CA . ILE B 1 302 ? 8 26.719 0.711 1 98.31 302 ILE B CA 1
ATOM 5848 C C . ILE B 1 302 ? 6.742 27.5 0.338 1 98.31 302 ILE B C 1
ATOM 5850 O O . ILE B 1 302 ? 5.867 26.984 -0.362 1 98.31 302 ILE B O 1
ATOM 5854 N N . LYS B 1 303 ? 6.691 28.781 0.773 1 98.19 303 LYS B N 1
ATOM 5855 C CA . LYS B 1 303 ? 5.543 29.625 0.439 1 98.19 303 LYS B CA 1
ATOM 5856 C C . LYS B 1 303 ? 5.367 29.734 -1.072 1 98.19 303 LYS B C 1
ATOM 5858 O O . LYS B 1 303 ? 4.242 29.703 -1.574 1 98.19 303 LYS B O 1
ATOM 5863 N N . ARG B 1 304 ? 6.453 29.875 -1.755 1 97.5 304 ARG B N 1
ATOM 5864 C CA . ARG B 1 304 ? 6.395 30 -3.207 1 97.5 304 ARG B CA 1
ATOM 5865 C C . ARG B 1 304 ? 5.867 28.719 -3.846 1 97.5 304 ARG B C 1
ATOM 5867 O O . ARG B 1 304 ? 5.105 28.781 -4.812 1 97.5 304 ARG B O 1
ATOM 5874 N N . VAL B 1 305 ? 6.281 27.594 -3.344 1 97.75 305 VAL B N 1
ATOM 5875 C CA . VAL B 1 305 ? 5.781 26.328 -3.855 1 97.75 305 VAL B CA 1
ATOM 5876 C C . VAL B 1 305 ? 4.293 26.203 -3.549 1 97.75 305 VAL B C 1
ATOM 5878 O O . VAL B 1 305 ? 3.508 25.797 -4.41 1 97.75 305 VAL B O 1
ATOM 5881 N N . LEU B 1 306 ? 3.879 26.562 -2.34 1 97.88 306 LEU B N 1
ATOM 5882 C CA . LEU B 1 306 ? 2.469 26.547 -1.97 1 97.88 306 LEU B CA 1
ATOM 5883 C C . LEU B 1 306 ? 1.646 27.438 -2.893 1 97.88 306 LEU B C 1
ATOM 5885 O O . LEU B 1 306 ? 0.523 27.078 -3.262 1 97.88 306 LEU B O 1
ATOM 5889 N N . ALA B 1 307 ? 2.203 28.516 -3.283 1 96.81 307 ALA B N 1
ATOM 5890 C CA . ALA B 1 307 ? 1.506 29.469 -4.141 1 96.81 307 ALA B CA 1
ATOM 5891 C C . ALA B 1 307 ? 1.187 28.859 -5.5 1 96.81 307 ALA B C 1
ATOM 5893 O O . ALA B 1 307 ? 0.193 29.219 -6.137 1 96.81 307 ALA B O 1
ATOM 5894 N N . THR B 1 308 ? 1.996 27.938 -5.957 1 95.44 308 THR B N 1
ATOM 5895 C CA . THR B 1 308 ? 1.783 27.312 -7.258 1 95.44 308 THR B CA 1
ATOM 5896 C C . THR B 1 308 ? 0.527 26.438 -7.242 1 95.44 308 THR B C 1
ATOM 5898 O O . THR B 1 308 ? 0.033 26.031 -8.297 1 95.44 308 THR B O 1
ATOM 5901 N N . ARG B 1 309 ? -0.028 26.203 -6.094 1 94.94 309 ARG B N 1
ATOM 5902 C CA . ARG B 1 309 ? -1.229 25.391 -5.992 1 94.94 309 ARG B CA 1
ATOM 5903 C C . ARG B 1 309 ? -2.48 26.203 -6.281 1 94.94 309 ARG B C 1
ATOM 5905 O O . ARG B 1 309 ? -3.564 25.641 -6.469 1 94.94 309 ARG B O 1
ATOM 5912 N N . GLY B 1 310 ? -2.404 27.469 -6.227 1 95.31 310 GLY B N 1
ATOM 5913 C CA . GLY B 1 310 ? -3.471 28.312 -6.746 1 95.31 310 GLY B CA 1
ATOM 5914 C C . GLY B 1 310 ? -4.492 28.703 -5.695 1 95.31 310 GLY B C 1
ATOM 5915 O O . GLY B 1 310 ? -5.695 28.719 -5.969 1 95.31 310 GLY B O 1
ATOM 5916 N N . TYR B 1 311 ? -4.062 29.031 -4.496 1 96.5 311 TYR B N 1
ATOM 5917 C CA . TYR B 1 311 ? -4.988 29.531 -3.484 1 96.5 311 TYR B CA 1
ATOM 5918 C C . TYR B 1 311 ? -5.48 30.922 -3.84 1 96.5 311 TYR B C 1
ATOM 5920 O O . TYR B 1 311 ? -4.68 31.844 -4.031 1 96.5 311 TYR B O 1
ATOM 5928 N N . GLY B 1 312 ? -6.773 31.125 -3.863 1 95.12 312 GLY B N 1
ATOM 5929 C CA . GLY B 1 312 ? -7.379 32.375 -4.27 1 95.12 312 GLY B CA 1
ATOM 5930 C C . GLY B 1 312 ? -7.23 33.469 -3.229 1 95.12 312 GLY B C 1
ATOM 5931 O O . GLY B 1 312 ? -7.383 34.656 -3.537 1 95.12 312 GLY B O 1
ATOM 5932 N N . SER B 1 313 ? -6.977 33.062 -2.023 1 96.19 313 SER B N 1
ATOM 5933 C CA . SER B 1 313 ? -6.812 34.031 -0.94 1 96.19 313 SER B CA 1
ATOM 5934 C C . SER B 1 313 ? -5.703 33.625 0.017 1 96.19 313 SER B C 1
ATOM 5936 O O . SER B 1 313 ? -5.441 32.406 0.179 1 96.19 313 SER B O 1
ATOM 5938 N N . VAL B 1 314 ? -5.023 34.625 0.56 1 97.62 314 VAL B N 1
ATOM 5939 C CA . VAL B 1 314 ? -4.066 34.406 1.638 1 97.62 314 VAL B CA 1
ATOM 5940 C C . VAL B 1 314 ? -4.492 35.188 2.877 1 97.62 314 VAL B C 1
ATOM 5942 O O . VAL B 1 314 ? -4.664 36.406 2.82 1 97.62 314 VAL B O 1
ATOM 5945 N N . TYR B 1 315 ? -4.781 34.531 3.951 1 98.06 315 TYR B N 1
ATOM 5946 C CA . TYR B 1 315 ? -5.066 35.125 5.246 1 98.06 315 TYR B CA 1
ATOM 5947 C C . TYR B 1 315 ? -3.826 35.125 6.133 1 98.06 315 TYR B C 1
ATOM 5949 O O . TYR B 1 315 ? -3.494 34.125 6.75 1 98.06 315 TYR B O 1
ATOM 5957 N N . ASP B 1 316 ? -3.186 36.25 6.207 1 98.44 316 ASP B N 1
ATOM 5958 C CA . ASP B 1 316 ? -1.928 36.344 6.941 1 98.44 316 ASP B CA 1
ATOM 5959 C C . ASP B 1 316 ? -2.166 36.844 8.367 1 98.44 316 ASP B C 1
ATOM 5961 O O . ASP B 1 316 ? -2.244 38.062 8.609 1 98.44 316 ASP B O 1
ATOM 5965 N N . MET B 1 317 ? -2.16 35.969 9.328 1 98.69 317 MET B N 1
ATOM 5966 C CA . MET B 1 317 ? -2.406 36.312 10.719 1 98.69 317 MET B CA 1
ATOM 5967 C C . MET B 1 317 ? -1.104 36.656 11.43 1 98.69 317 MET B C 1
ATOM 5969 O O . MET B 1 317 ? -1.114 37.062 12.602 1 98.69 317 MET B O 1
ATOM 5973 N N . THR B 1 318 ? -0.003 36.562 10.758 1 98.25 318 THR B N 1
ATOM 5974 C CA . THR B 1 318 ? 1.294 36.812 11.375 1 98.25 318 THR B CA 1
ATOM 5975 C C . THR B 1 318 ? 1.426 38.281 11.812 1 98.25 318 THR B C 1
ATOM 5977 O O . THR B 1 318 ? 2.309 38.594 12.609 1 98.25 318 THR B O 1
ATOM 5980 N N . VAL B 1 319 ? 0.613 39.125 11.383 1 97.56 319 VAL B N 1
ATOM 5981 C CA . VAL B 1 319 ? 0.626 40.531 11.711 1 97.56 319 VAL B CA 1
ATOM 5982 C C . VAL B 1 319 ? 0.412 40.719 13.211 1 97.56 319 VAL B C 1
ATOM 5984 O O . VAL B 1 319 ? 0.697 41.781 13.758 1 97.56 319 VAL B O 1
ATOM 5987 N N . HIS B 1 320 ? -0.081 39.688 13.883 1 98.12 320 HIS B N 1
ATOM 5988 C CA . HIS B 1 320 ? -0.414 39.812 15.297 1 98.12 320 HIS B CA 1
ATOM 5989 C C . HIS B 1 320 ? 0.79 39.469 16.172 1 98.12 320 HIS B C 1
ATOM 5991 O O . HIS B 1 320 ? 0.774 39.719 17.375 1 98.12 320 HIS B O 1
ATOM 5997 N N . GLU B 1 321 ? 1.836 38.969 15.625 1 96.75 321 GLU B N 1
ATOM 5998 C CA . GLU B 1 321 ? 2.996 38.5 16.375 1 96.75 321 GLU B CA 1
ATOM 5999 C C . GLU B 1 321 ? 3.633 39.625 17.188 1 96.75 321 GLU B C 1
ATOM 6001 O O . GLU B 1 321 ? 3.98 39.406 18.359 1 96.75 321 GLU B O 1
ATOM 6006 N N . PRO B 1 322 ? 3.789 40.844 16.609 1 96.06 322 PRO B N 1
ATOM 6007 C CA . PRO B 1 322 ? 4.402 41.906 17.391 1 96.06 322 PRO B CA 1
ATOM 6008 C C . PRO B 1 322 ? 3.604 42.281 18.641 1 96.06 322 PRO B C 1
ATOM 6010 O O . PRO B 1 322 ? 4.168 42.75 19.625 1 96.06 322 PRO B O 1
ATOM 6013 N N . ALA B 1 323 ? 2.348 42 18.609 1 97.44 323 ALA B N 1
ATOM 6014 C CA . ALA B 1 323 ? 1.487 42.281 19.75 1 97.44 323 ALA B CA 1
ATOM 6015 C C . ALA B 1 323 ? 1.498 41.125 20.734 1 97.44 323 ALA B C 1
ATOM 6017 O O . ALA B 1 323 ? 0.7 41.094 21.688 1 97.44 323 ALA B O 1
ATOM 6018 N N . LYS B 1 324 ? 2.293 40.125 20.453 1 97.12 324 LYS B N 1
ATOM 6019 C CA . LYS B 1 324 ? 2.473 38.938 21.297 1 97.12 324 LYS B CA 1
ATOM 6020 C C . LYS B 1 324 ? 1.184 38.125 21.391 1 97.12 324 LYS B C 1
ATOM 6022 O O . LYS B 1 324 ? 0.821 37.656 22.469 1 97.12 324 LYS B O 1
ATOM 6027 N N . LYS B 1 325 ? 0.461 38.125 20.391 1 98.25 325 LYS B N 1
ATOM 6028 C CA . LYS B 1 325 ? -0.686 37.25 20.219 1 98.25 325 LYS B CA 1
ATOM 6029 C C . LYS B 1 325 ? -0.358 36.094 19.25 1 98.25 325 LYS B C 1
ATOM 6031 O O . LYS B 1 325 ? 0.051 36.344 18.109 1 98.25 325 LYS B O 1
ATOM 6036 N N . TYR B 1 326 ? -0.613 34.906 19.766 1 98.56 326 TYR B N 1
ATOM 6037 C CA . TYR B 1 326 ? -0.169 33.75 18.984 1 98.56 326 TYR B CA 1
ATOM 6038 C C . TYR B 1 326 ? -1.329 32.812 18.703 1 98.56 326 TYR B C 1
ATOM 6040 O O . TYR B 1 326 ? -2.33 32.812 19.422 1 98.56 326 TYR B O 1
ATOM 6048 N N . PHE B 1 327 ? -1.21 32.094 17.609 1 98.81 327 PHE B N 1
ATOM 6049 C CA . PHE B 1 327 ? -2.164 31.094 17.125 1 98.81 327 PHE B CA 1
ATOM 6050 C C . PHE B 1 327 ? -1.488 30.109 16.172 1 98.81 327 PHE B C 1
ATOM 6052 O O . PHE B 1 327 ? -1.434 30.344 14.969 1 98.81 327 PHE B O 1
ATOM 6059 N N . GLU B 1 328 ? -1.073 29.016 16.703 1 98.56 328 GLU B N 1
ATOM 6060 C CA . GLU B 1 328 ? -0.101 28.188 16.016 1 98.56 328 GLU B CA 1
ATOM 6061 C C . GLU B 1 328 ? -0.794 27.125 15.164 1 98.56 328 GLU B C 1
ATOM 6063 O O . GLU B 1 328 ? -0.633 25.922 15.414 1 98.56 328 GLU B O 1
ATOM 6068 N N . GLY B 1 329 ? -1.537 27.516 14.203 1 98.5 329 GLY B N 1
ATOM 6069 C CA . GLY B 1 329 ? -2.111 26.688 13.141 1 98.5 329 GLY B CA 1
ATOM 6070 C C . GLY B 1 329 ? -2.889 25.5 13.672 1 98.5 329 GLY B C 1
ATOM 6071 O O . GLY B 1 329 ? -3.67 25.625 14.617 1 98.5 329 GLY B O 1
ATOM 6072 N N . THR B 1 330 ? -2.701 24.344 13.008 1 98.75 330 THR B N 1
ATOM 6073 C CA . THR B 1 330 ? -3.473 23.156 13.375 1 98.75 330 THR B CA 1
ATOM 6074 C C . THR B 1 330 ? -2.842 22.453 14.57 1 98.75 330 THR B C 1
ATOM 6076 O O . THR B 1 330 ? -3.227 21.328 14.914 1 98.75 330 THR B O 1
ATOM 6079 N N . GLY B 1 331 ? -1.845 23.062 15.164 1 98.62 331 GLY B N 1
ATOM 6080 C CA . GLY B 1 331 ? -1.504 22.688 16.531 1 98.62 331 GLY B CA 1
ATOM 6081 C C . GLY B 1 331 ? -2.578 23.047 17.531 1 98.62 331 GLY B C 1
ATOM 6082 O O . GLY B 1 331 ? -3.021 22.203 18.312 1 98.62 331 GLY B O 1
ATOM 6083 N N . VAL B 1 332 ? -3.031 24.312 17.375 1 98.69 332 VAL B N 1
ATOM 6084 C CA . VAL B 1 332 ? -3.994 24.812 18.344 1 98.69 332 VAL B CA 1
ATOM 6085 C C . VAL B 1 332 ? -5.402 24.734 17.766 1 98.69 332 VAL B C 1
ATOM 6087 O O . VAL B 1 332 ? -6.387 24.922 18.484 1 98.69 332 VAL B O 1
ATOM 6090 N N . LEU B 1 333 ? -5.512 24.484 16.5 1 98.5 333 LEU B N 1
ATOM 6091 C CA . LEU B 1 333 ? -6.789 24.375 15.797 1 98.5 333 LEU B CA 1
ATOM 6092 C C . LEU B 1 333 ? -7.09 22.922 15.43 1 98.5 333 LEU B C 1
ATOM 6094 O O . LEU B 1 333 ? -6.336 22.297 14.68 1 98.5 333 LEU B O 1
ATOM 6098 N N . VAL B 1 334 ? -8.125 22.344 15.938 1 98.81 334 VAL B N 1
ATOM 6099 C CA . VAL B 1 334 ? -8.688 21.094 15.453 1 98.81 334 VAL B CA 1
ATOM 6100 C C . VAL B 1 334 ? -10.023 21.359 14.766 1 98.81 334 VAL B C 1
ATOM 6102 O O . VAL B 1 334 ? -10.992 21.766 15.414 1 98.81 334 VAL B O 1
ATOM 6105 N N . ASN B 1 335 ? -10.086 21.141 13.461 1 98.25 335 ASN B N 1
ATOM 6106 C CA . ASN B 1 335 ? -11.195 21.594 12.633 1 98.25 335 ASN B CA 1
ATOM 6107 C C . ASN B 1 335 ? -12.133 20.453 12.266 1 98.25 335 ASN B C 1
ATOM 6109 O O . ASN B 1 335 ? -11.711 19.469 11.648 1 98.25 335 ASN B O 1
ATOM 6113 N N . ASP B 1 336 ? -13.344 20.547 12.703 1 97.81 336 ASP B N 1
ATOM 6114 C CA . ASP B 1 336 ? -14.445 19.781 12.133 1 97.81 336 ASP B CA 1
ATOM 6115 C C . ASP B 1 336 ? -14.969 20.438 10.859 1 97.81 336 ASP B C 1
ATOM 6117 O O . ASP B 1 336 ? -15.969 21.172 10.898 1 97.81 336 ASP B O 1
ATOM 6121 N N . ARG B 1 337 ? -14.375 20.125 9.828 1 97.06 337 ARG B N 1
ATOM 6122 C CA . ARG B 1 337 ? -14.539 20.875 8.586 1 97.06 337 ARG B CA 1
ATOM 6123 C C . ARG B 1 337 ? -15.938 20.672 8.016 1 97.06 337 ARG B C 1
ATOM 6125 O O . ARG B 1 337 ? -16.531 21.609 7.473 1 97.06 337 ARG B O 1
ATOM 6132 N N . VAL B 1 338 ? -16.469 19.453 8.078 1 95.38 338 VAL B N 1
ATOM 6133 C CA . VAL B 1 338 ? -17.766 19.141 7.492 1 95.38 338 VAL B CA 1
ATOM 6134 C C . VAL B 1 338 ? -18.875 19.859 8.25 1 95.38 338 VAL B C 1
ATOM 6136 O O . VAL B 1 338 ? -19.781 20.422 7.641 1 95.38 338 VAL B O 1
ATOM 6139 N N . ASN B 1 339 ? -18.719 19.922 9.523 1 95.19 339 ASN B N 1
ATOM 6140 C CA . ASN B 1 339 ? -19.797 20.469 10.336 1 95.19 339 ASN B CA 1
ATOM 6141 C C . ASN B 1 339 ? -19.531 21.938 10.688 1 95.19 339 ASN B C 1
ATOM 6143 O O . ASN B 1 339 ? -20.422 22.609 11.234 1 95.19 339 ASN B O 1
ATOM 6147 N N . GLY B 1 340 ? -18.344 22.469 10.445 1 96.06 340 GLY B N 1
ATOM 6148 C CA . GLY B 1 340 ? -18.031 23.875 10.633 1 96.06 340 GLY B CA 1
ATOM 6149 C C . GLY B 1 340 ? -17.812 24.25 12.086 1 96.06 340 GLY B C 1
ATOM 6150 O O . GLY B 1 340 ? -18.297 25.281 12.547 1 96.06 340 GLY B O 1
ATOM 6151 N N . VAL B 1 341 ? -17.156 23.406 12.844 1 97.94 341 VAL B N 1
ATOM 6152 C CA . VAL B 1 341 ? -16.828 23.688 14.234 1 97.94 341 VAL B CA 1
ATOM 6153 C C . VAL B 1 341 ? -15.312 23.719 14.414 1 97.94 341 VAL B C 1
ATOM 6155 O O . VAL B 1 341 ? -14.602 22.828 13.938 1 97.94 341 VAL B O 1
ATOM 6158 N N . ALA B 1 342 ? -14.789 24.734 15.047 1 98.44 342 ALA B N 1
ATOM 6159 C CA . ALA B 1 342 ? -13.383 24.844 15.414 1 98.44 342 ALA B CA 1
ATOM 6160 C C . ALA B 1 342 ? -13.18 24.609 16.906 1 98.44 342 ALA B C 1
ATOM 6162 O O . ALA B 1 342 ? -13.844 25.219 17.734 1 98.44 342 ALA B O 1
ATOM 6163 N N . TYR B 1 343 ? -12.336 23.672 17.25 1 98.94 343 TYR B N 1
ATOM 6164 C CA . TYR B 1 343 ? -11.992 23.391 18.641 1 98.94 343 TYR B CA 1
ATOM 6165 C C . TYR B 1 343 ? -10.625 23.969 18.984 1 98.94 343 TYR B C 1
ATOM 6167 O O . TYR B 1 343 ? -9.641 23.719 18.281 1 98.94 343 TYR B O 1
ATOM 6175 N N . VAL B 1 344 ? -10.57 24.703 20.125 1 98.88 344 VAL B N 1
ATOM 6176 C CA . VAL B 1 344 ? -9.328 25.375 20.5 1 98.88 344 VAL B CA 1
ATOM 6177 C C . VAL B 1 344 ? -9.109 25.281 22 1 98.88 344 VAL B C 1
ATOM 6179 O O . VAL B 1 344 ? -9.953 25.734 22.781 1 98.88 344 VAL B O 1
ATOM 6182 N N . ASP B 1 345 ? -8.031 24.703 22.391 1 98.75 345 ASP B N 1
ATOM 6183 C CA . ASP B 1 345 ? -7.52 24.766 23.766 1 98.75 345 ASP B CA 1
ATOM 6184 C C . ASP B 1 345 ? -6.711 26.031 24 1 98.75 345 ASP B C 1
ATOM 6186 O O . ASP B 1 345 ? -5.586 26.156 23.516 1 98.75 345 ASP B O 1
ATOM 6190 N N . ILE B 1 346 ? -7.293 26.938 24.734 1 98.5 346 ILE B N 1
ATOM 6191 C CA . ILE B 1 346 ? -6.648 28.219 24.984 1 98.5 346 ILE B CA 1
ATOM 6192 C C . ILE B 1 346 ? -5.375 28 25.797 1 98.5 346 ILE B C 1
ATOM 6194 O O . ILE B 1 346 ? -5.391 27.312 26.812 1 98.5 346 ILE B O 1
ATOM 6198 N N . SER B 1 347 ? -4.281 28.562 25.328 1 97.56 347 SER B N 1
ATOM 6199 C CA . SER B 1 347 ? -2.953 28.438 25.922 1 97.56 347 SER B CA 1
ATOM 6200 C C . SER B 1 347 ? -2.072 29.625 25.562 1 97.56 347 SER B C 1
ATOM 6202 O O . SER B 1 347 ? -2.557 30.625 25.016 1 97.56 347 SER B O 1
ATOM 6204 N N . GLU B 1 348 ? -0.785 29.531 25.906 1 96.31 348 GLU B N 1
ATOM 6205 C CA . GLU B 1 348 ? 0.149 30.594 25.531 1 96.31 348 GLU B CA 1
ATOM 6206 C C . GLU B 1 348 ? 0.322 30.672 24.016 1 96.31 348 GLU B C 1
ATOM 6208 O O . GLU B 1 348 ? 0.735 31.703 23.484 1 96.31 348 GLU B O 1
ATOM 6213 N N . ARG B 1 349 ? -0.06 29.547 23.359 1 97.75 349 ARG B N 1
ATOM 6214 C CA . ARG B 1 349 ? 0.149 29.469 21.922 1 97.75 349 ARG B CA 1
ATOM 6215 C C . ARG B 1 349 ? -1.173 29.578 21.172 1 97.75 349 ARG B C 1
ATOM 6217 O O . ARG B 1 349 ? -1.22 29.391 19.953 1 97.75 349 ARG B O 1
ATOM 6224 N N . ALA B 1 350 ? -2.256 29.859 21.891 1 98.56 350 ALA B N 1
ATOM 6225 C CA . ALA B 1 350 ? -3.594 29.984 21.328 1 98.56 350 ALA B CA 1
ATOM 6226 C C . ALA B 1 350 ? -4.363 31.125 21.984 1 98.56 350 ALA B C 1
ATOM 6228 O O . ALA B 1 350 ? -5.074 30.922 22.969 1 98.56 350 ALA B O 1
ATOM 6229 N N . ASP B 1 351 ? -4.332 32.219 21.328 1 98.56 351 ASP B N 1
ATOM 6230 C CA . ASP B 1 351 ? -5.039 33.406 21.828 1 98.56 351 ASP B CA 1
ATOM 6231 C C . ASP B 1 351 ? -6.535 33.312 21.531 1 98.56 351 ASP B C 1
ATOM 6233 O O . ASP B 1 351 ? -6.938 33 20.406 1 98.56 351 ASP B O 1
ATOM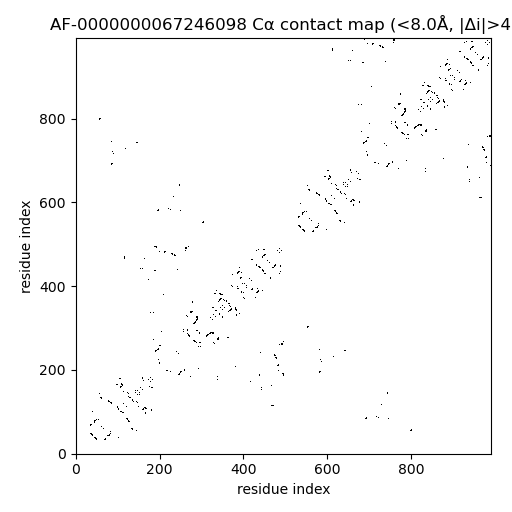 6237 N N . ARG B 1 352 ? -7.371 33.562 22.531 1 98.31 352 ARG B N 1
ATOM 6238 C CA . ARG B 1 352 ? -8.82 33.438 22.375 1 98.31 352 ARG B CA 1
ATOM 6239 C C . ARG B 1 352 ? -9.352 34.406 21.328 1 98.31 352 ARG B C 1
ATOM 6241 O O . ARG B 1 352 ? -10.234 34.062 20.547 1 98.31 352 ARG B O 1
ATOM 6248 N N . GLY B 1 353 ? -8.891 35.625 21.391 1 98.62 353 GLY B N 1
ATOM 6249 C CA . GLY B 1 353 ? -9.32 36.594 20.391 1 98.62 353 GLY B CA 1
ATOM 6250 C C . GLY B 1 353 ? -9.016 36.188 18.969 1 98.62 353 GLY B C 1
ATOM 6251 O O . GLY B 1 353 ? -9.844 36.375 18.078 1 98.62 353 GLY B O 1
ATOM 6252 N N . LEU B 1 354 ? -7.855 35.625 18.766 1 98.81 354 LEU B N 1
ATOM 6253 C CA . LEU B 1 354 ? -7.465 35.188 17.422 1 98.81 354 LEU B CA 1
ATOM 6254 C C . LEU B 1 354 ? -8.289 33.969 17 1 98.81 354 LEU B C 1
ATOM 6256 O O . LEU B 1 354 ? -8.609 33.812 15.82 1 98.81 354 LEU B O 1
ATOM 6260 N N . ALA B 1 355 ? -8.633 33.125 17.984 1 98.81 355 ALA B N 1
ATOM 6261 C CA . ALA B 1 355 ? -9.523 32 17.688 1 98.81 355 ALA B CA 1
ATOM 6262 C C . ALA B 1 355 ? -10.867 32.5 17.156 1 98.81 355 ALA B C 1
ATOM 6264 O O . ALA B 1 355 ? -11.398 31.969 16.188 1 98.81 355 ALA B O 1
ATOM 6265 N N . GLU B 1 356 ? -11.375 33.469 17.797 1 98.56 356 GLU B N 1
ATOM 6266 C CA . GLU B 1 356 ? -12.656 34.062 17.406 1 98.56 356 GLU B CA 1
ATOM 6267 C C . GLU B 1 356 ? -12.555 34.719 16.031 1 98.56 356 GLU B C 1
ATOM 6269 O O . GLU B 1 356 ? -13.43 34.531 15.18 1 98.56 356 GLU B O 1
ATOM 6274 N N . GLU B 1 357 ? -11.523 35.438 15.867 1 98.31 357 GLU B N 1
ATOM 6275 C CA . GLU B 1 357 ? -11.305 36.094 14.578 1 98.31 357 GLU B CA 1
ATOM 6276 C C . GLU B 1 357 ? -11.188 35.062 13.453 1 98.31 357 GLU B C 1
ATOM 6278 O O . GLU B 1 357 ? -11.789 35.25 12.391 1 98.31 357 GLU B O 1
ATOM 6283 N N . TRP B 1 358 ? -10.391 34.062 13.672 1 98.38 358 TRP B N 1
ATOM 6284 C CA . TRP B 1 358 ? -10.203 33 12.68 1 98.38 358 TRP B CA 1
ATOM 6285 C C . TRP B 1 358 ? -11.539 32.344 12.336 1 98.38 358 TRP B C 1
ATOM 6287 O O . TRP B 1 358 ? -11.867 32.156 11.156 1 98.38 358 TRP B O 1
ATOM 6297 N N . THR B 1 359 ? -12.312 31.984 13.336 1 98.06 359 THR B N 1
ATOM 6298 C CA . THR B 1 359 ? -13.602 31.312 13.164 1 98.06 359 THR B CA 1
ATOM 6299 C C . THR B 1 359 ? -14.531 32.156 12.297 1 98.06 359 THR B C 1
ATOM 6301 O O . THR B 1 359 ? -15.172 31.625 11.375 1 98.06 359 THR B O 1
ATOM 6304 N N . GLN B 1 360 ? -14.539 33.406 12.562 1 96.69 360 GLN B N 1
ATOM 6305 C CA . GLN B 1 360 ? -15.391 34.312 11.805 1 96.69 360 GLN B CA 1
ATOM 6306 C C . GLN B 1 360 ? -14.898 34.469 10.367 1 96.69 360 GLN B C 1
ATOM 6308 O O . GLN B 1 360 ? -15.672 34.312 9.422 1 96.69 360 GLN B O 1
ATOM 6313 N N . ARG B 1 361 ? -13.625 34.688 10.227 1 96.31 361 ARG B N 1
ATOM 6314 C CA . ARG B 1 361 ? -13.039 34.938 8.906 1 96.31 361 ARG B CA 1
ATOM 6315 C C . ARG B 1 361 ? -13.156 33.719 8.016 1 96.31 361 ARG B C 1
ATOM 6317 O O . ARG B 1 361 ? -13.367 33.812 6.809 1 96.31 361 ARG B O 1
ATOM 6324 N N . MET B 1 362 ? -13.023 32.562 8.602 1 97.25 362 MET B N 1
ATOM 6325 C CA . MET B 1 362 ? -13.008 31.312 7.832 1 97.25 362 MET B CA 1
ATOM 6326 C C . MET B 1 362 ? -14.422 30.781 7.656 1 97.25 362 MET B C 1
ATOM 6328 O O . MET B 1 362 ? -14.633 29.781 6.949 1 97.25 362 MET B O 1
ATOM 6332 N N . GLY B 1 363 ? -15.375 31.406 8.312 1 95.75 363 GLY B N 1
ATOM 6333 C CA . GLY B 1 363 ? -16.781 31.078 8.102 1 95.75 363 GLY B CA 1
ATOM 6334 C C . GLY B 1 363 ? -17.219 29.828 8.844 1 95.75 363 GLY B C 1
ATOM 6335 O O . GLY B 1 363 ? -18.094 29.094 8.383 1 95.75 363 GLY B O 1
ATOM 6336 N N . TYR B 1 364 ? -16.547 29.516 9.883 1 97.12 364 TYR B N 1
ATOM 6337 C CA . TYR B 1 364 ? -16.984 28.406 10.719 1 97.12 364 TYR B CA 1
ATOM 6338 C C . TYR B 1 364 ? -18.188 28.797 11.562 1 97.12 364 TYR B C 1
ATOM 6340 O O . TYR B 1 364 ? -18.344 29.969 11.914 1 97.12 364 TYR B O 1
ATOM 6348 N N . LYS B 1 365 ? -19.031 27.828 11.93 1 95.88 365 LYS B N 1
ATOM 6349 C CA . LYS B 1 365 ? -20.328 28.062 12.586 1 95.88 365 LYS B CA 1
ATOM 6350 C C . LYS B 1 365 ? -20.156 28.219 14.094 1 95.88 365 LYS B C 1
ATOM 6352 O O . LYS B 1 365 ? -20.938 28.906 14.75 1 95.88 365 LYS B O 1
ATOM 6357 N N . GLU B 1 366 ? -19.188 27.531 14.562 1 97.25 366 GLU B N 1
ATOM 6358 C CA . GLU B 1 366 ? -19.047 27.5 16.016 1 97.25 366 GLU B CA 1
ATOM 6359 C C . GLU B 1 366 ? -17.594 27.391 16.438 1 97.25 366 GLU B C 1
ATOM 6361 O O . GLU B 1 366 ? -16.812 26.688 15.812 1 97.25 366 GLU B O 1
ATOM 6366 N N . LEU B 1 367 ? -17.234 28.172 17.453 1 98.56 367 LEU B N 1
ATOM 6367 C CA . LEU B 1 367 ? -15.984 28 18.172 1 98.56 367 LEU B CA 1
ATOM 6368 C C . LEU B 1 367 ? -16.219 27.344 19.531 1 98.56 367 LEU B C 1
ATOM 6370 O O . LEU B 1 367 ? -17.016 27.828 20.344 1 98.56 367 LEU B O 1
ATOM 6374 N N . VAL B 1 368 ? -15.633 26.188 19.75 1 98.88 368 VAL B N 1
ATOM 6375 C CA . VAL B 1 368 ? -15.602 25.547 21.062 1 98.88 368 VAL B CA 1
ATOM 6376 C C . VAL B 1 368 ? -14.234 25.766 21.703 1 98.88 368 VAL B C 1
ATOM 6378 O O . VAL B 1 368 ? -13.266 25.078 21.375 1 98.88 368 VAL B O 1
ATOM 6381 N N . ALA B 1 369 ? -14.188 26.703 22.625 1 98.75 369 ALA B N 1
ATOM 6382 C CA . ALA B 1 369 ? -12.953 27.047 23.328 1 98.75 369 ALA B CA 1
ATOM 6383 C C . ALA B 1 369 ? -12.953 26.484 24.75 1 98.75 369 ALA B C 1
ATOM 6385 O O . ALA B 1 369 ? -13.992 26.484 25.422 1 98.75 369 ALA B O 1
ATOM 6386 N N . PHE B 1 370 ? -11.844 26.016 25.234 1 98.81 370 PHE B N 1
ATOM 6387 C CA . PHE B 1 370 ? -11.664 25.438 26.562 1 98.81 370 PHE B CA 1
ATOM 6388 C C . PHE B 1 370 ? -10.211 25.531 27 1 98.81 370 PHE B C 1
ATOM 6390 O O . PHE B 1 370 ? -9.359 26.031 26.266 1 98.81 370 PHE B O 1
ATOM 6397 N N . ARG B 1 371 ? -9.984 25.172 28.219 1 98.31 371 ARG B N 1
ATOM 6398 C CA . ARG B 1 371 ? -8.633 25.047 28.766 1 98.31 371 ARG B CA 1
ATOM 6399 C C . ARG B 1 371 ? -8.406 23.641 29.328 1 98.31 371 ARG B C 1
ATOM 6401 O O . ARG B 1 371 ? -9.297 23.062 29.938 1 98.31 371 ARG B O 1
ATOM 6408 N N . SER B 1 372 ? -7.211 23.109 28.969 1 97.81 372 SER B N 1
ATOM 6409 C CA . SER B 1 372 ? -6.895 21.766 29.438 1 97.81 372 SER B CA 1
ATOM 6410 C C . SER B 1 372 ? -5.527 21.719 30.109 1 97.81 372 SER B C 1
ATOM 6412 O O . SER B 1 372 ? -4.715 22.625 29.938 1 97.81 372 SER B O 1
ATOM 6414 N N . THR B 1 373 ? -5.359 20.75 30.969 1 97.06 373 THR B N 1
ATOM 6415 C CA . THR B 1 373 ? -4.094 20.5 31.656 1 97.06 373 THR B CA 1
ATOM 6416 C C . THR B 1 373 ? -3.672 19.047 31.516 1 97.06 373 THR B C 1
ATOM 6418 O O . THR B 1 373 ? -4.512 18.172 31.312 1 97.06 373 THR B O 1
ATOM 6421 N N . ASP B 1 374 ? -2.344 18.859 31.547 1 94 374 ASP B N 1
ATOM 6422 C CA . ASP B 1 374 ? -1.823 17.5 31.438 1 94 374 ASP B CA 1
ATOM 6423 C C . ASP B 1 374 ? -1.707 16.828 32.812 1 94 374 ASP B C 1
ATOM 6425 O O . ASP B 1 374 ? -2.26 17.328 33.781 1 94 374 ASP B O 1
ATOM 6429 N N . LEU B 1 375 ? -1.065 15.664 32.812 1 90.94 375 LEU B N 1
ATOM 6430 C CA . LEU B 1 375 ? -0.946 14.844 34 1 90.94 375 LEU B CA 1
ATOM 6431 C C . LEU B 1 375 ? -0.187 15.586 35.094 1 90.94 375 LEU B C 1
ATOM 6433 O O . LEU B 1 375 ? -0.365 15.305 36.281 1 90.94 375 LEU B O 1
ATOM 6437 N N . ARG B 1 376 ? 0.502 16.547 34.719 1 90.88 376 ARG B N 1
ATOM 6438 C CA . ARG B 1 376 ? 1.344 17.281 35.656 1 90.88 376 ARG B CA 1
ATOM 6439 C C . ARG B 1 376 ? 0.685 18.594 36.062 1 90.88 376 ARG B C 1
ATOM 6441 O O . ARG B 1 376 ? 1.298 19.422 36.75 1 90.88 376 ARG B O 1
ATOM 6448 N N . GLY B 1 377 ? -0.447 18.844 35.562 1 92.31 377 GLY B N 1
ATOM 6449 C CA . GLY B 1 377 ? -1.168 20.062 35.875 1 92.31 377 GLY B CA 1
ATOM 6450 C C . GLY B 1 377 ? -0.754 21.25 35.031 1 92.31 377 GLY B C 1
ATOM 6451 O O . GLY B 1 377 ? -1.13 22.391 35.312 1 92.31 377 GLY B O 1
ATOM 6452 N N . LYS B 1 378 ? -0.012 20.969 34.094 1 94 378 LYS B N 1
ATOM 6453 C CA . LYS B 1 378 ? 0.446 22.031 33.219 1 94 378 LYS B CA 1
ATOM 6454 C C . LYS B 1 378 ? -0.514 22.219 32.031 1 94 378 LYS B C 1
ATOM 6456 O O . LYS B 1 378 ? -1.111 21.25 31.562 1 94 378 LYS B O 1
ATOM 6461 N N . SER B 1 379 ? -0.558 23.453 31.625 1 95.75 379 SER B N 1
ATOM 6462 C CA . SER B 1 379 ? -1.412 23.766 30.484 1 95.75 379 SER B CA 1
ATOM 6463 C C . SER B 1 379 ? -0.99 22.984 29.25 1 95.75 379 SER B C 1
ATOM 6465 O O . SER B 1 379 ? 0.202 22.891 28.953 1 95.75 379 SER B O 1
ATOM 6467 N N . VAL B 1 380 ? -1.941 22.406 28.609 1 95.75 380 VAL B N 1
ATOM 6468 C CA . VAL B 1 380 ? -1.669 21.781 27.312 1 95.75 380 VAL B CA 1
ATOM 6469 C C . VAL B 1 380 ? -1.476 22.859 26.25 1 95.75 380 VAL B C 1
ATOM 6471 O O . VAL B 1 380 ? -2.357 23.688 26.031 1 95.75 380 VAL B O 1
ATOM 6474 N N . TYR B 1 381 ? -0.419 22.812 25.578 1 94.56 381 TYR B N 1
ATOM 6475 C CA . TYR B 1 381 ? 0.001 23.938 24.75 1 94.56 381 TYR B CA 1
ATOM 6476 C C . TYR B 1 381 ? -0.709 23.906 23.406 1 94.56 381 TYR B C 1
ATOM 6478 O O . TYR B 1 381 ? -0.876 24.953 22.75 1 94.56 381 TYR B O 1
ATOM 6486 N N . HIS B 1 382 ? -0.996 22.719 22.891 1 98 382 HIS B N 1
ATOM 6487 C CA . HIS B 1 382 ? -1.636 22.5 21.594 1 98 382 HIS B CA 1
ATOM 6488 C C . HIS B 1 382 ? -2.877 21.625 21.734 1 98 382 HIS B C 1
ATOM 6490 O O . HIS B 1 382 ? -2.842 20.594 22.406 1 98 382 HIS B O 1
ATOM 6496 N N . THR B 1 383 ? -3.961 22.062 21.078 1 98.75 383 THR B N 1
ATOM 6497 C CA . THR B 1 383 ? -5.227 21.328 21.094 1 98.75 383 THR B CA 1
ATOM 6498 C C . THR B 1 383 ? -5.047 19.922 20.562 1 98.75 383 THR B C 1
ATOM 6500 O O . THR B 1 383 ? -5.621 18.969 21.094 1 98.75 383 THR B O 1
ATOM 6503 N N . ASN B 1 384 ? -4.195 19.703 19.531 1 98.62 384 ASN B N 1
ATOM 6504 C CA . ASN B 1 384 ? -4.082 18.422 18.844 1 98.62 384 ASN B CA 1
ATOM 6505 C C . ASN B 1 384 ? -3.281 17.406 19.656 1 98.62 384 ASN B C 1
ATOM 6507 O O . ASN B 1 384 ? -3.031 16.297 19.203 1 98.62 384 ASN B O 1
ATOM 6511 N N . VAL B 1 385 ? -2.924 17.781 20.859 1 97 385 VAL B N 1
ATOM 6512 C CA . VAL B 1 385 ? -2.322 16.828 21.797 1 97 385 VAL B CA 1
ATOM 6513 C C . VAL B 1 385 ? -3.418 16.062 22.516 1 97 385 VAL B C 1
ATOM 6515 O O . VAL B 1 385 ? -3.264 14.875 22.812 1 97 385 VAL B O 1
ATOM 6518 N N . MET B 1 386 ? -4.465 16.75 22.766 1 98.12 386 MET B N 1
ATOM 6519 C CA . MET B 1 386 ? -5.469 16.141 23.641 1 98.12 386 MET B CA 1
ATOM 6520 C C . MET B 1 386 ? -6.684 15.695 22.828 1 98.12 386 MET B C 1
ATOM 6522 O O . MET B 1 386 ? -7.555 15 23.359 1 98.12 386 MET B O 1
ATOM 6526 N N . MET B 1 387 ? -6.719 16.031 21.547 1 98.81 387 MET B N 1
ATOM 6527 C CA . MET B 1 387 ? -7.875 15.586 20.781 1 98.81 387 MET B CA 1
ATOM 6528 C C . MET B 1 387 ? -7.555 15.539 19.297 1 98.81 387 MET B C 1
ATOM 6530 O O . MET B 1 387 ? -6.602 16.172 18.828 1 98.81 387 MET B O 1
ATOM 6534 N N . ALA B 1 388 ? -8.273 14.781 18.562 1 98.88 388 ALA B N 1
ATOM 6535 C CA . ALA B 1 388 ? -8.273 14.664 17.109 1 98.88 388 ALA B CA 1
ATOM 6536 C C . ALA B 1 388 ? -9.688 14.438 16.578 1 98.88 388 ALA B C 1
ATOM 6538 O O . ALA B 1 388 ? -10.547 13.906 17.297 1 98.88 388 ALA B O 1
ATOM 6539 N N . ILE B 1 389 ? -9.906 14.883 15.359 1 98.5 389 ILE B N 1
ATOM 6540 C CA . ILE B 1 389 ? -11.227 14.719 14.766 1 98.5 389 ILE B CA 1
ATOM 6541 C C . ILE B 1 389 ? -11.086 14.133 13.359 1 98.5 389 ILE B C 1
ATOM 6543 O O . ILE B 1 389 ? -10.273 14.602 12.562 1 98.5 389 ILE B O 1
ATOM 6547 N N . GLY B 1 390 ? -11.766 13.023 13.086 1 98.31 390 GLY B N 1
ATOM 6548 C CA . GLY B 1 390 ? -11.977 12.484 11.75 1 98.31 390 GLY B CA 1
ATOM 6549 C C . GLY B 1 390 ? -13.375 12.742 11.219 1 98.31 390 GLY B C 1
ATOM 6550 O O . GLY B 1 390 ? -14.117 13.555 11.781 1 98.31 390 GLY B O 1
ATOM 6551 N N . THR B 1 391 ? -13.695 12.125 10.172 1 97.69 391 THR B N 1
ATOM 6552 C CA . THR B 1 391 ? -15 12.328 9.555 1 97.69 391 THR B CA 1
ATOM 6553 C C . THR B 1 391 ? -16.109 11.797 10.461 1 97.69 391 THR B C 1
ATOM 6555 O O . THR B 1 391 ? -17.078 12.5 10.734 1 97.69 391 THR B O 1
ATOM 6558 N N . GLY B 1 392 ? -15.898 10.617 10.922 1 97.06 392 GLY B N 1
ATOM 6559 C CA . GLY B 1 392 ? -16.984 10.008 11.688 1 97.06 392 GLY B CA 1
ATOM 6560 C C . GLY B 1 392 ? -16.625 9.758 13.141 1 97.06 392 GLY B C 1
ATOM 6561 O O . GLY B 1 392 ? -17.469 9.367 13.938 1 97.06 3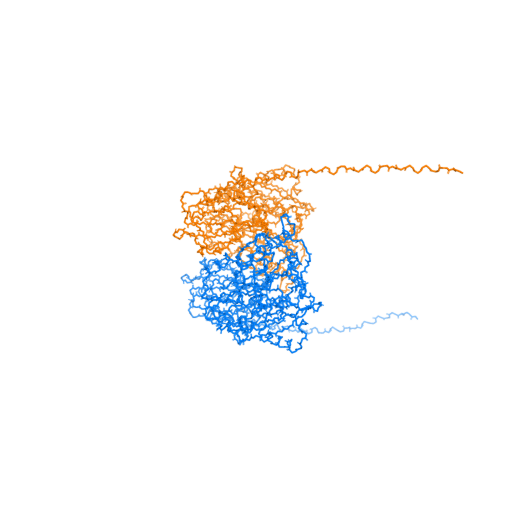92 GLY B O 1
ATOM 6562 N N . VAL B 1 393 ? -15.383 10.008 13.508 1 98.44 393 VAL B N 1
ATOM 6563 C CA . VAL B 1 393 ? -14.914 9.688 14.852 1 98.44 393 VAL B CA 1
ATOM 6564 C C . VAL B 1 393 ? -14.047 10.82 15.383 1 98.44 393 VAL B C 1
ATOM 6566 O O . VAL B 1 393 ? -13.336 11.477 14.617 1 98.44 393 VAL B O 1
ATOM 6569 N N . ALA B 1 394 ? -14.172 11.047 16.719 1 98.81 394 ALA B N 1
ATOM 6570 C CA . ALA B 1 394 ? -13.32 12.008 17.406 1 98.81 394 ALA B CA 1
ATOM 6571 C C . ALA B 1 394 ? -12.633 11.375 18.609 1 98.81 394 ALA B C 1
ATOM 6573 O O . ALA B 1 394 ? -13.219 10.539 19.297 1 98.81 394 ALA B O 1
ATOM 6574 N N . ILE B 1 395 ? -11.422 11.688 18.812 1 98.94 395 ILE B N 1
ATOM 6575 C CA . ILE B 1 395 ? -10.633 11.312 19.984 1 98.94 395 ILE B CA 1
ATOM 6576 C C . ILE B 1 395 ? -10.5 12.516 20.922 1 98.94 395 ILE B C 1
ATOM 6578 O O . ILE B 1 395 ? -10.219 13.633 20.484 1 98.94 395 ILE B O 1
ATOM 6582 N N . VAL B 1 396 ? -10.711 12.273 22.266 1 98.94 396 VAL B N 1
ATOM 6583 C CA . VAL B 1 396 ? -10.609 13.438 23.141 1 98.94 396 VAL B CA 1
ATOM 6584 C C . VAL B 1 396 ? -10.25 12.992 24.562 1 98.94 396 VAL B C 1
ATOM 6586 O O . VAL B 1 396 ? -10.727 11.953 25.031 1 98.94 396 VAL B O 1
ATOM 6589 N N . CYS B 1 397 ? -9.414 13.719 25.188 1 98.81 397 CYS B N 1
ATOM 6590 C CA . CYS B 1 397 ? -9.18 13.586 26.625 1 98.81 397 CYS B CA 1
ATOM 6591 C C . CYS B 1 397 ? -10.031 14.57 27.406 1 98.81 397 CYS B C 1
ATOM 6593 O O . CYS B 1 397 ? -9.531 15.617 27.844 1 98.81 397 CYS B O 1
ATOM 6595 N N . ALA B 1 398 ? -11.203 14.203 27.703 1 98.56 398 ALA B N 1
ATOM 6596 C CA . ALA B 1 398 ? -12.141 15.094 28.375 1 98.56 398 ALA B CA 1
ATOM 6597 C C . ALA B 1 398 ? -11.664 15.438 29.781 1 98.56 398 ALA B C 1
ATOM 6599 O O . ALA B 1 398 ? -11.867 16.562 30.266 1 98.56 398 ALA B O 1
ATOM 6600 N N . ASP B 1 399 ? -10.953 14.547 30.375 1 97.88 399 ASP B N 1
ATOM 6601 C CA . ASP B 1 399 ? -10.5 14.711 31.75 1 97.88 399 ASP B CA 1
ATOM 6602 C C . ASP B 1 399 ? -9.445 15.812 31.844 1 97.88 399 ASP B C 1
ATOM 6604 O O . ASP B 1 399 ? -9.156 16.297 32.938 1 97.88 399 ASP B O 1
ATOM 6608 N N . SER B 1 400 ? -8.93 16.141 30.734 1 98.56 400 SER B N 1
ATOM 6609 C CA . SER B 1 400 ? -7.926 17.203 30.766 1 98.56 400 SER B CA 1
ATOM 6610 C C . SER B 1 400 ? -8.586 18.578 30.906 1 98.56 400 SER B C 1
ATOM 6612 O O . SER B 1 400 ? -7.91 19.562 31.219 1 98.56 400 SER B O 1
ATOM 6614 N N . VAL B 1 401 ? -9.836 18.656 30.641 1 98.75 401 VAL B N 1
ATOM 6615 C CA . VAL B 1 401 ? -10.602 19.891 30.812 1 98.75 401 VAL B CA 1
ATOM 6616 C C . VAL B 1 401 ? -11.219 19.922 32.219 1 98.75 401 VAL B C 1
ATOM 6618 O O . VAL B 1 401 ? -12.234 19.266 32.469 1 98.75 401 VAL B O 1
ATOM 6621 N N . LYS B 1 402 ? -10.742 20.781 33.062 1 97.44 402 LYS B N 1
ATOM 6622 C CA . LYS B 1 402 ? -11.109 20.75 34.469 1 97.44 402 LYS B CA 1
ATOM 6623 C C . LYS B 1 402 ? -12.43 21.484 34.719 1 97.44 402 LYS B C 1
ATOM 6625 O O . LYS B 1 402 ? -13.195 21.109 35.625 1 97.44 402 LYS B O 1
ATOM 6630 N N . ASP B 1 403 ? -12.648 22.547 33.938 1 98 403 ASP B N 1
ATOM 6631 C CA . ASP B 1 403 ? -13.914 23.25 34.062 1 98 403 ASP B CA 1
ATOM 6632 C C . ASP B 1 403 ? -15.086 22.391 33.594 1 98 403 ASP B C 1
ATOM 6634 O O . ASP B 1 403 ? -15.125 22 32.438 1 98 403 ASP B O 1
ATOM 6638 N N . ALA B 1 404 ? -16.016 22.156 34.406 1 97.94 404 ALA B N 1
ATOM 6639 C CA . ALA B 1 404 ? -17.109 21.219 34.125 1 97.94 404 ALA B CA 1
ATOM 6640 C C . ALA B 1 404 ? -17.984 21.719 32.969 1 97.94 404 ALA B C 1
ATOM 6642 O O . ALA B 1 404 ? -18.453 20.922 32.156 1 97.94 404 ALA B O 1
ATOM 6643 N N . LYS B 1 405 ? -18.219 22.953 32.969 1 98.19 405 LYS B N 1
ATOM 6644 C CA . LYS B 1 405 ? -19.062 23.531 31.922 1 98.19 405 LYS B CA 1
ATOM 6645 C C . LYS B 1 405 ? -18.375 23.422 30.562 1 98.19 405 LYS B C 1
ATOM 6647 O O . LYS B 1 405 ? -19 23.062 29.562 1 98.19 405 LYS B O 1
ATOM 6652 N N . GLU B 1 406 ? -17.094 23.766 30.531 1 98.38 406 GLU B N 1
ATOM 6653 C CA . GLU B 1 406 ? -16.328 23.641 29.297 1 98.38 406 GLU B CA 1
ATOM 6654 C C . GLU B 1 406 ? -16.266 22.203 28.812 1 98.38 406 GLU B C 1
ATOM 6656 O O . GLU B 1 406 ? -16.422 21.922 27.625 1 98.38 406 GLU B O 1
ATOM 6661 N N . ARG B 1 407 ? -16.062 21.297 29.734 1 98.69 407 ARG B N 1
ATOM 6662 C CA . ARG B 1 407 ? -15.969 19.875 29.422 1 98.69 407 ARG B CA 1
ATOM 6663 C C . ARG B 1 407 ? -17.281 19.359 28.828 1 98.69 407 ARG B C 1
ATOM 6665 O O . ARG B 1 407 ? -17.266 18.641 27.828 1 98.69 407 ARG B O 1
ATOM 6672 N N . GLN B 1 408 ? -18.344 19.703 29.469 1 98.5 408 GLN B N 1
ATOM 6673 C CA . GLN B 1 408 ? -19.656 19.281 29 1 98.5 408 GLN B CA 1
ATOM 6674 C C . GLN B 1 408 ? -19.938 19.828 27.594 1 98.5 408 GLN B C 1
ATOM 6676 O O . GLN B 1 408 ? -20.453 19.125 26.734 1 98.5 408 GLN B O 1
ATOM 6681 N N . HIS B 1 409 ? -19.625 21.094 27.422 1 98.62 409 HIS B N 1
ATOM 6682 C CA . HIS B 1 409 ? -19.844 21.703 26.109 1 98.62 409 HIS B CA 1
ATOM 6683 C C . HIS B 1 409 ? -19.016 21 25.031 1 98.62 409 HIS B C 1
ATOM 6685 O O . HIS B 1 409 ? -19.516 20.719 23.938 1 98.62 409 HIS B O 1
ATOM 6691 N N . LEU B 1 410 ? -17.75 20.766 25.328 1 98.75 410 LEU B N 1
ATOM 6692 C CA . LEU B 1 410 ? -16.844 20.062 24.406 1 98.75 410 LEU B CA 1
ATOM 6693 C C . LEU B 1 410 ? -17.406 18.703 24.031 1 98.75 410 LEU B C 1
ATOM 6695 O O . LEU B 1 410 ? -17.562 18.391 22.844 1 98.75 410 LEU B O 1
ATOM 6699 N N . LEU B 1 411 ? -17.781 17.922 24.984 1 98.69 411 LEU B N 1
ATOM 6700 C CA . LEU B 1 411 ? -18.281 16.562 24.75 1 98.69 411 LEU B CA 1
ATOM 6701 C C . LEU B 1 411 ? -19.594 16.594 24 1 98.69 411 LEU B C 1
ATOM 6703 O O . LEU B 1 411 ? -19.812 15.781 23.078 1 98.69 411 LEU B O 1
ATOM 6707 N N . SER B 1 412 ? -20.469 17.484 24.406 1 98.44 412 SER B N 1
ATOM 6708 C CA . SER B 1 412 ? -21.766 17.594 23.734 1 98.44 412 SER B CA 1
ATOM 6709 C C . SER B 1 412 ? -21.594 17.953 22.266 1 98.44 412 SER B C 1
ATOM 6711 O O . SER B 1 412 ? -22.266 17.406 21.406 1 98.44 412 SER B O 1
ATOM 6713 N N . SER B 1 413 ? -20.719 18.906 22.016 1 98.38 413 SER B N 1
ATOM 6714 C CA . SER B 1 413 ? -20.438 19.312 20.641 1 98.38 413 SER B CA 1
ATOM 6715 C C . SER B 1 413 ? -19.922 18.156 19.812 1 98.38 413 SER B C 1
ATOM 6717 O O . SER B 1 413 ? -20.391 17.922 18.703 1 98.38 413 SER B O 1
ATOM 6719 N N . LEU B 1 414 ? -19.016 17.375 20.344 1 98.38 414 LEU B N 1
ATOM 6720 C CA . LEU B 1 414 ? -18.406 16.25 19.625 1 98.38 414 LEU B CA 1
ATOM 6721 C C . LEU B 1 414 ? -19.438 15.141 19.406 1 98.38 414 LEU B C 1
ATOM 6723 O O . LEU B 1 414 ? -19.516 14.57 18.312 1 98.38 414 LEU B O 1
ATOM 6727 N N . ARG B 1 415 ? -20.219 14.836 20.391 1 97.69 415 ARG B N 1
ATOM 6728 C CA . ARG B 1 415 ? -21.156 13.719 20.344 1 97.69 415 ARG B CA 1
ATOM 6729 C C . ARG B 1 415 ? -22.312 14.008 19.406 1 97.69 415 ARG B C 1
ATOM 6731 O O . ARG B 1 415 ? -23 13.094 18.953 1 97.69 415 ARG B O 1
ATOM 6738 N N . ARG B 1 416 ? -22.5 15.258 19.156 1 95.5 416 ARG B N 1
ATOM 6739 C CA . ARG B 1 416 ? -23.562 15.641 18.234 1 95.5 416 ARG B CA 1
ATOM 6740 C C . ARG B 1 416 ? -23.328 15.062 16.844 1 95.5 416 ARG B C 1
ATOM 6742 O O . ARG B 1 416 ? -24.281 14.703 16.156 1 95.5 416 ARG B O 1
ATOM 6749 N N . THR B 1 417 ? -22.062 14.938 16.469 1 95.19 417 THR B N 1
ATOM 6750 C CA . THR B 1 417 ? -21.797 14.648 15.062 1 95.19 417 THR B CA 1
ATOM 6751 C C . THR B 1 417 ? -20.812 13.492 14.922 1 95.19 417 THR B C 1
ATOM 6753 O O . THR B 1 417 ? -20.609 12.984 13.812 1 95.19 417 THR B O 1
ATOM 6756 N N . HIS B 1 418 ? -20.188 13.031 15.977 1 97 418 HIS B N 1
ATOM 6757 C CA . HIS B 1 418 ? -19.156 12 15.891 1 97 418 HIS B CA 1
ATOM 6758 C C . HIS B 1 418 ? -19.375 10.922 16.953 1 97 418 HIS B C 1
ATOM 6760 O O . HIS B 1 418 ? -19.953 11.188 18 1 97 418 HIS B O 1
ATOM 6766 N N . GLU B 1 419 ? -18.938 9.695 16.578 1 97.62 419 GLU B N 1
ATOM 6767 C CA . GLU B 1 419 ? -18.641 8.773 17.672 1 97.62 419 GLU B CA 1
ATOM 6768 C C . GLU B 1 419 ? -17.359 9.172 18.406 1 97.62 419 GLU B C 1
ATOM 6770 O O . GLU B 1 419 ? -16.344 9.477 17.781 1 97.62 419 GLU B O 1
ATOM 6775 N N . VAL B 1 420 ? -17.453 9.195 19.781 1 98.69 420 VAL B N 1
ATOM 6776 C CA . VAL B 1 420 ? -16.344 9.781 20.531 1 98.69 420 VAL B CA 1
ATOM 6777 C C . VAL B 1 420 ? -15.547 8.688 21.234 1 98.69 420 VAL B C 1
ATOM 6779 O O . VAL B 1 420 ? -16.109 7.828 21.906 1 98.69 420 VAL B O 1
ATOM 6782 N N . VAL B 1 421 ? -14.258 8.656 21 1 98.88 421 VAL B N 1
ATOM 6783 C CA . VAL B 1 421 ? -13.297 7.848 21.734 1 98.88 421 VAL B CA 1
ATOM 6784 C C . VAL B 1 421 ? -12.648 8.695 22.828 1 98.88 421 VAL B C 1
ATOM 6786 O O . VAL B 1 421 ? -11.773 9.516 22.547 1 98.88 421 VAL B O 1
ATOM 6789 N N . GLU B 1 422 ? -13.055 8.492 24.031 1 98.81 422 GLU B N 1
ATOM 6790 C CA . GLU B 1 422 ? -12.438 9.195 25.141 1 98.81 422 GLU B CA 1
ATOM 6791 C C . GLU B 1 422 ? -11.141 8.516 25.578 1 98.81 422 GLU B C 1
ATOM 6793 O O . GLU B 1 422 ? -11.102 7.293 25.734 1 98.81 422 GLU B O 1
ATOM 6798 N N . ILE B 1 423 ? -10.141 9.305 25.766 1 98.88 423 ILE B N 1
ATOM 6799 C CA . ILE B 1 423 ? -8.852 8.766 26.188 1 98.88 423 ILE B CA 1
ATOM 6800 C C . ILE B 1 423 ? -8.508 9.297 27.578 1 98.88 423 ILE B C 1
ATOM 6802 O O . ILE B 1 423 ? -9 10.352 27.984 1 98.88 423 ILE B O 1
ATOM 6806 N N . SER B 1 424 ? -7.691 8.508 28.297 1 98.5 424 SER B N 1
ATOM 6807 C CA . SER B 1 424 ? -7.223 8.914 29.625 1 98.5 424 SER B CA 1
ATOM 6808 C C . SER B 1 424 ? -6.082 9.922 29.516 1 98.5 424 SER B C 1
ATOM 6810 O O . SER B 1 424 ? -5.551 10.156 28.438 1 98.5 424 SER B O 1
ATOM 6812 N N . LEU B 1 425 ? -5.781 10.508 30.688 1 98 425 LEU B N 1
ATOM 6813 C CA . LEU B 1 425 ? -4.629 11.398 30.75 1 98 425 LEU B CA 1
ATOM 6814 C C . LEU B 1 425 ? -3.35 10.656 30.359 1 98 425 LEU B C 1
ATOM 6816 O O . LEU B 1 425 ? -2.477 11.227 29.703 1 98 425 LEU B O 1
ATOM 6820 N N . ALA B 1 426 ? -3.248 9.391 30.766 1 98 426 ALA B N 1
ATOM 6821 C CA . ALA B 1 426 ? -2.082 8.586 30.422 1 98 426 ALA B CA 1
ATOM 6822 C C . ALA B 1 426 ? -1.998 8.359 28.906 1 98 426 ALA B C 1
ATOM 6824 O O . ALA B 1 426 ? -0.912 8.414 28.328 1 98 426 ALA B O 1
ATOM 6825 N N . GLN B 1 427 ? -3.121 8.039 28.297 1 98.62 427 GLN B N 1
ATOM 6826 C CA . GLN B 1 427 ? -3.176 7.875 26.844 1 98.62 427 GLN B CA 1
ATOM 6827 C C . GLN B 1 427 ? -2.836 9.18 26.125 1 98.62 427 GLN B C 1
ATOM 6829 O O . GLN B 1 427 ? -2.189 9.164 25.078 1 98.62 427 GLN B O 1
ATOM 6834 N N . MET B 1 428 ? -3.299 10.32 26.672 1 98.19 428 MET B N 1
ATOM 6835 C CA . MET B 1 428 ? -2.922 11.617 26.141 1 98.19 428 MET B CA 1
ATOM 6836 C C . MET B 1 428 ? -1.413 11.828 26.203 1 98.19 428 MET B C 1
ATOM 6838 O O . MET B 1 428 ? -0.801 12.32 25.266 1 98.19 428 MET B O 1
ATOM 6842 N N . ASP B 1 429 ? -0.832 11.398 27.297 1 96.88 429 ASP B N 1
ATOM 6843 C CA . ASP B 1 429 ? 0.613 11.508 27.484 1 96.88 429 ASP B CA 1
ATOM 6844 C C . ASP B 1 429 ? 1.361 10.641 26.469 1 96.88 429 ASP B C 1
ATOM 6846 O O . ASP B 1 429 ? 2.512 10.922 26.141 1 96.88 429 ASP B O 1
ATOM 6850 N N . ALA B 1 430 ? 0.704 9.625 26.062 1 97.75 430 ALA B N 1
ATOM 6851 C CA . ALA B 1 430 ? 1.258 8.758 25.031 1 97.75 430 ALA B CA 1
ATOM 6852 C C . ALA B 1 430 ? 0.932 9.281 23.625 1 97.75 430 ALA B C 1
ATOM 6854 O O . ALA B 1 430 ? 1.148 8.586 22.641 1 97.75 430 ALA B O 1
ATOM 6855 N N . LEU B 1 431 ? 0.33 10.461 23.547 1 98 431 LEU B N 1
ATOM 6856 C CA . LEU B 1 431 ? 0.058 11.219 22.328 1 98 431 LEU B CA 1
ATOM 6857 C C . LEU B 1 431 ? -1.05 10.562 21.516 1 98 431 LEU B C 1
ATOM 6859 O O . LEU B 1 431 ? -1.061 10.664 20.281 1 98 431 LEU B O 1
ATOM 6863 N N . CYS B 1 432 ? -2.029 9.945 22.172 1 98.75 432 CYS B N 1
ATOM 6864 C CA . CYS B 1 432 ? -3.197 9.375 21.516 1 98.75 432 CYS B CA 1
ATOM 6865 C C . CYS B 1 432 ? -4.047 10.461 20.859 1 98.75 432 CYS B C 1
ATOM 6867 O O . CYS B 1 432 ? -4.727 10.219 19.859 1 98.75 432 CYS B O 1
ATOM 6869 N N . GLY B 1 433 ? -4.004 11.633 21.438 1 98.69 433 GLY B N 1
ATOM 6870 C CA . GLY B 1 433 ? -4.758 12.727 20.844 1 98.69 433 GLY B CA 1
ATOM 6871 C C . GLY B 1 433 ? -4.102 13.297 19.594 1 98.69 433 GLY B C 1
ATOM 6872 O O . GLY B 1 433 ? -4.746 14 18.828 1 98.69 433 GLY B O 1
ATOM 6873 N N . ASN B 1 434 ? -2.838 13.047 19.406 1 98.69 434 ASN B N 1
ATOM 6874 C CA . ASN B 1 434 ? -2.076 13.562 18.281 1 98.69 434 ASN B CA 1
ATOM 6875 C C . ASN B 1 434 ? -2.16 12.633 17.078 1 98.69 434 ASN B C 1
ATOM 6877 O O . ASN B 1 434 ? -1.139 12.133 16.609 1 98.69 434 ASN B O 1
ATOM 6881 N N . ALA B 1 435 ? -3.373 12.43 16.594 1 98.88 435 ALA B N 1
ATOM 6882 C CA . ALA B 1 435 ? -3.688 11.633 15.406 1 98.88 435 ALA B CA 1
ATOM 6883 C C . ALA B 1 435 ? -4.348 12.484 14.328 1 98.88 435 ALA B C 1
ATOM 6885 O O . ALA B 1 435 ? -4.984 13.5 14.625 1 98.88 435 ALA B O 1
ATOM 6886 N N . LEU B 1 436 ? -4.148 12.125 13.086 1 98.94 436 LEU B N 1
ATOM 6887 C CA . LEU B 1 436 ? -4.734 12.875 11.977 1 98.94 436 LEU B CA 1
ATOM 6888 C C . LEU B 1 436 ? -5.375 11.938 10.961 1 98.94 436 LEU B C 1
ATOM 6890 O O . LEU B 1 436 ? -4.746 10.969 10.531 1 98.94 436 LEU B O 1
ATOM 6894 N N . GLU B 1 437 ? -6.609 12.18 10.664 1 98.88 437 GLU B N 1
ATOM 6895 C CA . GLU B 1 437 ? -7.215 11.5 9.523 1 98.88 437 GLU B CA 1
ATOM 6896 C C . GLU B 1 437 ? -6.672 12.047 8.203 1 98.88 437 GLU B C 1
ATOM 6898 O O . GLU B 1 437 ? -6.633 13.258 7.996 1 98.88 437 GLU B O 1
ATOM 6903 N N . VAL B 1 438 ? -6.176 11.195 7.336 1 98.81 438 VAL B N 1
ATOM 6904 C CA . VAL B 1 438 ? -5.844 11.5 5.949 1 98.81 438 VAL B CA 1
ATOM 6905 C C . VAL B 1 438 ? -6.594 10.555 5.016 1 98.81 438 VAL B C 1
ATOM 6907 O O . VAL B 1 438 ? -7.297 9.648 5.473 1 98.81 438 VAL B O 1
ATOM 6910 N N . GLU B 1 439 ? -6.512 10.844 3.729 1 98.44 439 GLU B N 1
ATOM 6911 C CA . GLU B 1 439 ? -7.121 9.945 2.75 1 98.44 439 GLU B CA 1
ATOM 6912 C C . GLU B 1 439 ? -6.078 9.047 2.098 1 98.44 439 GLU B C 1
ATOM 6914 O O . GLU B 1 439 ? -4.996 9.508 1.726 1 98.44 439 GLU B O 1
ATOM 6919 N N . ASP B 1 440 ? -6.398 7.73 2.021 1 97.69 440 ASP B N 1
ATOM 6920 C CA . ASP B 1 440 ? -5.5 6.809 1.335 1 97.69 440 ASP B CA 1
ATOM 6921 C C . ASP B 1 440 ? -5.684 6.887 -0.179 1 97.69 440 ASP B C 1
ATOM 6923 O O . ASP B 1 440 ? -6.391 7.762 -0.679 1 97.69 440 ASP B O 1
ATOM 6927 N N . GLY B 1 441 ? -4.988 6.051 -0.937 1 95.19 441 GLY B N 1
ATOM 6928 C CA . GLY B 1 441 ? -5.008 6.074 -2.391 1 95.19 441 GLY B CA 1
ATOM 6929 C C . GLY B 1 441 ? -6.383 5.812 -2.975 1 95.19 441 GLY B C 1
ATOM 6930 O O . GLY B 1 441 ? -6.625 6.086 -4.152 1 95.19 441 GLY B O 1
ATOM 6931 N N . ARG B 1 442 ? -7.34 5.305 -2.141 1 94.75 442 ARG B N 1
ATOM 6932 C CA . ARG B 1 442 ? -8.695 5.016 -2.592 1 94.75 442 ARG B CA 1
ATOM 6933 C C . ARG B 1 442 ? -9.641 6.164 -2.25 1 94.75 442 ARG B C 1
ATOM 6935 O O . ARG B 1 442 ? -10.844 6.086 -2.516 1 94.75 442 ARG B O 1
ATOM 6942 N N . GLY B 1 443 ? -9.078 7.148 -1.613 1 96.62 443 GLY B N 1
ATOM 6943 C CA . GLY B 1 443 ? -9.914 8.25 -1.167 1 96.62 443 GLY B CA 1
ATOM 6944 C C . GLY B 1 443 ? -10.641 7.965 0.131 1 96.62 443 GLY B C 1
ATOM 6945 O O . GLY B 1 443 ? -11.641 8.617 0.446 1 96.62 443 GLY B O 1
ATOM 6946 N N . LEU B 1 444 ? -10.219 6.984 0.837 1 98.19 444 LEU B N 1
ATOM 6947 C CA . LEU B 1 444 ? -10.859 6.594 2.088 1 98.19 444 LEU B CA 1
ATOM 6948 C C . LEU B 1 444 ? -10.086 7.141 3.287 1 98.19 444 LEU B C 1
ATOM 6950 O O . LEU B 1 444 ? -8.859 7.223 3.256 1 98.19 444 LEU B O 1
ATOM 6954 N N . PRO B 1 445 ? -10.812 7.441 4.336 1 98.56 445 PRO B N 1
ATOM 6955 C CA . PRO B 1 445 ? -10.133 7.945 5.531 1 98.56 445 PRO B CA 1
ATOM 6956 C C . PRO B 1 445 ? -9.281 6.879 6.215 1 98.56 445 PRO B C 1
ATOM 6958 O O . PRO B 1 445 ? -9.719 5.738 6.371 1 98.56 445 PRO B O 1
ATOM 6961 N N . VAL B 1 446 ? -8.094 7.238 6.547 1 98.69 446 VAL B N 1
ATOM 6962 C CA . VAL B 1 446 ? -7.227 6.469 7.43 1 98.69 446 VAL B CA 1
ATOM 6963 C C . VAL B 1 446 ? -6.727 7.359 8.562 1 98.69 446 VAL B C 1
ATOM 6965 O O . VAL B 1 446 ? -6.539 8.562 8.383 1 98.69 446 VAL B O 1
ATOM 6968 N N . MET B 1 447 ? -6.52 6.781 9.711 1 98.88 447 MET B N 1
ATOM 6969 C CA . MET B 1 447 ? -6.062 7.539 10.875 1 98.88 447 MET B CA 1
ATOM 6970 C C . MET B 1 447 ? -4.574 7.316 11.109 1 98.88 447 MET B C 1
ATOM 6972 O O . MET B 1 447 ? -4.145 6.195 11.391 1 98.88 447 MET B O 1
ATOM 6976 N N . ALA B 1 448 ? -3.812 8.367 10.961 1 98.94 448 ALA B N 1
ATOM 6977 C CA . ALA B 1 448 ? -2.367 8.305 11.156 1 98.94 448 ALA B CA 1
ATOM 6978 C C . ALA B 1 448 ? -1.989 8.68 12.586 1 98.94 448 ALA B C 1
ATOM 6980 O O . ALA B 1 448 ? -2.49 9.672 13.133 1 98.94 448 ALA B O 1
ATOM 6981 N N . MET B 1 449 ? -1.12 7.902 13.203 1 98.94 449 MET B N 1
ATOM 6982 C CA . MET B 1 449 ? -0.66 8.125 14.57 1 98.94 449 MET B CA 1
ATOM 6983 C C . MET B 1 449 ? 0.704 7.484 14.797 1 98.94 449 MET B C 1
ATOM 6985 O O . MET B 1 449 ? 1.237 6.82 13.906 1 98.94 449 MET B O 1
ATOM 6989 N N . SER B 1 450 ? 1.285 7.789 15.945 1 98.88 450 SER B N 1
ATOM 6990 C CA . SER B 1 450 ? 2.527 7.102 16.281 1 98.88 450 SER B CA 1
ATOM 6991 C C . SER B 1 450 ? 2.258 5.688 16.781 1 98.88 450 SER B C 1
ATOM 6993 O O . SER B 1 450 ? 1.157 5.387 17.25 1 98.88 450 SER B O 1
ATOM 6995 N N . THR B 1 451 ? 3.289 4.84 16.641 1 98.81 451 THR B N 1
ATOM 6996 C CA . THR B 1 451 ? 3.166 3.498 17.188 1 98.81 451 THR B CA 1
ATOM 6997 C C . THR B 1 451 ? 2.945 3.557 18.703 1 98.81 451 THR B C 1
ATOM 6999 O O . THR B 1 451 ? 2.203 2.744 19.266 1 98.81 451 THR B O 1
ATOM 7002 N N . GLN B 1 452 ? 3.561 4.477 19.344 1 98.56 452 GLN B N 1
ATOM 7003 C CA . GLN B 1 452 ? 3.33 4.684 20.766 1 98.56 452 GLN B CA 1
ATOM 7004 C C . GLN B 1 452 ? 1.854 4.934 21.047 1 98.56 452 GLN B C 1
ATOM 7006 O O . GLN B 1 452 ? 1.275 4.305 21.938 1 98.56 452 GLN B O 1
ATOM 7011 N N . ALA B 1 453 ? 1.281 5.809 20.312 1 98.88 453 ALA B N 1
ATOM 7012 C CA . ALA B 1 453 ? -0.145 6.078 20.469 1 98.88 453 ALA B CA 1
ATOM 7013 C C . ALA B 1 453 ? -0.978 4.84 20.172 1 98.88 453 ALA B C 1
ATOM 7015 O O . ALA B 1 453 ? -1.838 4.449 20.969 1 98.88 453 ALA B O 1
ATOM 7016 N N . TYR B 1 454 ? -0.692 4.207 19.031 1 98.88 454 TYR B N 1
ATOM 7017 C CA . TYR B 1 454 ? -1.412 3.004 18.609 1 98.88 454 TYR B CA 1
ATOM 7018 C C . TYR B 1 454 ? -1.438 1.976 19.734 1 98.88 454 TYR B C 1
ATOM 7020 O O . TYR B 1 454 ? -2.49 1.413 20.047 1 98.88 454 TYR B O 1
ATOM 7028 N N . ASN B 1 455 ? -0.296 1.795 20.328 1 98.75 455 ASN B N 1
ATOM 7029 C CA . ASN B 1 455 ? -0.156 0.78 21.375 1 98.75 455 ASN B CA 1
ATOM 7030 C C . ASN B 1 455 ? -0.869 1.191 22.656 1 98.75 455 ASN B C 1
ATOM 7032 O O . ASN B 1 455 ? -1.25 0.338 23.453 1 98.75 455 ASN B O 1
ATOM 7036 N N . ALA B 1 456 ? -1.069 2.412 22.844 1 98.81 456 ALA B N 1
ATOM 7037 C CA . ALA B 1 456 ? -1.684 2.912 24.062 1 98.81 456 ALA B CA 1
ATOM 7038 C C . ALA B 1 456 ? -3.205 2.811 24 1 98.81 456 ALA B C 1
ATOM 7040 O O . ALA B 1 456 ? -3.873 2.736 25.031 1 98.81 456 ALA B O 1
ATOM 7041 N N . PHE B 1 457 ? -3.754 2.854 22.859 1 98.94 457 PHE B N 1
ATOM 7042 C CA . PHE B 1 457 ? -5.191 2.658 22.719 1 98.94 457 PHE B CA 1
ATOM 7043 C C . PHE B 1 457 ? -5.59 1.248 23.141 1 98.94 457 PHE B C 1
ATOM 7045 O O . PHE B 1 457 ? -4.871 0.286 22.859 1 98.94 457 PHE B O 1
ATOM 7052 N N . THR B 1 458 ? -6.746 1.145 23.781 1 98.81 458 THR B N 1
ATOM 7053 C CA . THR B 1 458 ? -7.301 -0.18 24.031 1 98.81 458 THR B CA 1
ATOM 7054 C C . THR B 1 458 ? -7.844 -0.794 22.734 1 98.81 458 THR B C 1
ATOM 7056 O O . THR B 1 458 ? -8.094 -0.083 21.766 1 98.81 458 THR B O 1
ATOM 7059 N N . GLU B 1 459 ? -8.047 -2.104 22.766 1 98.19 459 GLU B N 1
ATOM 7060 C CA . GLU B 1 459 ? -8.609 -2.771 21.609 1 98.19 459 GLU B CA 1
ATOM 7061 C C . GLU B 1 459 ? -10.023 -2.266 21.297 1 98.19 459 GLU B C 1
ATOM 7063 O O . GLU B 1 459 ? -10.422 -2.176 20.141 1 98.19 459 GLU B O 1
ATOM 7068 N N . ASP B 1 460 ? -10.742 -1.976 22.297 1 98.44 460 ASP B N 1
ATOM 7069 C CA . ASP B 1 460 ? -12.086 -1.443 22.109 1 98.44 460 ASP B CA 1
ATOM 7070 C C . ASP B 1 460 ? -12.047 -0.078 21.422 1 98.44 460 ASP B C 1
ATOM 7072 O O . ASP B 1 460 ? -12.836 0.196 20.516 1 98.44 460 ASP B O 1
ATOM 7076 N N . GLN B 1 461 ? -11.148 0.775 21.891 1 98.81 461 GLN B N 1
ATOM 7077 C CA . GLN B 1 461 ? -10.992 2.088 21.266 1 98.81 461 GLN B CA 1
ATOM 7078 C C . GLN B 1 461 ? -10.602 1.961 19.797 1 98.81 461 GLN B C 1
ATOM 7080 O O . GLN B 1 461 ? -11.117 2.688 18.953 1 98.81 461 GLN B O 1
ATOM 7085 N N . LYS B 1 462 ? -9.734 1.064 19.5 1 98.69 462 LYS B N 1
ATOM 7086 C CA . LYS B 1 462 ? -9.336 0.817 18.125 1 98.69 462 LYS B CA 1
ATOM 7087 C C . LYS B 1 462 ? -10.516 0.316 17.297 1 98.69 462 LYS B C 1
ATOM 7089 O O . LYS B 1 462 ? -10.68 0.714 16.141 1 98.69 462 LYS B O 1
ATOM 7094 N N . ARG B 1 463 ? -11.312 -0.543 17.844 1 97.5 463 ARG B N 1
ATOM 7095 C CA . ARG B 1 463 ? -12.484 -1.065 17.141 1 97.5 463 ARG B CA 1
ATOM 7096 C C . ARG B 1 463 ? -13.461 0.055 16.797 1 97.5 463 ARG B C 1
ATOM 7098 O O . ARG B 1 463 ? -14.023 0.077 15.703 1 97.5 463 ARG B O 1
ATOM 7105 N N . VAL B 1 464 ? -13.641 0.932 17.719 1 98 464 VAL B N 1
ATOM 7106 C CA . VAL B 1 464 ? -14.523 2.068 17.469 1 98 464 VAL B CA 1
ATOM 7107 C C . VAL B 1 464 ? -13.984 2.885 16.297 1 98 464 VAL B C 1
ATOM 7109 O O . VAL B 1 464 ? -14.734 3.227 15.383 1 98 464 VAL B O 1
ATOM 7112 N N . MET B 1 465 ? -12.727 3.195 16.297 1 98.44 465 MET B N 1
ATOM 7113 C CA . MET B 1 465 ? -12.133 3.975 15.219 1 98.44 465 MET B CA 1
ATOM 7114 C C . MET B 1 465 ? -12.281 3.25 13.883 1 98.44 465 MET B C 1
ATOM 7116 O O . MET B 1 465 ? -12.594 3.873 12.867 1 98.44 465 MET B O 1
ATOM 7120 N N . ARG B 1 466 ? -12.164 1.958 13.867 1 97.44 466 ARG B N 1
ATOM 7121 C CA . ARG B 1 466 ? -12.195 1.16 12.648 1 97.44 466 ARG B CA 1
ATOM 7122 C C . ARG B 1 466 ? -13.594 1.144 12.031 1 97.44 466 ARG B C 1
ATOM 7124 O O . ARG B 1 466 ? -13.758 0.776 10.867 1 97.44 466 ARG B O 1
ATOM 7131 N N . ARG B 1 467 ? -14.57 1.543 12.773 1 97 467 ARG B N 1
ATOM 7132 C CA . ARG B 1 467 ? -15.906 1.678 12.219 1 97 467 ARG B CA 1
ATOM 7133 C C . ARG B 1 467 ? -16 2.898 11.305 1 97 467 ARG B C 1
ATOM 7135 O O . ARG B 1 467 ? -16.984 3.062 10.578 1 97 467 ARG B O 1
ATOM 7142 N N . HIS B 1 468 ? -14.914 3.717 11.359 1 97.81 468 HIS B N 1
ATOM 7143 C CA . HIS B 1 468 ? -15.031 4.992 10.664 1 97.81 468 HIS B CA 1
ATOM 7144 C C . HIS B 1 468 ? -13.875 5.199 9.688 1 97.81 468 HIS B C 1
ATOM 7146 O O . HIS B 1 468 ? -13.906 6.113 8.859 1 97.81 468 HIS B O 1
ATOM 7152 N N . VAL B 1 469 ? -12.867 4.402 9.82 1 98.38 469 VAL B N 1
ATOM 7153 C CA . VAL B 1 469 ? -11.703 4.578 8.961 1 98.38 469 VAL B CA 1
ATOM 7154 C C . VAL B 1 469 ? -11.305 3.236 8.344 1 98.38 469 VAL B C 1
ATOM 7156 O O . VAL B 1 469 ? -11.602 2.18 8.906 1 98.38 469 VAL B O 1
ATOM 7159 N N . ALA B 1 470 ? -10.641 3.32 7.211 1 97.94 470 ALA B N 1
ATOM 7160 C CA . ALA B 1 470 ? -10.227 2.119 6.484 1 97.94 470 ALA B CA 1
ATOM 7161 C C . ALA B 1 470 ? -9.055 1.435 7.184 1 97.94 470 ALA B C 1
ATOM 7163 O O . ALA B 1 470 ? -8.867 0.225 7.043 1 97.94 470 ALA B O 1
ATOM 7164 N N . ASP B 1 471 ? -8.234 2.25 7.859 1 97.81 471 ASP B N 1
ATOM 7165 C CA . ASP B 1 471 ? -7.059 1.696 8.516 1 97.81 471 ASP B CA 1
ATOM 7166 C C . ASP B 1 471 ? -6.535 2.643 9.594 1 97.81 471 ASP B C 1
ATOM 7168 O O . ASP B 1 471 ? -6.852 3.834 9.586 1 97.81 471 ASP B O 1
ATOM 7172 N N . LEU B 1 472 ? -5.816 2.051 10.555 1 98.62 472 LEU B N 1
ATOM 7173 C CA . LEU B 1 472 ? -4.977 2.783 11.5 1 98.62 472 LEU B CA 1
ATOM 7174 C C . LEU B 1 472 ? -3.506 2.684 11.109 1 98.62 472 LEU B C 1
ATOM 7176 O O . LEU B 1 472 ? -2.879 1.641 11.305 1 98.62 472 LEU B O 1
ATOM 7180 N N . VAL B 1 473 ? -2.969 3.777 10.547 1 98.56 473 VAL B N 1
ATOM 7181 C CA . VAL B 1 473 ? -1.598 3.805 10.047 1 98.56 473 VAL B CA 1
ATOM 7182 C C . VAL B 1 473 ? -0.663 4.348 11.125 1 98.56 473 VAL B C 1
ATOM 7184 O O . VAL B 1 473 ? -0.927 5.398 11.711 1 98.56 473 VAL B O 1
ATOM 7187 N N . HIS B 1 474 ? 0.404 3.623 11.414 1 98.69 474 HIS B N 1
ATOM 7188 C CA . HIS B 1 474 ? 1.295 4.105 12.469 1 98.69 474 HIS B CA 1
ATOM 7189 C C . HIS B 1 474 ? 2.744 3.738 12.172 1 98.69 474 HIS B C 1
ATOM 7191 O O . HIS B 1 474 ? 3.01 2.832 11.375 1 98.69 474 HIS B O 1
ATOM 7197 N N . ALA B 1 475 ? 3.619 4.434 12.695 1 98.62 475 ALA B N 1
ATOM 7198 C CA . ALA B 1 475 ? 5.059 4.203 12.648 1 98.62 475 ALA B CA 1
ATOM 7199 C C . ALA B 1 475 ? 5.723 4.629 13.961 1 98.62 475 ALA B C 1
ATOM 7201 O O . ALA B 1 475 ? 5.238 5.535 14.641 1 98.62 475 ALA B O 1
ATOM 7202 N N . PRO B 1 476 ? 6.797 3.934 14.328 1 98.69 476 PRO B N 1
ATOM 7203 C CA . PRO B 1 476 ? 7.512 4.336 15.539 1 98.69 476 PRO B CA 1
ATOM 7204 C C . PRO B 1 476 ? 8.352 5.598 15.336 1 98.69 476 PRO B C 1
ATOM 7206 O O . PRO B 1 476 ? 9.25 5.621 14.492 1 98.69 476 PRO B O 1
ATOM 7209 N N . ILE B 1 477 ? 7.992 6.582 16.031 1 98.69 477 ILE B N 1
ATOM 7210 C CA . ILE B 1 477 ? 8.773 7.812 16.016 1 98.69 477 ILE B CA 1
ATOM 7211 C C . ILE B 1 477 ? 9.094 8.242 17.453 1 98.69 477 ILE B C 1
ATOM 7213 O O . ILE B 1 477 ? 8.961 9.422 17.797 1 98.69 477 ILE B O 1
ATOM 7217 N N . ASP B 1 478 ? 9.5 7.371 18.25 1 98.25 478 ASP B N 1
ATOM 7218 C CA . ASP B 1 478 ? 9.648 7.527 19.688 1 98.25 478 ASP B CA 1
ATOM 7219 C C . ASP B 1 478 ? 10.641 8.633 20.031 1 98.25 478 ASP B C 1
ATOM 7221 O O . ASP B 1 478 ? 10.383 9.461 20.906 1 98.25 478 ASP B O 1
ATOM 7225 N N . THR B 1 479 ? 11.789 8.633 19.375 1 98.19 479 THR B N 1
ATOM 7226 C CA . THR B 1 479 ? 12.812 9.633 19.672 1 98.19 479 THR B CA 1
ATOM 7227 C C . THR B 1 479 ? 12.328 11.031 19.281 1 98.19 479 THR B C 1
ATOM 7229 O O . THR B 1 479 ? 12.523 11.992 20.047 1 98.19 479 THR B O 1
ATOM 7232 N N . LEU B 1 480 ? 11.688 11.102 18.141 1 98.19 480 LEU B N 1
ATOM 7233 C CA . LEU B 1 480 ? 11.133 12.375 17.688 1 98.19 480 LEU B CA 1
ATOM 7234 C C . LEU B 1 480 ? 10.117 12.914 18.688 1 98.19 480 LEU B C 1
ATOM 7236 O O . LEU B 1 480 ? 10.148 14.102 19.031 1 98.19 480 LEU B O 1
ATOM 7240 N N . GLU B 1 481 ? 9.25 12.039 19.188 1 97.44 481 GLU B N 1
ATOM 7241 C CA . GLU B 1 481 ? 8.227 12.445 20.156 1 97.44 481 GLU B CA 1
ATOM 7242 C C . GLU B 1 481 ? 8.852 12.875 21.484 1 97.44 481 GLU B C 1
ATOM 7244 O O . GLU B 1 481 ? 8.453 13.891 22.062 1 97.44 481 GLU B O 1
ATOM 7249 N N . ARG B 1 482 ? 9.805 12.148 21.875 1 96.56 482 ARG B N 1
ATOM 7250 C CA . ARG B 1 482 ? 10.43 12.406 23.172 1 96.56 482 ARG B CA 1
ATOM 7251 C C . ARG B 1 482 ? 11.172 13.742 23.156 1 96.56 482 ARG B C 1
ATOM 7253 O O . ARG B 1 482 ? 11.094 14.5 24.125 1 96.56 482 ARG B O 1
ATOM 7260 N N . VAL B 1 483 ? 11.844 14 22.094 1 96.38 483 VAL B N 1
ATOM 7261 C CA . VAL B 1 483 ? 12.711 15.172 22.047 1 96.38 483 VAL B CA 1
ATOM 7262 C C . VAL B 1 483 ? 11.93 16.375 21.531 1 96.38 483 VAL B C 1
ATOM 7264 O O . VAL B 1 483 ? 12.055 17.484 22.047 1 96.38 483 VAL B O 1
ATOM 7267 N N . GLY B 1 484 ? 11.078 16.172 20.531 1 94.62 484 GLY B N 1
ATOM 7268 C CA . GLY B 1 484 ? 10.367 17.25 19.891 1 94.62 484 GLY B CA 1
ATOM 7269 C C . GLY B 1 484 ? 9.039 17.578 20.531 1 94.62 484 GLY B C 1
ATOM 7270 O O . GLY B 1 484 ? 8.492 18.672 20.359 1 94.62 484 GLY B O 1
ATOM 7271 N N . GLY B 1 485 ? 8.469 16.609 21.156 1 92.62 485 GLY B N 1
ATOM 7272 C CA . GLY B 1 485 ? 7.234 16.844 21.906 1 92.62 485 GLY B CA 1
ATOM 7273 C C . GLY B 1 485 ? 5.992 16.734 21.047 1 92.62 485 GLY B C 1
ATOM 7274 O O . GLY B 1 485 ? 4.875 16.891 21.531 1 92.62 485 GLY B O 1
ATOM 7275 N N . GLY B 1 486 ? 6.16 16.531 19.797 1 93.5 486 GLY B N 1
ATOM 7276 C CA . GLY B 1 486 ? 5.039 16.344 18.891 1 93.5 486 GLY B CA 1
ATOM 7277 C C . GLY B 1 486 ? 4.984 14.969 18.266 1 93.5 486 GLY B C 1
ATOM 7278 O O . GLY B 1 486 ? 6.023 14.344 18.047 1 93.5 486 GLY B O 1
ATOM 7279 N N . GLY B 1 487 ? 3.76 14.523 17.953 1 97.25 487 GLY B N 1
ATOM 7280 C CA . GLY B 1 487 ? 3.562 13.227 17.328 1 97.25 487 GLY B CA 1
ATOM 7281 C C . GLY B 1 487 ? 3.369 13.312 15.828 1 97.25 487 GLY B C 1
ATOM 7282 O O . GLY B 1 487 ? 3.879 14.234 15.188 1 97.25 487 GLY B O 1
ATOM 7283 N N . VAL B 1 488 ? 2.686 12.289 15.266 1 98.81 488 VAL B N 1
ATOM 7284 C CA . VAL B 1 488 ? 2.521 12.125 13.82 1 98.81 488 VAL B CA 1
ATOM 7285 C C . VAL B 1 488 ? 1.678 13.273 13.266 1 98.81 488 VAL B C 1
ATOM 7287 O O . VAL B 1 488 ? 2.018 13.852 12.234 1 98.81 488 VAL B O 1
ATOM 7290 N N . ARG B 1 489 ? 0.628 13.648 13.922 1 98.75 489 ARG B N 1
ATOM 7291 C CA . ARG B 1 489 ? -0.229 14.727 13.445 1 98.75 489 ARG B CA 1
ATOM 7292 C C . ARG B 1 489 ? 0.571 16.016 13.234 1 98.75 489 ARG B C 1
ATOM 7294 O O . ARG B 1 489 ? 0.354 16.734 12.258 1 98.75 489 ARG B O 1
ATOM 7301 N N . CYS B 1 490 ? 1.495 16.312 14.07 1 98.56 490 CYS B N 1
ATOM 7302 C CA . CYS B 1 490 ? 2.254 17.547 14.031 1 98.56 490 CYS B CA 1
ATOM 7303 C C . CYS B 1 490 ? 3.213 17.562 12.844 1 98.56 490 CYS B C 1
ATOM 7305 O O . CYS B 1 490 ? 3.645 18.641 12.406 1 98.56 490 CYS B O 1
ATOM 7307 N N . THR B 1 491 ? 3.535 16.375 12.344 1 98.81 491 THR B N 1
ATOM 7308 C CA . THR B 1 491 ? 4.473 16.312 11.227 1 98.81 491 THR B CA 1
ATOM 7309 C C . THR B 1 491 ? 3.752 16.5 9.898 1 98.81 491 THR B C 1
ATOM 7311 O O . THR B 1 491 ? 4.387 16.562 8.844 1 98.81 491 THR B O 1
ATOM 7314 N N . LEU B 1 492 ? 2.443 16.641 9.938 1 98.88 492 LEU B N 1
ATOM 7315 C CA . LEU B 1 492 ? 1.647 16.641 8.711 1 98.88 492 LEU B CA 1
ATOM 7316 C C . LEU B 1 492 ? 0.908 17.969 8.539 1 98.88 492 LEU B C 1
ATOM 7318 O O . LEU B 1 492 ? 0.074 18.328 9.367 1 98.88 492 LEU B O 1
ATOM 7322 N N . ALA B 1 493 ? 1.223 18.656 7.523 1 98.94 493 ALA B N 1
ATOM 7323 C CA . ALA B 1 493 ? 0.407 19.812 7.129 1 98.94 493 ALA B CA 1
ATOM 7324 C C . ALA B 1 493 ? -0.49 19.453 5.945 1 98.94 493 ALA B C 1
ATOM 7326 O O . ALA B 1 493 ? 0 19.141 4.859 1 98.94 493 ALA B O 1
ATOM 7327 N N . GLU B 1 494 ? -1.721 19.531 6.109 1 98.75 494 GLU B N 1
ATOM 7328 C CA . GLU B 1 494 ? -2.682 19.094 5.098 1 98.75 494 GLU B CA 1
ATOM 7329 C C . GLU B 1 494 ? -2.707 20.062 3.916 1 98.75 494 GLU B C 1
ATOM 7331 O O . GLU B 1 494 ? -2.734 21.281 4.105 1 98.75 494 GLU B O 1
ATOM 7336 N N . LEU B 1 495 ? -2.725 19.516 2.746 1 98.31 495 LEU B N 1
ATOM 7337 C CA . LEU B 1 495 ? -2.867 20.297 1.515 1 98.31 495 LEU B CA 1
ATOM 7338 C C . LEU B 1 495 ? -4.195 19.984 0.833 1 98.31 495 LEU B C 1
ATOM 7340 O O . LEU B 1 495 ? -4.414 18.875 0.356 1 98.31 495 LEU B O 1
ATOM 7344 N N . PHE B 1 496 ? -5.059 21.047 0.817 1 96.75 496 PHE B N 1
ATOM 7345 C CA . PHE B 1 496 ? -6.352 20.922 0.156 1 96.75 496 PHE B CA 1
ATOM 7346 C C . PHE B 1 496 ? -6.348 21.641 -1.183 1 96.75 496 PHE B C 1
ATOM 7348 O O . PHE B 1 496 ? -5.676 22.672 -1.336 1 96.75 496 PHE B O 1
#

Nearest PDB structures (foldseek):
  1ynh-assembly2_C  TM=6.736E-01  e=5.501E-07  Escherichia coli
  1ynf-assembly1_F  TM=6.076E-01  e=1.101E-06  Escherichia coli
  1xkn-assembly1_A  TM=5.046E-01  e=2.681E-04  Chlorobaculum tepidum TLS
  1ynh-assembly2_C  TM=6.658E-01  e=2.041E-07  Escherichia coli
  1ynf-assembly1_F  TM=6.022E-01  e=1.088E-06  Escherichia coli

Solvent-accessible surface area (backbone atoms only — not comparable to full-atom values): 50011 Å² total; per-residue (Å²): 143,81,88,78,88,74,86,78,78,80,77,76,78,79,81,79,76,77,74,76,76,77,73,74,73,75,70,75,70,76,69,70,73,67,53,31,52,50,69,59,48,92,87,44,48,35,34,27,33,62,71,60,86,69,56,40,61,59,46,58,44,50,47,66,60,49,34,60,13,38,65,49,93,67,84,65,62,34,35,27,41,55,41,64,57,49,46,44,56,80,49,80,70,76,59,58,58,56,43,42,35,68,67,53,74,52,12,30,30,28,26,15,49,45,55,46,32,55,45,53,34,42,24,23,29,30,28,30,57,54,93,73,27,28,32,63,34,67,80,74,86,47,60,26,43,35,26,48,39,63,54,48,40,35,73,64,62,39,34,68,11,51,27,81,51,18,72,63,56,76,59,80,76,48,38,29,54,52,19,30,61,70,68,32,65,65,52,39,40,30,29,37,33,27,38,40,21,31,22,33,37,48,71,78,62,45,75,64,33,86,54,34,42,91,61,64,59,55,55,80,87,39,64,65,28,52,50,38,22,45,26,48,23,44,38,53,45,53,42,42,63,44,42,29,44,50,38,50,30,38,43,44,62,89,64,55,32,38,66,45,30,38,46,13,28,47,31,48,47,38,42,52,37,36,28,75,59,18,30,86,46,26,30,36,36,36,32,10,46,78,45,71,45,62,45,54,54,71,41,64,54,56,51,47,38,55,52,74,73,61,55,73,38,75,48,69,47,44,79,36,34,88,76,74,42,19,38,24,30,51,33,18,38,43,62,41,32,52,78,7,37,39,36,32,25,46,35,87,34,20,33,66,69,56,52,53,50,49,34,59,71,48,35,38,78,39,78,50,69,41,52,38,32,47,89,83,68,40,65,38,45,36,26,27,39,39,22,27,60,49,57,39,35,31,36,33,32,57,80,29,29,74,51,62,67,46,32,50,50,52,51,52,60,48,55,69,46,24,52,73,43,76,43,50,64,68,32,32,74,43,34,50,10,14,33,35,44,32,18,31,65,56,64,40,44,25,38,33,28,24,35,60,16,59,68,56,49,49,72,67,53,50,52,58,50,35,43,46,20,39,43,80,45,57,32,62,41,63,64,42,26,39,37,68,42,45,49,45,31,38,32,43,19,58,47,95,135,85,78,76,86,79,79,78,78,80,80,79,76,77,79,80,75,77,73,78,76,76,74,74,72,71,70,74,70,77,70,71,72,67,53,31,54,50,68,59,47,93,89,44,49,37,34,27,33,63,68,60,87,68,53,41,63,58,48,58,44,50,47,65,60,50,35,59,12,37,65,47,93,67,82,63,62,34,35,26,40,55,42,61,58,50,47,42,57,78,48,80,70,77,58,59,58,56,44,43,34,69,67,53,75,51,14,30,33,28,26,16,48,45,56,45,33,53,46,53,32,42,24,24,30,29,29,29,58,55,90,71,27,27,32,64,33,66,80,74,86,46,60,25,44,35,26,48,41,64,53,47,40,36,74,65,62,38,34,70,10,52,28,80,52,21,71,58,58,78,78,68,82,45,38,29,51,46,19,29,63,71,69,33,65,65,52,39,42,30,28,37,34,27,36,41,21,32,21,34,37,47,71,78,61,45,75,63,33,86,54,36,41,93,62,65,59,55,54,82,87,38,66,67,27,51,51,36,20,44,27,47,23,44,37,53,45,55,42,42,61,45,41,28,43,51,37,51,29,38,43,44,62,89,63,55,32,37,64,44,32,38,46,12,28,46,31,49,46,39,43,51,37,36,26,76,59,19,30,86,45,24,30,36,37,36,32,10,45,78,44,71,44,62,44,55,52,71,42,64,55,57,50,47,37,55,53,74,73,63,55,73,38,74,49,70,47,44,79,37,33,88,75,71,43,18,37,24,30,51,33,21,39,44,63,40,32,52,79,7,37,38,36,32,26,47,34,88,35,19,34,66,69,56,52,52,50,48,35,58,73,48,34,37,78,40,78,51,69,40,52,38,33,48,89,82,67,40,65,38,46,36,25,27,40,41,23,28,62,48,57,38,34,30,36,33,32,58,80,28,27,74,52,62,68,47,32,51,51,53,50,51,60,47,54,72,55,25,52,72,41,77,42,49,64,68,33,33,74,43,35,51,9,14,33,34,45,30,17,30,66,56,65,41,44,25,36,34,28,24,34,62,16,61,69,56,48,50,71,66,54,50,52,58,48,34,43,46,19,39,42,80,44,57,32,61,41,64,66,42,26,40,36,68,42,45,47,45,31,39,30,43,19,58,48,96

Foldseek 3Di:
DDDDDDDDPPPDDPDPPPPDPPPPPPPPPPPQQPQAWDDQDDPAAIEWEFSDADQWDDQKFFQVRRCRNNVDDDRDQKHKYKHQNLDPPPDDTDGPLFAWAHQDDLEIEGELCCQAPPNRWMFIAMWGDDPRMTGQDPPQVAGNIGHTPLLSSLSVVHQYQHFNGSNPQHPDFALSSLCRVLVAFPAALEWEFEQQQFAFFDPQVCPQQVLADHDDHGDPPDPLSVVLNVQVVQQVCLSVVLVRHYNYHYDDVVLLQNLLLQVQFFKAWDAACWLNHFHNWIEIEGWAFQGPSNSSSPDPVVVVVLVVVPTPYYHYHNVCVVVQAAGGHQQQWADPGSNQETEGADDSRHDPVVQVVCSVNRRGDYYQYAWFAAPVRGTDHGLLLAKHDDSAEIEGALVRGPDPVSSVVVVVVCVSHHHYHHDHSVLSSLSLSNWYWHAGSSRWTEIEWEPSSVVRDDPVSVVRVSSRGSYHGYTHSPSCCHRNVHIDNSSIHGDD/DPDDDPPPPDPPPPDPPPPDPPVPPPPPPPPQQPQAWDDQDDPAAIEWEFSDADQWDDQKFFQVRRCRNNVDDDRDQKHKYKHQNLDDPPDDTDGPLFAWAHQDDLEIEGELCCQAPPNRWMFIAMWGDDPRMTGQDPPQVAGNIGHTPLLSSLSVVHQYQHFNGSNPQHDDPFLSSLCRVLVAFPAALEWEFEQQQFAFFDPQVCPQQVLADHDDHGDPPDPLSVVLNVQVVQQVCLSVVLVRHYNYHYDDVVLLQNLLLQVQFFKAWDAACWLNHFHNWIEIEGWAFQGPSNNSSPDPVVVVVLVVVPTPYYHYHNVCVVVQAAGGHQQQWADPGSNQETEGADDSHHDPVVQVVCSVNRRGDYYQYAWFAAPVRGTDHGLLLAKHDDSAEIEGALVRGPDPVSSVVVVVVCVVHHHYHHDHSVLSSLSLSNWYWHAGSSRWTEIEWEPSSVVRDDPVSVVRVSSRGSYHGYTHSPSCCHRVVHIDNSSTHGDD